Protein AF-A0A0F3MQQ2-F1 (afdb_monomer_lite)

Organism: NCBI:txid1359196

Radius of gyration: 52.8 Å; chains: 1; bounding box: 110×40×161 Å

pLDDT: mean 92.57, std 6.62, range [52.12, 98.69]

Foldseek 3Di:
DEAQDLDAAEEDPEEAEAEYEYAAQHEYEDAAEYQHAYEYPAALGYEYEYNDHEYNHEAYDVRTAHNEYEFHQYEYEYNEEHAYEYEDEDQNGEYEYAALYEYAHEYWYPQALGYEYEYYANYEYAAEYYDVRTAYVEYEYEAHEYEYHAEHRYQEHEYEDQRYEYEYEALYEAPHEYWYPAALGYEYEYYHNYAYPYAYDVRTAYVEYEFEAAEDEYEAEHRHQEYEDEDQRGEYEYEPAYEYAHEYWYPAALGYEYEDPEEYEYQEEYYDVRTAYVEYEFAYAYEYNYEHGHQEYEDQYLRGEYEYEYEYEHEYEYPEQEEYEYQEYQYEYEDQQYQHEYEYEAPYEYNYEYKHNPAAYYEYEYQFAYEYPDEAYPEQGIHHAEYEYNYELVGEYEYQEAHHYQEYEYCYAEEYEYAYEYDYQAYELHPHGYEYEYQHADAYEAEYQYHPQLRYEYEAQEHYEYEDLNPQNHQEYEAHALVDAYEYEYEPEPAAHEHQQDPNREYHDNAQAHEYEYEYPEAYEYEDAAEYAASYEYEYEPNQHEYEYEYDPQYEDHDPVRAHAEYEYHAHYEYDHLHAYQSHQEYEQEFNHEYEYQNQNVLNHQAYEWHDDPDDDDGGGEAEYECQPAADEHDCNHYDHPDPRYYYHYHHPHPVLPYEYEYPDEDDDAADEDPGAEYEDEEYQYAYEYPEQYEYEYNEEYHHAEHEPQAYQHEYEYEAAYEYAYEYYYDNALHYEYADCEEYEYAHEAASHAEYEDANYAYEDADADEHEYAEYEYDHPYDYYYHPNYDYDYNYYQPVHD

Sequence (802 aa):
MKISNAAANVTAAGQISGVVSYTADGKLTANNGISGSVTTATNDTGTLTIGAGNVTGTIGTNGKSLKLVNIGANPITFSSNVFAPVALTDQNSQLTLADGIVVTGSVTTKNNTRGVLSLGVGSSITNGIGANNFSLERVELRAGASSLGGNIYAGAVKLMADTSVVTLEDNAKVYGSVTTKTDTKGVLVLGRNSSVAGIGANGFALERVEIGAGASSLRGNIFTGTVKLMADDSALTLEDNATIHGSVTTKTNEKGILIFSRNGSVTDNIGENGAALEKVIFKGVDTIEGAAYAQTFTIANANANVTVKGLMTGDVNYEADGTLASESIIGDIDFKGTNGIFSINDGRAIDGAVLSTGGVGGILNFKGNANVTQNVGADEENSSATINIQGDDTTNVSLANDVFVGGVNFTNSGKLQLSKSFSAKNVDFGAKGGTLEFNGNDKYIFNAVIANGQTGILNVLTKLAATDASVGTLKTINIGNANAGQSFLIAVNNANLALLTSPNSSINFSNANSQLTLTAPVDQTVTLANNLKGGGIVTLNGNGHNLVVSGKNGAMLGTAGNELAELNIKGDVTITNNLDIHNINKLNIQKGAYFTDQSLTSAKVAEINIGQLIDKTSYAATYALDAVNGDFELNTGGMKFIHEDSALDLKNSSNANDHTINLQTEIYVENIVLDIHAITLNRVNANIRFEDDTIYTATGNIESDIIDFQGKAGVINIADNVKIDSRVTSTADTSGILNFEGAGEVTKLITNIKMLKTGNGNVALTAGGDYSIGEIQGNGNNNLTFGPNSRLTTTYINKTGG

Secondary structure (DSSP, 8-state):
-EE--TT-EEEESS-B-SPEEESSS-EEEETT-B-S-EEESSTT--EEEE-SS-B-S-B-BTTB--SEEEE-SS-EEE-S-B-S-EEE-STT-EEEE-TT-EE-S-EEESSTT--EEEE-TT-EESS-B-BTTB-EEEEEE-SEEEEE-SEE-EEEEEE-STTEEEEEPTT-EEEEEEEESSTTEEEEEE-TT-EEEEE--TT--EEEEEE-SSEEEE-S-EEEEEEEE-STT-EEEEPTTEEEEEEEEESSTTEEEEEESSSEEESS-BS-TTS-EEEEEE-SEEEE-S-EEEEEEEE-STT-EEEEEEEEEEEEEESSS-EEEEEEEES-EE-TTS--EEEE-TTEEEES-EE-TTSSEEEEEE-SSEEE-S-B-SSSSS-EEEEEE-S-TT-EEEE-S-EEEEEEEESSS-EEEESS-EEEEEEE-TTT--EEEE-SSSPEEE--EEESGGG-EEEE-S-EEE-SGGGGG-SEEEESBTTB--EEEEE--SS-EEES-STT-EEEESSTT-EEEEE-SSSEEEEE-S-B--SSEEEEEEEEEEEEEEESTT-BBSBTTB-BSEEEEEEEEEEETT-B---BS-EEEETT-EEEESS--GGG-S-EEEEE-SSSS----EEEEEGGGS-EEE--TTEEESSTT-EEEEE---TT----EEE-S-EEEEEEEE-SSEEEESSEEEEEEESS--EEEE-S-EEEEEEE-TT---EEEE-TTEEEEEEEE-SSSSEEEEEESSSEEE-S-B-SEEEEEE-SS-EEE---EEEEEEEEEE-SS--EEE-TTEEEEEEEESSS--

Structure (mmCIF, N/CA/C/O backbone):
data_AF-A0A0F3MQQ2-F1
#
_entry.id   AF-A0A0F3MQQ2-F1
#
loop_
_atom_site.group_PDB
_atom_site.id
_atom_site.type_symbol
_atom_site.label_atom_id
_atom_site.label_alt_id
_atom_site.label_comp_id
_atom_site.label_asym_id
_atom_site.label_entity_id
_atom_site.label_seq_id
_atom_site.pdbx_PDB_ins_code
_atom_site.Cartn_x
_atom_site.Cartn_y
_atom_site.Cartn_z
_atom_site.occupancy
_atom_site.B_iso_or_equiv
_atom_site.auth_seq_id
_atom_site.auth_comp_id
_atom_site.auth_asym_id
_atom_site.auth_atom_id
_atom_site.pdbx_PDB_model_num
ATOM 1 N N . MET A 1 1 ? 38.359 1.311 -73.657 1.00 90.44 1 MET A N 1
ATOM 2 C CA . MET A 1 1 ? 39.644 0.677 -73.288 1.00 90.44 1 MET A CA 1
ATOM 3 C C . MET A 1 1 ? 39.388 -0.776 -72.909 1.00 90.44 1 MET A C 1
ATOM 5 O O . MET A 1 1 ? 38.448 -1.030 -72.168 1.00 90.44 1 MET A O 1
ATOM 9 N N . LYS A 1 2 ? 40.182 -1.728 -73.411 1.00 93.94 2 LYS A N 1
ATOM 10 C CA . LYS A 1 2 ? 40.045 -3.158 -73.088 1.00 93.94 2 LYS A CA 1
ATOM 11 C C . LYS A 1 2 ? 41.311 -3.654 -72.389 1.00 93.94 2 LYS A C 1
ATOM 13 O O . LYS A 1 2 ? 42.399 -3.455 -72.917 1.00 93.94 2 LYS A O 1
ATOM 18 N N . ILE A 1 3 ? 41.163 -4.298 -71.233 1.00 95.44 3 ILE A N 1
ATOM 19 C CA . ILE A 1 3 ? 42.242 -4.980 -70.510 1.00 95.44 3 ILE A CA 1
ATOM 20 C C . ILE A 1 3 ? 42.068 -6.482 -70.753 1.00 95.44 3 ILE A C 1
ATOM 22 O O . ILE A 1 3 ? 41.130 -7.099 -70.247 1.00 95.44 3 ILE A O 1
ATOM 26 N N . SER A 1 4 ? 42.914 -7.067 -71.602 1.00 93.50 4 SER A N 1
ATOM 27 C CA . SER A 1 4 ? 42.756 -8.449 -72.091 1.00 93.50 4 SER A CA 1
ATOM 28 C C . SER A 1 4 ? 43.905 -9.391 -71.740 1.00 93.50 4 SER A C 1
ATOM 30 O O . SER A 1 4 ? 43.922 -10.520 -72.215 1.00 93.50 4 SER A O 1
ATOM 32 N N . ASN A 1 5 ? 44.859 -8.951 -70.917 1.00 93.31 5 ASN A N 1
ATOM 33 C CA . ASN A 1 5 ? 45.957 -9.779 -70.423 1.00 93.31 5 ASN A CA 1
ATOM 34 C C . ASN A 1 5 ? 46.016 -9.673 -68.892 1.00 93.31 5 ASN A C 1
ATOM 36 O O . ASN A 1 5 ? 45.994 -8.566 -68.360 1.00 93.31 5 ASN A O 1
ATOM 40 N N . ALA A 1 6 ? 46.100 -10.806 -68.191 1.00 91.88 6 ALA A N 1
ATOM 41 C CA . ALA A 1 6 ? 46.198 -10.844 -66.731 1.00 91.88 6 ALA A CA 1
ATOM 42 C C . ALA A 1 6 ? 47.482 -10.176 -66.197 1.00 91.88 6 ALA A C 1
ATOM 44 O O . ALA A 1 6 ? 47.494 -9.640 -65.096 1.00 91.88 6 ALA A O 1
ATOM 45 N N . ALA A 1 7 ? 48.556 -10.138 -66.994 1.00 93.56 7 ALA A N 1
ATOM 46 C CA . ALA A 1 7 ? 49.788 -9.425 -66.653 1.00 93.56 7 ALA A CA 1
ATOM 47 C C . ALA A 1 7 ? 49.728 -7.915 -66.955 1.00 93.56 7 ALA A C 1
ATOM 49 O O . ALA A 1 7 ? 50.684 -7.195 -66.665 1.00 93.56 7 ALA A O 1
ATOM 50 N N . ALA A 1 8 ? 48.644 -7.418 -67.565 1.00 93.69 8 ALA A N 1
ATOM 51 C CA . ALA A 1 8 ? 48.526 -6.003 -67.891 1.00 93.69 8 ALA A CA 1
ATOM 52 C C . ALA A 1 8 ? 48.569 -5.153 -66.614 1.00 93.69 8 ALA A C 1
ATOM 54 O O . ALA A 1 8 ? 47.844 -5.418 -65.657 1.00 93.69 8 ALA A O 1
ATOM 55 N N . ASN A 1 9 ? 49.396 -4.111 -66.626 1.00 94.50 9 ASN A N 1
ATOM 56 C CA . ASN A 1 9 ? 49.468 -3.102 -65.579 1.00 94.50 9 ASN A CA 1
ATOM 57 C C . ASN A 1 9 ? 49.482 -1.727 -66.248 1.00 94.50 9 ASN A C 1
ATOM 59 O O . ASN A 1 9 ? 50.531 -1.210 -66.627 1.00 94.50 9 ASN A O 1
ATOM 63 N N . VAL A 1 10 ? 48.289 -1.203 -66.507 1.00 95.38 10 VAL A N 1
ATOM 64 C CA . VAL A 1 10 ? 48.091 0.004 -67.311 1.00 95.38 10 VAL A CA 1
ATOM 65 C C . VAL A 1 10 ? 47.930 1.199 -66.386 1.00 95.38 10 VAL A C 1
ATOM 67 O O . VAL A 1 10 ? 47.158 1.136 -65.436 1.00 95.38 10 VAL A O 1
ATOM 70 N N . THR A 1 11 ? 48.587 2.312 -66.697 1.00 94.88 11 THR A N 1
ATOM 71 C CA . THR A 1 11 ? 48.364 3.590 -66.011 1.00 94.88 11 THR A CA 1
ATOM 72 C C . THR A 1 11 ? 47.834 4.604 -67.011 1.00 94.88 11 THR A C 1
ATOM 74 O O . THR A 1 11 ? 48.484 4.898 -68.011 1.00 94.88 11 THR A O 1
ATOM 77 N N . ALA A 1 12 ? 46.648 5.145 -66.747 1.00 93.69 12 ALA A N 1
ATOM 78 C CA . ALA A 1 12 ? 46.078 6.233 -67.522 1.00 93.69 12 ALA A CA 1
ATOM 79 C C . ALA A 1 12 ? 46.525 7.575 -66.934 1.00 93.69 12 ALA A C 1
ATOM 81 O O . ALA A 1 12 ? 46.235 7.892 -65.778 1.00 93.69 12 ALA A O 1
ATOM 82 N N . ALA A 1 13 ? 47.228 8.363 -67.749 1.00 88.19 13 ALA A N 1
ATOM 83 C CA . ALA A 1 13 ? 47.680 9.698 -67.371 1.00 88.19 13 ALA A CA 1
ATOM 84 C C . ALA A 1 13 ? 46.556 10.747 -67.417 1.00 88.19 13 ALA A C 1
ATOM 86 O O . ALA A 1 13 ? 46.638 11.732 -66.700 1.00 88.19 13 ALA A O 1
ATOM 87 N N . GLY A 1 14 ? 45.512 10.555 -68.228 1.00 91.38 14 GLY A N 1
ATOM 88 C CA . GLY A 1 14 ? 44.338 11.436 -68.304 1.00 91.38 14 GLY A CA 1
ATOM 89 C C . GLY A 1 14 ? 43.085 10.811 -67.685 1.00 91.38 14 GLY A C 1
ATOM 90 O O . GLY A 1 14 ? 43.096 9.641 -67.298 1.00 91.38 14 GLY A O 1
ATOM 91 N N . GLN A 1 15 ? 41.997 11.584 -67.612 1.00 93.56 15 GLN A N 1
ATOM 92 C CA . GLN A 1 15 ? 40.680 11.052 -67.249 1.00 93.56 15 GLN A CA 1
ATOM 93 C C . GLN A 1 15 ? 40.226 10.025 -68.294 1.00 93.56 15 GLN A C 1
ATOM 95 O O . GLN A 1 15 ? 40.364 10.244 -69.500 1.00 93.56 15 GLN A O 1
ATOM 100 N N . ILE A 1 16 ? 39.654 8.908 -67.846 1.00 95.44 16 ILE A N 1
ATOM 101 C CA . ILE A 1 16 ? 39.128 7.879 -68.747 1.00 95.44 16 ILE A CA 1
ATOM 102 C C . ILE A 1 16 ? 37.637 8.129 -68.990 1.00 95.44 16 ILE A C 1
ATOM 104 O O . ILE A 1 16 ? 36.815 7.887 -68.109 1.00 95.44 16 ILE A O 1
ATOM 108 N N . SER A 1 17 ? 37.277 8.591 -70.188 1.00 93.69 17 SER A N 1
ATOM 109 C CA . SER A 1 17 ? 35.881 8.887 -70.550 1.00 93.69 17 SER A CA 1
ATOM 110 C C . SER A 1 17 ? 35.147 7.755 -71.269 1.00 93.69 17 SER A C 1
ATOM 112 O O . SER A 1 17 ? 33.926 7.653 -71.186 1.00 93.69 17 SER A O 1
ATOM 114 N N . GLY A 1 18 ? 35.875 6.876 -71.960 1.00 92.44 18 GLY A N 1
ATOM 115 C CA . GLY A 1 18 ? 35.301 5.706 -72.625 1.00 92.44 18 GLY A CA 1
ATOM 116 C C . GLY A 1 18 ? 35.110 4.513 -71.685 1.00 92.44 18 GLY A C 1
ATOM 117 O O . GLY A 1 18 ? 35.767 4.410 -70.651 1.00 92.44 18 GLY A O 1
ATOM 118 N N . VAL A 1 19 ? 34.264 3.559 -72.089 1.00 95.69 19 VAL A N 1
ATOM 119 C CA . VAL A 1 19 ? 34.048 2.295 -71.361 1.00 95.69 19 VAL A CA 1
ATOM 120 C C . VAL A 1 19 ? 35.370 1.554 -71.153 1.00 95.69 19 VAL A C 1
ATOM 122 O O . VAL A 1 19 ? 36.141 1.361 -72.101 1.00 95.69 19 VAL A O 1
ATOM 125 N N . VAL A 1 20 ? 35.619 1.098 -69.928 1.00 96.56 20 VAL A N 1
ATOM 126 C CA . VAL A 1 20 ? 36.700 0.168 -69.589 1.00 96.56 20 VAL A CA 1
ATOM 127 C C . VAL A 1 20 ? 36.111 -1.237 -69.489 1.00 96.56 20 VAL A C 1
ATOM 129 O O . VAL A 1 20 ? 35.113 -1.447 -68.805 1.00 96.56 20 VAL A O 1
ATOM 132 N N . SER A 1 21 ? 36.713 -2.213 -70.165 1.00 96.19 21 SER A N 1
ATOM 133 C CA . SER A 1 21 ? 36.279 -3.611 -70.112 1.00 96.19 21 SER A CA 1
ATOM 134 C C . SER A 1 21 ? 37.446 -4.528 -69.765 1.00 96.19 21 SER A C 1
ATOM 136 O O . SER A 1 21 ? 38.434 -4.589 -70.503 1.00 96.19 21 SER A O 1
ATOM 138 N N . TYR A 1 22 ? 37.334 -5.243 -68.648 1.00 96.88 22 TYR A N 1
ATOM 139 C CA . TYR A 1 22 ? 38.242 -6.321 -68.280 1.00 96.88 22 TYR A CA 1
ATOM 140 C C . TYR A 1 22 ? 37.745 -7.635 -68.873 1.00 96.88 22 TYR A C 1
ATOM 142 O O . TYR A 1 22 ? 36.661 -8.126 -68.566 1.00 96.88 22 TYR A O 1
ATOM 150 N N . THR A 1 23 ? 38.587 -8.215 -69.717 1.00 93.81 23 THR A N 1
ATOM 151 C CA . THR A 1 23 ? 38.416 -9.573 -70.257 1.00 93.81 23 THR A CA 1
ATOM 152 C C . THR A 1 23 ? 39.443 -10.555 -69.694 1.00 93.81 23 THR A C 1
ATOM 154 O O . THR A 1 23 ? 39.382 -11.738 -69.998 1.00 93.81 23 THR A O 1
ATOM 157 N N . ALA A 1 24 ? 40.367 -10.064 -68.863 1.00 93.88 24 ALA A N 1
ATOM 158 C CA . ALA A 1 24 ? 41.311 -10.833 -68.059 1.00 93.88 24 ALA A CA 1
ATOM 159 C C . ALA A 1 24 ? 41.585 -10.083 -66.736 1.00 93.88 24 ALA A C 1
ATOM 161 O O . ALA A 1 24 ? 41.316 -8.881 -66.654 1.00 93.88 24 ALA A O 1
ATOM 162 N N . ASP A 1 25 ? 42.154 -10.761 -65.730 1.00 94.81 25 ASP A N 1
ATOM 163 C CA . ASP A 1 25 ? 42.445 -10.219 -64.382 1.00 94.81 25 ASP A CA 1
ATOM 164 C C . ASP A 1 25 ? 43.667 -9.271 -64.343 1.00 94.81 25 ASP A C 1
ATOM 166 O O . ASP A 1 25 ? 44.595 -9.443 -63.559 1.00 94.81 25 ASP A O 1
ATOM 170 N N . GLY A 1 26 ? 43.708 -8.291 -65.249 1.00 95.94 26 GLY A N 1
ATOM 171 C CA . GLY A 1 26 ? 44.752 -7.264 -65.292 1.00 95.94 26 GLY A CA 1
ATOM 172 C C . GLY A 1 26 ? 44.508 -6.111 -64.310 1.00 95.94 26 GLY A C 1
ATOM 173 O O . GLY A 1 26 ? 43.473 -6.030 -63.646 1.00 95.94 26 GLY A O 1
ATOM 174 N N . LYS A 1 27 ? 45.456 -5.173 -64.248 1.00 97.12 27 LYS A N 1
ATOM 175 C CA . LYS A 1 27 ? 45.410 -3.972 -63.402 1.00 97.12 27 LYS A CA 1
ATOM 176 C C . LYS A 1 27 ? 45.321 -2.694 -64.238 1.00 97.12 27 LYS A C 1
ATOM 178 O O . LYS A 1 27 ? 46.037 -2.549 -65.231 1.00 97.12 27 LYS A O 1
ATOM 183 N N . LEU A 1 28 ? 44.492 -1.748 -63.802 1.00 96.88 28 LEU A N 1
ATOM 184 C CA . LEU A 1 28 ? 44.422 -0.385 -64.339 1.00 96.88 28 LEU A CA 1
ATOM 185 C C . LEU A 1 28 ? 44.542 0.628 -63.204 1.00 96.88 28 LEU A C 1
ATOM 187 O O . LEU A 1 28 ? 43.793 0.556 -62.237 1.00 96.88 28 LEU A O 1
ATOM 191 N N . THR A 1 29 ? 45.414 1.614 -63.362 1.00 96.06 29 THR A N 1
ATOM 192 C CA . THR A 1 29 ? 45.502 2.790 -62.497 1.00 96.06 29 THR A CA 1
ATOM 193 C C . THR A 1 29 ? 44.970 4.006 -63.249 1.00 96.06 29 THR A C 1
ATOM 195 O O . THR A 1 29 ? 45.543 4.418 -64.255 1.00 96.06 29 THR A O 1
ATOM 198 N N . ALA A 1 30 ? 43.869 4.583 -62.777 1.00 95.56 30 ALA A N 1
ATOM 199 C CA . ALA A 1 30 ? 43.278 5.811 -63.289 1.00 95.56 30 ALA A CA 1
ATOM 200 C C . ALA A 1 30 ? 43.661 6.982 -62.375 1.00 95.56 30 ALA A C 1
ATOM 202 O O . ALA A 1 30 ? 43.093 7.158 -61.297 1.00 95.56 30 ALA A O 1
ATOM 203 N N . ASN A 1 31 ? 44.639 7.787 -62.796 1.00 92.88 31 ASN A N 1
ATOM 204 C CA . ASN A 1 31 ? 45.156 8.873 -61.959 1.00 92.88 31 ASN A CA 1
ATOM 205 C C . ASN A 1 31 ? 44.248 10.106 -61.915 1.00 92.88 31 ASN A C 1
ATOM 207 O O . ASN A 1 31 ? 44.405 10.912 -61.012 1.00 92.88 31 ASN A O 1
ATOM 211 N N . ASN A 1 32 ? 43.315 10.256 -62.860 1.00 92.75 32 ASN A N 1
ATOM 212 C CA . ASN A 1 32 ? 42.488 11.458 -63.022 1.00 92.75 32 ASN A CA 1
ATOM 213 C C . ASN A 1 32 ? 40.987 11.137 -63.153 1.00 92.75 32 ASN A C 1
ATOM 215 O O . ASN A 1 32 ? 40.246 11.832 -63.845 1.00 92.75 32 ASN A O 1
ATOM 219 N N . GLY A 1 33 ? 40.533 10.069 -62.498 1.00 93.12 33 GLY A N 1
ATOM 220 C CA . GLY A 1 33 ? 39.132 9.658 -62.463 1.00 93.12 33 GLY A CA 1
ATOM 221 C C . GLY A 1 33 ? 38.663 8.909 -63.712 1.00 93.12 33 GLY A C 1
ATOM 222 O O . GLY A 1 33 ? 39.406 8.698 -64.679 1.00 93.12 33 GLY A O 1
ATOM 223 N N . ILE A 1 34 ? 37.400 8.482 -63.673 1.00 95.75 34 ILE A N 1
ATOM 224 C CA . ILE A 1 34 ? 36.755 7.695 -64.729 1.00 95.75 34 ILE A CA 1
ATOM 225 C C . ILE A 1 34 ? 35.309 8.163 -64.893 1.00 95.75 34 ILE A C 1
ATOM 227 O O . ILE A 1 34 ? 34.527 8.099 -63.950 1.00 95.75 34 ILE A O 1
ATOM 231 N N . SER A 1 35 ? 34.919 8.574 -66.096 1.00 94.62 35 SER A N 1
ATOM 232 C CA . SER A 1 35 ? 33.514 8.861 -66.405 1.00 94.62 35 SER A CA 1
ATOM 233 C C . SER A 1 35 ? 32.814 7.767 -67.211 1.00 94.62 35 SER A C 1
ATOM 235 O O . SER A 1 35 ? 31.591 7.661 -67.148 1.00 94.62 35 SER A O 1
ATOM 237 N N . GLY A 1 36 ? 33.566 6.907 -67.906 1.00 93.62 36 GLY A N 1
ATOM 238 C CA . GLY A 1 36 ? 33.019 5.726 -68.580 1.00 93.62 36 GLY A CA 1
ATOM 239 C C . GLY A 1 36 ? 32.719 4.568 -67.619 1.00 93.62 36 GLY A C 1
ATOM 240 O O . GLY A 1 36 ? 33.360 4.425 -66.582 1.00 93.62 36 GLY A O 1
ATOM 241 N N . SER A 1 37 ? 31.770 3.692 -67.958 1.00 96.00 37 SER A N 1
ATOM 242 C CA . SER A 1 37 ? 31.509 2.488 -67.153 1.00 96.00 37 SER A CA 1
ATOM 243 C C . SER A 1 37 ? 32.712 1.539 -67.151 1.00 96.00 37 SER A C 1
ATOM 245 O O . SER A 1 37 ? 33.376 1.369 -68.178 1.00 96.00 37 SER A O 1
ATOM 247 N N . VAL A 1 38 ? 32.943 0.849 -66.038 1.00 97.56 38 VAL A N 1
ATOM 248 C CA . VAL A 1 38 ? 33.972 -0.186 -65.900 1.00 97.56 38 VAL A CA 1
ATOM 249 C C . VAL A 1 38 ? 33.281 -1.539 -65.783 1.00 97.56 38 VAL A C 1
ATOM 251 O O . VAL A 1 38 ? 32.481 -1.747 -64.884 1.00 97.56 38 VAL A O 1
ATOM 254 N N . THR A 1 39 ? 33.562 -2.464 -66.694 1.00 96.31 39 THR A N 1
ATOM 255 C CA . THR A 1 39 ? 32.819 -3.727 -66.834 1.00 96.31 39 THR A CA 1
ATOM 256 C C . THR A 1 39 ? 33.750 -4.932 -66.868 1.00 96.31 39 THR A C 1
ATOM 258 O O . THR A 1 39 ? 34.921 -4.814 -67.236 1.00 96.31 39 THR A O 1
ATOM 261 N N . THR A 1 40 ? 33.222 -6.101 -66.514 1.00 95.69 40 THR A N 1
ATOM 262 C CA . THR A 1 40 ? 33.900 -7.402 -66.590 1.00 95.69 40 THR A CA 1
ATOM 263 C C . THR A 1 40 ? 32.944 -8.425 -67.211 1.00 95.69 40 THR A C 1
ATOM 265 O O . THR A 1 40 ? 31.726 -8.223 -67.223 1.00 95.69 40 THR A O 1
ATOM 268 N N . ALA A 1 41 ? 33.474 -9.517 -67.765 1.00 89.88 41 ALA A N 1
ATOM 269 C CA . ALA A 1 41 ? 32.642 -10.620 -68.262 1.00 89.88 41 ALA A CA 1
ATOM 270 C C . ALA A 1 41 ? 32.227 -11.604 -67.150 1.00 89.88 41 ALA A C 1
ATOM 272 O O . ALA A 1 41 ? 31.187 -12.252 -67.262 1.00 89.88 41 ALA A O 1
ATOM 273 N N . THR A 1 42 ? 33.034 -11.692 -66.093 1.00 92.19 42 THR A N 1
ATOM 274 C CA . THR A 1 42 ? 32.938 -12.639 -64.975 1.00 92.19 42 THR A CA 1
ATOM 275 C C . THR A 1 42 ? 33.193 -11.916 -63.653 1.00 92.19 42 THR A C 1
ATOM 277 O O . THR A 1 42 ? 33.853 -10.874 -63.640 1.00 92.19 42 THR A O 1
ATOM 280 N N . ASN A 1 43 ? 32.693 -12.470 -62.544 1.00 93.06 43 ASN A N 1
ATOM 281 C CA . ASN A 1 43 ? 33.027 -11.986 -61.201 1.00 93.06 43 ASN A CA 1
ATOM 282 C C . ASN A 1 43 ? 34.533 -12.050 -60.932 1.00 93.06 43 ASN A C 1
ATOM 284 O O . ASN A 1 43 ? 35.275 -12.778 -61.599 1.00 93.06 43 ASN A O 1
ATOM 288 N N . ASP A 1 44 ? 34.965 -11.272 -59.944 1.00 94.00 44 ASP A N 1
ATOM 289 C CA . ASP A 1 44 ? 36.315 -11.310 -59.380 1.00 94.00 44 ASP A CA 1
ATOM 290 C C . ASP A 1 44 ? 37.431 -11.132 -60.416 1.00 94.00 44 ASP A C 1
ATOM 292 O O . ASP A 1 44 ? 38.531 -11.672 -60.291 1.00 94.00 44 ASP A O 1
ATOM 296 N N . THR A 1 45 ? 37.147 -10.352 -61.462 1.00 94.75 45 THR A N 1
ATOM 297 C CA . THR A 1 45 ? 38.060 -10.135 -62.585 1.00 94.75 45 THR A CA 1
ATOM 298 C C . THR A 1 45 ? 38.470 -8.671 -62.670 1.00 94.75 45 THR A C 1
ATOM 300 O O . THR A 1 45 ? 37.631 -7.788 -62.816 1.00 94.75 45 THR A O 1
ATOM 303 N N . GLY A 1 46 ? 39.772 -8.402 -62.635 1.00 96.38 46 GLY A N 1
ATOM 304 C CA . GLY A 1 46 ? 40.341 -7.078 -62.847 1.00 96.38 46 GLY A CA 1
ATOM 305 C C . GLY A 1 46 ? 40.463 -6.263 -61.564 1.00 96.38 46 GLY A C 1
ATOM 306 O O . GLY A 1 46 ? 39.574 -6.255 -60.711 1.00 96.38 46 GLY A O 1
ATOM 307 N N . THR A 1 47 ? 41.580 -5.545 -61.438 1.00 97.31 47 THR A N 1
ATOM 308 C CA . THR A 1 47 ? 41.837 -4.616 -60.329 1.00 97.31 47 THR A CA 1
ATOM 309 C C . THR A 1 47 ? 41.940 -3.189 -60.849 1.00 97.31 47 THR A C 1
ATOM 311 O O . THR A 1 47 ? 42.845 -2.866 -61.619 1.00 97.31 47 THR A O 1
ATOM 314 N N . LEU A 1 48 ? 41.049 -2.319 -60.382 1.00 97.38 48 LEU A N 1
ATOM 315 C CA . LEU A 1 48 ? 41.072 -0.893 -60.687 1.00 97.38 48 LEU A CA 1
ATOM 316 C C . LEU A 1 48 ? 41.672 -0.119 -59.509 1.00 97.38 48 LEU A C 1
ATOM 318 O O . LEU A 1 48 ? 41.245 -0.313 -58.383 1.00 97.38 48 LEU A O 1
ATOM 322 N N . THR A 1 49 ? 42.604 0.794 -59.751 1.00 96.50 49 THR A N 1
ATOM 323 C CA . THR A 1 49 ? 43.108 1.755 -58.762 1.00 96.50 49 THR A CA 1
ATOM 324 C C . THR A 1 49 ? 42.761 3.165 -59.213 1.00 96.50 49 THR A C 1
ATOM 326 O O . THR A 1 49 ? 43.049 3.530 -60.349 1.00 96.50 49 THR A O 1
ATOM 329 N N . ILE A 1 50 ? 42.166 3.970 -58.338 1.00 96.25 50 ILE A N 1
ATOM 330 C CA . ILE A 1 50 ? 41.796 5.359 -58.617 1.00 96.25 50 ILE A CA 1
ATOM 331 C C . ILE A 1 50 ? 42.680 6.258 -57.754 1.00 96.25 50 ILE A C 1
ATOM 333 O O . ILE A 1 50 ? 42.576 6.257 -56.527 1.00 96.25 50 ILE A O 1
ATOM 337 N N . GLY A 1 51 ? 43.595 6.977 -58.404 1.00 91.12 51 GLY A N 1
ATOM 338 C CA . GLY A 1 51 ? 44.601 7.803 -57.731 1.00 91.12 51 GLY A CA 1
ATOM 339 C C . GLY A 1 51 ? 44.097 9.195 -57.348 1.00 91.12 51 GLY A C 1
ATOM 340 O O . GLY A 1 51 ? 44.464 9.706 -56.291 1.00 91.12 51 GLY A O 1
ATOM 341 N N . ALA A 1 52 ? 43.262 9.794 -58.197 1.00 90.12 52 ALA A N 1
ATOM 342 C CA . ALA A 1 52 ? 42.560 11.058 -57.978 1.00 90.12 52 ALA A CA 1
ATOM 343 C C . ALA A 1 52 ? 41.351 11.154 -58.930 1.00 90.12 52 ALA A C 1
ATOM 345 O O . ALA A 1 52 ? 41.188 10.309 -59.814 1.00 90.12 52 ALA A O 1
ATOM 346 N N . GLY A 1 53 ? 40.532 12.199 -58.775 1.00 89.44 53 GLY A N 1
ATOM 347 C CA . GLY A 1 53 ? 39.382 12.497 -59.637 1.00 89.44 53 GLY A CA 1
ATOM 348 C C . GLY A 1 53 ? 38.093 11.758 -59.258 1.00 89.44 53 GLY A C 1
ATOM 349 O O . GLY A 1 53 ? 38.085 10.864 -58.417 1.00 89.44 53 GLY A O 1
ATOM 350 N N . ASN A 1 54 ? 36.980 12.140 -59.888 1.00 89.00 54 ASN A N 1
ATOM 351 C CA . ASN A 1 54 ? 35.668 11.545 -59.616 1.00 89.00 54 ASN A CA 1
ATOM 352 C C . ASN A 1 54 ? 35.400 10.324 -60.505 1.00 89.00 54 ASN A C 1
ATOM 354 O O . ASN A 1 54 ? 35.905 10.229 -61.630 1.00 89.00 54 ASN A O 1
ATOM 358 N N . VAL A 1 55 ? 34.562 9.414 -60.006 1.00 95.81 55 VAL A N 1
ATOM 359 C CA . VAL A 1 55 ? 34.018 8.292 -60.772 1.00 95.81 55 VAL A CA 1
ATOM 360 C C . VAL A 1 55 ? 32.542 8.530 -61.035 1.00 95.81 55 VAL A C 1
ATOM 362 O O . VAL A 1 55 ? 31.739 8.478 -60.109 1.00 95.81 55 VAL A O 1
ATOM 365 N N . THR A 1 56 ? 32.169 8.753 -62.291 1.00 95.38 56 THR A N 1
ATOM 366 C CA . THR A 1 56 ? 30.756 8.927 -62.677 1.00 95.38 56 THR A CA 1
ATOM 367 C C . THR A 1 56 ? 30.197 7.738 -63.452 1.00 95.38 56 THR A C 1
ATOM 369 O O . THR A 1 56 ? 28.988 7.643 -63.629 1.00 95.38 56 THR A O 1
ATOM 372 N N . GLY A 1 57 ? 31.053 6.824 -63.914 1.00 94.25 57 GLY A N 1
ATOM 373 C CA . GLY A 1 57 ? 30.631 5.579 -64.549 1.00 94.25 57 GLY A CA 1
ATOM 374 C C . GLY A 1 57 ? 30.410 4.464 -63.529 1.00 94.25 57 GLY A C 1
ATOM 375 O O . GLY A 1 57 ? 31.150 4.355 -62.555 1.00 94.25 57 GLY A O 1
ATOM 376 N N . THR A 1 58 ? 29.417 3.607 -63.762 1.00 96.31 58 THR A N 1
ATOM 377 C CA . THR A 1 58 ? 29.180 2.412 -62.934 1.00 96.31 58 THR A CA 1
ATOM 378 C C . THR A 1 58 ? 30.391 1.479 -62.975 1.00 96.31 58 THR A C 1
ATOM 380 O O . THR A 1 58 ? 30.960 1.259 -64.050 1.00 96.31 58 THR A O 1
ATOM 383 N N . ILE A 1 59 ? 30.774 0.910 -61.829 1.00 97.38 59 ILE A N 1
ATOM 384 C CA . ILE A 1 59 ? 31.851 -0.086 -61.740 1.00 97.38 59 ILE A CA 1
ATOM 385 C C . ILE A 1 59 ? 31.248 -1.464 -61.465 1.00 97.38 59 ILE A C 1
ATOM 387 O O . ILE A 1 59 ? 30.695 -1.711 -60.396 1.00 97.38 59 ILE A O 1
ATOM 391 N N . GLY A 1 60 ? 31.409 -2.380 -62.414 1.00 95.50 60 GLY A N 1
ATOM 392 C CA . GLY A 1 60 ? 30.818 -3.712 -62.384 1.00 95.50 60 GLY A CA 1
ATOM 393 C C . GLY A 1 60 ? 29.307 -3.691 -62.608 1.00 95.50 60 GLY A C 1
ATOM 394 O O . GLY A 1 60 ? 28.697 -2.652 -62.852 1.00 95.50 60 GLY A O 1
ATOM 395 N N . THR A 1 61 ? 28.700 -4.869 -62.527 1.00 93.81 61 THR A N 1
ATOM 396 C CA . THR A 1 61 ? 27.241 -5.056 -62.475 1.00 93.81 61 THR A CA 1
ATOM 397 C C . THR A 1 61 ? 26.927 -6.241 -61.565 1.00 93.81 61 THR A C 1
ATOM 399 O O . THR A 1 61 ? 27.824 -7.024 -61.247 1.00 93.81 61 THR A O 1
ATOM 402 N N . ASN A 1 62 ? 25.671 -6.402 -61.145 1.00 88.31 62 ASN A N 1
ATOM 403 C CA . ASN A 1 62 ? 25.272 -7.564 -60.351 1.00 88.31 62 ASN A CA 1
ATOM 404 C C . ASN A 1 62 ? 25.614 -8.878 -61.091 1.00 88.31 62 ASN A C 1
ATOM 406 O O . ASN A 1 62 ? 25.269 -9.045 -62.261 1.00 88.31 62 ASN A O 1
ATOM 410 N N . GLY A 1 63 ? 26.340 -9.783 -60.428 1.00 87.25 63 GLY A N 1
ATOM 411 C CA . GLY A 1 63 ? 26.843 -11.030 -61.016 1.00 87.25 63 GLY A CA 1
ATOM 412 C C . GLY A 1 63 ? 28.038 -10.883 -61.972 1.00 87.25 63 GLY A C 1
ATOM 413 O O . GLY A 1 63 ? 28.447 -11.881 -62.568 1.00 87.25 63 GLY A O 1
ATOM 414 N N . LYS A 1 64 ? 28.596 -9.671 -62.129 1.00 94.38 64 LYS A N 1
ATOM 415 C CA . LYS A 1 64 ? 29.844 -9.381 -62.863 1.00 94.38 64 LYS A CA 1
ATOM 416 C C . LYS A 1 64 ? 30.644 -8.289 -62.140 1.00 94.38 64 LYS A C 1
ATOM 418 O O . LYS A 1 64 ? 30.754 -7.150 -62.612 1.00 94.38 64 LYS A O 1
ATOM 423 N N . SER A 1 65 ? 31.132 -8.624 -60.951 1.00 95.00 65 SER A N 1
ATOM 424 C CA . SER A 1 65 ? 31.970 -7.758 -60.120 1.00 95.00 65 SER A CA 1
ATOM 425 C C . SER A 1 65 ? 33.403 -7.670 -60.650 1.00 95.00 65 SER A C 1
ATOM 427 O O . SER A 1 65 ? 33.936 -8.603 -61.260 1.00 95.00 65 SER A O 1
ATOM 429 N N . LEU A 1 66 ? 34.062 -6.544 -60.370 1.00 96.56 66 LEU A N 1
ATOM 430 C CA . LEU A 1 66 ? 35.523 -6.503 -60.381 1.00 96.56 66 LEU A CA 1
ATOM 431 C C . LEU A 1 66 ? 36.055 -7.224 -59.144 1.00 96.56 66 LEU A C 1
ATOM 433 O O . LEU A 1 66 ? 35.385 -7.278 -58.114 1.00 96.56 66 LEU A O 1
ATOM 437 N N . LYS A 1 67 ? 37.303 -7.686 -59.228 1.00 96.25 67 LYS A N 1
ATOM 438 C CA . LYS A 1 67 ? 38.020 -8.261 -58.086 1.00 96.25 67 LYS A CA 1
ATOM 439 C C . LYS A 1 67 ? 38.200 -7.252 -56.959 1.00 96.25 67 LYS A C 1
ATOM 441 O O . LYS A 1 67 ? 38.008 -7.579 -55.794 1.00 96.25 67 LYS A O 1
ATOM 446 N N . LEU A 1 68 ? 38.629 -6.038 -57.309 1.00 97.12 68 LEU A N 1
ATOM 447 C CA . LEU A 1 68 ? 38.937 -4.995 -56.336 1.00 97.12 68 LEU A CA 1
ATOM 448 C C . LEU A 1 68 ? 38.988 -3.609 -56.982 1.00 97.12 68 LEU A C 1
ATOM 450 O O . LEU A 1 68 ? 39.551 -3.434 -58.067 1.00 97.12 68 LEU A O 1
ATOM 454 N N . VAL A 1 69 ? 38.480 -2.614 -56.259 1.00 97.81 69 VAL A N 1
ATOM 455 C CA . VAL A 1 69 ? 38.672 -1.188 -56.533 1.00 97.81 69 VAL A CA 1
ATOM 456 C C . VAL A 1 69 ? 39.517 -0.577 -55.413 1.00 97.81 69 VAL A C 1
ATOM 458 O O . VAL A 1 69 ? 39.094 -0.537 -54.266 1.00 97.81 69 VAL A O 1
ATOM 461 N N . ASN A 1 70 ? 40.715 -0.091 -55.718 1.00 96.94 70 ASN A N 1
ATOM 462 C CA . ASN A 1 70 ? 41.587 0.591 -54.768 1.00 96.94 70 ASN A CA 1
ATOM 463 C C . ASN A 1 70 ? 41.389 2.108 -54.843 1.00 96.94 70 ASN A C 1
ATOM 465 O O . ASN A 1 70 ? 41.413 2.688 -55.930 1.00 96.94 70 ASN A O 1
ATOM 469 N N . ILE A 1 71 ? 41.287 2.751 -53.685 1.00 97.50 71 ILE A N 1
ATOM 470 C CA . ILE A 1 71 ? 41.289 4.204 -53.515 1.00 97.50 71 ILE A CA 1
ATOM 471 C C . ILE A 1 71 ? 42.683 4.635 -53.055 1.00 97.50 71 ILE A C 1
ATOM 473 O O . ILE A 1 71 ? 43.218 4.083 -52.088 1.00 97.50 71 ILE A O 1
ATOM 477 N N . GLY A 1 72 ? 43.287 5.577 -53.783 1.00 93.94 72 GLY A N 1
ATOM 478 C CA . GLY A 1 72 ? 44.601 6.150 -53.484 1.00 93.94 72 GLY A CA 1
ATOM 479 C C . GLY A 1 72 ? 44.573 7.208 -52.374 1.00 93.94 72 GLY A C 1
ATOM 480 O O . GLY A 1 72 ? 43.658 7.243 -51.554 1.00 93.94 72 GLY A O 1
ATOM 481 N N . ALA A 1 73 ? 45.592 8.069 -52.344 1.00 92.25 73 ALA A N 1
ATOM 482 C CA . ALA A 1 73 ? 45.791 9.075 -51.293 1.00 92.25 73 ALA A CA 1
ATOM 483 C C . ALA A 1 73 ? 44.861 10.296 -51.385 1.00 92.25 73 ALA A C 1
ATOM 485 O O . ALA A 1 73 ? 44.674 10.996 -50.393 1.00 92.25 73 ALA A O 1
ATOM 486 N N . ASN A 1 74 ? 44.300 10.579 -52.564 1.00 93.62 74 ASN A N 1
ATOM 487 C CA . ASN A 1 74 ? 43.444 11.746 -52.768 1.00 93.62 74 ASN A CA 1
ATOM 488 C C . ASN A 1 74 ? 41.968 11.403 -52.515 1.00 93.62 74 ASN A C 1
ATOM 490 O O . ASN A 1 74 ? 41.563 10.271 -52.789 1.00 93.62 74 ASN A O 1
ATOM 494 N N . PRO A 1 75 ? 41.143 12.365 -52.060 1.00 94.50 75 PRO A N 1
ATOM 495 C CA . PRO A 1 75 ? 39.703 12.169 -51.940 1.00 94.50 75 PRO A CA 1
ATOM 496 C C . PRO A 1 75 ? 39.055 11.803 -53.279 1.00 94.50 75 PRO A C 1
ATOM 498 O O . PRO A 1 75 ? 39.276 12.477 -54.287 1.00 94.50 75 PRO A O 1
ATOM 501 N N . ILE A 1 76 ? 38.232 10.755 -53.273 1.00 96.69 76 ILE A N 1
ATOM 502 C CA . ILE A 1 76 ? 37.496 10.259 -54.441 1.00 96.69 76 ILE A CA 1
ATOM 503 C C . ILE A 1 76 ? 35.998 10.345 -54.172 1.00 96.69 76 ILE A C 1
ATOM 505 O O . ILE A 1 76 ? 35.544 9.999 -53.082 1.00 96.69 76 ILE A O 1
ATOM 509 N N . THR A 1 77 ? 35.225 10.745 -55.183 1.00 96.81 77 THR A N 1
ATOM 510 C CA . THR A 1 77 ? 33.760 10.653 -55.148 1.00 96.81 77 THR A CA 1
ATOM 511 C C . THR A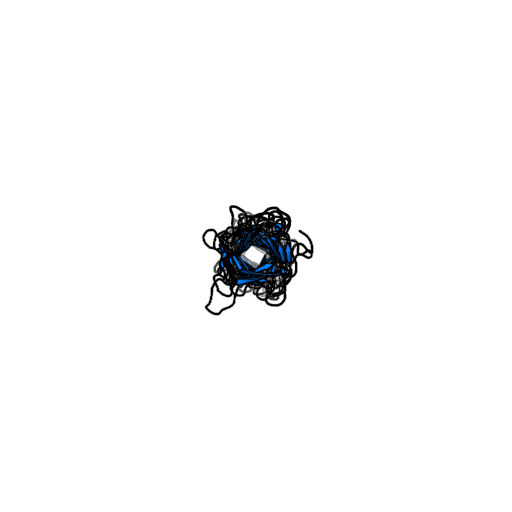 1 77 ? 33.262 9.615 -56.145 1.00 96.81 77 THR A C 1
ATOM 513 O O . THR A 1 77 ? 33.609 9.676 -57.327 1.00 96.81 77 THR A O 1
ATOM 516 N N . PHE A 1 78 ? 32.423 8.690 -55.684 1.00 97.94 78 PHE A N 1
ATOM 517 C CA . PHE A 1 78 ? 31.609 7.833 -56.540 1.00 97.94 78 PHE A CA 1
ATOM 518 C C . PHE A 1 78 ? 30.250 8.485 -56.767 1.00 97.94 78 PHE A C 1
ATOM 520 O O . PHE A 1 78 ? 29.523 8.767 -55.821 1.00 97.94 78 PHE A O 1
ATOM 527 N N . SER A 1 79 ? 29.909 8.715 -58.029 1.00 97.19 79 SER A N 1
ATOM 528 C CA . SER A 1 79 ? 28.625 9.266 -58.479 1.00 97.19 79 SER A CA 1
ATOM 529 C C . SER A 1 79 ? 27.804 8.247 -59.275 1.00 97.19 79 SER A C 1
ATOM 531 O O . SER A 1 79 ? 26.839 8.607 -59.938 1.00 97.19 79 SER A O 1
ATOM 533 N N . SER A 1 80 ? 28.197 6.973 -59.232 1.00 96.81 80 SER A N 1
ATOM 534 C CA . SER A 1 80 ? 27.447 5.842 -59.775 1.00 96.81 80 SER A CA 1
ATOM 535 C C . SER A 1 80 ? 27.698 4.596 -58.924 1.00 96.81 80 SER A C 1
ATOM 537 O O . SER A 1 80 ? 28.657 4.553 -58.151 1.00 96.81 80 SER A O 1
ATOM 539 N N . ASN A 1 81 ? 26.834 3.592 -59.066 1.00 96.81 81 ASN A N 1
ATOM 540 C CA . ASN A 1 81 ? 26.877 2.371 -58.267 1.00 96.81 81 ASN A CA 1
ATOM 541 C C . ASN A 1 81 ? 28.163 1.568 -58.500 1.00 96.81 81 ASN A C 1
ATOM 543 O O . ASN A 1 81 ? 28.737 1.557 -59.597 1.00 96.81 81 ASN A O 1
ATOM 547 N N . VAL A 1 82 ? 28.588 0.858 -57.456 1.00 97.38 82 VAL A N 1
ATOM 548 C CA . VAL A 1 82 ? 29.791 0.022 -57.474 1.00 97.38 82 VAL A CA 1
ATOM 549 C C . VAL A 1 82 ? 29.450 -1.381 -56.994 1.00 97.38 82 VAL A C 1
ATOM 551 O O . VAL A 1 82 ? 29.083 -1.601 -55.845 1.00 97.38 82 VAL A O 1
ATOM 554 N N . PHE A 1 83 ? 29.617 -2.356 -57.880 1.00 96.38 83 PHE A N 1
ATOM 555 C CA . PHE A 1 83 ? 29.291 -3.760 -57.641 1.00 96.38 83 PHE A CA 1
ATOM 556 C C . PHE A 1 83 ? 30.534 -4.605 -57.327 1.00 96.38 83 PHE A C 1
ATOM 558 O O . PHE A 1 83 ? 30.618 -5.767 -57.713 1.00 96.38 83 PHE A O 1
ATOM 565 N N . ALA A 1 84 ? 31.544 -4.011 -56.690 1.00 96.56 84 ALA A N 1
ATOM 566 C CA . ALA A 1 84 ? 32.838 -4.635 -56.422 1.00 96.56 84 ALA A CA 1
ATOM 567 C C . ALA A 1 84 ? 33.357 -4.263 -55.023 1.00 96.56 84 ALA A C 1
ATOM 569 O O . ALA A 1 84 ? 33.000 -3.193 -54.522 1.00 96.56 84 ALA A O 1
ATOM 570 N N . PRO A 1 85 ? 34.214 -5.093 -54.394 1.00 96.56 85 PRO A N 1
ATOM 571 C CA . PRO A 1 85 ? 34.913 -4.714 -53.170 1.00 96.56 85 PRO A CA 1
ATOM 572 C C . PRO A 1 85 ? 35.765 -3.459 -53.379 1.00 96.56 85 PRO A C 1
ATOM 574 O O . PRO A 1 85 ? 36.438 -3.316 -54.404 1.00 96.56 85 PRO A O 1
ATOM 577 N N . VAL A 1 86 ? 35.769 -2.571 -52.388 1.00 97.88 86 VAL A N 1
ATOM 578 C CA . VAL A 1 86 ? 36.538 -1.324 -52.393 1.00 97.88 86 VAL A CA 1
ATOM 579 C C . VAL A 1 86 ? 37.554 -1.355 -51.253 1.00 97.88 86 VAL A C 1
ATOM 581 O O . VAL A 1 86 ? 37.221 -1.728 -50.131 1.00 97.88 86 VAL A O 1
ATOM 584 N N . ALA A 1 87 ? 38.798 -0.963 -51.516 1.00 96.81 87 ALA A N 1
ATOM 585 C CA . ALA A 1 87 ? 39.849 -0.856 -50.510 1.00 96.81 87 ALA A CA 1
ATOM 586 C C . ALA A 1 87 ? 40.468 0.544 -50.503 1.00 96.81 87 ALA A C 1
ATOM 588 O O . ALA A 1 87 ? 40.984 1.016 -51.513 1.00 96.81 87 ALA A O 1
ATOM 589 N N . LEU A 1 88 ? 40.470 1.187 -49.341 1.00 97.12 88 LEU A N 1
ATOM 590 C CA . LEU A 1 88 ? 41.204 2.413 -49.058 1.00 97.12 88 LEU A CA 1
ATOM 591 C C . LEU A 1 88 ? 42.665 2.030 -48.797 1.00 97.12 88 LEU A C 1
ATOM 593 O O . LEU A 1 88 ? 42.978 1.349 -47.820 1.00 97.12 88 LEU A O 1
ATOM 597 N N . THR A 1 89 ? 43.557 2.355 -49.733 1.00 95.06 89 THR A N 1
ATOM 598 C CA . THR A 1 89 ? 44.915 1.778 -49.760 1.00 95.06 89 THR A CA 1
ATOM 599 C C . THR A 1 89 ? 46.003 2.678 -49.194 1.00 95.06 89 THR A C 1
ATOM 601 O O . THR A 1 89 ? 47.093 2.186 -48.908 1.00 95.06 89 THR A O 1
ATOM 604 N N . ASP A 1 90 ? 45.703 3.954 -48.979 1.00 93.50 90 ASP A N 1
ATOM 605 C CA . ASP A 1 90 ? 46.605 4.945 -48.406 1.00 93.50 90 ASP A CA 1
ATOM 606 C C . ASP A 1 90 ? 46.103 5.404 -47.028 1.00 93.50 90 ASP A C 1
ATOM 608 O O . ASP A 1 90 ? 44.921 5.279 -46.702 1.00 93.50 90 ASP A O 1
ATOM 612 N N . GLN A 1 91 ? 46.996 5.933 -46.193 1.00 89.81 91 GLN A N 1
ATOM 613 C CA . GLN A 1 91 ? 46.635 6.460 -44.873 1.00 89.81 91 GLN A CA 1
ATOM 614 C C . GLN A 1 91 ? 45.691 7.674 -44.942 1.00 89.81 91 GLN A C 1
ATOM 616 O O . GLN A 1 91 ? 44.954 7.918 -43.989 1.00 89.81 91 GLN A O 1
ATOM 621 N N . ASN A 1 92 ? 45.707 8.407 -46.060 1.00 91.88 92 ASN A N 1
ATOM 622 C CA . ASN A 1 92 ? 44.887 9.590 -46.312 1.00 91.88 92 ASN A CA 1
ATOM 623 C C . ASN A 1 92 ? 43.692 9.305 -47.231 1.00 91.88 92 ASN A C 1
ATOM 625 O O . ASN A 1 92 ? 42.998 10.240 -47.625 1.00 91.88 92 ASN A O 1
ATOM 629 N N . SER A 1 93 ? 43.450 8.040 -47.599 1.00 95.50 93 SER A N 1
ATOM 630 C CA . SER A 1 93 ? 42.340 7.678 -48.479 1.00 95.50 93 SER A CA 1
ATOM 631 C C . SER A 1 93 ? 41.004 8.178 -47.927 1.00 95.50 93 SER A C 1
ATOM 633 O O . SER A 1 93 ? 40.640 7.900 -46.785 1.00 95.50 93 SER A O 1
ATOM 635 N N . GLN A 1 94 ? 40.239 8.871 -48.766 1.00 96.25 94 GLN A N 1
ATOM 636 C CA . GLN A 1 94 ? 38.877 9.292 -48.452 1.00 96.25 94 GLN A CA 1
ATOM 637 C C . GLN A 1 94 ? 37.966 8.920 -49.611 1.00 96.25 94 GLN A C 1
ATOM 639 O O . GLN A 1 94 ? 38.263 9.228 -50.767 1.00 96.25 94 GLN A O 1
ATOM 644 N N . LEU A 1 95 ? 36.856 8.263 -49.296 1.00 97.19 95 LEU A N 1
ATOM 645 C CA . LEU A 1 95 ? 35.837 7.898 -50.264 1.00 97.19 95 LEU A CA 1
ATOM 646 C C . LEU A 1 95 ? 34.528 8.586 -49.900 1.00 97.19 95 LEU A C 1
ATOM 648 O O . LEU A 1 95 ? 34.009 8.395 -48.807 1.00 97.19 95 LEU A O 1
ATOM 652 N N . THR A 1 96 ? 33.984 9.356 -50.832 1.00 96.94 96 THR A N 1
ATOM 653 C CA . THR A 1 96 ? 32.637 9.916 -50.740 1.00 96.94 96 THR A CA 1
ATOM 654 C C . THR A 1 96 ? 31.721 9.195 -51.717 1.00 96.94 96 THR A C 1
ATOM 656 O O . THR A 1 96 ? 32.051 9.037 -52.891 1.00 96.94 96 THR A O 1
ATOM 659 N N . LEU A 1 97 ? 30.554 8.778 -51.250 1.00 97.56 97 LEU A N 1
ATOM 660 C CA . LEU A 1 97 ? 29.450 8.374 -52.104 1.00 97.56 97 LEU A CA 1
ATOM 661 C C . LEU A 1 97 ? 28.549 9.587 -52.311 1.00 97.56 97 LEU A C 1
ATOM 663 O O . LEU A 1 97 ? 28.130 10.210 -51.338 1.00 97.56 97 LEU A O 1
ATOM 667 N N . ALA A 1 98 ? 28.256 9.924 -53.564 1.00 96.56 98 ALA A N 1
ATOM 668 C CA . ALA A 1 98 ? 27.199 10.878 -53.874 1.00 96.56 98 ALA A CA 1
ATOM 669 C C . ALA A 1 98 ? 25.831 10.316 -53.452 1.00 96.56 98 ALA A C 1
ATOM 671 O O . ALA A 1 98 ? 25.725 9.155 -53.043 1.00 96.56 98 ALA A O 1
ATOM 672 N N . ASP A 1 99 ? 24.793 11.136 -53.567 1.00 96.12 99 ASP A N 1
ATOM 673 C CA . ASP A 1 99 ? 23.434 10.759 -53.191 1.00 96.12 99 ASP A CA 1
ATOM 674 C C . ASP A 1 99 ? 22.915 9.577 -54.031 1.00 96.12 99 ASP A C 1
ATOM 676 O O . ASP A 1 99 ? 23.144 9.494 -55.240 1.00 96.12 99 ASP A O 1
ATOM 680 N N . GLY A 1 100 ? 22.215 8.651 -53.377 1.00 95.38 100 GLY A N 1
ATOM 681 C CA . GLY A 1 100 ? 21.562 7.489 -53.982 1.00 95.38 100 GLY A CA 1
ATOM 682 C C . GLY A 1 100 ? 22.513 6.385 -54.443 1.00 95.38 100 GLY A C 1
ATOM 683 O O . GLY A 1 100 ? 22.097 5.491 -55.180 1.00 95.38 100 GLY A O 1
ATOM 684 N N . ILE A 1 101 ? 23.790 6.444 -54.055 1.00 97.50 101 ILE A N 1
ATOM 685 C CA . ILE A 1 101 ? 24.803 5.497 -54.526 1.00 97.50 101 ILE A CA 1
ATOM 686 C C . ILE A 1 101 ? 24.855 4.247 -53.654 1.00 97.50 101 ILE A C 1
ATOM 688 O O . ILE A 1 101 ? 25.046 4.319 -52.442 1.00 97.50 101 ILE A O 1
ATOM 692 N N . VAL A 1 102 ? 24.767 3.091 -54.309 1.00 96.94 102 VAL A N 1
ATOM 693 C CA . VAL A 1 102 ? 24.861 1.767 -53.691 1.00 96.94 102 VAL A CA 1
ATOM 694 C C . VAL A 1 102 ? 26.222 1.147 -53.991 1.00 96.94 102 VAL A C 1
ATOM 696 O O . VAL A 1 102 ? 26.626 1.026 -55.155 1.00 96.94 102 VAL A O 1
ATOM 699 N N . VAL A 1 103 ? 26.910 0.697 -52.942 1.00 97.31 103 VAL A N 1
ATOM 700 C CA . VAL A 1 103 ? 28.086 -0.169 -53.051 1.00 97.31 103 VAL A CA 1
ATOM 701 C C . VAL A 1 103 ? 27.725 -1.552 -52.529 1.00 97.31 103 VAL A C 1
ATOM 703 O O . VAL A 1 103 ? 27.477 -1.741 -51.339 1.00 97.31 103 VAL A O 1
ATOM 706 N N . THR A 1 104 ? 27.708 -2.542 -53.420 1.00 95.25 104 THR A N 1
ATOM 707 C CA . THR A 1 104 ? 27.348 -3.915 -53.033 1.00 95.25 104 THR A CA 1
ATOM 708 C C . THR A 1 104 ? 28.547 -4.734 -52.562 1.00 95.25 104 THR A C 1
ATOM 710 O O . THR A 1 104 ? 28.381 -5.843 -52.069 1.00 95.25 104 THR A O 1
ATOM 713 N N . GLY A 1 105 ? 29.773 -4.244 -52.752 1.00 93.69 105 GLY A N 1
ATOM 714 C CA . GLY A 1 105 ? 30.981 -4.848 -52.189 1.00 93.69 105 GLY A CA 1
ATOM 715 C C . GLY A 1 105 ? 31.292 -4.325 -50.787 1.00 93.69 105 GLY A C 1
ATOM 716 O O . GLY A 1 105 ? 30.774 -3.294 -50.366 1.00 93.69 105 GLY A O 1
ATOM 717 N N . SER A 1 106 ? 32.173 -5.018 -50.066 1.00 95.44 106 SER A N 1
ATOM 718 C CA . SER A 1 106 ? 32.713 -4.510 -48.800 1.00 95.44 106 SER A CA 1
ATOM 719 C C . SER A 1 106 ? 33.597 -3.282 -49.039 1.00 95.44 106 SER A C 1
ATOM 721 O O . SER A 1 106 ? 34.372 -3.275 -50.001 1.00 95.44 106 SER A O 1
ATOM 723 N N . VAL A 1 107 ? 33.575 -2.302 -48.134 1.00 98.00 107 VAL A N 1
ATOM 724 C CA . VAL A 1 107 ? 34.516 -1.166 -48.142 1.00 98.00 107 VAL A CA 1
ATOM 725 C C . VAL A 1 107 ? 35.540 -1.347 -47.030 1.00 98.00 107 VAL A C 1
ATOM 727 O O . VAL A 1 107 ? 35.211 -1.211 -45.863 1.00 98.00 107 VAL A O 1
ATOM 730 N N . THR A 1 108 ? 36.791 -1.643 -47.362 1.00 96.25 108 THR A N 1
ATOM 731 C CA . THR A 1 108 ? 37.858 -1.962 -46.393 1.00 96.25 108 THR A CA 1
ATOM 732 C C . THR A 1 108 ? 38.991 -0.938 -46.431 1.00 96.25 108 THR A C 1
ATOM 734 O O . THR A 1 108 ? 39.021 -0.065 -47.295 1.00 96.25 108 THR A O 1
ATOM 737 N N . THR A 1 109 ? 39.947 -1.041 -45.508 1.00 95.88 109 THR A N 1
ATOM 738 C CA . THR A 1 109 ? 41.195 -0.262 -45.517 1.00 95.88 109 THR A CA 1
ATOM 739 C C . THR A 1 109 ? 42.399 -1.194 -45.421 1.00 95.88 109 THR A C 1
ATOM 741 O O . THR A 1 109 ? 42.319 -2.254 -44.807 1.00 95.88 109 THR A O 1
ATOM 744 N N . LYS A 1 110 ? 43.533 -0.816 -46.018 1.00 93.94 110 LYS A N 1
ATOM 745 C CA . LYS A 1 110 ? 44.819 -1.512 -45.808 1.00 93.94 110 LYS A CA 1
ATOM 746 C C . LYS A 1 110 ? 45.582 -0.990 -44.594 1.00 93.94 110 LYS A C 1
ATOM 748 O O . LYS A 1 110 ? 46.499 -1.652 -44.122 1.00 93.94 110 LYS A O 1
ATOM 753 N N . ASN A 1 111 ? 45.205 0.186 -44.102 1.00 92.00 111 ASN A N 1
ATOM 754 C CA . ASN A 1 111 ? 45.861 0.864 -42.997 1.00 92.00 111 ASN A CA 1
ATOM 755 C C . ASN A 1 111 ? 44.888 0.885 -41.818 1.00 92.00 111 ASN A C 1
ATOM 757 O O . ASN A 1 111 ? 43.888 1.601 -41.853 1.00 92.00 111 ASN A O 1
ATOM 761 N N . ASN A 1 112 ? 45.152 0.072 -40.794 1.00 92.69 112 ASN A N 1
ATOM 762 C CA . ASN A 1 112 ? 44.269 -0.024 -39.634 1.00 92.69 112 ASN A CA 1
ATOM 763 C C . ASN A 1 112 ? 44.033 1.355 -39.003 1.00 92.69 112 ASN A C 1
ATOM 765 O O . ASN A 1 112 ? 44.977 2.129 -38.843 1.00 92.69 112 ASN A O 1
ATOM 769 N N . THR A 1 113 ? 42.789 1.648 -38.622 1.00 92.44 113 THR A N 1
ATOM 770 C CA . THR A 1 113 ? 42.324 2.929 -38.054 1.00 92.44 113 THR A CA 1
ATOM 771 C C . THR A 1 113 ? 42.517 4.145 -38.965 1.00 92.44 113 THR A C 1
ATOM 773 O O . THR A 1 113 ? 42.500 5.284 -38.507 1.00 92.44 113 THR A O 1
ATOM 776 N N . ARG A 1 114 ? 42.698 3.918 -40.268 1.00 93.50 114 ARG A N 1
ATOM 777 C CA . ARG A 1 114 ? 42.809 4.963 -41.289 1.00 93.50 114 ARG A CA 1
ATOM 778 C C . ARG A 1 114 ? 41.747 4.778 -42.359 1.00 93.50 114 ARG A C 1
ATOM 780 O O . ARG A 1 114 ? 41.229 3.682 -42.571 1.00 93.50 114 ARG A O 1
ATOM 787 N N . GLY A 1 115 ? 41.498 5.856 -43.085 1.00 94.50 115 GLY A N 1
ATOM 788 C CA . GLY A 1 115 ? 40.519 5.899 -44.155 1.00 94.50 115 GLY A CA 1
ATOM 789 C C . GLY A 1 115 ? 39.166 6.397 -43.664 1.00 94.50 115 GLY A C 1
ATOM 790 O O . GLY A 1 115 ? 38.673 5.968 -42.617 1.00 94.50 115 GLY A O 1
ATOM 791 N N . VAL A 1 116 ? 38.578 7.306 -44.438 1.00 96.69 116 VAL A N 1
ATOM 792 C CA . VAL A 1 116 ? 37.266 7.903 -44.160 1.00 96.69 116 VAL A CA 1
ATOM 793 C C . VAL A 1 116 ? 36.300 7.533 -45.275 1.00 96.69 116 VAL A C 1
ATOM 795 O O . VAL A 1 116 ? 36.613 7.696 -46.457 1.00 96.69 116 VAL A O 1
ATOM 798 N N . LEU A 1 117 ? 35.120 7.054 -44.893 1.00 97.56 117 LEU A N 1
ATOM 799 C CA . LEU A 1 117 ? 34.005 6.803 -45.799 1.00 97.56 117 LEU A CA 1
ATOM 800 C C . LEU A 1 117 ? 32.881 7.799 -45.495 1.00 97.56 117 LEU A C 1
ATOM 802 O O . LEU A 1 117 ? 32.387 7.822 -44.375 1.00 97.56 117 LEU A O 1
ATOM 806 N N . SER A 1 118 ? 32.465 8.599 -46.475 1.00 97.00 118 SER A N 1
ATOM 807 C CA . SER A 1 118 ? 31.359 9.557 -46.360 1.00 97.00 118 SER A CA 1
ATOM 808 C C . SER A 1 118 ? 30.200 9.142 -47.266 1.00 97.00 118 SER A C 1
ATOM 810 O O . SER A 1 118 ? 30.411 8.892 -48.452 1.00 97.00 118 SER A O 1
ATOM 812 N N . LEU A 1 119 ? 28.985 9.066 -46.726 1.00 97.69 119 LEU A N 1
ATOM 813 C CA . LEU A 1 119 ? 27.771 8.706 -47.458 1.00 97.69 119 LEU A CA 1
ATOM 814 C C . LEU A 1 119 ? 26.901 9.946 -47.696 1.00 97.69 119 LEU A C 1
ATOM 816 O O . LEU A 1 119 ? 26.643 10.724 -46.772 1.00 97.69 119 LEU A O 1
ATOM 820 N N . GLY A 1 120 ? 26.457 10.113 -48.942 1.00 94.81 120 GLY A N 1
ATOM 821 C CA . GLY A 1 120 ? 25.385 11.025 -49.331 1.00 94.81 120 GLY A CA 1
ATOM 822 C C . GLY A 1 120 ? 23.992 10.514 -48.949 1.00 94.81 120 GLY A C 1
ATOM 823 O O . GLY A 1 120 ? 23.823 9.422 -48.394 1.00 94.81 120 GLY A O 1
ATOM 824 N N . VAL A 1 121 ? 22.979 11.323 -49.258 1.00 93.81 121 VAL A N 1
ATOM 825 C CA . VAL A 1 121 ? 21.565 11.018 -48.999 1.00 93.81 121 VAL A CA 1
ATOM 826 C C . VAL A 1 121 ? 21.172 9.769 -49.784 1.00 93.81 121 VAL A C 1
ATOM 828 O O . VAL A 1 121 ? 21.396 9.702 -50.985 1.00 93.81 121 VAL A O 1
ATOM 831 N N . GLY A 1 122 ? 20.534 8.789 -49.157 1.00 93.88 122 GLY A N 1
ATOM 832 C CA . GLY A 1 122 ? 20.031 7.584 -49.825 1.00 93.88 122 GLY A CA 1
ATOM 833 C C . GLY A 1 122 ? 21.107 6.572 -50.219 1.00 93.88 122 GLY A C 1
ATOM 834 O O . GLY A 1 122 ? 20.783 5.564 -50.841 1.00 93.88 122 GLY A O 1
ATOM 835 N N . SER A 1 123 ? 22.376 6.828 -49.898 1.00 97.12 123 SER A N 1
ATOM 836 C CA . SER A 1 123 ? 23.479 5.928 -50.242 1.00 97.12 123 SER A CA 1
ATOM 837 C C . SER A 1 123 ? 23.521 4.714 -49.310 1.00 97.12 123 SER A C 1
ATOM 839 O O . SER A 1 123 ? 23.111 4.800 -48.149 1.00 97.12 123 SER A O 1
ATOM 841 N N . SER A 1 124 ? 24.042 3.583 -49.790 1.00 97.06 124 SER A N 1
ATOM 842 C CA . SER A 1 124 ? 24.137 2.361 -48.986 1.00 97.06 124 SER A CA 1
ATOM 843 C C . SER A 1 124 ? 25.379 1.518 -49.256 1.00 97.06 124 SER A C 1
ATOM 845 O O . SER A 1 124 ? 25.952 1.535 -50.349 1.00 97.06 124 SER A O 1
ATOM 847 N N . ILE A 1 125 ? 25.783 0.758 -48.235 1.00 97.44 125 ILE A N 1
ATOM 848 C CA . ILE A 1 125 ? 26.808 -0.291 -48.309 1.00 97.44 125 ILE A CA 1
ATOM 849 C C . ILE A 1 125 ? 26.177 -1.589 -47.818 1.00 97.44 125 ILE A C 1
ATOM 851 O O . ILE A 1 125 ? 25.742 -1.626 -46.675 1.00 97.44 125 ILE A O 1
ATOM 855 N N . THR A 1 126 ? 26.170 -2.661 -48.611 1.00 95.00 126 THR A N 1
ATOM 856 C CA . THR A 1 126 ? 25.433 -3.886 -48.226 1.00 95.00 126 THR A CA 1
ATOM 857 C C . THR A 1 126 ? 26.307 -4.989 -47.612 1.00 95.00 126 THR A C 1
ATOM 859 O O . THR A 1 126 ? 25.809 -5.811 -46.853 1.00 95.00 126 THR A O 1
ATOM 862 N N . ASN A 1 127 ? 27.613 -5.037 -47.916 1.00 92.56 127 ASN A N 1
ATOM 863 C CA . ASN A 1 127 ? 28.496 -6.175 -47.587 1.00 92.56 127 ASN A CA 1
ATOM 864 C C . ASN A 1 127 ? 29.554 -5.887 -46.498 1.00 92.56 127 ASN A C 1
ATOM 866 O O . ASN A 1 127 ? 30.529 -6.628 -46.367 1.00 92.56 127 ASN A O 1
ATOM 870 N N . GLY A 1 128 ? 29.370 -4.834 -45.697 1.00 95.19 128 GLY A N 1
ATOM 871 C CA . GLY A 1 128 ? 30.244 -4.496 -44.568 1.00 95.19 128 GLY A CA 1
ATOM 872 C C . GLY A 1 128 ? 31.281 -3.405 -44.843 1.00 95.19 128 GLY A C 1
ATOM 873 O O . GLY A 1 128 ? 31.606 -3.066 -45.986 1.00 95.19 128 GLY A O 1
ATOM 874 N N . ILE A 1 129 ? 31.809 -2.851 -43.752 1.00 97.56 129 ILE A N 1
ATOM 875 C CA . ILE A 1 129 ? 32.801 -1.774 -43.731 1.00 97.56 129 ILE A CA 1
ATOM 876 C C . ILE A 1 129 ? 33.945 -2.177 -42.798 1.00 97.56 129 ILE A C 1
ATOM 878 O O . ILE A 1 129 ? 33.714 -2.546 -41.652 1.00 97.56 129 ILE A O 1
ATOM 882 N N . GLY A 1 130 ? 35.184 -2.071 -43.265 1.00 96.00 130 GLY A N 1
ATOM 883 C CA . GLY A 1 130 ? 36.378 -2.498 -42.542 1.00 96.00 130 GLY A CA 1
ATOM 884 C C . GLY A 1 130 ? 36.434 -4.011 -42.310 1.00 96.00 130 GLY A C 1
ATOM 885 O O . GLY A 1 130 ? 35.627 -4.783 -42.826 1.00 96.00 130 GLY A O 1
ATOM 886 N N . ALA A 1 131 ? 37.425 -4.438 -41.535 1.00 94.06 131 ALA A N 1
ATOM 887 C CA . ALA A 1 131 ? 37.553 -5.806 -41.037 1.00 94.06 131 ALA A CA 1
ATOM 888 C C . ALA A 1 131 ? 38.275 -5.809 -39.679 1.00 94.06 131 ALA A C 1
ATOM 890 O O . ALA A 1 131 ? 38.850 -4.797 -39.272 1.00 94.06 131 ALA A O 1
ATOM 891 N N . ASN A 1 132 ? 38.296 -6.953 -38.986 1.00 89.81 132 ASN A N 1
ATOM 892 C CA . ASN A 1 132 ? 39.113 -7.127 -37.779 1.00 89.81 132 ASN A CA 1
ATOM 893 C C . ASN A 1 132 ? 40.580 -6.754 -38.062 1.00 89.81 132 ASN A C 1
ATOM 895 O O . ASN A 1 132 ? 41.176 -7.282 -38.999 1.00 89.81 132 ASN A O 1
ATOM 899 N N . ASN A 1 133 ? 41.156 -5.867 -37.242 1.00 87.62 133 ASN A N 1
ATOM 900 C CA . ASN A 1 133 ? 42.502 -5.286 -37.406 1.00 87.62 133 ASN A CA 1
ATOM 901 C C . ASN A 1 133 ? 42.709 -4.421 -38.666 1.00 87.62 133 ASN A C 1
ATOM 903 O O . ASN A 1 133 ? 43.837 -4.032 -38.960 1.00 87.62 133 ASN A O 1
ATOM 907 N N . PHE A 1 134 ? 41.633 -4.096 -39.382 1.00 92.75 134 PHE A N 1
ATOM 908 C CA . PHE A 1 134 ? 41.606 -3.197 -40.535 1.00 92.75 134 PHE A CA 1
ATOM 909 C C . PHE A 1 134 ? 40.372 -2.290 -40.444 1.00 92.75 134 PHE A C 1
ATOM 911 O O . PHE A 1 134 ? 39.541 -2.227 -41.355 1.00 92.75 134 PHE A O 1
ATOM 918 N N . SER A 1 135 ? 40.221 -1.630 -39.297 1.00 94.44 135 SER A N 1
ATOM 919 C CA . SER A 1 135 ? 39.112 -0.718 -39.021 1.00 94.44 135 SER A CA 1
ATOM 920 C C . SER A 1 135 ? 39.289 0.575 -39.806 1.00 94.44 135 SER A C 1
ATOM 922 O O . SER A 1 135 ? 40.401 1.098 -39.867 1.00 94.44 135 SER A O 1
ATOM 924 N N . LEU A 1 136 ? 38.213 1.147 -40.342 1.00 96.50 136 LEU A N 1
ATOM 925 C CA . LEU A 1 136 ? 38.260 2.531 -40.822 1.00 96.50 136 LEU A CA 1
ATOM 926 C C . LEU A 1 136 ? 38.426 3.497 -39.639 1.00 96.50 136 LEU A C 1
ATOM 928 O O . LEU A 1 136 ? 38.084 3.169 -38.500 1.00 96.50 136 LEU A O 1
ATOM 932 N N . GLU A 1 137 ? 38.919 4.707 -39.906 1.00 95.56 137 GLU A N 1
ATOM 933 C CA . GLU A 1 137 ? 38.960 5.758 -38.883 1.00 95.56 137 GLU A CA 1
ATOM 934 C C . GLU A 1 137 ? 37.532 6.118 -38.450 1.00 95.56 137 GLU A C 1
ATOM 936 O O . GLU A 1 137 ? 37.192 6.070 -37.268 1.00 95.56 137 GLU A O 1
ATOM 941 N N . ARG A 1 138 ? 36.683 6.445 -39.430 1.00 95.25 138 ARG A N 1
ATOM 942 C CA . ARG A 1 138 ? 35.282 6.812 -39.225 1.00 95.25 138 ARG A CA 1
ATOM 943 C C . ARG A 1 138 ? 34.455 6.617 -40.492 1.00 95.25 138 ARG A C 1
ATOM 945 O O . ARG A 1 138 ? 34.975 6.682 -41.609 1.00 95.25 138 ARG A O 1
ATOM 952 N N . VAL A 1 139 ? 33.158 6.430 -40.292 1.00 97.75 139 VAL A N 1
ATOM 953 C CA . VAL A 1 139 ? 32.126 6.511 -41.330 1.00 97.75 139 VAL A CA 1
ATOM 954 C C . VAL A 1 139 ? 31.302 7.759 -41.052 1.00 97.75 139 VAL A C 1
ATOM 956 O O . VAL A 1 139 ? 30.892 7.970 -39.918 1.00 97.75 139 VAL A O 1
ATOM 959 N N . GLU A 1 140 ? 31.062 8.593 -42.053 1.00 96.81 140 GLU A N 1
ATOM 960 C CA . GLU A 1 140 ? 30.325 9.847 -41.914 1.00 96.81 140 GLU A CA 1
ATOM 961 C C . GLU A 1 140 ? 29.047 9.813 -42.744 1.00 96.81 140 GLU A C 1
ATOM 963 O O . GLU A 1 140 ? 29.092 9.567 -43.948 1.00 96.81 140 GLU A O 1
ATOM 968 N N . LEU A 1 141 ? 27.912 10.109 -42.118 1.00 96.69 141 LEU A N 1
ATOM 969 C CA . LEU A 1 141 ? 26.635 10.257 -42.805 1.00 96.69 141 LEU A CA 1
ATOM 970 C C . LEU A 1 141 ? 26.269 11.729 -42.907 1.00 96.69 141 LEU A C 1
ATOM 972 O O . LEU A 1 141 ? 26.285 12.452 -41.907 1.00 96.69 141 LEU A O 1
ATOM 976 N N . ARG A 1 142 ? 25.950 12.171 -44.122 1.00 91.62 142 ARG A N 1
ATOM 977 C CA . ARG A 1 142 ? 25.426 13.515 -44.385 1.00 91.62 142 ARG A CA 1
ATOM 978 C C . ARG A 1 142 ? 23.920 13.556 -44.094 1.00 91.62 142 ARG A C 1
ATOM 980 O O . ARG A 1 142 ? 23.344 12.587 -43.612 1.00 91.62 142 ARG A O 1
ATOM 987 N N . ALA A 1 143 ? 23.300 14.708 -44.348 1.00 91.88 143 ALA A N 1
ATOM 988 C CA . ALA A 1 143 ? 21.858 14.887 -44.196 1.00 91.88 143 ALA A CA 1
ATOM 989 C C . ALA A 1 143 ? 21.076 13.794 -44.945 1.00 91.88 143 ALA A C 1
ATOM 991 O O . ALA A 1 143 ? 21.489 13.389 -46.026 1.00 91.88 143 ALA A O 1
ATOM 992 N N . GLY A 1 144 ? 19.939 13.360 -44.397 1.00 93.00 144 GLY A N 1
ATOM 993 C CA . GLY A 1 144 ? 19.092 12.328 -44.993 1.00 93.00 144 GLY A CA 1
ATOM 994 C C . GLY A 1 144 ? 19.431 10.901 -44.551 1.00 93.00 144 GLY A C 1
ATOM 995 O O . GLY A 1 144 ? 20.271 10.680 -43.682 1.00 93.00 144 GLY A O 1
ATOM 996 N N . ALA A 1 145 ? 18.719 9.929 -45.124 1.00 94.88 145 ALA A N 1
ATOM 997 C CA . ALA A 1 145 ? 18.798 8.528 -44.718 1.00 94.88 145 ALA A CA 1
ATOM 998 C C . ALA A 1 145 ? 19.815 7.730 -45.538 1.00 94.88 145 ALA A C 1
ATOM 1000 O O . ALA A 1 145 ? 19.782 7.793 -46.760 1.00 94.88 145 ALA A O 1
ATOM 1001 N N . SER A 1 146 ? 20.654 6.930 -44.886 1.00 96.62 146 SER A N 1
ATOM 1002 C CA . SER A 1 146 ? 21.567 5.967 -45.519 1.00 96.62 146 SER A CA 1
ATOM 1003 C C . SER A 1 146 ? 21.462 4.606 -44.821 1.00 96.62 146 SER A C 1
ATOM 1005 O O . SER A 1 146 ? 21.066 4.546 -43.653 1.00 96.62 146 SER A O 1
ATOM 1007 N N . SER A 1 147 ? 21.842 3.514 -45.497 1.00 96.56 147 SER A N 1
ATOM 1008 C CA . SER A 1 147 ? 21.850 2.168 -44.896 1.00 96.56 147 SER A CA 1
ATOM 1009 C C . SER A 1 147 ? 23.229 1.512 -44.884 1.00 96.56 147 SER A C 1
ATOM 1011 O O . SER A 1 147 ? 24.025 1.665 -45.813 1.00 96.56 147 SER A O 1
ATOM 1013 N N . LEU A 1 148 ? 23.514 0.783 -43.803 1.00 97.25 148 LEU A N 1
ATOM 1014 C CA . LEU A 1 148 ? 24.747 0.028 -43.602 1.00 97.25 148 LEU A CA 1
ATOM 1015 C C . LEU A 1 148 ? 24.406 -1.437 -43.301 1.00 97.25 148 LEU A C 1
ATOM 1017 O O . LEU A 1 148 ? 23.765 -1.738 -42.294 1.00 97.25 148 LEU A O 1
ATOM 1021 N N . GLY A 1 149 ? 24.865 -2.338 -44.162 1.00 95.81 149 GLY A N 1
ATOM 1022 C CA . GLY A 1 149 ? 24.770 -3.786 -44.017 1.00 95.81 149 GLY A CA 1
ATOM 1023 C C . GLY A 1 149 ? 26.101 -4.434 -43.635 1.00 95.81 149 GLY A C 1
ATOM 1024 O O . GLY A 1 149 ? 27.180 -3.855 -43.801 1.00 95.81 149 GLY A O 1
ATOM 1025 N N . GLY A 1 150 ? 26.026 -5.665 -43.129 1.00 95.19 150 GLY A N 1
ATOM 1026 C CA . GLY A 1 150 ? 27.184 -6.455 -42.707 1.00 95.19 150 GLY A CA 1
ATOM 1027 C C . GLY A 1 150 ? 27.863 -5.944 -41.429 1.00 95.19 150 GLY A C 1
ATOM 1028 O O . GLY A 1 150 ? 27.296 -5.195 -40.637 1.00 95.19 150 GLY A O 1
ATOM 1029 N N . ASN A 1 151 ? 29.103 -6.378 -41.200 1.00 96.00 151 ASN A N 1
ATOM 1030 C CA . ASN A 1 151 ? 29.892 -5.918 -40.056 1.00 96.00 151 ASN A CA 1
ATOM 1031 C C . ASN A 1 151 ? 30.554 -4.569 -40.371 1.00 96.00 151 ASN A C 1
ATOM 1033 O O . ASN A 1 151 ? 31.166 -4.411 -41.427 1.00 96.00 151 ASN A O 1
ATOM 1037 N N . ILE A 1 152 ? 30.468 -3.623 -39.438 1.00 96.88 152 ILE A N 1
ATOM 1038 C CA . ILE A 1 152 ? 31.045 -2.282 -39.519 1.00 96.88 152 ILE A CA 1
ATOM 1039 C C . ILE A 1 152 ? 32.154 -2.148 -38.470 1.00 96.88 152 ILE A C 1
ATOM 1041 O O . ILE A 1 152 ? 31.911 -1.946 -37.278 1.00 96.88 152 ILE A O 1
ATOM 1045 N N . TYR A 1 153 ? 33.390 -2.242 -38.944 1.00 96.81 153 TYR A N 1
ATOM 1046 C CA . TYR A 1 153 ? 34.624 -1.977 -38.218 1.00 96.81 153 TYR A CA 1
ATOM 1047 C C . TYR A 1 153 ? 35.109 -0.566 -38.556 1.00 96.81 153 TYR A C 1
ATOM 1049 O O . TYR A 1 153 ? 35.859 -0.346 -39.510 1.00 96.81 153 TYR A O 1
ATOM 1057 N N . ALA A 1 154 ? 34.672 0.402 -37.761 1.00 96.19 154 ALA A N 1
ATOM 1058 C CA . ALA A 1 154 ? 35.131 1.784 -37.812 1.00 96.19 154 ALA A CA 1
ATOM 1059 C C . ALA A 1 154 ? 35.281 2.319 -36.386 1.00 96.19 154 ALA A C 1
ATOM 1061 O O . ALA A 1 154 ? 34.595 1.835 -35.487 1.00 96.19 154 ALA A O 1
ATOM 1062 N N . GLY A 1 155 ? 36.149 3.313 -36.174 1.00 92.31 155 GLY A N 1
ATOM 1063 C CA . GLY A 1 155 ? 36.276 3.962 -34.864 1.00 92.31 155 GLY A CA 1
ATOM 1064 C C . GLY A 1 155 ? 34.949 4.567 -34.394 1.00 92.31 155 GLY A C 1
ATOM 1065 O O . GLY A 1 155 ? 34.540 4.359 -33.253 1.00 92.31 155 GLY A O 1
ATOM 1066 N N . ALA A 1 156 ? 34.244 5.247 -35.301 1.00 93.88 156 ALA A N 1
ATOM 1067 C CA . ALA A 1 156 ? 32.875 5.706 -35.089 1.00 93.88 156 ALA A CA 1
ATOM 1068 C C . ALA A 1 156 ? 32.085 5.784 -36.404 1.00 93.88 156 ALA A C 1
ATOM 1070 O O . ALA A 1 156 ? 32.646 6.058 -37.469 1.00 93.88 156 ALA A O 1
ATOM 1071 N N . VAL A 1 157 ? 30.770 5.609 -36.312 1.00 97.00 157 VAL A N 1
ATOM 1072 C CA . VAL A 1 157 ? 29.792 6.044 -37.313 1.00 97.00 157 VAL A CA 1
ATOM 1073 C C . VAL A 1 157 ? 29.245 7.389 -36.843 1.00 97.00 157 VAL A C 1
ATOM 1075 O O . VAL A 1 157 ? 28.620 7.473 -35.787 1.00 97.00 157 VAL A O 1
ATOM 1078 N N . LYS A 1 158 ? 29.523 8.457 -37.588 1.00 96.19 158 LYS A N 1
ATOM 1079 C CA . LYS A 1 158 ? 29.235 9.834 -37.193 1.00 96.19 158 LYS A CA 1
ATOM 1080 C C . LYS A 1 158 ? 28.155 10.457 -38.070 1.00 96.19 158 LYS A C 1
ATOM 1082 O O . LYS A 1 158 ? 28.315 10.573 -39.283 1.00 96.19 158 LYS A O 1
ATOM 1087 N N . LEU A 1 159 ? 27.078 10.903 -37.436 1.00 96.62 159 LEU A N 1
ATOM 1088 C CA . LEU A 1 159 ? 25.967 11.611 -38.062 1.00 96.62 159 LEU A CA 1
ATOM 1089 C C . LEU A 1 159 ? 26.310 13.107 -38.113 1.00 96.62 159 LEU A C 1
ATOM 1091 O O . LEU A 1 159 ? 26.467 13.754 -37.076 1.00 96.62 159 LEU A O 1
ATOM 1095 N N . MET A 1 160 ? 26.510 13.647 -39.317 1.00 94.00 160 MET A N 1
ATOM 1096 C CA . MET A 1 160 ? 27.148 14.958 -39.516 1.00 94.00 160 MET A CA 1
ATOM 1097 C C . MET A 1 160 ? 26.169 16.131 -39.608 1.00 94.00 160 MET A C 1
ATOM 1099 O O . MET A 1 160 ? 26.607 17.281 -39.532 1.00 94.00 160 MET A O 1
ATOM 1103 N N . ALA A 1 161 ? 24.879 15.850 -39.779 1.00 91.56 161 ALA A N 1
ATOM 1104 C CA . ALA A 1 161 ? 23.799 16.828 -39.866 1.00 91.56 161 ALA A CA 1
ATOM 1105 C C . ALA A 1 161 ? 22.597 16.421 -39.003 1.00 91.56 161 ALA A C 1
ATOM 1107 O O . ALA A 1 161 ? 22.386 15.235 -38.748 1.00 91.56 161 ALA A O 1
ATOM 1108 N N . ASP A 1 162 ? 21.768 17.397 -38.641 1.00 89.06 162 ASP A N 1
ATOM 1109 C CA . ASP A 1 162 ? 20.567 17.208 -37.822 1.00 89.06 162 ASP A CA 1
ATOM 1110 C C . ASP A 1 162 ? 19.615 16.139 -38.371 1.00 89.06 162 ASP A C 1
ATOM 1112 O O . ASP A 1 162 ? 19.090 15.326 -37.621 1.00 89.06 162 ASP A O 1
ATOM 1116 N N . THR A 1 163 ? 19.455 16.100 -39.693 1.00 92.12 163 THR A N 1
ATOM 1117 C CA . THR A 1 163 ? 18.551 15.189 -40.408 1.00 92.12 163 THR A CA 1
ATOM 1118 C C . THR A 1 163 ? 19.220 13.888 -40.857 1.00 92.12 163 THR A C 1
ATOM 1120 O O . THR A 1 163 ? 18.678 13.191 -41.715 1.00 92.12 163 THR A O 1
ATOM 1123 N N . SER A 1 164 ? 20.420 13.575 -40.356 1.00 95.62 164 SER A N 1
ATOM 1124 C CA . SER A 1 164 ? 21.100 12.323 -40.717 1.00 95.62 164 SER A CA 1
ATOM 1125 C C . SER A 1 164 ? 20.349 11.142 -40.107 1.00 95.62 164 SER A C 1
ATOM 1127 O O . SER A 1 164 ? 20.050 11.147 -38.913 1.00 95.62 164 SER A O 1
ATOM 1129 N N . VAL A 1 165 ? 20.096 10.106 -40.897 1.00 96.94 165 VAL A N 1
ATOM 1130 C CA . VAL A 1 165 ? 19.502 8.852 -40.427 1.00 96.94 165 VAL A CA 1
ATOM 1131 C C . VAL A 1 165 ? 20.385 7.700 -40.888 1.00 96.94 165 VAL A C 1
ATOM 1133 O O . VAL A 1 165 ? 20.634 7.553 -42.082 1.00 96.94 165 VAL A O 1
ATOM 1136 N N . VAL A 1 166 ? 20.853 6.872 -39.955 1.00 96.88 166 VAL A N 1
ATOM 1137 C CA . VAL A 1 166 ? 21.545 5.619 -40.278 1.00 96.88 166 VAL A CA 1
ATOM 1138 C C . VAL A 1 166 ? 20.619 4.446 -40.005 1.00 96.88 166 VAL A C 1
ATOM 1140 O O . VAL A 1 166 ? 20.167 4.253 -38.881 1.00 96.88 166 VAL A O 1
ATOM 1143 N N . THR A 1 167 ? 20.348 3.645 -41.030 1.00 95.81 167 THR A N 1
ATOM 1144 C CA . THR A 1 167 ? 19.663 2.360 -40.876 1.00 95.81 167 THR A CA 1
ATOM 1145 C C . THR A 1 167 ? 20.683 1.238 -40.901 1.00 95.81 167 THR A C 1
ATOM 1147 O O . THR A 1 167 ? 21.407 1.071 -41.881 1.00 95.81 167 THR A O 1
ATOM 1150 N N . LEU A 1 168 ? 20.746 0.458 -39.828 1.00 94.88 168 LEU A N 1
ATOM 1151 C CA . LEU A 1 168 ? 21.481 -0.797 -39.821 1.00 94.88 168 LEU A CA 1
ATOM 1152 C C . LEU A 1 168 ? 20.582 -1.882 -40.400 1.00 94.88 168 LEU A C 1
ATOM 1154 O O . LEU A 1 168 ? 19.523 -2.162 -39.842 1.00 94.88 168 LEU A O 1
ATOM 1158 N N . GLU A 1 169 ? 20.998 -2.480 -41.513 1.00 93.31 169 GLU A N 1
ATOM 1159 C CA . GLU A 1 169 ? 20.272 -3.597 -42.124 1.00 93.31 169 GLU A CA 1
ATOM 1160 C C . GLU A 1 169 ? 20.263 -4.814 -41.185 1.00 93.31 169 GLU A C 1
ATOM 1162 O O . GLU A 1 169 ? 21.024 -4.869 -40.216 1.00 93.31 169 GLU A O 1
ATOM 1167 N N . ASP A 1 170 ? 19.400 -5.794 -41.453 1.00 90.56 170 ASP A N 1
ATOM 1168 C CA . ASP A 1 170 ? 19.285 -6.992 -40.619 1.00 90.56 170 ASP A CA 1
ATOM 1169 C C . ASP A 1 170 ? 20.652 -7.689 -40.455 1.00 90.56 170 ASP A C 1
ATOM 1171 O O . ASP A 1 170 ? 21.368 -7.960 -41.422 1.00 90.56 170 ASP A O 1
ATOM 1175 N N . ASN A 1 171 ? 20.989 -8.038 -39.213 1.00 90.25 171 ASN A N 1
ATOM 1176 C CA . ASN A 1 171 ? 22.251 -8.639 -38.771 1.00 90.25 171 ASN A CA 1
ATOM 1177 C C . ASN A 1 171 ? 23.485 -7.726 -38.876 1.00 90.25 171 ASN A C 1
ATOM 1179 O O . ASN A 1 171 ? 24.604 -8.203 -38.658 1.00 90.25 171 ASN A O 1
ATOM 1183 N N . ALA A 1 172 ? 23.320 -6.438 -39.190 1.00 92.44 172 ALA A N 1
ATOM 1184 C CA . ALA A 1 172 ? 24.438 -5.508 -39.241 1.00 92.44 172 ALA A CA 1
ATOM 1185 C C . ALA A 1 172 ? 24.972 -5.194 -37.834 1.00 92.44 172 ALA A C 1
ATOM 1187 O O . ALA A 1 172 ? 24.222 -4.913 -36.896 1.00 92.44 172 ALA A O 1
ATOM 1188 N N . LYS A 1 173 ? 26.298 -5.225 -37.677 1.00 93.06 173 LYS A N 1
ATOM 1189 C CA . LYS A 1 173 ? 26.959 -5.031 -36.376 1.00 93.06 173 LYS A CA 1
ATOM 1190 C C . LYS A 1 173 ? 27.973 -3.911 -36.445 1.00 93.06 173 LYS A C 1
ATOM 1192 O O . LYS A 1 173 ? 28.955 -4.021 -37.172 1.00 93.06 173 LYS A O 1
ATOM 1197 N N . VAL A 1 174 ? 27.777 -2.868 -35.649 1.00 93.94 174 VAL A N 1
ATOM 1198 C CA . VAL A 1 174 ? 28.744 -1.781 -35.494 1.00 93.94 174 VAL A CA 1
ATOM 1199 C C . VAL A 1 174 ? 29.623 -2.076 -34.286 1.00 93.94 174 VAL A C 1
ATOM 1201 O O . VAL A 1 174 ? 29.158 -2.073 -33.148 1.00 93.94 174 VAL A O 1
ATOM 1204 N N . TYR A 1 175 ? 30.904 -2.331 -34.541 1.00 92.69 175 TYR A N 1
ATOM 1205 C CA . TYR A 1 175 ? 31.897 -2.613 -33.500 1.00 92.69 175 TYR A CA 1
ATOM 1206 C C . TYR A 1 175 ? 32.489 -1.339 -32.872 1.00 92.69 175 TYR A C 1
ATOM 1208 O O . TYR A 1 175 ? 33.154 -1.421 -31.843 1.00 92.69 175 TYR A O 1
ATOM 1216 N N . GLY A 1 176 ? 32.246 -0.175 -33.482 1.00 91.12 176 GLY A N 1
ATOM 1217 C CA . GLY A 1 176 ? 32.511 1.147 -32.908 1.00 91.12 176 GLY A CA 1
ATOM 1218 C C . GLY A 1 176 ? 31.256 1.800 -32.321 1.00 91.12 176 GLY A C 1
ATOM 1219 O O . GLY A 1 176 ? 30.203 1.169 -32.198 1.00 91.12 176 GLY A O 1
ATOM 1220 N N . SER A 1 177 ? 31.356 3.085 -31.984 1.00 93.38 177 SER A N 1
ATOM 1221 C CA . SER A 1 177 ? 30.200 3.865 -31.534 1.00 93.38 177 SER A CA 1
ATOM 1222 C C . SER A 1 177 ? 29.422 4.478 -32.701 1.00 93.38 177 SER A C 1
ATOM 1224 O O . SER A 1 177 ? 29.989 4.784 -33.751 1.00 93.38 177 SER A O 1
ATOM 1226 N N . VAL A 1 178 ? 28.123 4.699 -32.511 1.00 95.94 178 VAL A N 1
ATOM 1227 C CA . VAL A 1 178 ? 27.312 5.590 -33.353 1.00 95.94 178 VAL A CA 1
ATOM 1228 C C . VAL A 1 178 ? 27.137 6.897 -32.589 1.00 95.94 178 VAL A C 1
ATOM 1230 O O . VAL A 1 178 ? 26.621 6.887 -31.478 1.00 95.94 178 VAL A O 1
ATOM 1233 N N . THR A 1 179 ? 27.594 8.016 -33.145 1.00 95.25 179 THR A N 1
ATOM 1234 C CA . THR A 1 179 ? 27.592 9.331 -32.477 1.00 95.25 179 THR A CA 1
ATOM 1235 C C . THR A 1 179 ? 27.198 10.439 -33.441 1.00 95.25 179 THR A C 1
ATOM 1237 O O . THR A 1 179 ? 27.099 10.233 -34.652 1.00 95.25 179 THR A O 1
ATOM 1240 N N . THR A 1 180 ? 26.997 11.640 -32.918 1.00 95.38 180 THR A N 1
ATOM 1241 C CA . THR A 1 180 ? 26.610 12.813 -33.697 1.00 95.38 180 THR A CA 1
ATOM 1242 C C . THR A 1 180 ? 27.739 13.836 -33.754 1.00 95.38 180 THR A C 1
ATOM 1244 O O . THR A 1 180 ? 28.724 13.785 -33.012 1.00 95.38 180 THR A O 1
ATOM 1247 N N . LYS A 1 181 ? 27.645 14.782 -34.689 1.00 92.81 181 LYS A N 1
ATOM 1248 C CA . LYS A 1 181 ? 28.506 15.971 -34.702 1.00 92.81 181 LYS A CA 1
ATOM 1249 C C . LYS A 1 181 ? 28.046 17.024 -33.694 1.00 92.81 181 LYS A C 1
ATOM 1251 O O . LYS A 1 181 ? 28.894 17.714 -33.132 1.00 92.81 181 LYS A O 1
ATOM 1256 N N . THR A 1 182 ? 26.738 17.143 -33.517 1.00 89.00 182 THR A N 1
ATOM 1257 C CA . THR A 1 182 ? 26.039 18.098 -32.654 1.00 89.00 182 THR A CA 1
ATOM 1258 C C . THR A 1 182 ? 25.113 17.335 -31.717 1.00 89.00 182 THR A C 1
ATOM 1260 O O . THR A 1 182 ? 24.527 16.328 -32.109 1.00 89.00 182 THR A O 1
ATOM 1263 N N . ASP A 1 183 ? 25.006 17.794 -30.475 1.00 91.25 183 ASP A N 1
ATOM 1264 C CA . ASP A 1 183 ? 24.223 17.112 -29.447 1.00 91.25 183 ASP A CA 1
ATOM 1265 C C . ASP A 1 183 ? 22.731 17.031 -29.800 1.00 91.25 183 ASP A C 1
ATOM 1267 O O . ASP A 1 183 ? 22.183 17.974 -30.372 1.00 91.25 183 ASP A O 1
ATOM 1271 N N . THR A 1 184 ? 22.066 15.942 -29.407 1.00 89.00 184 THR A N 1
ATOM 1272 C CA . THR A 1 184 ? 20.619 15.672 -29.579 1.00 89.00 184 THR A CA 1
ATOM 1273 C C . THR A 1 184 ? 20.119 15.649 -31.026 1.00 89.00 184 THR A C 1
ATOM 1275 O O . THR A 1 184 ? 19.021 16.116 -31.323 1.00 89.00 184 THR A O 1
ATOM 1278 N N . LYS A 1 185 ? 20.920 15.117 -31.953 1.00 92.31 185 LYS A N 1
ATOM 1279 C CA . LYS A 1 185 ? 20.624 15.129 -33.397 1.00 92.31 185 LYS A CA 1
ATOM 1280 C C . LYS A 1 185 ? 20.716 13.763 -34.051 1.00 92.31 185 LYS A C 1
ATOM 1282 O O . LYS A 1 185 ? 21.386 12.875 -33.549 1.00 92.31 185 LYS A O 1
ATOM 1287 N N . GLY A 1 186 ? 20.086 13.602 -35.207 1.00 94.88 186 GLY A N 1
ATOM 1288 C CA . GLY A 1 186 ? 20.190 12.391 -36.009 1.00 94.88 186 GLY A CA 1
ATOM 1289 C C . GLY A 1 186 ? 19.534 11.152 -35.393 1.00 94.88 186 GLY A C 1
ATOM 1290 O O . GLY A 1 186 ? 19.262 11.070 -34.193 1.00 94.88 186 GLY A O 1
ATOM 1291 N N . VAL A 1 187 ? 19.270 10.170 -36.252 1.00 97.12 187 VAL A N 1
ATOM 1292 C CA . VAL A 1 187 ? 18.504 8.970 -35.899 1.00 97.12 187 VAL A CA 1
ATOM 1293 C C . VAL A 1 187 ? 19.287 7.708 -36.241 1.00 97.12 187 VAL A C 1
ATOM 1295 O O . VAL A 1 187 ? 19.843 7.581 -37.334 1.00 97.12 187 VAL A O 1
ATOM 1298 N N . LEU A 1 188 ? 19.304 6.757 -35.311 1.00 96.38 188 LEU A N 1
ATOM 1299 C CA . LEU A 1 188 ? 19.801 5.397 -35.521 1.00 96.38 188 LEU A CA 1
ATOM 1300 C C . LEU A 1 188 ? 18.613 4.439 -35.584 1.00 96.38 188 LEU A C 1
ATOM 1302 O O . LEU A 1 188 ? 17.868 4.337 -34.618 1.00 96.38 188 LEU A O 1
ATOM 1306 N N . VAL A 1 189 ? 18.470 3.710 -36.686 1.00 95.00 189 VAL A N 1
ATOM 1307 C CA . VAL A 1 189 ? 17.446 2.675 -36.867 1.00 95.00 189 VAL A CA 1
ATOM 1308 C C . VAL A 1 189 ? 18.115 1.304 -36.835 1.00 95.00 189 VAL A C 1
ATOM 1310 O O . VAL A 1 189 ? 19.037 1.044 -37.612 1.00 95.00 189 VAL A O 1
ATOM 1313 N N . LEU A 1 190 ? 17.662 0.426 -35.941 1.00 92.38 190 LEU A N 1
ATOM 1314 C CA . LEU A 1 190 ? 18.164 -0.941 -35.814 1.00 92.38 190 LEU A CA 1
ATOM 1315 C C . LEU A 1 190 ? 17.241 -1.930 -36.536 1.00 92.38 190 LEU A C 1
ATOM 1317 O O . LEU A 1 190 ? 16.076 -2.090 -36.166 1.00 92.38 190 LEU A O 1
ATOM 1321 N N . GLY A 1 191 ? 17.784 -2.609 -37.549 1.00 88.75 191 GLY A N 1
ATOM 1322 C CA . GLY A 1 191 ? 17.198 -3.816 -38.129 1.00 88.75 191 GLY A CA 1
ATOM 1323 C C . GLY A 1 191 ? 17.253 -5.016 -37.177 1.00 88.75 191 GLY A C 1
ATOM 1324 O O . GLY A 1 191 ? 17.758 -4.937 -36.052 1.00 88.75 191 GLY A O 1
ATOM 1325 N N . ARG A 1 192 ? 16.731 -6.160 -37.626 1.00 85.94 192 ARG A N 1
ATOM 1326 C CA . ARG A 1 192 ? 16.674 -7.382 -36.810 1.00 85.94 192 ARG A CA 1
ATOM 1327 C C . ARG A 1 192 ? 18.072 -7.886 -36.487 1.00 85.94 192 ARG A C 1
ATOM 1329 O O . ARG A 1 192 ? 18.909 -7.987 -37.378 1.00 85.94 192 ARG A O 1
ATOM 1336 N N . ASN A 1 193 ? 18.306 -8.289 -35.238 1.00 83.94 193 ASN A N 1
ATOM 1337 C CA . ASN A 1 193 ? 19.600 -8.800 -34.758 1.00 83.94 193 ASN A CA 1
ATOM 1338 C C . ASN A 1 193 ? 20.783 -7.836 -34.974 1.00 83.94 193 ASN A C 1
ATOM 1340 O O . ASN A 1 193 ? 21.941 -8.269 -34.969 1.00 83.94 193 ASN A O 1
ATOM 1344 N N . SER A 1 194 ? 20.507 -6.549 -35.182 1.00 88.31 194 SER A N 1
ATOM 1345 C CA . SER A 1 194 ? 21.540 -5.534 -35.344 1.00 88.31 194 SER A CA 1
ATOM 1346 C C . SER A 1 194 ? 22.021 -5.050 -33.979 1.00 88.31 194 SER A C 1
ATOM 1348 O O . SER A 1 194 ? 21.264 -5.005 -33.011 1.00 88.31 194 SER A O 1
ATOM 1350 N N . SER A 1 195 ? 23.305 -4.712 -33.874 1.00 88.25 195 SER A N 1
ATOM 1351 C CA . SER A 1 195 ? 23.911 -4.311 -32.599 1.00 88.25 195 SER A CA 1
ATOM 1352 C C . SER A 1 195 ? 24.929 -3.201 -32.787 1.00 88.25 195 SER A C 1
ATOM 1354 O O . SER A 1 195 ? 25.666 -3.198 -33.774 1.00 88.25 195 SER A O 1
ATOM 1356 N N . VAL A 1 196 ? 25.034 -2.319 -31.799 1.00 90.88 196 VAL A N 1
ATOM 1357 C CA . VAL A 1 196 ? 26.011 -1.228 -31.770 1.00 90.88 196 VAL A CA 1
ATOM 1358 C C . VAL A 1 196 ? 26.786 -1.294 -30.460 1.00 90.88 196 VAL A C 1
ATOM 1360 O O . VAL A 1 196 ? 26.187 -1.492 -29.406 1.00 90.88 196 VAL A O 1
ATOM 1363 N N . ALA A 1 197 ? 28.111 -1.140 -30.517 1.00 88.75 197 ALA A N 1
ATOM 1364 C CA . ALA A 1 197 ? 28.960 -1.222 -29.328 1.00 88.75 197 ALA A CA 1
ATOM 1365 C C . ALA A 1 197 ? 28.787 -0.032 -28.363 1.00 88.75 197 ALA A C 1
ATOM 1367 O O . ALA A 1 197 ? 28.996 -0.190 -27.164 1.00 88.75 197 ALA A O 1
ATOM 1368 N N . GLY A 1 198 ? 28.398 1.143 -28.867 1.00 92.06 198 GLY A N 1
ATOM 1369 C CA . GLY A 1 198 ? 28.025 2.298 -28.048 1.00 92.06 198 GLY A CA 1
ATOM 1370 C C . GLY A 1 198 ? 27.159 3.293 -28.818 1.00 92.06 198 GLY A C 1
ATOM 1371 O O . GLY A 1 198 ? 27.392 3.523 -30.006 1.00 92.06 198 GLY A O 1
ATOM 1372 N N . ILE A 1 199 ? 26.161 3.878 -28.157 1.00 95.44 199 ILE A N 1
ATOM 1373 C CA . ILE A 1 199 ? 25.197 4.790 -28.783 1.00 95.44 199 ILE A CA 1
ATOM 1374 C C . ILE A 1 199 ? 25.275 6.156 -28.103 1.00 95.44 199 ILE A C 1
ATOM 1376 O O . ILE A 1 199 ? 24.968 6.296 -26.922 1.00 95.44 199 ILE A O 1
ATOM 1380 N N . GLY A 1 200 ? 25.670 7.161 -28.879 1.00 94.50 200 GLY A N 1
ATOM 1381 C CA . GLY A 1 200 ? 25.880 8.529 -28.427 1.00 94.50 200 GLY A CA 1
ATOM 1382 C C . GLY A 1 200 ? 27.030 8.674 -27.425 1.00 94.50 200 GLY A C 1
ATOM 1383 O O . GLY A 1 200 ? 27.763 7.731 -27.121 1.00 94.50 200 GLY A O 1
ATOM 1384 N N . ALA A 1 201 ? 27.207 9.898 -26.939 1.00 93.38 201 ALA A N 1
ATOM 1385 C CA . ALA A 1 201 ? 28.082 10.243 -25.823 1.00 93.38 201 ALA A CA 1
ATOM 1386 C C . ALA A 1 201 ? 27.585 11.544 -25.172 1.00 93.38 201 ALA A C 1
ATOM 1388 O O . ALA A 1 201 ? 26.756 12.247 -25.747 1.00 93.38 201 ALA A O 1
ATOM 1389 N N . ASN A 1 202 ? 28.114 11.902 -24.000 1.00 90.56 202 ASN A N 1
ATOM 1390 C CA . ASN A 1 202 ? 27.816 13.193 -23.374 1.00 90.56 202 ASN A CA 1
ATOM 1391 C C . ASN A 1 202 ? 28.228 14.360 -24.303 1.00 90.56 202 ASN A C 1
ATOM 1393 O O . ASN A 1 202 ? 29.376 14.412 -24.749 1.00 90.56 202 ASN A O 1
ATOM 1397 N N . GLY A 1 203 ? 27.285 15.255 -24.623 1.00 90.38 203 GLY A N 1
ATOM 1398 C CA . GLY A 1 203 ? 27.445 16.342 -25.599 1.00 90.38 203 GLY A CA 1
ATOM 1399 C C . GLY A 1 203 ? 27.362 15.915 -27.074 1.00 90.38 203 GLY A C 1
ATOM 1400 O O . GLY A 1 203 ? 27.561 16.747 -27.961 1.00 90.38 203 GLY A O 1
ATOM 1401 N N . PHE A 1 204 ? 27.095 14.633 -27.344 1.00 93.56 204 PHE A N 1
ATOM 1402 C CA . PHE A 1 204 ? 26.952 14.037 -28.679 1.00 93.56 204 PHE A CA 1
ATOM 1403 C C . PHE A 1 204 ? 25.855 12.953 -28.693 1.00 93.56 204 PHE A C 1
ATOM 1405 O O . PHE A 1 204 ? 26.032 11.872 -29.271 1.00 93.56 204 PHE A O 1
ATOM 1412 N N . ALA A 1 205 ? 24.750 13.199 -27.990 1.00 95.12 205 ALA A N 1
ATOM 1413 C CA . ALA A 1 205 ? 23.598 12.313 -27.933 1.00 95.12 205 ALA A CA 1
ATOM 1414 C C . ALA A 1 205 ? 22.842 12.298 -29.268 1.00 95.12 205 ALA A C 1
ATOM 1416 O O . ALA A 1 205 ? 22.837 13.282 -30.013 1.00 95.12 205 ALA A O 1
ATOM 1417 N N . LEU A 1 206 ? 22.173 11.184 -29.560 1.00 96.81 206 LEU A N 1
ATOM 1418 C CA . LEU A 1 206 ? 21.276 11.082 -30.712 1.00 96.81 206 LEU A CA 1
ATOM 1419 C C . LEU A 1 206 ? 19.931 11.757 -30.417 1.00 96.81 206 LEU A C 1
ATOM 1421 O O . LEU A 1 206 ? 19.495 11.791 -29.270 1.00 96.81 206 LEU A O 1
ATOM 1425 N N . GLU A 1 207 ? 19.218 12.227 -31.439 1.00 96.81 207 GLU A N 1
ATOM 1426 C CA . GLU A 1 207 ? 17.816 12.644 -31.268 1.00 96.81 207 GLU A CA 1
ATOM 1427 C C . GLU A 1 207 ? 16.971 11.436 -30.855 1.00 96.81 207 GLU A C 1
ATOM 1429 O O . GLU A 1 207 ? 16.286 11.465 -29.833 1.00 96.81 207 GLU A O 1
ATOM 1434 N N . ARG A 1 208 ? 17.072 10.349 -31.633 1.00 96.19 208 ARG A N 1
ATOM 1435 C CA . ARG A 1 208 ? 16.290 9.135 -31.414 1.00 96.19 208 ARG A CA 1
ATOM 1436 C C . ARG A 1 208 ? 17.028 7.865 -31.827 1.00 96.19 208 ARG A C 1
ATOM 1438 O O . ARG A 1 208 ? 17.753 7.839 -32.823 1.00 96.19 208 ARG A O 1
ATOM 1445 N N . VAL A 1 209 ? 16.765 6.786 -31.100 1.00 96.50 209 VAL A N 1
ATOM 1446 C CA . VAL A 1 209 ? 17.065 5.408 -31.507 1.00 96.50 209 VAL A CA 1
ATOM 1447 C C . VAL A 1 209 ? 15.751 4.700 -31.812 1.00 96.50 209 VAL A C 1
ATOM 1449 O O . VAL A 1 209 ? 14.841 4.709 -30.992 1.00 96.50 209 VAL A O 1
ATOM 1452 N N . GLU A 1 210 ? 15.635 4.082 -32.978 1.00 95.50 210 GLU A N 1
ATOM 1453 C CA . GLU A 1 210 ? 14.448 3.347 -33.407 1.00 95.50 210 GLU A CA 1
ATOM 1454 C C . GLU A 1 210 ? 14.728 1.844 -33.405 1.00 95.50 210 GLU A C 1
ATOM 1456 O O . GLU A 1 210 ? 15.642 1.365 -34.080 1.00 95.50 210 GLU A O 1
ATOM 1461 N N . ILE A 1 211 ? 13.928 1.102 -32.640 1.00 93.19 211 ILE A N 1
ATOM 1462 C CA . ILE A 1 211 ? 14.005 -0.356 -32.540 1.00 93.19 211 ILE A CA 1
ATOM 1463 C C . ILE A 1 211 ? 12.936 -0.957 -33.450 1.00 93.19 211 ILE A C 1
ATOM 1465 O O . ILE A 1 211 ? 11.745 -0.693 -33.269 1.00 93.19 211 ILE A O 1
ATOM 1469 N N . GLY A 1 212 ? 13.362 -1.742 -34.441 1.00 88.31 212 GLY A N 1
ATOM 1470 C CA . GLY A 1 212 ? 12.471 -2.452 -35.356 1.00 88.31 212 GLY A CA 1
ATOM 1471 C C . GLY A 1 212 ? 11.753 -3.651 -34.722 1.00 88.31 212 GLY A C 1
ATOM 1472 O O . GLY A 1 212 ? 11.682 -3.794 -33.502 1.00 88.31 212 GLY A O 1
ATOM 1473 N N . ALA A 1 213 ? 11.203 -4.516 -35.576 1.00 85.31 213 ALA A N 1
ATOM 1474 C CA . ALA A 1 213 ? 10.498 -5.731 -35.167 1.00 85.31 213 ALA A CA 1
ATOM 1475 C C . ALA A 1 213 ? 11.422 -6.751 -34.480 1.00 85.31 213 ALA A C 1
ATOM 1477 O O . ALA A 1 213 ? 12.557 -6.967 -34.920 1.00 85.31 213 ALA A O 1
ATOM 1478 N N . GLY A 1 214 ? 10.897 -7.432 -33.463 1.00 82.06 214 GLY A N 1
ATOM 1479 C CA . GLY A 1 214 ? 11.592 -8.470 -32.706 1.00 82.06 214 GLY A CA 1
ATOM 1480 C C . GLY A 1 214 ? 12.467 -7.956 -31.557 1.00 82.06 214 GLY A C 1
ATOM 1481 O O . GLY A 1 214 ? 12.440 -6.785 -31.178 1.00 82.06 214 GLY A O 1
ATOM 1482 N N . ALA A 1 215 ? 13.245 -8.874 -30.978 1.00 81.69 215 ALA A N 1
ATOM 1483 C CA . ALA A 1 215 ? 14.077 -8.598 -29.812 1.00 81.69 215 ALA A CA 1
ATOM 1484 C C . ALA A 1 215 ? 15.420 -7.964 -30.197 1.00 81.69 215 ALA A C 1
ATOM 1486 O O . ALA A 1 215 ? 16.196 -8.526 -30.970 1.00 81.69 215 ALA A O 1
ATOM 1487 N N . SER A 1 216 ? 15.714 -6.817 -29.595 1.00 85.75 216 SER A N 1
ATOM 1488 C CA . SER A 1 216 ? 17.008 -6.142 -29.638 1.00 85.75 216 SER A CA 1
ATOM 1489 C C . SER A 1 216 ? 17.584 -6.050 -28.230 1.00 85.75 216 SER A C 1
ATOM 1491 O O . SER A 1 216 ? 16.852 -5.876 -27.259 1.00 85.75 216 SER A O 1
ATOM 1493 N N . SER A 1 217 ? 18.903 -6.163 -28.110 1.00 85.81 217 SER A N 1
ATOM 1494 C CA . SER A 1 217 ? 19.617 -6.004 -26.842 1.00 85.81 217 SER A CA 1
ATOM 1495 C C . SER A 1 217 ? 20.621 -4.869 -26.985 1.00 85.81 217 SER A C 1
ATOM 1497 O O . SER A 1 217 ? 21.390 -4.831 -27.951 1.00 85.81 217 SER A O 1
ATOM 1499 N N . LEU A 1 218 ? 20.590 -3.927 -26.043 1.00 83.88 218 LEU A N 1
ATOM 1500 C CA . LEU A 1 218 ? 21.529 -2.815 -25.981 1.00 83.88 218 LEU A CA 1
ATOM 1501 C C . LEU A 1 218 ? 22.427 -2.963 -24.754 1.00 83.88 218 LEU A C 1
ATOM 1503 O O . LEU A 1 218 ? 21.985 -3.325 -23.664 1.00 83.88 218 LEU A O 1
ATOM 1507 N N . ARG A 1 219 ? 23.716 -2.680 -24.957 1.00 83.81 219 ARG A N 1
ATOM 1508 C CA . ARG A 1 219 ? 24.763 -2.782 -23.936 1.00 83.81 219 ARG A CA 1
ATOM 1509 C C . ARG A 1 219 ? 25.374 -1.413 -23.687 1.00 83.81 219 ARG A C 1
ATOM 1511 O O . ARG A 1 219 ? 25.555 -0.642 -24.626 1.00 83.81 219 ARG A O 1
ATOM 1518 N N . GLY A 1 220 ? 25.767 -1.169 -22.440 1.00 87.69 220 GLY A N 1
ATOM 1519 C CA . GLY A 1 220 ? 26.364 0.099 -22.032 1.00 87.69 220 GLY A CA 1
ATOM 1520 C C . GLY A 1 220 ? 25.364 1.256 -22.040 1.00 87.69 220 GLY A C 1
ATOM 1521 O O . GLY A 1 220 ? 24.155 1.058 -22.137 1.00 87.69 220 GLY A O 1
ATOM 1522 N N . ASN A 1 221 ? 25.884 2.473 -21.910 1.00 92.62 221 ASN A N 1
ATOM 1523 C CA . ASN A 1 221 ? 25.056 3.673 -21.849 1.00 92.62 221 ASN A CA 1
ATOM 1524 C C . ASN A 1 221 ? 24.591 4.096 -23.246 1.00 92.62 221 ASN A C 1
ATOM 1526 O O . ASN A 1 221 ? 25.360 4.064 -24.210 1.00 92.62 221 ASN A O 1
ATOM 1530 N N . ILE A 1 222 ? 23.336 4.528 -23.326 1.00 95.75 222 ILE A N 1
ATOM 1531 C CA . ILE A 1 222 ? 22.661 4.961 -24.545 1.00 95.75 222 ILE A CA 1
ATOM 1532 C C . ILE A 1 222 ? 22.317 6.436 -24.363 1.00 95.75 222 ILE A C 1
ATOM 1534 O O . ILE A 1 222 ? 21.410 6.783 -23.610 1.00 95.75 222 ILE A O 1
ATOM 1538 N N . PHE A 1 223 ? 23.057 7.313 -25.034 1.00 96.81 223 PHE A N 1
ATOM 1539 C CA . PHE A 1 223 ? 22.827 8.755 -24.994 1.00 96.81 223 PHE A CA 1
ATOM 1540 C C . PHE A 1 223 ? 21.937 9.161 -26.165 1.00 96.81 223 PHE A C 1
ATOM 1542 O O . PHE A 1 223 ? 22.393 9.260 -27.309 1.00 96.81 223 PHE A O 1
ATOM 1549 N N . THR A 1 224 ? 20.653 9.373 -25.886 1.00 96.75 224 THR A N 1
ATOM 1550 C CA . THR A 1 224 ? 19.657 9.766 -26.885 1.00 96.75 224 THR A CA 1
ATOM 1551 C C . THR A 1 224 ? 18.516 10.545 -26.245 1.00 96.75 224 THR A C 1
ATOM 1553 O O . THR A 1 224 ? 18.240 10.322 -25.080 1.00 96.75 224 THR A O 1
ATOM 1556 N N . GLY A 1 225 ? 17.812 11.407 -26.981 1.00 96.25 225 GLY A N 1
ATOM 1557 C CA . GLY A 1 225 ? 16.575 12.014 -26.478 1.00 96.25 225 GLY A CA 1
ATOM 1558 C C . GLY A 1 225 ? 15.476 10.977 -26.221 1.00 96.25 225 GLY A C 1
ATOM 1559 O O . GLY A 1 225 ? 14.821 11.003 -25.178 1.00 96.25 225 GLY A O 1
ATOM 1560 N N . THR A 1 226 ? 15.308 10.027 -27.147 1.00 96.75 226 THR A N 1
ATOM 1561 C CA . THR A 1 226 ? 14.267 8.994 -27.055 1.00 96.75 226 THR A CA 1
ATOM 1562 C C . THR A 1 226 ? 14.706 7.671 -27.683 1.00 96.75 226 THR A C 1
ATOM 1564 O O . THR A 1 226 ? 15.278 7.639 -28.769 1.00 96.75 226 THR A O 1
ATOM 1567 N N . VAL A 1 227 ? 14.350 6.549 -27.066 1.00 97.25 227 VAL A N 1
ATOM 1568 C CA . VAL A 1 227 ? 14.304 5.235 -27.713 1.00 97.25 227 VAL A CA 1
ATOM 1569 C C . VAL A 1 227 ? 12.857 4.930 -28.090 1.00 97.25 227 VAL A C 1
ATOM 1571 O O . VAL A 1 227 ? 11.978 4.960 -27.236 1.00 97.25 227 VAL A O 1
ATOM 1574 N N . LYS A 1 228 ? 12.585 4.647 -29.365 1.00 96.31 228 LYS A N 1
ATOM 1575 C CA . LYS A 1 228 ? 11.233 4.402 -29.876 1.00 96.31 228 LYS A CA 1
ATOM 1576 C C . LYS A 1 228 ? 11.089 2.990 -30.429 1.00 96.31 228 LYS A C 1
ATOM 1578 O O . LYS A 1 228 ? 11.798 2.605 -31.357 1.00 96.31 228 LYS A O 1
ATOM 1583 N N . LEU A 1 229 ? 10.144 2.237 -29.873 1.00 95.25 229 LEU A N 1
ATOM 1584 C CA . LEU A 1 229 ? 9.763 0.901 -30.331 1.00 95.25 229 LEU A CA 1
ATOM 1585 C C . LEU A 1 229 ? 8.789 1.031 -31.512 1.00 95.25 229 LEU A C 1
ATOM 1587 O O . LEU A 1 229 ? 7.721 1.630 -31.375 1.00 95.25 229 LEU A O 1
ATOM 1591 N N . MET A 1 230 ? 9.178 0.546 -32.693 1.00 93.25 230 MET A N 1
ATOM 1592 C CA . MET A 1 230 ? 8.516 0.898 -33.958 1.00 93.25 230 MET A CA 1
ATOM 1593 C C . MET A 1 230 ? 7.498 -0.130 -34.464 1.00 93.25 230 MET A C 1
ATOM 1595 O O . MET A 1 230 ? 6.723 0.207 -35.365 1.00 93.25 230 MET A O 1
ATOM 1599 N N . ALA A 1 231 ? 7.505 -1.349 -33.928 1.00 89.06 231 ALA A N 1
ATOM 1600 C CA . ALA A 1 231 ? 6.612 -2.440 -34.304 1.00 89.06 231 ALA A CA 1
ATOM 1601 C C . ALA A 1 231 ? 5.904 -3.028 -33.076 1.00 89.06 231 ALA A C 1
ATOM 1603 O O . ALA A 1 231 ? 6.360 -2.871 -31.944 1.00 89.06 231 ALA A O 1
ATOM 1604 N N . ASP A 1 232 ? 4.799 -3.732 -33.315 1.00 88.25 232 ASP A N 1
ATOM 1605 C CA . ASP A 1 232 ? 3.990 -4.331 -32.251 1.00 88.25 232 ASP A CA 1
ATOM 1606 C C . ASP A 1 232 ? 4.773 -5.374 -31.437 1.00 88.25 232 ASP A C 1
ATOM 1608 O O . ASP A 1 232 ? 4.589 -5.481 -30.229 1.00 88.25 232 ASP A O 1
ATOM 1612 N N . ASP A 1 233 ? 5.685 -6.096 -32.093 1.00 89.06 233 ASP A N 1
ATOM 1613 C CA . ASP A 1 233 ? 6.556 -7.123 -31.518 1.00 89.06 233 ASP A CA 1
ATOM 1614 C C . ASP A 1 233 ? 7.964 -6.604 -31.160 1.00 89.06 233 ASP A C 1
ATOM 1616 O O . ASP A 1 233 ? 8.879 -7.398 -30.919 1.00 89.06 233 ASP A O 1
ATOM 1620 N N . SER A 1 234 ? 8.174 -5.282 -31.153 1.00 92.00 234 SER A N 1
ATOM 1621 C CA . SER A 1 234 ? 9.445 -4.684 -30.740 1.00 92.00 234 SER A CA 1
ATOM 1622 C C . SER A 1 234 ? 9.714 -4.975 -29.263 1.00 92.00 234 SER A C 1
ATOM 1624 O O . SER A 1 234 ? 8.970 -4.539 -28.389 1.00 92.00 234 SER A O 1
ATOM 1626 N N . ALA A 1 235 ? 10.824 -5.642 -28.963 1.00 92.75 235 ALA A N 1
ATOM 1627 C CA . ALA A 1 235 ? 11.271 -5.860 -27.593 1.00 92.75 235 ALA A CA 1
ATOM 1628 C C . ALA A 1 235 ? 12.687 -5.314 -27.412 1.00 92.75 235 ALA A C 1
ATOM 1630 O O . ALA A 1 235 ? 13.603 -5.690 -28.142 1.00 92.75 235 ALA A O 1
ATOM 1631 N N . LEU A 1 236 ? 12.878 -4.440 -26.430 1.00 93.94 236 LEU A N 1
ATOM 1632 C CA . LEU A 1 236 ? 14.180 -3.913 -26.052 1.00 93.94 236 LEU A CA 1
ATOM 1633 C C . LEU A 1 236 ? 14.620 -4.523 -24.725 1.00 93.94 236 LEU A C 1
ATOM 1635 O O . LEU A 1 236 ? 13.970 -4.332 -23.702 1.00 93.94 236 LEU A O 1
ATOM 1639 N N . THR A 1 237 ? 15.759 -5.204 -24.737 1.00 93.81 237 THR A N 1
ATOM 1640 C CA . THR A 1 237 ? 16.435 -5.673 -23.530 1.00 93.81 237 THR A CA 1
ATOM 1641 C C . THR A 1 237 ? 17.591 -4.739 -23.188 1.00 93.81 237 THR A C 1
ATOM 1643 O O . THR A 1 237 ? 18.498 -4.537 -23.998 1.00 93.81 237 THR A O 1
ATOM 1646 N N . LEU A 1 238 ? 17.572 -4.197 -21.975 1.00 94.06 238 LEU A N 1
ATOM 1647 C CA . LEU A 1 238 ? 18.709 -3.541 -21.349 1.00 94.06 238 LEU A CA 1
ATOM 1648 C C . LEU A 1 238 ? 19.545 -4.583 -20.618 1.00 94.06 238 LEU A C 1
ATOM 1650 O O . LEU A 1 238 ? 19.060 -5.269 -19.716 1.00 94.06 238 LEU A O 1
ATOM 1654 N N . GLU A 1 239 ? 20.798 -4.714 -21.045 1.00 91.00 239 GLU A N 1
ATOM 1655 C CA . GLU A 1 239 ? 21.763 -5.578 -20.375 1.00 91.00 239 GLU A CA 1
ATOM 1656 C C . GLU A 1 239 ? 22.300 -4.946 -19.088 1.00 91.00 239 GLU A C 1
ATOM 1658 O O . GLU A 1 239 ? 22.054 -3.782 -18.785 1.00 91.00 239 GLU A O 1
ATOM 1663 N N . ASP A 1 240 ? 23.072 -5.730 -18.339 1.00 94.31 240 ASP A N 1
ATOM 1664 C CA . ASP A 1 240 ? 23.617 -5.331 -17.044 1.00 94.31 240 ASP A CA 1
ATOM 1665 C C . ASP A 1 240 ? 24.332 -3.969 -17.063 1.00 94.31 240 ASP A C 1
ATOM 1667 O O . ASP A 1 240 ? 25.265 -3.740 -17.841 1.00 94.31 240 ASP A O 1
ATOM 1671 N N . ASN A 1 241 ? 23.906 -3.093 -16.155 1.00 93.56 241 ASN A N 1
ATOM 1672 C CA . ASN A 1 241 ? 24.346 -1.712 -15.967 1.00 93.56 241 ASN A CA 1
ATOM 1673 C C . ASN A 1 241 ? 24.137 -0.798 -17.189 1.00 93.56 241 ASN A C 1
ATOM 1675 O O . ASN A 1 241 ? 24.791 0.242 -17.295 1.00 93.56 241 ASN A O 1
ATOM 1679 N N . ALA A 1 242 ? 23.245 -1.154 -18.119 1.00 93.12 242 ALA A N 1
ATOM 1680 C CA . ALA A 1 242 ? 22.864 -0.265 -19.210 1.00 93.12 242 ALA A CA 1
ATOM 1681 C C . ALA A 1 242 ? 21.959 0.869 -18.700 1.00 93.12 242 ALA A C 1
ATOM 1683 O O . ALA A 1 242 ? 20.989 0.641 -17.975 1.00 93.12 242 ALA A O 1
ATOM 1684 N N . THR A 1 243 ? 22.271 2.099 -19.110 1.00 95.94 243 THR A N 1
ATOM 1685 C CA . THR A 1 243 ? 21.469 3.292 -18.804 1.00 95.94 243 THR A CA 1
ATOM 1686 C C . THR A 1 243 ? 21.006 3.956 -20.093 1.00 95.94 243 THR A C 1
ATOM 1688 O O . THR A 1 243 ? 21.835 4.289 -20.944 1.00 95.94 243 THR A O 1
ATOM 1691 N N . ILE A 1 244 ? 19.702 4.190 -20.234 1.00 97.38 244 ILE A N 1
ATOM 1692 C CA . ILE A 1 244 ? 19.150 5.071 -21.267 1.00 97.38 244 ILE A CA 1
ATOM 1693 C C . ILE A 1 244 ? 19.108 6.488 -20.698 1.00 97.38 244 ILE A C 1
ATOM 1695 O O . ILE A 1 244 ? 18.331 6.780 -19.792 1.00 97.38 244 ILE A O 1
ATOM 1699 N N . HIS A 1 245 ? 19.939 7.370 -21.247 1.00 96.75 245 HIS A N 1
ATOM 1700 C CA . HIS A 1 245 ? 19.955 8.793 -20.915 1.00 96.75 245 HIS A CA 1
ATOM 1701 C C . HIS A 1 245 ? 18.920 9.567 -21.741 1.00 96.75 245 HIS A C 1
ATOM 1703 O O . HIS A 1 245 ? 19.293 10.448 -22.512 1.00 96.75 245 HIS A O 1
ATOM 1709 N N . GLY A 1 246 ? 17.648 9.188 -21.613 1.00 96.31 246 GLY A N 1
ATOM 1710 C CA . GLY A 1 246 ? 16.515 9.721 -22.365 1.00 96.31 246 GLY A CA 1
ATOM 1711 C C . GLY A 1 246 ? 15.246 8.913 -22.126 1.00 96.31 246 GLY A C 1
ATOM 1712 O O . GLY A 1 246 ? 15.231 8.002 -21.298 1.00 96.31 246 GLY A O 1
ATOM 1713 N N . SER A 1 247 ? 14.188 9.240 -22.863 1.00 97.62 247 SER A N 1
ATOM 1714 C CA . SER A 1 247 ? 12.883 8.578 -22.739 1.00 97.62 247 SER A CA 1
ATOM 1715 C C . SER A 1 247 ? 12.821 7.259 -23.510 1.00 97.62 247 SER A C 1
ATOM 1717 O O . SER A 1 247 ? 13.578 7.034 -24.456 1.00 97.62 247 SER A O 1
ATOM 1719 N N . VAL A 1 248 ? 11.885 6.386 -23.146 1.00 98.06 248 VAL A N 1
ATOM 1720 C CA . VAL A 1 248 ? 11.498 5.215 -23.948 1.00 98.06 248 VAL A CA 1
ATOM 1721 C C . VAL A 1 248 ? 10.037 5.375 -24.333 1.00 98.06 248 VAL A C 1
ATOM 1723 O O . VAL A 1 248 ? 9.221 5.636 -23.468 1.00 98.06 248 VAL A O 1
ATOM 1726 N N . THR A 1 249 ? 9.673 5.216 -25.601 1.00 96.75 249 THR A N 1
ATOM 1727 C CA . THR A 1 249 ? 8.276 5.311 -26.059 1.00 96.75 249 THR A CA 1
ATOM 1728 C C . THR A 1 249 ? 7.992 4.303 -27.168 1.00 96.75 249 THR A C 1
ATOM 1730 O O . THR A 1 249 ? 8.872 3.566 -27.625 1.00 96.75 249 THR A O 1
ATOM 1733 N N . THR A 1 250 ? 6.752 4.271 -27.628 1.00 95.94 250 THR A N 1
ATOM 1734 C CA . THR A 1 250 ? 6.263 3.360 -28.657 1.00 95.94 250 THR A CA 1
ATOM 1735 C C . THR A 1 250 ? 5.721 4.152 -29.842 1.00 95.94 250 THR A C 1
ATOM 1737 O O . THR A 1 250 ? 5.422 5.344 -29.767 1.00 95.94 250 THR A O 1
ATOM 1740 N N . LYS A 1 251 ? 5.668 3.524 -31.015 1.00 94.12 251 LYS A N 1
ATOM 1741 C CA . LYS A 1 251 ? 4.998 4.104 -32.185 1.00 94.12 251 LYS A CA 1
ATOM 1742 C C . LYS A 1 251 ? 3.486 3.902 -32.124 1.00 94.12 251 LYS A C 1
ATOM 1744 O O . LYS A 1 251 ? 2.746 4.792 -32.535 1.00 94.12 251 LYS A O 1
ATOM 1749 N N . THR A 1 252 ? 3.070 2.732 -31.655 1.00 92.19 252 THR A N 1
ATOM 1750 C CA . THR A 1 252 ? 1.676 2.326 -31.487 1.00 92.19 252 THR A CA 1
ATOM 1751 C C . THR A 1 252 ? 1.417 2.210 -29.993 1.00 92.19 252 THR A C 1
ATOM 1753 O O . THR A 1 252 ? 2.177 1.525 -29.314 1.00 92.19 252 THR A O 1
ATOM 1756 N N . ASN A 1 253 ? 0.360 2.856 -29.497 1.00 93.50 253 ASN A N 1
ATOM 1757 C CA . ASN A 1 253 ? -0.038 2.754 -28.095 1.00 93.50 253 ASN A CA 1
ATOM 1758 C C . ASN A 1 253 ? -0.188 1.293 -27.661 1.00 93.50 253 ASN A C 1
ATOM 1760 O O . ASN A 1 253 ? -0.701 0.479 -28.430 1.00 93.50 253 ASN A O 1
ATOM 1764 N N . GLU A 1 254 ? 0.209 1.000 -26.423 1.00 92.69 254 GLU A N 1
ATOM 1765 C CA . GLU A 1 254 ? 0.034 -0.301 -25.768 1.00 92.69 254 GLU A CA 1
ATOM 1766 C C . GLU A 1 254 ? 0.765 -1.453 -26.471 1.00 92.69 254 GLU A C 1
ATOM 1768 O O . GLU A 1 254 ? 0.345 -2.610 -26.402 1.00 92.69 254 GLU A O 1
ATOM 1773 N N . LYS A 1 255 ? 1.872 -1.139 -27.147 1.00 94.00 255 LYS A N 1
ATOM 1774 C CA . LYS A 1 255 ? 2.732 -2.106 -27.835 1.00 94.00 255 LYS A CA 1
ATOM 1775 C C . LYS A 1 255 ? 4.164 -2.037 -27.351 1.00 94.00 255 LYS A C 1
ATOM 1777 O O . LYS A 1 255 ? 4.575 -1.082 -26.707 1.00 94.00 255 LYS A O 1
ATOM 1782 N N . GLY A 1 256 ? 4.942 -3.052 -27.696 1.00 94.62 256 GLY A N 1
ATOM 1783 C CA . GLY A 1 256 ? 6.361 -3.096 -27.403 1.00 94.62 256 GLY A CA 1
ATOM 1784 C C . GLY A 1 256 ? 6.686 -3.396 -25.939 1.00 94.62 256 GLY A C 1
ATOM 1785 O O . GLY A 1 256 ? 5.939 -3.089 -25.007 1.00 94.62 256 GLY A O 1
ATOM 1786 N N . ILE A 1 257 ? 7.837 -4.034 -25.752 1.00 96.56 257 ILE A N 1
ATOM 1787 C CA . ILE A 1 257 ? 8.271 -4.569 -24.465 1.00 96.56 257 ILE A CA 1
ATOM 1788 C C . ILE A 1 257 ? 9.622 -3.966 -24.100 1.00 96.56 257 ILE A C 1
ATOM 1790 O O . ILE A 1 257 ? 10.550 -3.978 -24.909 1.00 96.56 257 ILE A O 1
ATOM 1794 N N . LEU A 1 258 ? 9.758 -3.504 -22.860 1.00 97.62 258 LEU A N 1
ATOM 1795 C CA . LEU A 1 258 ? 11.049 -3.164 -22.269 1.00 97.62 258 LEU A CA 1
ATOM 1796 C C . LEU A 1 258 ? 11.417 -4.191 -21.197 1.00 97.62 258 LEU A C 1
ATOM 1798 O O . LEU A 1 258 ? 10.611 -4.512 -20.327 1.00 97.62 258 LEU A O 1
ATOM 1802 N N . ILE A 1 259 ? 12.641 -4.705 -21.250 1.00 97.50 259 ILE A N 1
ATOM 1803 C CA . ILE A 1 259 ? 13.139 -5.736 -20.341 1.00 97.50 259 ILE A CA 1
ATOM 1804 C C . ILE A 1 259 ? 14.441 -5.256 -19.716 1.00 97.50 259 ILE A C 1
ATOM 1806 O O . ILE A 1 259 ? 15.427 -5.054 -20.417 1.00 97.50 259 ILE A O 1
ATOM 1810 N N . PHE A 1 260 ? 14.478 -5.161 -18.395 1.00 97.38 260 PHE A N 1
ATOM 1811 C CA . PHE A 1 260 ? 15.720 -5.058 -17.641 1.00 97.38 260 PHE A CA 1
ATOM 1812 C C . PHE A 1 260 ? 16.216 -6.483 -17.372 1.00 97.38 260 PHE A C 1
ATOM 1814 O O . PHE A 1 260 ? 15.562 -7.253 -16.666 1.00 97.38 260 PHE A O 1
ATOM 1821 N N . SER A 1 261 ? 17.309 -6.912 -18.020 1.00 94.69 261 SER A N 1
ATOM 1822 C CA . SER A 1 261 ? 17.801 -8.296 -17.875 1.00 94.69 261 SER A CA 1
ATOM 1823 C C . SER A 1 261 ? 18.481 -8.527 -16.522 1.00 94.69 261 SER A C 1
ATOM 1825 O O . SER A 1 261 ? 18.408 -9.630 -15.971 1.00 94.69 261 SER A O 1
ATOM 1827 N N . ARG A 1 262 ? 19.118 -7.469 -16.009 1.00 94.50 262 ARG A N 1
ATOM 1828 C CA . ARG A 1 262 ? 19.730 -7.300 -14.684 1.00 94.50 262 ARG A CA 1
ATOM 1829 C C . ARG A 1 262 ? 19.549 -5.837 -14.281 1.00 94.50 262 ARG A C 1
ATOM 1831 O O . ARG A 1 262 ? 18.503 -5.293 -14.585 1.00 94.50 262 ARG A O 1
ATOM 1838 N N . ASN A 1 263 ? 20.538 -5.215 -13.639 1.00 95.50 263 ASN A N 1
ATOM 1839 C CA . ASN A 1 263 ? 20.467 -3.818 -13.230 1.00 95.50 263 ASN A CA 1
ATOM 1840 C C . ASN A 1 263 ? 20.414 -2.915 -14.463 1.00 95.50 263 ASN A C 1
ATOM 1842 O O . ASN A 1 263 ? 21.286 -3.016 -15.328 1.00 95.50 263 ASN A O 1
ATOM 1846 N N . GLY A 1 264 ? 19.462 -1.994 -14.523 1.00 96.50 264 GLY A N 1
ATOM 1847 C CA . GLY A 1 264 ? 19.455 -0.960 -15.550 1.00 96.50 264 GLY A CA 1
ATOM 1848 C C . GLY A 1 264 ? 18.715 0.299 -15.127 1.00 96.50 264 GLY A C 1
ATOM 1849 O O . GLY A 1 264 ? 18.059 0.359 -14.089 1.00 96.50 264 GLY A O 1
ATOM 1850 N N . SER A 1 265 ? 18.843 1.346 -15.935 1.00 97.38 265 SER A N 1
ATOM 1851 C CA . SER A 1 265 ? 18.215 2.630 -15.632 1.00 97.38 265 SER A CA 1
ATOM 1852 C C . SER A 1 265 ? 17.685 3.338 -16.873 1.00 97.38 265 SER A C 1
ATOM 1854 O O . SER A 1 265 ? 18.248 3.228 -17.963 1.00 97.38 265 SER A O 1
ATOM 1856 N N . VAL A 1 266 ? 16.607 4.096 -16.686 1.00 98.31 266 VAL A N 1
ATOM 1857 C CA . VAL A 1 266 ? 16.102 5.086 -17.637 1.00 98.31 266 VAL A CA 1
ATOM 1858 C C . VAL A 1 266 ? 15.999 6.421 -16.908 1.00 98.31 266 VAL A C 1
ATOM 1860 O O . VAL A 1 266 ? 15.345 6.521 -15.869 1.00 98.31 266 VAL A O 1
ATOM 1863 N N . THR A 1 267 ? 16.675 7.446 -17.426 1.00 97.50 267 THR A N 1
ATOM 1864 C CA . THR A 1 267 ? 16.788 8.748 -16.743 1.00 97.50 267 THR A CA 1
ATOM 1865 C C . THR A 1 267 ? 15.623 9.700 -17.017 1.00 97.50 267 THR A C 1
ATOM 1867 O O . THR A 1 267 ? 15.665 10.845 -16.579 1.00 97.50 267 THR A O 1
ATOM 1870 N N . ASP A 1 268 ? 14.622 9.259 -17.772 1.00 97.88 268 ASP A N 1
ATOM 1871 C CA . ASP A 1 268 ? 13.440 10.029 -18.163 1.00 97.88 268 ASP A CA 1
ATOM 1872 C C . ASP A 1 268 ? 12.210 9.095 -18.188 1.00 97.88 268 ASP A C 1
ATOM 1874 O O . ASP A 1 268 ? 12.257 7.979 -17.659 1.00 97.88 268 ASP A O 1
ATOM 1878 N N . ASN A 1 269 ? 11.103 9.541 -18.777 1.00 97.69 269 ASN A N 1
ATOM 1879 C CA . ASN A 1 269 ? 9.855 8.793 -18.847 1.00 97.69 269 ASN A CA 1
ATOM 1880 C C . ASN A 1 269 ? 9.968 7.501 -19.674 1.00 97.69 269 ASN A C 1
ATOM 1882 O O . ASN A 1 269 ? 10.684 7.426 -20.679 1.00 97.69 269 ASN A O 1
ATOM 1886 N N . ILE A 1 270 ? 9.173 6.503 -19.291 1.00 97.94 270 ILE A N 1
ATOM 1887 C CA . ILE A 1 270 ? 8.895 5.306 -20.089 1.00 97.94 270 ILE A CA 1
ATOM 1888 C C . ILE A 1 270 ? 7.424 5.333 -20.483 1.00 97.94 270 ILE A C 1
ATOM 1890 O O . ILE A 1 270 ? 6.561 5.407 -19.620 1.00 97.94 270 ILE A O 1
ATOM 1894 N N . GLY A 1 271 ? 7.137 5.255 -21.775 1.00 96.25 271 GLY A N 1
ATOM 1895 C CA . GLY A 1 271 ? 5.817 5.482 -22.342 1.00 96.25 271 GLY A CA 1
ATOM 1896 C C . GLY A 1 271 ? 5.311 6.912 -22.127 1.00 96.25 271 GLY A C 1
ATOM 1897 O O . GLY A 1 271 ? 5.963 7.763 -21.523 1.00 96.25 271 GLY A O 1
ATOM 1898 N N . GLU A 1 272 ? 4.113 7.165 -22.639 1.00 92.81 272 GLU A N 1
ATOM 1899 C CA . GLU A 1 272 ? 3.342 8.394 -22.438 1.00 92.81 272 GLU A CA 1
ATOM 1900 C C . GLU A 1 272 ? 1.855 8.107 -22.698 1.00 92.81 272 GLU A C 1
ATOM 1902 O O . GLU A 1 272 ? 1.499 7.059 -23.242 1.00 92.81 272 GLU A O 1
ATOM 1907 N N . ASN A 1 273 ? 0.965 9.032 -22.334 1.00 86.81 273 ASN A N 1
ATOM 1908 C CA . ASN A 1 273 ? -0.455 8.897 -22.655 1.00 86.81 273 ASN A CA 1
ATOM 1909 C C . ASN A 1 273 ? -0.663 8.856 -24.184 1.00 86.81 273 ASN A C 1
ATOM 1911 O O . ASN A 1 273 ? -0.326 9.812 -24.881 1.00 86.81 273 ASN A O 1
ATOM 1915 N N . GLY A 1 274 ? -1.221 7.759 -24.701 1.00 85.25 274 GLY A N 1
ATOM 1916 C CA . GLY A 1 274 ? -1.367 7.519 -26.141 1.00 85.25 274 GLY A CA 1
ATOM 1917 C C . GLY A 1 274 ? -0.143 6.891 -26.824 1.00 85.25 274 GLY A C 1
ATOM 1918 O O . GLY A 1 274 ? -0.193 6.661 -28.033 1.00 85.25 274 GLY A O 1
ATOM 1919 N N . ALA A 1 275 ? 0.921 6.581 -26.075 1.00 92.69 275 ALA A N 1
ATOM 1920 C CA . ALA A 1 275 ? 2.037 5.739 -26.515 1.00 92.69 275 ALA A CA 1
ATOM 1921 C C . ALA A 1 275 ? 2.628 4.902 -25.355 1.00 92.69 275 ALA A C 1
ATOM 1923 O O . ALA A 1 275 ? 3.847 4.759 -25.213 1.00 92.69 275 ALA A O 1
ATOM 1924 N N . ALA A 1 276 ? 1.762 4.335 -24.511 1.00 94.69 276 ALA A N 1
ATOM 1925 C CA . ALA A 1 276 ? 2.153 3.450 -23.413 1.00 94.69 276 ALA A CA 1
ATOM 1926 C C . ALA A 1 276 ? 2.804 2.162 -23.941 1.00 94.69 276 ALA A C 1
ATOM 1928 O O . ALA A 1 276 ? 2.522 1.731 -25.061 1.00 94.69 276 ALA A O 1
ATOM 1929 N N . LEU A 1 277 ? 3.666 1.531 -23.142 1.00 97.81 277 LEU A N 1
ATOM 1930 C CA . LEU A 1 277 ? 4.220 0.217 -23.481 1.00 97.81 277 LEU A CA 1
ATOM 1931 C C . LEU A 1 277 ? 3.190 -0.891 -23.236 1.00 97.81 277 LEU A C 1
ATOM 1933 O O . LEU A 1 277 ? 2.299 -0.760 -22.401 1.00 97.81 277 LEU A O 1
ATOM 1937 N N . GLU A 1 278 ? 3.328 -2.023 -23.922 1.00 97.38 278 GLU A N 1
ATOM 1938 C CA . GLU A 1 278 ? 2.575 -3.227 -23.555 1.00 97.38 278 GLU A CA 1
ATOM 1939 C C . GLU A 1 278 ? 3.046 -3.735 -22.194 1.00 97.38 278 GLU A C 1
ATOM 1941 O O . GLU A 1 278 ? 2.250 -3.962 -21.284 1.00 97.38 278 GLU A O 1
ATOM 1946 N N . LYS A 1 279 ? 4.365 -3.888 -22.043 1.00 97.75 279 LYS A N 1
ATOM 1947 C CA . LYS A 1 279 ? 4.938 -4.512 -20.857 1.00 97.75 279 LYS A CA 1
ATOM 1948 C C . LYS A 1 279 ? 6.309 -3.955 -20.503 1.00 97.75 279 LYS A C 1
ATOM 1950 O O . LYS A 1 279 ? 7.164 -3.783 -21.372 1.00 97.75 279 LYS A O 1
ATOM 1955 N N . VAL A 1 280 ? 6.547 -3.775 -19.209 1.00 98.50 280 VAL A N 1
ATOM 1956 C CA . VAL A 1 280 ? 7.880 -3.524 -18.647 1.00 98.50 280 VAL A CA 1
ATOM 1957 C C . VAL A 1 280 ? 8.225 -4.646 -17.676 1.00 98.50 280 VAL A C 1
ATOM 1959 O O . VAL A 1 280 ? 7.448 -4.957 -16.776 1.00 98.50 280 VAL A O 1
ATOM 1962 N N . ILE A 1 281 ? 9.374 -5.290 -17.869 1.00 98.56 281 ILE A N 1
ATOM 1963 C CA . ILE A 1 281 ? 9.807 -6.448 -17.081 1.00 98.56 281 ILE A CA 1
ATOM 1964 C C . ILE A 1 281 ? 11.064 -6.088 -16.297 1.00 98.56 281 ILE A C 1
ATOM 1966 O O . ILE A 1 281 ? 12.094 -5.782 -16.897 1.00 98.56 281 ILE A O 1
ATOM 1970 N N . PHE A 1 282 ? 10.989 -6.215 -14.976 1.00 98.56 282 PHE A N 1
ATOM 1971 C CA . PHE A 1 282 ? 12.084 -5.940 -14.053 1.00 98.56 282 PHE A CA 1
ATOM 1972 C C . PHE A 1 282 ? 12.687 -7.230 -13.505 1.00 98.56 282 PHE A C 1
ATOM 1974 O O . PHE A 1 282 ? 11.962 -8.161 -13.127 1.00 98.56 282 PHE A O 1
ATOM 1981 N N . LYS A 1 283 ? 14.020 -7.296 -13.462 1.00 97.62 283 LYS A N 1
ATOM 1982 C CA . LYS A 1 283 ? 14.756 -8.476 -12.972 1.00 97.62 283 LYS A CA 1
ATOM 1983 C C . LYS A 1 283 ? 15.962 -8.133 -12.100 1.00 97.62 283 LYS A C 1
ATOM 1985 O O . LYS A 1 283 ? 16.532 -9.059 -11.521 1.00 97.62 283 LYS A O 1
ATOM 1990 N N . GLY A 1 284 ? 16.364 -6.866 -12.018 1.00 96.50 284 GLY A N 1
ATOM 1991 C CA . GLY A 1 284 ? 17.531 -6.432 -11.254 1.00 96.50 284 GLY A CA 1
ATOM 1992 C C . GLY A 1 284 ? 17.249 -5.203 -10.401 1.00 96.50 284 GLY A C 1
ATOM 1993 O O . GLY A 1 284 ? 16.108 -4.932 -10.028 1.00 96.50 284 GLY A O 1
ATOM 1994 N N . VAL A 1 285 ? 18.311 -4.476 -10.057 1.00 97.62 285 VAL A N 1
ATOM 1995 C CA . VAL A 1 285 ? 18.202 -3.169 -9.404 1.00 97.62 285 VAL A CA 1
ATOM 1996 C C . VAL A 1 285 ? 17.911 -2.130 -10.480 1.00 97.62 285 VAL A C 1
ATOM 1998 O O . VAL A 1 285 ? 18.828 -1.646 -11.146 1.00 97.62 285 VAL A O 1
ATOM 2001 N N . ASP A 1 286 ? 16.628 -1.839 -10.666 1.00 98.06 286 ASP A N 1
ATOM 2002 C CA . ASP A 1 286 ? 16.126 -1.094 -11.815 1.00 98.06 286 ASP A CA 1
ATOM 2003 C C . ASP A 1 286 ? 15.610 0.278 -11.382 1.00 98.06 286 ASP A C 1
ATOM 2005 O O . ASP A 1 286 ? 14.920 0.406 -10.370 1.00 98.06 286 ASP A O 1
ATOM 2009 N N . THR A 1 287 ? 15.964 1.334 -12.116 1.00 98.00 287 THR A N 1
ATOM 2010 C CA . THR A 1 287 ? 15.546 2.704 -11.773 1.00 98.00 287 THR A CA 1
ATOM 2011 C C . THR A 1 287 ? 14.943 3.435 -12.960 1.00 98.00 287 THR A C 1
ATOM 2013 O O . THR A 1 287 ? 15.581 3.567 -14.005 1.00 98.00 287 THR A O 1
ATOM 2016 N N . ILE A 1 288 ? 13.743 3.974 -12.762 1.00 98.25 288 ILE A N 1
ATOM 2017 C CA . ILE A 1 288 ? 13.082 4.897 -13.683 1.00 98.25 288 ILE A CA 1
ATOM 2018 C C . ILE A 1 288 ? 12.984 6.249 -12.979 1.00 98.25 288 ILE A C 1
ATOM 2020 O O . ILE A 1 288 ? 12.317 6.382 -11.953 1.00 98.25 288 ILE A O 1
ATOM 2024 N N . GLU A 1 289 ? 13.683 7.249 -13.508 1.00 97.81 289 GLU A N 1
ATOM 2025 C CA . GLU A 1 289 ? 13.697 8.597 -12.925 1.00 97.81 289 GLU A CA 1
ATOM 2026 C C . GLU A 1 289 ? 12.418 9.387 -13.258 1.00 97.81 289 GLU A C 1
ATOM 2028 O O . GLU A 1 289 ? 11.999 10.228 -12.464 1.00 97.81 289 GLU A O 1
ATOM 2033 N N . GLY A 1 290 ? 11.789 9.113 -14.408 1.00 96.50 290 GLY A N 1
ATOM 2034 C CA . GLY A 1 290 ? 10.549 9.754 -14.854 1.00 96.50 290 GLY A CA 1
ATOM 2035 C C . GLY A 1 290 ? 9.268 8.978 -14.521 1.00 96.50 290 GLY A C 1
ATOM 2036 O O . GLY A 1 290 ? 9.264 8.011 -13.756 1.00 96.50 290 GLY A O 1
ATOM 2037 N N . ALA A 1 291 ? 8.157 9.417 -15.115 1.00 96.88 291 ALA A N 1
ATOM 2038 C CA . ALA A 1 291 ? 6.880 8.707 -15.111 1.00 96.88 291 ALA A CA 1
ATOM 2039 C C . ALA A 1 291 ? 6.944 7.437 -15.974 1.00 96.88 291 ALA A C 1
ATOM 2041 O O . ALA A 1 291 ? 7.715 7.357 -16.932 1.00 96.88 291 ALA A O 1
ATOM 2042 N N . ALA A 1 292 ? 6.118 6.447 -15.643 1.00 98.00 292 ALA A N 1
ATOM 2043 C CA . ALA A 1 292 ? 6.095 5.162 -16.329 1.00 98.00 292 ALA A CA 1
ATOM 2044 C C . ALA A 1 292 ? 4.668 4.796 -16.758 1.00 98.00 292 ALA A C 1
ATOM 2046 O O . ALA A 1 292 ? 3.790 4.627 -15.917 1.00 98.00 292 ALA A O 1
ATOM 2047 N N . TYR A 1 293 ? 4.458 4.622 -18.061 1.00 97.94 293 TYR A N 1
ATOM 2048 C CA . TYR A 1 293 ? 3.194 4.272 -18.701 1.00 97.94 293 TYR A CA 1
ATOM 2049 C C . TYR A 1 293 ? 3.337 2.936 -19.434 1.00 97.94 293 TYR A C 1
ATOM 2051 O O . TYR A 1 293 ? 4.027 2.835 -20.456 1.00 97.94 293 TYR A O 1
ATOM 2059 N N . ALA A 1 294 ? 2.667 1.909 -18.926 1.00 98.19 294 ALA A N 1
ATOM 2060 C CA . ALA A 1 294 ? 2.570 0.600 -19.562 1.00 98.19 294 ALA A CA 1
ATOM 2061 C C . ALA A 1 294 ? 1.205 -0.029 -19.258 1.00 98.19 294 ALA A C 1
ATOM 2063 O O . ALA A 1 294 ? 0.550 0.383 -18.313 1.00 98.19 294 ALA A O 1
ATOM 2064 N N . GLN A 1 295 ? 0.770 -1.046 -20.002 1.00 97.25 295 GLN A N 1
ATOM 2065 C CA . GLN A 1 295 ? -0.384 -1.838 -19.549 1.00 97.25 295 GLN A CA 1
ATOM 2066 C C . GLN A 1 295 ? -0.012 -2.653 -18.312 1.00 97.25 295 GLN A C 1
ATOM 2068 O O . GLN A 1 295 ? -0.782 -2.750 -17.361 1.00 97.25 295 GLN A O 1
ATOM 2073 N N . THR A 1 296 ? 1.186 -3.245 -18.321 1.00 98.12 296 THR A N 1
ATOM 2074 C CA . THR A 1 296 ? 1.646 -4.095 -17.227 1.00 98.12 296 THR A CA 1
ATOM 2075 C C . THR A 1 296 ? 3.119 -3.879 -16.899 1.00 98.12 296 THR A C 1
ATOM 2077 O O . THR A 1 296 ? 4.007 -4.014 -17.743 1.00 98.12 296 THR A O 1
ATOM 2080 N N . PHE A 1 297 ? 3.392 -3.659 -15.624 1.00 98.69 297 PHE A N 1
ATOM 2081 C CA . PHE A 1 297 ? 4.699 -3.783 -14.999 1.00 98.69 297 PHE A CA 1
ATOM 2082 C C . PHE A 1 297 ? 4.818 -5.174 -14.379 1.00 98.69 297 PHE A C 1
ATOM 2084 O O . PHE A 1 297 ? 3.896 -5.661 -13.733 1.00 98.69 297 PHE A O 1
ATOM 2091 N N . THR A 1 298 ? 5.939 -5.859 -14.585 1.00 98.62 298 THR A N 1
ATOM 2092 C CA . THR A 1 298 ? 6.143 -7.212 -14.056 1.00 98.62 298 THR A CA 1
ATOM 2093 C C . THR A 1 298 ? 7.422 -7.298 -13.250 1.00 98.62 298 THR A C 1
ATOM 2095 O O . THR A 1 298 ? 8.514 -7.104 -13.785 1.00 98.62 298 THR A O 1
ATOM 2098 N N . ILE A 1 299 ? 7.282 -7.674 -11.983 1.00 98.62 299 ILE A N 1
ATOM 2099 C CA . ILE A 1 299 ? 8.391 -8.038 -11.106 1.00 98.62 299 ILE A CA 1
ATOM 2100 C C . ILE A 1 299 ? 8.677 -9.525 -11.327 1.00 98.62 299 ILE A C 1
ATOM 2102 O O . ILE A 1 299 ? 7.954 -10.388 -10.837 1.00 98.62 299 ILE A O 1
ATOM 2106 N N . ALA A 1 300 ? 9.691 -9.833 -12.140 1.00 98.06 300 ALA A N 1
ATOM 2107 C CA . ALA A 1 300 ? 9.929 -11.181 -12.670 1.00 98.06 300 ALA A CA 1
ATOM 2108 C C . ALA A 1 300 ? 11.107 -11.922 -12.010 1.00 98.06 300 ALA A C 1
ATOM 2110 O O . ALA A 1 300 ? 11.519 -12.984 -12.483 1.00 98.06 300 ALA A O 1
ATOM 2111 N N . ASN A 1 301 ? 11.708 -11.358 -10.960 1.00 97.75 301 ASN A N 1
ATOM 2112 C CA . ASN A 1 301 ? 12.815 -11.973 -10.232 1.00 97.75 301 ASN A CA 1
ATOM 2113 C C . ASN A 1 301 ? 12.766 -11.607 -8.745 1.00 97.75 301 ASN A C 1
ATOM 2115 O O . ASN A 1 301 ? 12.471 -10.466 -8.412 1.00 97.75 301 ASN A O 1
ATOM 2119 N N . ALA A 1 302 ? 13.127 -12.543 -7.864 1.00 97.12 302 ALA A N 1
ATOM 2120 C CA . ALA A 1 302 ? 13.176 -12.298 -6.420 1.00 97.12 302 ALA A CA 1
ATOM 2121 C C . ALA A 1 302 ? 14.236 -11.253 -6.015 1.00 97.12 302 ALA A C 1
ATOM 2123 O O . ALA A 1 302 ? 14.106 -10.611 -4.983 1.00 97.12 302 ALA A O 1
ATOM 2124 N N . ASN A 1 303 ? 15.276 -11.053 -6.834 1.00 95.38 303 ASN A N 1
ATOM 2125 C CA . ASN A 1 303 ? 16.289 -10.015 -6.619 1.00 95.38 303 ASN A CA 1
ATOM 2126 C C . ASN A 1 303 ? 15.943 -8.684 -7.305 1.00 95.38 303 ASN A C 1
ATOM 2128 O O . ASN A 1 303 ? 16.765 -7.767 -7.275 1.00 95.38 303 ASN A O 1
ATOM 2132 N N . ALA A 1 304 ? 14.784 -8.580 -7.967 1.00 98.25 304 ALA A N 1
ATOM 2133 C CA . ALA A 1 304 ? 14.362 -7.313 -8.541 1.00 98.25 304 ALA A CA 1
ATOM 2134 C C . ALA A 1 304 ? 14.166 -6.299 -7.407 1.00 98.25 304 ALA A C 1
ATOM 2136 O O . ALA A 1 304 ? 13.464 -6.580 -6.438 1.00 98.25 304 ALA A O 1
ATOM 2137 N N . ASN A 1 305 ? 14.796 -5.136 -7.528 1.00 97.94 305 ASN A N 1
ATOM 2138 C CA . ASN A 1 305 ? 14.661 -4.023 -6.601 1.00 97.94 305 ASN A CA 1
ATOM 2139 C C . ASN A 1 305 ? 14.452 -2.750 -7.412 1.00 97.94 305 ASN A C 1
ATOM 2141 O O . ASN A 1 305 ? 15.401 -2.110 -7.865 1.00 97.94 305 ASN A O 1
ATOM 2145 N N . VAL A 1 306 ? 13.183 -2.448 -7.649 1.00 98.50 306 VAL A N 1
ATOM 2146 C CA . VAL A 1 306 ? 12.754 -1.444 -8.610 1.00 98.50 306 VAL A CA 1
ATOM 2147 C C . VAL A 1 306 ? 12.411 -0.152 -7.889 1.00 98.50 306 VAL A C 1
ATOM 2149 O O . VAL A 1 306 ? 11.673 -0.152 -6.905 1.00 98.50 306 VAL A O 1
ATOM 2152 N N . THR A 1 307 ? 12.917 0.963 -8.401 1.00 98.06 307 THR A N 1
ATOM 2153 C CA . THR A 1 307 ? 12.535 2.308 -7.968 1.00 98.06 307 THR A CA 1
ATOM 2154 C C . THR A 1 307 ? 11.987 3.091 -9.153 1.00 98.06 307 THR A C 1
ATOM 2156 O O . THR A 1 307 ? 12.693 3.299 -10.139 1.00 98.06 307 THR A O 1
ATOM 2159 N N . VAL A 1 308 ? 10.748 3.564 -9.044 1.00 97.81 308 VAL A N 1
ATOM 2160 C CA . VAL A 1 308 ? 10.137 4.488 -10.006 1.00 97.81 308 VAL A CA 1
ATOM 2161 C C . VAL A 1 308 ? 9.852 5.804 -9.295 1.00 97.81 308 VAL A C 1
ATOM 2163 O O . VAL A 1 308 ? 9.070 5.850 -8.349 1.00 97.81 308 VAL A O 1
ATOM 2166 N N . LYS A 1 309 ? 10.530 6.875 -9.716 1.00 95.88 309 LYS A N 1
ATOM 2167 C CA . LYS A 1 309 ? 10.414 8.200 -9.082 1.00 95.88 309 LYS A CA 1
ATOM 2168 C C . LYS A 1 309 ? 9.297 9.063 -9.664 1.00 95.88 309 LYS A C 1
ATOM 2170 O O . LYS A 1 309 ? 8.989 10.107 -9.100 1.00 95.88 309 LYS A O 1
ATOM 2175 N N . GLY A 1 310 ? 8.706 8.672 -10.789 1.00 94.94 310 GLY A N 1
ATOM 2176 C CA . GLY A 1 310 ? 7.509 9.310 -11.327 1.00 94.94 310 GLY A CA 1
ATOM 2177 C C . GLY A 1 310 ? 6.229 8.542 -11.007 1.00 94.94 310 GLY A C 1
ATOM 2178 O O . GLY A 1 310 ? 6.239 7.500 -10.356 1.00 94.94 310 GLY A O 1
ATOM 2179 N N . LEU A 1 311 ? 5.106 9.068 -11.497 1.00 95.69 311 LEU A N 1
ATOM 2180 C CA . LEU A 1 311 ? 3.822 8.372 -11.467 1.00 95.69 311 LEU A CA 1
ATOM 2181 C C . LEU A 1 311 ? 3.889 7.113 -12.340 1.00 95.69 311 LEU A C 1
ATOM 2183 O O . LEU A 1 311 ? 4.293 7.191 -13.502 1.00 95.69 311 LEU A O 1
ATOM 2187 N N . MET A 1 312 ? 3.443 5.983 -11.800 1.00 97.81 312 MET A N 1
ATOM 2188 C CA . MET A 1 312 ? 3.177 4.776 -12.577 1.00 97.81 312 MET A CA 1
ATOM 2189 C C . MET A 1 312 ? 1.725 4.772 -13.064 1.00 97.81 312 MET A C 1
ATOM 2191 O O . MET A 1 312 ? 0.807 5.100 -12.316 1.00 97.81 312 MET A O 1
ATOM 2195 N N . THR A 1 313 ? 1.499 4.406 -14.319 1.00 97.62 313 THR A N 1
ATOM 2196 C CA . THR A 1 313 ? 0.171 4.163 -14.891 1.00 97.62 313 THR A CA 1
ATOM 2197 C C . THR A 1 313 ? 0.200 2.821 -15.604 1.00 97.62 313 THR A C 1
ATOM 2199 O O . THR A 1 313 ? 0.967 2.664 -16.556 1.00 97.62 313 THR A O 1
ATOM 2202 N N . GLY A 1 314 ? -0.589 1.871 -15.107 1.00 97.69 314 GLY A N 1
ATOM 2203 C CA . GLY A 1 314 ? -0.559 0.463 -15.493 1.00 97.69 314 GLY A CA 1
ATOM 2204 C C . GLY A 1 314 ? -0.574 -0.473 -14.294 1.00 97.69 314 GLY A C 1
ATOM 2205 O O . GLY A 1 314 ? -0.177 -0.081 -13.197 1.00 97.69 314 GLY A O 1
ATOM 2206 N N . ASP A 1 315 ? -0.964 -1.723 -14.526 1.00 98.31 315 ASP A N 1
ATOM 2207 C CA . ASP A 1 315 ? -1.049 -2.726 -13.466 1.00 98.31 315 ASP A CA 1
ATOM 2208 C C . ASP A 1 315 ? 0.337 -3.268 -13.104 1.00 98.31 315 ASP A C 1
ATOM 2210 O O . ASP A 1 315 ? 1.199 -3.454 -13.967 1.00 98.31 315 ASP A O 1
ATOM 2214 N N . VAL A 1 316 ? 0.566 -3.575 -11.831 1.00 98.62 316 VAL A N 1
ATOM 2215 C CA . VAL A 1 316 ? 1.791 -4.215 -11.341 1.00 98.62 316 VAL A CA 1
ATOM 2216 C C . VAL A 1 316 ? 1.500 -5.669 -11.003 1.00 98.62 316 VAL A C 1
ATOM 2218 O O . VAL A 1 316 ? 0.716 -5.958 -10.111 1.00 98.62 316 VAL A O 1
ATOM 2221 N N . ASN A 1 317 ? 2.209 -6.585 -11.655 1.00 98.12 317 ASN A N 1
ATOM 2222 C CA . ASN A 1 317 ? 2.136 -8.018 -11.398 1.00 98.12 317 ASN A CA 1
ATOM 2223 C C . ASN A 1 317 ? 3.443 -8.530 -10.785 1.00 98.12 317 ASN A C 1
ATOM 2225 O O . ASN A 1 317 ? 4.519 -8.369 -11.375 1.00 98.12 317 ASN A O 1
ATOM 2229 N N . TYR A 1 318 ? 3.352 -9.206 -9.644 1.00 98.38 318 TYR A N 1
ATOM 2230 C CA . TYR A 1 318 ? 4.478 -9.926 -9.058 1.00 98.38 318 TYR A CA 1
ATOM 2231 C C . TYR A 1 318 ? 4.462 -11.385 -9.506 1.00 98.38 318 TYR A C 1
ATOM 2233 O O . TYR A 1 318 ? 3.572 -12.147 -9.160 1.00 98.38 318 TYR A O 1
ATOM 2241 N N . GLU A 1 319 ? 5.474 -11.785 -10.270 1.00 97.31 319 GLU A N 1
ATOM 2242 C CA . GLU A 1 319 ? 5.724 -13.191 -10.629 1.00 97.31 319 GLU A CA 1
ATOM 2243 C C . GLU A 1 319 ? 6.845 -13.795 -9.758 1.00 97.31 319 GLU A C 1
ATOM 2245 O O . GLU A 1 319 ? 7.217 -14.958 -9.912 1.00 97.31 319 GLU A O 1
ATOM 2250 N N . ALA A 1 320 ? 7.432 -12.985 -8.870 1.00 97.81 320 ALA A N 1
ATOM 2251 C CA . ALA A 1 320 ? 8.467 -13.359 -7.916 1.00 97.81 320 ALA A CA 1
ATOM 2252 C C . ALA A 1 320 ? 8.515 -12.367 -6.737 1.00 97.81 320 ALA A C 1
ATOM 2254 O O . ALA A 1 320 ? 8.019 -11.247 -6.843 1.00 97.81 320 ALA A O 1
ATOM 2255 N N . ASP A 1 321 ? 9.212 -12.747 -5.662 1.00 97.56 321 ASP A N 1
ATOM 2256 C CA . ASP A 1 321 ? 9.314 -12.021 -4.379 1.00 97.56 321 ASP A CA 1
ATOM 2257 C C . ASP A 1 321 ? 10.146 -10.712 -4.417 1.00 97.56 321 ASP A C 1
ATOM 2259 O O . ASP A 1 321 ? 10.732 -10.306 -3.416 1.00 97.56 321 ASP A O 1
ATOM 2263 N N . GLY A 1 322 ? 10.253 -10.053 -5.574 1.00 98.31 322 GLY A N 1
ATOM 2264 C CA . GLY A 1 322 ? 11.013 -8.809 -5.718 1.00 98.31 322 GLY A CA 1
ATOM 2265 C C . GLY A 1 322 ? 10.349 -7.610 -5.032 1.00 98.31 322 GLY A C 1
ATOM 2266 O O . GLY A 1 322 ? 9.245 -7.691 -4.488 1.00 98.31 322 GLY A O 1
ATOM 2267 N N . THR A 1 323 ? 11.012 -6.457 -5.084 1.00 98.38 323 THR A N 1
ATOM 2268 C CA . THR A 1 323 ? 10.544 -5.213 -4.468 1.00 98.38 323 THR A CA 1
ATOM 2269 C C . THR A 1 323 ? 10.308 -4.124 -5.510 1.00 98.38 323 THR A C 1
ATOM 2271 O O . THR A 1 323 ? 11.101 -3.958 -6.436 1.00 98.38 323 THR A O 1
ATOM 2274 N N . LEU A 1 324 ? 9.253 -3.333 -5.324 1.00 98.50 324 LEU A N 1
ATOM 2275 C CA . LEU A 1 324 ? 8.963 -2.131 -6.103 1.00 98.50 324 LEU A CA 1
ATOM 2276 C C . LEU A 1 324 ? 8.628 -0.982 -5.154 1.00 98.50 324 LEU A C 1
ATOM 2278 O O . LEU A 1 324 ? 7.743 -1.097 -4.306 1.00 98.50 324 LEU A O 1
ATOM 2282 N N . ALA A 1 325 ? 9.338 0.129 -5.306 1.00 97.31 325 ALA A N 1
ATOM 2283 C CA . ALA A 1 325 ? 9.010 1.398 -4.684 1.00 97.31 325 ALA A CA 1
ATOM 2284 C C . ALA A 1 325 ? 8.563 2.388 -5.761 1.00 97.31 325 ALA A C 1
ATOM 2286 O O . ALA A 1 325 ? 9.293 2.620 -6.727 1.00 97.31 325 ALA A O 1
ATOM 2287 N N . SER A 1 326 ? 7.386 2.977 -5.571 1.00 94.00 326 SER A N 1
ATOM 2288 C CA . SER A 1 326 ? 6.840 4.006 -6.456 1.00 94.00 326 SER A CA 1
ATOM 2289 C C . SER A 1 326 ? 6.484 5.261 -5.664 1.00 94.00 326 SER A C 1
ATOM 2291 O O . SER A 1 326 ? 6.175 5.184 -4.470 1.00 94.00 326 SER A O 1
ATOM 2293 N N . GLU A 1 327 ? 6.506 6.417 -6.330 1.00 90.75 327 GLU A N 1
ATOM 2294 C CA . GLU A 1 327 ? 5.840 7.607 -5.808 1.00 90.75 327 GLU A CA 1
ATOM 2295 C C . GLU A 1 327 ? 4.332 7.357 -5.745 1.00 90.75 327 GLU A C 1
ATOM 2297 O O . GLU A 1 327 ? 3.814 7.231 -4.652 1.00 90.75 327 GLU A O 1
ATOM 2302 N N . SER A 1 328 ? 3.639 7.205 -6.874 1.00 95.62 328 SER A N 1
ATOM 2303 C CA . SER A 1 328 ? 2.197 6.905 -6.935 1.00 95.62 328 SER A CA 1
ATOM 2304 C C . SER A 1 328 ? 1.913 5.905 -8.053 1.00 95.62 328 SER A C 1
ATOM 2306 O O . SER A 1 328 ? 2.727 5.739 -8.966 1.00 95.62 328 SER A O 1
ATOM 2308 N N . ILE A 1 329 ? 0.735 5.285 -8.031 1.00 97.44 329 ILE A N 1
ATOM 2309 C CA . ILE A 1 329 ? 0.272 4.404 -9.108 1.00 97.44 329 ILE A CA 1
ATOM 2310 C C . ILE A 1 329 ? -1.203 4.647 -9.440 1.00 97.44 329 ILE A C 1
ATOM 2312 O O . ILE A 1 329 ? -2.011 4.873 -8.543 1.00 97.44 329 ILE A O 1
ATOM 2316 N N . ILE A 1 330 ? -1.527 4.602 -10.732 1.00 97.50 330 ILE A N 1
ATOM 2317 C CA . ILE A 1 330 ? -2.883 4.439 -11.268 1.00 97.50 330 ILE A CA 1
ATOM 2318 C C . ILE A 1 330 ? -2.910 3.077 -11.962 1.00 97.50 330 ILE A C 1
ATOM 2320 O O . ILE A 1 330 ? -2.249 2.905 -12.988 1.00 97.50 330 ILE A O 1
ATOM 2324 N N . GLY A 1 331 ? -3.630 2.120 -11.394 1.00 97.50 331 GLY A N 1
ATOM 2325 C CA . GLY A 1 331 ? -3.599 0.718 -11.810 1.00 97.50 331 GLY A CA 1
ATOM 2326 C C . GLY A 1 331 ? -3.563 -0.227 -10.616 1.00 97.50 331 GLY A C 1
ATOM 2327 O O . GLY A 1 331 ? -3.202 0.168 -9.501 1.00 97.50 331 GLY A O 1
ATOM 2328 N N . ASP A 1 332 ? -3.948 -1.472 -10.862 1.00 97.81 332 ASP A N 1
ATOM 2329 C CA . ASP A 1 332 ? -4.041 -2.489 -9.823 1.00 97.81 332 ASP A CA 1
ATOM 2330 C C . ASP A 1 332 ? -2.655 -3.059 -9.492 1.00 97.81 332 ASP A C 1
ATOM 2332 O O . ASP A 1 332 ? -1.748 -3.114 -10.323 1.00 97.81 332 ASP A O 1
ATOM 2336 N N . ILE A 1 333 ? -2.477 -3.508 -8.254 1.00 98.25 333 ILE A N 1
ATOM 2337 C CA . ILE A 1 333 ? -1.298 -4.255 -7.814 1.00 98.25 333 ILE A CA 1
ATOM 2338 C C . ILE A 1 333 ? -1.751 -5.674 -7.515 1.00 98.25 333 ILE A C 1
ATOM 2340 O O . ILE A 1 333 ? -2.622 -5.860 -6.676 1.00 98.25 333 ILE A O 1
ATOM 2344 N N . ASP A 1 334 ? -1.138 -6.675 -8.135 1.00 97.88 334 ASP A N 1
ATOM 2345 C CA . ASP A 1 334 ? -1.411 -8.083 -7.866 1.00 97.88 334 ASP A CA 1
ATOM 2346 C C . ASP A 1 334 ? -0.129 -8.822 -7.464 1.00 97.88 334 ASP A C 1
ATOM 2348 O O . ASP A 1 334 ? 0.808 -8.987 -8.255 1.00 97.88 334 ASP A O 1
ATOM 2352 N N . PHE A 1 335 ? -0.089 -9.281 -6.213 1.00 98.00 335 PHE A N 1
ATOM 2353 C CA . PHE A 1 335 ? 1.019 -10.057 -5.665 1.00 98.00 335 PHE A CA 1
ATOM 2354 C C . PHE A 1 335 ? 1.043 -11.515 -6.130 1.00 98.00 335 PHE A C 1
ATOM 2356 O O . PHE A 1 335 ? 2.060 -12.181 -5.947 1.00 98.00 335 PHE A O 1
ATOM 2363 N N . LYS A 1 336 ? -0.047 -12.028 -6.706 1.00 95.69 336 LYS A N 1
ATOM 2364 C CA . LYS A 1 336 ? -0.170 -13.402 -7.217 1.00 95.69 336 LYS A CA 1
ATOM 2365 C C . LYS A 1 336 ? 0.274 -14.517 -6.252 1.00 95.69 336 LYS A C 1
ATOM 2367 O O . LYS A 1 336 ? 0.927 -15.481 -6.655 1.00 95.69 336 LYS A O 1
ATOM 2372 N N . GLY A 1 337 ? 0.016 -14.353 -4.953 1.00 95.12 337 GLY A N 1
ATOM 2373 C CA . GLY A 1 337 ? 0.452 -15.293 -3.912 1.00 95.12 337 GLY A CA 1
ATOM 2374 C C . GLY A 1 337 ? 1.961 -15.285 -3.614 1.00 95.12 337 GLY A C 1
ATOM 2375 O O . GLY A 1 337 ? 2.428 -16.106 -2.826 1.00 95.12 337 GLY A O 1
ATOM 2376 N N . THR A 1 338 ? 2.739 -14.383 -4.220 1.00 96.56 338 THR A N 1
ATOM 2377 C CA . THR A 1 338 ? 4.176 -14.199 -3.934 1.00 96.56 338 THR A CA 1
ATOM 2378 C C . THR A 1 338 ? 4.389 -13.378 -2.663 1.00 96.56 338 THR A C 1
ATOM 2380 O O . THR A 1 338 ? 3.485 -12.688 -2.209 1.00 96.56 338 THR A O 1
ATOM 2383 N N . ASN A 1 339 ? 5.597 -13.369 -2.097 1.00 95.94 339 ASN A N 1
ATOM 2384 C CA . ASN A 1 339 ? 5.970 -12.499 -0.971 1.00 95.94 339 ASN A CA 1
ATOM 2385 C C . ASN A 1 339 ? 6.577 -11.163 -1.431 1.00 95.94 339 ASN A C 1
ATOM 2387 O O . ASN A 1 339 ? 7.388 -10.569 -0.718 1.00 95.94 339 ASN A O 1
ATOM 2391 N N . GLY A 1 340 ? 6.212 -10.703 -2.631 1.00 97.94 340 GLY A N 1
ATOM 2392 C CA . GLY A 1 340 ? 6.691 -9.445 -3.189 1.00 97.94 340 GLY A CA 1
ATOM 2393 C C . GLY A 1 340 ? 6.403 -8.246 -2.285 1.00 97.94 340 GLY A C 1
ATOM 2394 O O . GLY A 1 340 ? 5.451 -8.240 -1.504 1.00 97.94 340 GLY A O 1
ATOM 2395 N N . ILE A 1 341 ? 7.230 -7.208 -2.389 1.00 98.31 341 ILE A N 1
ATOM 2396 C CA . ILE A 1 341 ? 7.093 -5.997 -1.573 1.00 98.31 341 ILE A CA 1
ATOM 2397 C C . ILE A 1 341 ? 6.720 -4.824 -2.471 1.00 98.31 341 ILE A C 1
ATOM 2399 O O . ILE A 1 341 ? 7.481 -4.464 -3.372 1.00 98.31 341 ILE A O 1
ATOM 2403 N N . PHE A 1 342 ? 5.590 -4.182 -2.188 1.00 98.44 342 PHE A N 1
ATOM 2404 C CA . PHE A 1 342 ? 5.240 -2.884 -2.760 1.00 98.44 342 PHE A CA 1
ATOM 2405 C C . PHE A 1 342 ? 5.385 -1.808 -1.687 1.00 98.44 342 PHE A C 1
ATOM 2407 O O . PHE A 1 342 ? 4.853 -1.941 -0.585 1.00 98.44 342 PHE A O 1
ATOM 2414 N N . SER A 1 343 ? 6.121 -0.740 -1.981 1.00 97.25 343 SER A N 1
ATOM 2415 C CA . SER A 1 343 ? 6.305 0.384 -1.061 1.00 97.25 343 SER A CA 1
ATOM 2416 C C . SER A 1 343 ? 5.848 1.687 -1.695 1.00 97.25 343 SER A C 1
ATOM 2418 O O . SER A 1 343 ? 6.335 2.057 -2.761 1.00 97.25 343 SER A O 1
ATOM 2420 N N . ILE A 1 344 ? 4.980 2.410 -0.992 1.00 95.56 344 ILE A N 1
ATOM 2421 C CA . ILE A 1 344 ? 4.530 3.741 -1.389 1.00 95.56 344 ILE A CA 1
ATOM 2422 C C . ILE A 1 344 ? 5.132 4.815 -0.477 1.00 95.56 344 ILE A C 1
ATOM 2424 O O . ILE A 1 344 ? 5.228 4.644 0.746 1.00 95.56 344 ILE A O 1
ATOM 2428 N N . ASN A 1 345 ? 5.603 5.902 -1.090 1.00 91.94 345 ASN A N 1
ATOM 2429 C CA . ASN A 1 345 ? 6.219 7.026 -0.387 1.00 91.94 345 ASN A CA 1
ATOM 2430 C C . ASN A 1 345 ? 5.165 7.934 0.285 1.00 91.94 345 ASN A C 1
ATOM 2432 O O . ASN A 1 345 ? 3.969 7.821 0.033 1.00 91.94 345 ASN A O 1
ATOM 2436 N N . ASP A 1 346 ? 5.614 8.819 1.178 1.00 94.25 346 ASP A N 1
ATOM 2437 C CA . ASP A 1 346 ? 4.747 9.750 1.913 1.00 94.25 346 ASP A CA 1
ATOM 2438 C C . ASP A 1 346 ? 4.051 10.770 0.988 1.00 94.25 346 ASP A C 1
ATOM 2440 O O . ASP A 1 346 ? 4.665 11.354 0.092 1.00 94.25 346 ASP A O 1
ATOM 2444 N N . GLY A 1 347 ? 2.762 11.003 1.232 1.00 93.56 347 GLY A N 1
ATOM 2445 C CA . GLY A 1 347 ? 1.914 11.945 0.506 1.00 93.56 347 GLY A CA 1
ATOM 2446 C C . GLY A 1 347 ? 1.471 11.438 -0.866 1.00 93.56 347 GLY A C 1
ATOM 2447 O O . GLY A 1 347 ? 1.418 12.232 -1.810 1.00 93.56 347 GLY A O 1
ATOM 2448 N N . ARG A 1 348 ? 1.231 10.129 -1.012 1.00 94.81 348 ARG A N 1
ATOM 2449 C CA . ARG A 1 348 ? 0.998 9.479 -2.313 1.00 94.81 348 ARG A CA 1
ATOM 2450 C C . ARG A 1 348 ? -0.181 8.507 -2.328 1.00 94.81 348 ARG A C 1
ATOM 2452 O O . ARG A 1 348 ? -0.710 8.152 -1.282 1.00 94.81 348 ARG A O 1
ATOM 2459 N N . ALA A 1 349 ? -0.592 8.078 -3.522 1.00 95.81 349 ALA A N 1
ATOM 2460 C CA . ALA A 1 349 ? -1.806 7.289 -3.724 1.00 95.81 349 ALA A CA 1
ATOM 2461 C C . ALA A 1 349 ? -1.578 6.003 -4.533 1.00 95.81 349 ALA A C 1
ATOM 2463 O O . ALA A 1 349 ? -0.778 5.980 -5.473 1.00 95.81 349 ALA A O 1
ATOM 2464 N N . ILE A 1 350 ? -2.353 4.974 -4.189 1.00 98.06 350 ILE A N 1
ATOM 2465 C CA . ILE A 1 350 ? -2.653 3.818 -5.038 1.00 98.06 350 ILE A CA 1
ATOM 2466 C C . ILE A 1 350 ? -4.078 4.021 -5.548 1.00 98.06 350 ILE A C 1
ATOM 2468 O O . ILE A 1 350 ? -5.043 3.849 -4.798 1.00 98.06 350 ILE A O 1
ATOM 2472 N N . ASP A 1 351 ? -4.205 4.439 -6.805 1.00 97.75 351 ASP A N 1
ATOM 2473 C CA . ASP A 1 351 ? -5.490 4.525 -7.489 1.00 97.75 351 ASP A CA 1
ATOM 2474 C C . ASP A 1 351 ? -5.778 3.221 -8.242 1.00 97.75 351 ASP A C 1
ATOM 2476 O O . ASP A 1 351 ? -5.574 3.113 -9.450 1.00 97.75 351 ASP A O 1
ATOM 2480 N N . GLY A 1 352 ? -6.160 2.201 -7.479 1.00 97.25 352 GLY A N 1
ATOM 2481 C CA . GLY A 1 352 ? -6.259 0.814 -7.923 1.00 97.25 352 GLY A CA 1
ATOM 2482 C C . GLY A 1 352 ? -6.529 -0.127 -6.755 1.00 97.25 352 GLY A C 1
ATOM 2483 O O . GLY A 1 352 ? -6.441 0.271 -5.586 1.00 97.25 352 GLY A O 1
ATOM 2484 N N . ALA A 1 353 ? -6.892 -1.366 -7.066 1.00 96.94 353 ALA A N 1
ATOM 2485 C CA . ALA A 1 353 ? -7.005 -2.440 -6.091 1.00 96.94 353 ALA A CA 1
ATOM 2486 C C . ALA A 1 353 ? -5.622 -3.011 -5.753 1.00 96.94 353 ALA A C 1
ATOM 2488 O O . ALA A 1 353 ? -4.716 -3.025 -6.583 1.00 96.94 353 ALA A O 1
ATOM 2489 N N . VAL A 1 354 ? -5.460 -3.513 -4.529 1.00 97.88 354 VAL A N 1
ATOM 2490 C CA . VAL A 1 354 ? -4.278 -4.290 -4.132 1.00 97.88 354 VAL A CA 1
ATOM 2491 C C . VAL A 1 354 ? -4.723 -5.716 -3.859 1.00 97.88 354 VAL A C 1
ATOM 2493 O O . VAL A 1 354 ? -5.468 -5.954 -2.920 1.00 97.88 354 VAL A O 1
ATOM 2496 N N . LEU A 1 355 ? -4.284 -6.664 -4.671 1.00 96.06 355 LEU A N 1
ATOM 2497 C CA . LEU A 1 355 ? -4.756 -8.041 -4.729 1.00 96.06 355 LEU A CA 1
ATOM 2498 C C . LEU A 1 355 ? -3.594 -9.026 -4.545 1.00 96.06 355 LEU A C 1
ATOM 2500 O O . LEU A 1 355 ? -2.419 -8.670 -4.631 1.00 96.06 355 LEU A O 1
ATOM 2504 N N . SER A 1 356 ? -3.934 -10.289 -4.304 1.00 96.12 356 SER A N 1
ATOM 2505 C CA . SER A 1 356 ? -2.995 -11.409 -4.347 1.00 96.12 356 SER A CA 1
ATOM 2506 C C . SER A 1 356 ? -3.716 -12.617 -4.941 1.00 96.12 356 SER A C 1
ATOM 2508 O O . SER A 1 356 ? -4.238 -13.466 -4.220 1.00 96.12 356 SER A O 1
ATOM 2510 N N . THR A 1 357 ? -3.843 -12.657 -6.268 1.00 93.69 357 THR A N 1
ATOM 2511 C CA . THR A 1 357 ? -4.574 -13.736 -6.938 1.00 93.69 357 THR A CA 1
ATOM 2512 C C . THR A 1 357 ? -3.851 -15.074 -6.755 1.00 93.69 357 THR A C 1
ATOM 2514 O O . THR A 1 357 ? -2.644 -15.187 -6.925 1.00 93.69 357 THR A O 1
ATOM 2517 N N . GLY A 1 358 ? -4.571 -16.130 -6.377 1.00 88.50 358 GLY A N 1
ATOM 2518 C CA . GLY A 1 358 ? -3.958 -17.453 -6.200 1.00 88.50 358 GLY A CA 1
ATOM 2519 C C . GLY A 1 358 ? -3.317 -17.695 -4.831 1.00 88.50 358 GLY A C 1
ATOM 2520 O O . GLY A 1 358 ? -2.634 -18.707 -4.666 1.00 88.50 358 GLY A O 1
ATOM 2521 N N . GLY A 1 359 ? -3.562 -16.827 -3.844 1.00 91.81 359 GLY A N 1
ATOM 2522 C CA . GLY A 1 359 ? -3.258 -17.118 -2.444 1.00 91.81 359 GLY A CA 1
ATOM 2523 C C . GLY A 1 359 ? -2.881 -15.899 -1.609 1.00 91.81 359 GLY A C 1
ATOM 2524 O O . GLY A 1 359 ? -2.662 -14.803 -2.120 1.00 91.81 359 GLY A O 1
ATOM 2525 N N . VAL A 1 360 ? -2.723 -16.113 -0.304 1.00 93.06 360 VAL A N 1
ATOM 2526 C CA . VAL A 1 360 ? -2.210 -15.094 0.617 1.00 93.06 360 VAL A CA 1
ATOM 2527 C C . VAL A 1 360 ? -0.740 -14.809 0.303 1.00 93.06 360 VAL A C 1
ATOM 2529 O O . VAL A 1 360 ? 0.095 -15.706 0.396 1.00 93.06 360 VAL A O 1
ATOM 2532 N N . GLY A 1 361 ? -0.423 -13.561 -0.031 1.00 93.00 361 GLY A N 1
ATOM 2533 C CA . GLY A 1 361 ? 0.918 -13.141 -0.434 1.00 93.00 361 GLY A CA 1
ATOM 2534 C C . GLY A 1 361 ? 1.049 -11.622 -0.436 1.00 93.00 361 GLY A C 1
ATOM 2535 O O . GLY A 1 361 ? 0.055 -10.912 -0.411 1.00 93.00 361 GLY A O 1
ATOM 2536 N N . GLY A 1 362 ? 2.269 -11.105 -0.414 1.00 96.81 362 GLY A N 1
ATOM 2537 C CA . GLY A 1 362 ? 2.542 -9.686 -0.600 1.00 96.81 362 GLY A CA 1
ATOM 2538 C C . GLY A 1 362 ? 2.686 -8.879 0.684 1.00 96.81 362 GLY A C 1
ATOM 2539 O O . GLY A 1 362 ? 1.983 -9.081 1.677 1.00 96.81 362 GLY A O 1
ATOM 2540 N N . ILE A 1 363 ? 3.605 -7.920 0.644 1.00 97.62 363 ILE A N 1
ATOM 2541 C CA . ILE A 1 363 ? 3.848 -6.955 1.711 1.00 97.62 363 ILE A CA 1
ATOM 2542 C C . ILE A 1 363 ? 3.615 -5.555 1.152 1.00 97.62 363 ILE A C 1
ATOM 2544 O O . ILE A 1 363 ? 4.328 -5.108 0.252 1.00 97.62 363 ILE A O 1
ATOM 2548 N N . LEU A 1 364 ? 2.647 -4.845 1.727 1.00 97.56 364 LEU A N 1
ATOM 2549 C CA . LEU A 1 364 ? 2.338 -3.465 1.377 1.00 97.56 364 LEU A CA 1
ATOM 2550 C C . LEU A 1 364 ? 2.885 -2.509 2.443 1.00 97.56 364 LEU A C 1
ATOM 2552 O O . LEU A 1 364 ? 2.440 -2.510 3.589 1.00 97.56 364 LEU A O 1
ATOM 2556 N N . ASN A 1 365 ? 3.855 -1.682 2.064 1.00 97.31 365 ASN A N 1
ATOM 2557 C CA . ASN A 1 365 ? 4.517 -0.731 2.952 1.00 97.31 365 ASN A CA 1
ATOM 2558 C C . ASN A 1 365 ? 4.046 0.698 2.692 1.00 97.31 365 ASN A C 1
ATOM 2560 O O . ASN A 1 365 ? 4.258 1.236 1.604 1.00 97.31 365 ASN A O 1
ATOM 2564 N N . PHE A 1 366 ? 3.535 1.351 3.731 1.00 97.25 366 PHE A N 1
ATOM 2565 C CA . PHE A 1 366 ? 3.199 2.769 3.719 1.00 97.25 366 PHE A CA 1
ATOM 2566 C C . PHE A 1 366 ? 4.228 3.559 4.530 1.00 97.25 366 PHE A C 1
ATOM 2568 O O . PHE A 1 366 ? 4.295 3.429 5.755 1.00 97.25 366 PHE A O 1
ATOM 2575 N N . LYS A 1 367 ? 5.047 4.377 3.857 1.00 94.50 367 LYS A N 1
ATOM 2576 C CA . LYS A 1 367 ? 6.122 5.144 4.517 1.00 94.50 367 LYS A CA 1
ATOM 2577 C C . LYS A 1 367 ? 5.645 6.407 5.246 1.00 94.50 367 LYS A C 1
ATOM 2579 O O . LYS A 1 367 ? 6.404 6.964 6.031 1.00 94.50 367 LYS A O 1
ATOM 2584 N N . GLY A 1 368 ? 4.415 6.846 4.996 1.00 94.88 368 GLY A N 1
ATOM 2585 C CA . GLY A 1 368 ? 3.815 8.050 5.567 1.00 94.88 368 GLY A CA 1
ATOM 2586 C C . GLY A 1 368 ? 2.341 8.157 5.187 1.00 94.88 368 GLY A C 1
ATOM 2587 O O . GLY A 1 368 ? 1.643 7.144 5.145 1.00 94.88 368 GLY A O 1
ATOM 2588 N N . ASN A 1 369 ? 1.877 9.369 4.888 1.00 96.19 369 ASN A N 1
ATOM 2589 C CA . ASN A 1 369 ? 0.536 9.628 4.379 1.00 96.19 369 ASN A CA 1
ATOM 2590 C C . ASN A 1 369 ? 0.300 8.871 3.077 1.00 96.19 369 ASN A C 1
ATOM 2592 O O . ASN A 1 369 ? 1.077 9.010 2.131 1.00 96.19 369 ASN A O 1
ATOM 2596 N N . ALA A 1 370 ? -0.789 8.118 3.007 1.00 96.69 370 ALA A N 1
ATOM 2597 C CA . ALA A 1 370 ? -1.159 7.433 1.785 1.00 96.69 370 ALA A CA 1
ATOM 2598 C C . ALA A 1 370 ? -2.656 7.158 1.701 1.00 96.69 370 ALA A C 1
ATOM 2600 O O . ALA A 1 370 ? -3.351 7.094 2.716 1.00 96.69 370 ALA A O 1
ATOM 2601 N N . ASN A 1 371 ? -3.147 6.940 0.487 1.00 96.19 371 ASN A N 1
ATOM 2602 C CA . ASN A 1 371 ? -4.507 6.474 0.261 1.00 96.19 371 ASN A CA 1
ATOM 2603 C C . ASN A 1 371 ? -4.550 5.336 -0.760 1.00 96.19 371 ASN A C 1
ATOM 2605 O O . ASN A 1 371 ? -3.840 5.370 -1.764 1.00 96.19 371 ASN A O 1
ATOM 2609 N N . VAL A 1 372 ? -5.422 4.361 -0.512 1.00 97.88 372 VAL A N 1
ATOM 2610 C CA . VAL A 1 372 ? -5.795 3.326 -1.485 1.00 97.88 372 VAL A CA 1
ATOM 2611 C C . VAL A 1 372 ? -7.259 3.530 -1.843 1.00 97.88 372 VAL A C 1
ATOM 2613 O O . VAL A 1 372 ? -8.117 3.564 -0.955 1.00 97.88 372 VAL A O 1
ATOM 2616 N N . THR A 1 373 ? -7.539 3.744 -3.129 1.00 96.50 373 THR A N 1
ATOM 2617 C CA . THR A 1 373 ? -8.881 4.135 -3.589 1.00 96.50 373 THR A CA 1
ATOM 2618 C C . THR A 1 373 ? -9.828 2.954 -3.749 1.00 96.50 373 THR A C 1
ATOM 2620 O O . THR A 1 373 ? -11.035 3.163 -3.659 1.00 96.50 373 THR A O 1
ATOM 2623 N N . GLN A 1 374 ? -9.321 1.732 -3.937 1.00 97.12 374 GLN A N 1
ATOM 2624 C CA . GLN A 1 374 ? -10.122 0.510 -4.083 1.00 97.12 374 GLN A CA 1
ATOM 2625 C C . GLN A 1 374 ? -9.826 -0.511 -2.967 1.00 97.12 374 GLN A C 1
ATOM 2627 O O . GLN A 1 374 ? -9.307 -0.148 -1.910 1.00 97.12 374 GLN A O 1
ATOM 2632 N N . ASN A 1 375 ? -10.247 -1.764 -3.155 1.00 95.62 375 ASN A N 1
ATOM 2633 C CA . ASN A 1 375 ? -10.100 -2.830 -2.163 1.00 95.62 375 ASN A CA 1
ATOM 2634 C C . ASN A 1 375 ? -8.626 -3.182 -1.917 1.00 95.62 375 ASN A C 1
ATOM 2636 O O . ASN A 1 375 ? -7.799 -3.122 -2.830 1.00 95.62 375 ASN A O 1
ATOM 2640 N N . VAL A 1 376 ? -8.321 -3.621 -0.695 1.00 96.88 376 VAL A N 1
ATOM 2641 C CA . VAL A 1 376 ? -7.055 -4.283 -0.361 1.00 96.88 376 VAL A CA 1
ATOM 2642 C C . VAL A 1 376 ? -7.364 -5.717 0.045 1.00 96.88 376 VAL A C 1
ATOM 2644 O O . VAL A 1 376 ? -7.961 -5.940 1.088 1.00 96.88 376 VAL A O 1
ATOM 2647 N N . GLY A 1 377 ? -6.958 -6.682 -0.771 1.00 94.69 377 GLY A N 1
ATOM 2648 C CA . GLY A 1 377 ? -7.408 -8.069 -0.726 1.00 94.69 377 GLY A CA 1
ATOM 2649 C C . GLY A 1 377 ? -8.803 -8.243 -1.331 1.00 94.69 377 GLY A C 1
ATOM 2650 O O . GLY A 1 377 ? -9.631 -7.332 -1.303 1.00 94.69 377 GLY A O 1
ATOM 2651 N N . ALA A 1 378 ? -9.062 -9.422 -1.896 1.00 91.06 378 ALA A N 1
ATOM 2652 C CA . ALA A 1 378 ? -10.397 -9.785 -2.381 1.00 91.06 378 ALA A CA 1
ATOM 2653 C C . ALA A 1 378 ? -11.217 -10.512 -1.302 1.00 91.06 378 ALA A C 1
ATOM 2655 O O . ALA A 1 378 ? -12.407 -10.251 -1.142 1.00 91.06 378 ALA A O 1
ATOM 2656 N N . ASP A 1 379 ? -10.560 -11.408 -0.565 1.00 90.38 379 ASP A N 1
ATOM 2657 C CA . ASP A 1 379 ? -11.101 -12.222 0.522 1.00 90.38 379 ASP A CA 1
ATOM 2658 C C . ASP A 1 379 ? -9.940 -12.754 1.391 1.00 90.38 379 ASP A C 1
ATOM 2660 O O . ASP A 1 379 ? -8.783 -12.395 1.174 1.00 90.38 379 ASP A O 1
ATOM 2664 N N . GLU A 1 380 ? -10.231 -13.602 2.382 1.00 86.12 380 GLU A N 1
ATOM 2665 C CA . GLU A 1 380 ? -9.216 -14.178 3.282 1.00 86.12 380 GLU A CA 1
ATOM 2666 C C . GLU A 1 380 ? -8.255 -15.179 2.607 1.00 86.12 380 GLU A C 1
ATOM 2668 O O . GLU A 1 380 ? -7.190 -15.465 3.161 1.00 86.12 380 GLU A O 1
ATOM 2673 N N . GLU A 1 381 ? -8.608 -15.727 1.439 1.00 88.38 381 GLU A N 1
ATOM 2674 C CA . GLU A 1 381 ? -7.780 -16.672 0.676 1.00 88.38 381 GLU A CA 1
ATOM 2675 C C . GLU A 1 381 ? -6.904 -15.955 -0.367 1.00 88.38 381 GLU A C 1
ATOM 2677 O O . GLU A 1 381 ? -5.830 -16.447 -0.709 1.00 88.38 381 GLU A O 1
ATOM 2682 N N . ASN A 1 382 ? -7.320 -14.770 -0.820 1.00 88.19 382 ASN A N 1
ATOM 2683 C CA . ASN A 1 382 ? -6.701 -13.944 -1.860 1.00 88.19 382 ASN A CA 1
ATOM 2684 C C . ASN A 1 382 ? -6.407 -12.528 -1.330 1.00 88.19 382 ASN A C 1
ATOM 2686 O O . ASN A 1 382 ? -6.803 -11.507 -1.909 1.00 88.19 382 ASN A O 1
ATOM 2690 N N . SER A 1 383 ? -5.736 -12.471 -0.182 1.00 88.44 383 SER A N 1
ATOM 2691 C CA . SER A 1 383 ? -5.395 -11.238 0.532 1.00 88.44 383 SER A CA 1
ATOM 2692 C C . SER A 1 383 ? -3.909 -10.905 0.472 1.00 88.44 383 SER A C 1
ATOM 2694 O O . SER A 1 383 ? -3.070 -11.810 0.472 1.00 88.44 383 SER A O 1
ATOM 2696 N N . SER A 1 384 ? -3.584 -9.616 0.598 1.00 84.69 384 SER A N 1
ATOM 2697 C CA . SER A 1 384 ? -2.224 -9.196 0.948 1.00 84.69 384 SER A CA 1
ATOM 2698 C C . SER A 1 384 ? -1.795 -9.834 2.274 1.00 84.69 384 SER A C 1
ATOM 2700 O O . SER A 1 384 ? -2.530 -9.771 3.263 1.00 84.69 384 SER A O 1
ATOM 2702 N N . ALA A 1 385 ? -0.607 -10.431 2.338 1.00 85.38 385 ALA A N 1
ATOM 2703 C CA . ALA A 1 385 ? -0.151 -11.112 3.549 1.00 85.38 385 ALA A CA 1
ATOM 2704 C C . ALA A 1 385 ? 0.071 -10.133 4.708 1.00 85.38 385 ALA A C 1
ATOM 2706 O O . ALA A 1 385 ? -0.215 -10.456 5.862 1.00 85.38 385 ALA A O 1
ATOM 2707 N N . THR A 1 386 ? 0.589 -8.933 4.441 1.00 95.56 386 THR A N 1
ATOM 2708 C CA . THR A 1 386 ? 0.891 -7.951 5.491 1.00 95.56 386 THR A CA 1
ATOM 2709 C C . THR A 1 386 ? 0.782 -6.515 4.990 1.00 95.56 386 THR A C 1
ATOM 2711 O O . THR A 1 386 ? 1.285 -6.187 3.917 1.00 95.56 386 THR A O 1
ATOM 2714 N N . ILE A 1 387 ? 0.203 -5.636 5.813 1.00 97.69 387 ILE A N 1
ATOM 2715 C CA . ILE A 1 387 ? 0.336 -4.181 5.679 1.00 97.69 387 ILE A CA 1
ATOM 2716 C C . ILE A 1 387 ? 1.261 -3.652 6.775 1.00 97.69 387 ILE A C 1
ATOM 2718 O O . ILE A 1 387 ? 1.051 -3.939 7.952 1.00 97.69 387 ILE A O 1
ATOM 2722 N N . ASN A 1 388 ? 2.232 -2.817 6.406 1.00 97.56 388 ASN A N 1
ATOM 2723 C CA . ASN A 1 388 ? 3.096 -2.113 7.349 1.00 97.56 388 ASN A CA 1
ATOM 2724 C C . ASN A 1 388 ? 2.845 -0.601 7.308 1.00 97.56 388 ASN A C 1
ATOM 2726 O O . ASN A 1 388 ? 2.959 0.030 6.255 1.00 97.56 388 ASN A O 1
ATOM 2730 N N . ILE A 1 389 ? 2.580 -0.017 8.474 1.00 97.75 389 ILE A N 1
ATOM 2731 C CA . ILE A 1 389 ? 2.380 1.419 8.684 1.00 97.75 389 ILE A CA 1
ATOM 2732 C C . ILE A 1 389 ? 3.645 1.987 9.338 1.00 97.75 389 ILE A C 1
ATOM 2734 O O . ILE A 1 389 ? 3.940 1.686 10.498 1.00 97.75 389 ILE A O 1
ATOM 2738 N N . GLN A 1 390 ? 4.424 2.772 8.585 1.00 95.06 390 GLN A N 1
ATOM 2739 C CA . GLN A 1 390 ? 5.768 3.212 8.998 1.00 95.06 390 GLN A CA 1
ATOM 2740 C C . GLN A 1 390 ? 5.879 4.708 9.321 1.00 95.06 390 GLN A C 1
ATOM 2742 O O . GLN A 1 390 ? 6.900 5.142 9.865 1.00 95.06 390 GLN A O 1
ATOM 2747 N N . GLY A 1 391 ? 4.848 5.492 9.004 1.00 90.50 391 GLY A N 1
ATOM 2748 C CA . GLY A 1 391 ? 4.808 6.919 9.312 1.00 90.50 391 GLY A CA 1
ATOM 2749 C C . GLY A 1 391 ? 4.651 7.223 10.811 1.00 90.50 391 GLY A C 1
ATOM 2750 O O . GLY A 1 391 ? 4.587 6.317 11.642 1.00 90.50 391 GLY A O 1
ATOM 2751 N N . ASP A 1 392 ? 4.646 8.503 11.172 1.00 91.31 392 ASP A N 1
ATOM 2752 C CA . ASP A 1 392 ? 4.482 8.977 12.553 1.00 91.31 392 ASP A CA 1
ATOM 2753 C C . ASP A 1 392 ? 3.029 9.367 12.882 1.00 91.31 392 ASP A C 1
ATOM 2755 O O . ASP A 1 392 ? 2.131 9.215 12.057 1.00 91.31 392 ASP A O 1
ATOM 2759 N N . ASP A 1 393 ? 2.789 9.887 14.087 1.00 86.94 393 ASP A N 1
ATOM 2760 C CA . ASP A 1 393 ? 1.457 10.250 14.592 1.00 86.94 393 ASP A CA 1
ATOM 2761 C C . ASP A 1 393 ? 0.779 11.408 13.834 1.00 86.94 393 ASP A C 1
ATOM 2763 O O . ASP A 1 393 ? -0.406 11.672 14.050 1.00 86.94 393 ASP A O 1
ATOM 2767 N N . THR A 1 394 ? 1.491 12.064 12.914 1.00 91.25 394 THR A N 1
ATOM 2768 C CA . THR A 1 394 ? 0.945 13.069 11.992 1.00 91.25 394 THR A CA 1
ATOM 2769 C C . THR A 1 394 ? 0.567 12.490 10.630 1.00 91.25 394 THR A C 1
ATOM 2771 O O . THR A 1 394 ? -0.125 13.148 9.851 1.00 91.25 394 THR A O 1
ATOM 2774 N N . THR A 1 395 ? 0.989 11.257 10.341 1.00 94.56 395 THR A N 1
ATOM 2775 C CA . THR A 1 395 ? 0.738 10.587 9.065 1.00 94.56 395 THR A CA 1
ATOM 2776 C C . THR A 1 395 ? -0.479 9.671 9.109 1.00 94.56 395 THR A C 1
ATOM 2778 O O . THR A 1 395 ? -0.757 8.998 10.106 1.00 94.56 395 THR A O 1
ATOM 2781 N N . ASN A 1 396 ? -1.195 9.615 7.989 1.00 95.44 396 ASN A N 1
ATOM 2782 C CA . ASN A 1 396 ? -2.430 8.862 7.861 1.00 95.44 396 ASN A CA 1
ATOM 2783 C C . ASN A 1 396 ? -2.457 7.994 6.601 1.00 95.44 396 ASN A C 1
ATOM 2785 O O . ASN A 1 396 ? -2.351 8.500 5.484 1.00 95.44 396 ASN A O 1
ATOM 2789 N N . VAL A 1 397 ? -2.680 6.697 6.790 1.00 97.75 397 VAL A N 1
ATOM 2790 C CA . VAL A 1 397 ? -2.980 5.741 5.725 1.00 97.75 397 VAL A CA 1
ATOM 2791 C C . VAL A 1 397 ? -4.485 5.523 5.690 1.00 97.75 397 VAL A C 1
ATOM 2793 O O . VAL A 1 397 ? -5.055 5.012 6.650 1.00 97.75 397 VAL A O 1
ATOM 2796 N N . SER A 1 398 ? -5.137 5.904 4.596 1.00 96.94 398 SER A N 1
ATOM 2797 C CA . SER A 1 398 ? -6.580 5.744 4.411 1.00 96.94 398 SER A CA 1
ATOM 2798 C C . SER A 1 398 ? -6.886 4.643 3.400 1.00 96.94 398 SER A C 1
ATOM 2800 O O . SER A 1 398 ? -6.476 4.719 2.241 1.00 96.94 398 SER A O 1
ATOM 2802 N N . LEU A 1 399 ? -7.620 3.623 3.841 1.00 96.94 399 LEU A N 1
ATOM 2803 C CA . LEU A 1 399 ? -8.118 2.547 2.989 1.00 96.94 399 LEU A CA 1
ATOM 2804 C C . LEU A 1 399 ? -9.621 2.756 2.785 1.00 96.94 399 LEU A C 1
ATOM 2806 O O . LEU A 1 399 ? -10.422 2.592 3.711 1.00 96.94 399 LEU A O 1
ATOM 2810 N N . ALA A 1 400 ? -9.989 3.192 1.578 1.00 94.69 400 ALA A N 1
ATOM 2811 C CA . ALA A 1 400 ? -11.328 3.705 1.293 1.00 94.69 400 ALA A CA 1
ATOM 2812 C C . ALA A 1 400 ? -12.400 2.610 1.146 1.00 94.69 400 ALA A C 1
ATOM 2814 O O . ALA A 1 400 ? -13.593 2.904 1.254 1.00 94.69 400 ALA A O 1
ATOM 2815 N N . ASN A 1 401 ? -11.994 1.365 0.888 1.00 94.88 401 ASN A N 1
ATOM 2816 C CA . ASN A 1 401 ? -12.901 0.242 0.662 1.00 94.88 401 ASN A CA 1
ATOM 2817 C C . ASN A 1 401 ? -12.587 -0.957 1.568 1.00 94.88 401 ASN A C 1
ATOM 2819 O O . ASN A 1 401 ? -12.008 -0.777 2.638 1.00 94.88 401 ASN A O 1
ATOM 2823 N N . ASP A 1 402 ? -13.067 -2.147 1.195 1.00 93.56 402 ASP A N 1
ATOM 2824 C CA . ASP A 1 402 ? -12.918 -3.356 1.994 1.00 93.56 402 ASP A CA 1
ATOM 2825 C C . ASP A 1 402 ? -11.444 -3.772 2.074 1.00 93.56 402 ASP A C 1
ATOM 2827 O O . ASP A 1 402 ? -10.681 -3.651 1.108 1.00 93.56 402 ASP A O 1
ATOM 2831 N N . VAL A 1 403 ? -11.053 -4.249 3.253 1.00 95.25 403 VAL A N 1
ATOM 2832 C CA . VAL A 1 403 ? -9.680 -4.617 3.589 1.00 95.25 403 VAL A CA 1
ATOM 2833 C C . VAL A 1 403 ? -9.658 -6.036 4.147 1.00 95.25 403 VAL A C 1
ATOM 2835 O O . VAL A 1 403 ? -10.145 -6.290 5.248 1.00 95.25 403 VAL A O 1
ATOM 2838 N N . PHE A 1 404 ? -9.038 -6.945 3.406 1.00 95.00 404 PHE A N 1
ATOM 2839 C CA . PHE A 1 404 ? -8.756 -8.325 3.776 1.00 95.00 404 PHE A CA 1
ATOM 2840 C C . PHE A 1 404 ? -7.246 -8.531 3.728 1.00 95.00 404 PHE A C 1
ATOM 2842 O O . PHE A 1 404 ? -6.633 -8.438 2.663 1.00 95.00 404 PHE A O 1
ATOM 2849 N N . VAL A 1 405 ? -6.630 -8.777 4.884 1.00 96.25 405 VAL A N 1
ATOM 2850 C CA . VAL A 1 405 ? -5.175 -8.942 5.001 1.00 96.25 405 VAL A CA 1
ATOM 2851 C C . VAL A 1 405 ? -4.798 -10.038 5.984 1.00 96.25 405 VAL A C 1
ATOM 2853 O O . VAL A 1 405 ? -5.542 -10.346 6.910 1.00 96.25 405 VAL A O 1
ATOM 2856 N N . GLY A 1 406 ? -3.602 -10.606 5.834 1.00 93.88 406 GLY A N 1
ATOM 2857 C CA . GLY A 1 406 ? -3.058 -11.527 6.835 1.00 93.88 406 GLY A CA 1
ATOM 2858 C C . GLY A 1 406 ? -2.837 -10.827 8.179 1.00 93.88 406 GLY A C 1
ATOM 2859 O O . GLY A 1 406 ? -3.313 -11.307 9.207 1.00 93.88 406 GLY A O 1
ATOM 2860 N N . GLY A 1 407 ? -2.205 -9.651 8.166 1.00 95.62 407 GLY A N 1
ATOM 2861 C CA . GLY A 1 407 ? -2.008 -8.839 9.364 1.00 95.62 407 GLY A CA 1
ATOM 2862 C C . GLY A 1 407 ? -1.624 -7.387 9.089 1.00 95.62 407 GLY A C 1
ATOM 2863 O O . GLY A 1 407 ? -1.260 -7.015 7.971 1.00 95.62 407 GLY A O 1
ATOM 2864 N N . VAL A 1 408 ? -1.697 -6.568 10.138 1.00 98.12 408 VAL A N 1
ATOM 2865 C CA . VAL A 1 408 ? -1.281 -5.158 10.133 1.00 98.12 408 VAL A CA 1
ATOM 2866 C C . VAL A 1 408 ? -0.183 -4.954 11.167 1.00 98.12 408 VAL A C 1
ATOM 2868 O O . VAL A 1 408 ? -0.372 -5.307 12.328 1.00 98.12 408 VAL A O 1
ATOM 2871 N N . ASN A 1 409 ? 0.926 -4.330 10.770 1.00 97.94 409 ASN A N 1
ATOM 2872 C CA . ASN A 1 409 ? 2.008 -3.963 11.677 1.00 97.94 409 ASN A CA 1
ATOM 2873 C C . ASN A 1 409 ? 2.230 -2.451 11.670 1.00 97.94 409 ASN A C 1
ATOM 2875 O O . ASN A 1 409 ? 2.514 -1.848 10.633 1.00 97.94 409 ASN A O 1
ATOM 2879 N N . PHE A 1 410 ? 2.192 -1.843 12.845 1.00 98.00 410 PHE A N 1
ATOM 2880 C CA . PHE A 1 410 ? 2.660 -0.486 13.068 1.00 98.00 410 PHE A CA 1
ATOM 2881 C C . PHE A 1 410 ? 4.131 -0.553 13.472 1.00 98.00 410 PHE A C 1
ATOM 2883 O O . PHE A 1 410 ? 4.483 -0.957 14.579 1.00 98.00 410 PHE A O 1
ATOM 2890 N N . THR A 1 411 ? 5.030 -0.176 12.565 1.00 95.00 411 THR A N 1
ATOM 2891 C CA . THR A 1 411 ? 6.469 -0.103 12.882 1.00 95.00 411 THR A CA 1
ATOM 2892 C C . THR A 1 411 ? 6.838 1.237 13.527 1.00 95.00 411 THR A C 1
ATOM 2894 O O . THR A 1 411 ? 7.963 1.432 13.995 1.00 95.00 411 THR A O 1
ATOM 2897 N N . ASN A 1 412 ? 5.899 2.182 13.521 1.00 95.19 412 ASN A N 1
ATOM 2898 C CA . ASN A 1 412 ? 6.004 3.534 14.048 1.00 95.19 412 ASN A CA 1
ATOM 2899 C C . ASN A 1 412 ? 4.588 4.063 14.377 1.00 95.19 412 ASN A C 1
ATOM 2901 O O . ASN A 1 412 ? 3.614 3.372 14.098 1.00 95.19 412 ASN A O 1
ATOM 2905 N N . SER A 1 413 ? 4.461 5.267 14.942 1.00 94.25 413 SER A N 1
ATOM 2906 C CA . SER A 1 413 ? 3.210 5.797 15.523 1.00 94.25 413 SER A CA 1
ATOM 2907 C C . SER A 1 413 ? 2.108 6.222 14.536 1.00 94.25 413 SER A C 1
ATOM 2909 O O . SER A 1 413 ? 1.193 6.946 14.925 1.00 94.25 413 SER A O 1
ATOM 2911 N N . GLY A 1 414 ? 2.179 5.773 13.282 1.00 96.50 414 GLY A N 1
ATOM 2912 C CA . GLY A 1 414 ? 1.239 6.090 12.209 1.00 96.50 414 GLY A CA 1
ATOM 2913 C C . GLY A 1 414 ? -0.214 5.718 12.483 1.00 96.50 414 GLY A C 1
ATOM 2914 O O . GLY A 1 414 ? -0.533 4.895 13.348 1.00 96.50 414 GLY A O 1
ATOM 2915 N N . LYS A 1 415 ? -1.111 6.324 11.703 1.00 97.62 415 LYS A N 1
ATOM 2916 C CA . LYS A 1 415 ? -2.551 6.067 11.747 1.00 97.62 415 LYS A CA 1
ATOM 2917 C C . LYS A 1 415 ? -3.012 5.265 10.529 1.00 97.62 415 LYS A C 1
ATOM 2919 O O . LYS A 1 415 ? -2.695 5.628 9.401 1.00 97.62 415 LYS A O 1
ATOM 2924 N N . LEU A 1 416 ? -3.803 4.218 10.760 1.00 98.00 416 LEU A N 1
ATOM 2925 C CA . LEU A 1 416 ? -4.546 3.480 9.739 1.00 98.00 416 LEU A CA 1
ATOM 2926 C C . LEU A 1 416 ? -6.042 3.774 9.882 1.00 98.00 416 LEU A C 1
ATOM 2928 O O . LEU A 1 416 ? -6.638 3.469 10.914 1.00 98.00 416 LEU A O 1
ATOM 2932 N N . GLN A 1 417 ? -6.642 4.353 8.847 1.00 96.69 417 GLN A N 1
ATOM 2933 C CA . GLN A 1 417 ? -8.070 4.643 8.747 1.00 96.69 417 GLN A CA 1
ATOM 2934 C C . GLN A 1 417 ? -8.776 3.652 7.829 1.00 96.69 417 GLN A C 1
ATOM 2936 O O . GLN A 1 417 ? -8.366 3.449 6.685 1.00 96.69 417 GLN A O 1
ATOM 2941 N N . LEU A 1 418 ? -9.877 3.099 8.329 1.00 96.50 418 LEU A N 1
ATOM 2942 C CA . LEU A 1 418 ? -10.706 2.111 7.653 1.00 96.50 418 LEU A CA 1
ATOM 2943 C C . LEU A 1 418 ? -12.112 2.672 7.435 1.00 96.50 418 LEU A C 1
ATOM 2945 O O . LEU A 1 418 ? -12.787 3.058 8.396 1.00 96.50 418 LEU A O 1
ATOM 2949 N N . SER A 1 419 ? -12.552 2.687 6.174 1.00 92.94 419 SER A N 1
ATOM 2950 C CA . SER A 1 419 ? -13.848 3.256 5.771 1.00 92.94 419 SER A CA 1
ATOM 2951 C C . SER A 1 419 ? -14.918 2.227 5.387 1.00 92.94 419 SER A C 1
ATOM 2953 O O . SER A 1 419 ? -16.096 2.582 5.366 1.00 92.94 419 SER A O 1
ATOM 2955 N N . LYS A 1 420 ? -14.538 0.963 5.154 1.00 92.75 420 LYS A N 1
ATOM 2956 C CA . LYS A 1 420 ? -15.447 -0.197 5.018 1.00 92.75 420 LYS A CA 1
ATOM 2957 C C . LYS A 1 420 ? -14.874 -1.428 5.716 1.00 92.75 420 LYS A C 1
ATOM 2959 O O . LYS A 1 420 ? -13.963 -1.256 6.513 1.00 92.75 420 LYS A O 1
ATOM 2964 N N . SER A 1 421 ? -15.393 -2.627 5.443 1.00 91.75 421 SER A N 1
ATOM 2965 C CA . SER A 1 421 ? -15.069 -3.899 6.102 1.00 91.75 421 SER A CA 1
ATOM 2966 C C . SER A 1 421 ? -13.570 -4.110 6.327 1.00 91.75 421 SER A C 1
ATOM 2968 O O . SER A 1 421 ? -12.745 -3.769 5.484 1.00 91.75 421 SER A O 1
ATOM 2970 N N . PHE A 1 422 ? -13.221 -4.722 7.459 1.00 94.00 422 PHE A N 1
ATOM 2971 C CA . PHE A 1 422 ? -11.840 -5.031 7.821 1.00 94.00 422 PHE A CA 1
ATOM 2972 C C . PHE A 1 422 ? -11.746 -6.443 8.398 1.00 94.00 422 PHE A C 1
ATOM 2974 O O . PHE A 1 422 ? -12.392 -6.733 9.405 1.00 94.00 422 PHE A O 1
ATOM 2981 N N . SER A 1 423 ? -10.925 -7.291 7.779 1.00 93.81 423 SER A N 1
ATOM 2982 C CA . SER A 1 423 ? -10.525 -8.601 8.293 1.00 93.81 423 SER A CA 1
ATOM 2983 C C . SER A 1 423 ? -9.002 -8.700 8.315 1.00 93.81 423 SER A C 1
ATOM 2985 O O . SER A 1 423 ? -8.329 -8.472 7.307 1.00 93.81 423 SER A O 1
ATOM 2987 N N . ALA A 1 424 ? -8.467 -9.026 9.488 1.00 94.94 424 ALA A N 1
ATOM 2988 C CA . ALA A 1 424 ? -7.057 -9.306 9.711 1.00 94.94 424 ALA A CA 1
ATOM 2989 C C . ALA A 1 424 ? -6.919 -10.385 10.784 1.00 94.94 424 ALA A C 1
ATOM 2991 O O . ALA A 1 424 ? -7.682 -10.389 11.751 1.00 94.94 424 ALA A O 1
ATOM 2992 N N . LYS A 1 425 ? -5.924 -11.271 10.659 1.00 92.62 425 LYS A N 1
ATOM 2993 C CA . LYS A 1 425 ? -5.661 -12.292 11.689 1.00 92.62 425 LYS A CA 1
ATOM 2994 C C . LYS A 1 425 ? -4.949 -11.692 12.897 1.00 92.62 425 LYS A C 1
ATOM 2996 O O . LYS A 1 425 ? -5.217 -12.081 14.033 1.00 92.62 425 LYS A O 1
ATOM 3001 N N . ASN A 1 426 ? -4.059 -10.731 12.659 1.00 95.56 426 ASN A N 1
ATOM 3002 C CA . ASN A 1 426 ? -3.309 -10.047 13.705 1.00 95.56 426 ASN A CA 1
ATOM 3003 C C . ASN A 1 426 ? -3.177 -8.543 13.446 1.00 95.56 426 ASN A C 1
ATOM 3005 O O . ASN A 1 426 ? -3.059 -8.096 12.304 1.00 95.56 426 ASN A O 1
ATOM 3009 N N . VAL A 1 427 ? -3.136 -7.772 14.532 1.00 98.19 427 VAL A N 1
ATOM 3010 C CA . VAL A 1 427 ? -2.744 -6.359 14.527 1.00 98.19 427 VAL A CA 1
ATOM 3011 C C . VAL A 1 427 ? -1.650 -6.162 15.566 1.00 98.19 427 VAL A C 1
ATOM 3013 O O . VAL A 1 427 ? -1.884 -6.336 16.759 1.00 98.19 427 VAL A O 1
ATOM 3016 N N . ASP A 1 428 ? -0.454 -5.798 15.118 1.00 98.12 428 ASP A N 1
ATOM 3017 C CA . ASP A 1 428 ? 0.672 -5.461 15.983 1.00 98.12 428 ASP A CA 1
ATOM 3018 C C . ASP A 1 428 ? 0.878 -3.944 16.017 1.00 98.12 428 ASP A C 1
ATOM 3020 O O . ASP A 1 428 ? 1.242 -3.340 15.011 1.00 98.12 428 ASP A O 1
ATOM 3024 N N . PHE A 1 429 ? 0.668 -3.319 17.178 1.00 97.75 429 PHE A N 1
ATOM 3025 C CA . PHE A 1 429 ? 0.873 -1.876 17.367 1.00 97.75 429 PHE A CA 1
ATOM 3026 C C . PHE A 1 429 ? 2.347 -1.469 17.536 1.00 97.75 429 PHE A C 1
ATOM 3028 O O . PHE A 1 429 ? 2.651 -0.278 17.601 1.00 97.75 429 PHE A O 1
ATOM 3035 N N . GLY A 1 430 ? 3.265 -2.433 17.613 1.00 96.19 430 GLY A N 1
ATOM 3036 C CA . GLY A 1 430 ? 4.700 -2.206 17.732 1.00 96.19 430 GLY A CA 1
ATOM 3037 C C . GLY A 1 430 ? 5.132 -1.443 18.990 1.00 96.19 430 GLY A C 1
ATOM 3038 O O . GLY A 1 430 ? 4.344 -0.990 19.821 1.00 96.19 430 GLY A O 1
ATOM 3039 N N . ALA A 1 431 ? 6.444 -1.266 19.153 1.00 95.19 431 ALA A N 1
ATOM 3040 C CA . ALA A 1 431 ? 7.007 -0.626 20.349 1.00 95.19 431 ALA A CA 1
ATOM 3041 C C . ALA A 1 431 ? 6.714 0.884 20.442 1.00 95.19 431 ALA A C 1
ATOM 3043 O O . ALA A 1 431 ? 6.717 1.448 21.536 1.00 95.19 431 ALA A O 1
ATOM 3044 N N . LYS A 1 432 ? 6.483 1.547 19.303 1.00 94.88 432 LYS A N 1
ATOM 3045 C CA . LYS A 1 432 ? 6.199 2.989 19.230 1.00 94.88 432 LYS A CA 1
ATOM 3046 C C . LYS A 1 432 ? 4.702 3.315 19.277 1.00 94.88 432 LYS A C 1
ATOM 3048 O O . LYS A 1 432 ? 4.353 4.488 19.375 1.00 94.88 432 LYS A O 1
ATOM 3053 N N . GLY A 1 433 ? 3.844 2.296 19.258 1.00 93.75 433 GLY A N 1
ATOM 3054 C CA . GLY A 1 433 ? 2.402 2.460 19.141 1.00 93.75 433 GLY A CA 1
ATOM 3055 C C . GLY A 1 433 ? 1.967 2.730 17.710 1.00 93.75 433 GLY A C 1
ATOM 3056 O O . GLY A 1 433 ? 2.779 2.780 16.794 1.00 93.75 433 GLY A O 1
ATOM 3057 N N . GLY A 1 434 ? 0.666 2.925 17.554 1.00 97.06 434 GLY A N 1
ATOM 3058 C CA . GLY A 1 434 ? -0.009 3.227 16.300 1.00 97.06 434 GLY A CA 1
ATOM 3059 C C . GLY A 1 434 ? -1.482 3.496 16.576 1.00 97.06 434 GLY A C 1
ATOM 3060 O O . GLY A 1 434 ? -1.979 3.183 17.664 1.00 97.06 434 GLY A O 1
ATOM 3061 N N . THR A 1 435 ? -2.181 4.088 15.616 1.00 98.19 435 THR A N 1
ATOM 3062 C CA . THR A 1 435 ? -3.620 4.349 15.734 1.00 98.19 435 THR A CA 1
ATOM 3063 C C . THR A 1 435 ? -4.384 3.551 14.692 1.00 98.19 435 THR A C 1
ATOM 3065 O O . THR A 1 435 ? -4.195 3.759 13.498 1.00 98.19 435 THR A O 1
ATOM 3068 N N . LEU A 1 436 ? -5.287 2.680 15.135 1.00 98.19 436 LEU A N 1
ATOM 3069 C CA . LEU A 1 436 ? -6.265 2.020 14.279 1.00 98.19 436 LEU A CA 1
ATOM 3070 C C . LEU A 1 436 ? -7.600 2.753 14.407 1.00 98.19 436 LEU A C 1
ATOM 3072 O O . LEU A 1 436 ? -8.150 2.858 15.502 1.00 98.19 436 LEU A O 1
ATOM 3076 N N . GLU A 1 437 ? -8.123 3.280 13.305 1.00 97.38 437 GLU A N 1
ATOM 3077 C CA . GLU A 1 437 ? -9.353 4.065 13.294 1.00 97.38 437 GLU A CA 1
ATOM 3078 C C . GLU A 1 437 ? -10.412 3.468 12.374 1.00 97.38 437 GLU A C 1
ATOM 3080 O O . GLU A 1 437 ? -10.216 3.330 11.169 1.00 97.38 437 GLU A O 1
ATOM 3085 N N . PHE A 1 438 ? -11.580 3.213 12.956 1.00 97.12 438 PHE A N 1
ATOM 3086 C CA . PHE A 1 438 ? -12.789 2.814 12.255 1.00 97.12 438 PHE A CA 1
ATOM 3087 C C . PHE A 1 438 ? -13.699 4.033 12.116 1.00 97.12 438 PHE A C 1
ATOM 3089 O O . PHE A 1 438 ? -14.300 4.465 13.102 1.00 97.12 438 PHE A O 1
ATOM 3096 N N . ASN A 1 439 ? -13.776 4.612 10.917 1.00 92.06 439 ASN A N 1
ATOM 3097 C CA . ASN A 1 439 ? -14.532 5.844 10.650 1.00 92.06 439 ASN A CA 1
ATOM 3098 C C . ASN A 1 439 ? -15.546 5.725 9.499 1.00 92.06 439 ASN A C 1
ATOM 3100 O O . ASN A 1 439 ? -16.179 6.718 9.142 1.00 92.06 439 ASN A O 1
ATOM 3104 N N . GLY A 1 440 ? -15.714 4.521 8.947 1.00 89.00 440 GLY A N 1
ATOM 3105 C CA . GLY A 1 440 ? -16.750 4.201 7.970 1.00 89.00 440 GLY A CA 1
ATOM 3106 C C . GLY A 1 440 ? -18.168 4.193 8.538 1.00 89.00 440 GLY A C 1
ATOM 3107 O O . GLY A 1 440 ? -18.377 4.254 9.746 1.00 89.00 440 GLY A O 1
ATOM 3108 N N . ASN A 1 441 ? -19.164 4.055 7.665 1.00 85.19 441 ASN A N 1
ATOM 3109 C CA . ASN A 1 441 ? -20.577 3.971 8.068 1.00 85.19 441 ASN A CA 1
ATOM 3110 C C . ASN A 1 441 ? -21.065 2.529 8.304 1.00 85.19 441 ASN A C 1
ATOM 3112 O O . ASN A 1 441 ? -22.184 2.332 8.783 1.00 85.19 441 ASN A O 1
ATOM 3116 N N . ASP A 1 442 ? -20.239 1.536 7.972 1.00 80.81 442 ASP A N 1
ATOM 3117 C CA . ASP A 1 442 ? -20.577 0.120 8.089 1.00 80.81 442 ASP A CA 1
ATOM 3118 C C . ASP A 1 442 ? -20.435 -0.397 9.527 1.00 80.81 442 ASP A C 1
ATOM 3120 O O . ASP A 1 442 ? -19.800 0.216 10.387 1.00 80.81 442 ASP A O 1
ATOM 3124 N N . LYS A 1 443 ? -21.052 -1.552 9.805 1.00 82.81 443 LYS A N 1
ATOM 3125 C CA . LYS A 1 443 ? -20.831 -2.280 11.059 1.00 82.81 443 LYS A CA 1
ATOM 3126 C C . LYS A 1 443 ? -19.575 -3.133 10.920 1.00 82.81 443 LYS A C 1
ATOM 3128 O O . LYS A 1 443 ? -19.525 -4.021 10.075 1.00 82.81 443 LYS A O 1
ATOM 3133 N N . TYR A 1 444 ? -18.624 -2.931 11.821 1.00 91.25 444 TYR A N 1
ATOM 3134 C CA . TYR A 1 444 ? -17.355 -3.648 11.820 1.00 91.25 444 TYR A CA 1
ATOM 3135 C C . TYR A 1 444 ? -17.340 -4.813 12.802 1.00 91.25 444 TYR A C 1
ATOM 3137 O O . TYR A 1 444 ? -17.904 -4.718 13.896 1.00 91.25 444 TYR A O 1
ATOM 3145 N N . ILE A 1 445 ? -16.634 -5.882 12.432 1.00 91.06 445 ILE A N 1
ATOM 3146 C CA . ILE A 1 445 ? -16.266 -6.980 13.329 1.00 91.06 445 ILE A CA 1
ATOM 3147 C C . ILE A 1 445 ? -14.741 -7.039 13.375 1.00 91.06 445 ILE A C 1
ATOM 3149 O O . ILE A 1 445 ? -14.094 -7.396 12.399 1.00 91.06 445 ILE A O 1
ATOM 3153 N N . PHE A 1 446 ? -14.168 -6.673 14.513 1.00 94.31 446 PHE A N 1
ATOM 3154 C CA . PHE A 1 446 ? -12.740 -6.707 14.770 1.00 94.31 446 PHE A CA 1
ATOM 3155 C C . PHE A 1 446 ? -12.381 -7.977 15.543 1.00 94.31 446 PHE A C 1
ATOM 3157 O O . PHE A 1 446 ? -12.550 -8.066 16.760 1.00 94.31 446 PHE A O 1
ATOM 3164 N N . ASN A 1 447 ? -11.908 -8.975 14.800 1.00 91.44 447 ASN A N 1
ATOM 3165 C CA . ASN A 1 447 ? -11.541 -10.295 15.308 1.00 91.44 447 ASN A CA 1
ATOM 3166 C C . ASN A 1 447 ? -10.060 -10.609 15.041 1.00 91.44 447 ASN A C 1
ATOM 3168 O O . ASN A 1 447 ? -9.729 -11.672 14.523 1.00 91.44 447 ASN A O 1
ATOM 3172 N N . ALA A 1 448 ? -9.178 -9.656 15.337 1.00 94.50 448 ALA A N 1
ATOM 3173 C CA . ALA A 1 448 ? -7.740 -9.848 15.198 1.00 94.50 448 ALA A CA 1
ATOM 3174 C C . ALA A 1 448 ? -7.096 -10.058 16.569 1.00 94.50 448 ALA A C 1
ATOM 3176 O O . ALA A 1 448 ? -7.458 -9.385 17.537 1.00 94.50 448 ALA A O 1
ATOM 3177 N N . VAL A 1 449 ? -6.084 -10.922 16.627 1.00 95.81 449 VAL A N 1
ATOM 3178 C CA . VAL A 1 449 ? -5.208 -11.010 17.798 1.00 95.81 449 VAL A CA 1
ATOM 3179 C C . VAL A 1 449 ? -4.349 -9.749 17.861 1.00 95.81 449 VAL A C 1
ATOM 3181 O O . VAL A 1 449 ? -3.654 -9.408 16.900 1.00 95.81 449 VAL A O 1
ATOM 3184 N N . ILE A 1 450 ? -4.381 -9.054 18.994 1.00 96.81 450 ILE A N 1
ATOM 3185 C CA . ILE A 1 450 ? -3.628 -7.821 19.213 1.00 96.81 450 ILE A CA 1
ATOM 3186 C C . ILE A 1 450 ? -2.282 -8.135 19.860 1.00 96.81 450 ILE A C 1
ATOM 3188 O O . ILE A 1 450 ? -2.212 -8.672 20.967 1.00 96.81 450 ILE A O 1
ATOM 3192 N N . ALA A 1 451 ? -1.210 -7.727 19.187 1.00 97.50 451 ALA A N 1
ATOM 3193 C CA . ALA A 1 451 ? 0.133 -7.662 19.740 1.00 97.50 451 ALA A CA 1
ATOM 3194 C C . ALA A 1 451 ? 0.496 -6.209 20.076 1.00 97.50 451 ALA A C 1
ATOM 3196 O O . ALA A 1 451 ? 0.041 -5.262 19.432 1.00 97.50 451 ALA A O 1
ATOM 3197 N N . ASN A 1 452 ? 1.303 -6.033 21.124 1.00 96.69 452 ASN A N 1
ATOM 3198 C CA . ASN A 1 452 ? 1.737 -4.723 21.615 1.00 96.69 452 ASN A CA 1
ATOM 3199 C C . ASN A 1 452 ? 0.589 -3.724 21.894 1.00 96.69 452 ASN A C 1
ATOM 3201 O O . ASN A 1 452 ? 0.783 -2.514 21.826 1.00 96.69 452 ASN A O 1
ATOM 3205 N N . GLY A 1 453 ? -0.607 -4.200 22.267 1.00 96.38 453 GLY A N 1
ATOM 3206 C CA . GLY A 1 453 ? -1.774 -3.344 22.520 1.00 96.38 453 GLY A CA 1
ATOM 3207 C C . GLY A 1 453 ? -1.522 -2.219 23.537 1.00 96.38 453 GLY A C 1
ATOM 3208 O O . GLY A 1 453 ? -2.061 -1.125 23.394 1.00 96.38 453 GLY A O 1
ATOM 3209 N N . GLN A 1 454 ? -0.619 -2.423 24.495 1.00 96.12 454 GLN A N 1
ATOM 3210 C CA . GLN A 1 454 ? -0.211 -1.458 25.519 1.00 96.12 454 GLN A CA 1
ATOM 3211 C C . GLN A 1 454 ? 0.437 -0.168 24.984 1.00 96.12 454 GLN A C 1
ATOM 3213 O O . GLN A 1 454 ? 0.652 0.774 25.753 1.00 96.12 454 GLN A O 1
ATOM 3218 N N . THR A 1 455 ? 0.757 -0.097 23.692 1.00 96.12 455 THR A N 1
ATOM 3219 C CA . THR A 1 455 ? 1.213 1.121 23.002 1.00 96.12 455 THR A CA 1
ATOM 3220 C C . THR A 1 455 ? 0.167 1.664 22.020 1.00 96.12 455 THR A C 1
ATOM 3222 O O . THR A 1 455 ? 0.281 2.811 21.589 1.00 96.12 455 THR A O 1
ATOM 3225 N N . GLY A 1 456 ? -0.857 0.870 21.693 1.00 97.38 456 GLY A N 1
ATOM 3226 C CA . GLY A 1 456 ? -1.825 1.121 20.631 1.00 97.38 456 GLY A CA 1
ATOM 3227 C C . GLY A 1 456 ? -3.028 1.976 21.020 1.00 97.38 456 GLY A C 1
ATOM 3228 O O . GLY A 1 456 ? -3.492 1.970 22.163 1.00 97.38 456 GLY A O 1
ATOM 3229 N N . ILE A 1 457 ? -3.560 2.687 20.027 1.00 97.88 457 ILE A N 1
ATOM 3230 C CA . ILE A 1 457 ? -4.782 3.486 20.120 1.00 97.88 457 ILE A CA 1
ATOM 3231 C C . ILE A 1 457 ? -5.822 2.906 19.161 1.00 97.88 457 ILE A C 1
ATOM 3233 O O . ILE A 1 457 ? -5.551 2.725 17.975 1.00 97.88 457 ILE A O 1
ATOM 3237 N N . LEU A 1 458 ? -7.028 2.657 19.664 1.00 98.19 458 LEU A N 1
ATOM 3238 C CA . LEU A 1 458 ? -8.196 2.282 18.877 1.00 98.19 458 LEU A CA 1
ATOM 3239 C C . LEU A 1 458 ? -9.211 3.428 18.889 1.00 98.19 458 LEU A C 1
ATOM 3241 O O . LEU A 1 458 ? -9.744 3.781 19.940 1.00 98.19 458 LEU A O 1
ATOM 3245 N N . ASN A 1 459 ? -9.515 3.982 17.719 1.00 97.56 459 ASN A N 1
ATOM 3246 C CA . ASN A 1 459 ? -10.569 4.975 17.541 1.00 97.56 459 ASN A CA 1
ATOM 3247 C C . ASN A 1 459 ? -11.819 4.307 16.960 1.00 97.56 459 ASN A C 1
ATOM 3249 O O . ASN A 1 459 ? -11.836 3.868 15.809 1.00 97.56 459 ASN A O 1
ATOM 3253 N N . VAL A 1 460 ? -12.883 4.275 17.753 1.00 97.56 460 VAL A N 1
ATOM 3254 C CA . VAL A 1 460 ? -14.198 3.744 17.395 1.00 97.56 460 VAL A CA 1
ATOM 3255 C C . VAL A 1 460 ? -15.105 4.911 17.017 1.00 97.56 460 VAL A C 1
ATOM 3257 O O . VAL A 1 460 ? -15.903 5.392 17.820 1.00 97.56 460 VAL A O 1
ATOM 3260 N N . LEU A 1 461 ? -14.962 5.402 15.784 1.00 95.75 461 LEU A N 1
ATOM 3261 C CA . LEU A 1 461 ? -15.766 6.507 15.245 1.00 95.75 461 LEU A CA 1
ATOM 3262 C C . LEU A 1 461 ? -17.000 6.009 14.480 1.00 95.75 461 LEU A C 1
ATOM 3264 O O . LEU A 1 461 ? -17.633 6.781 13.764 1.00 95.75 461 LEU A O 1
ATOM 3268 N N . THR A 1 462 ? -17.363 4.742 14.676 1.00 95.00 462 THR A N 1
ATOM 3269 C CA . THR A 1 462 ? -18.502 4.045 14.069 1.00 95.00 462 THR A CA 1
ATOM 3270 C C . THR A 1 462 ? -18.961 2.883 14.955 1.00 95.00 462 THR A C 1
ATOM 3272 O O . THR A 1 462 ? -18.482 2.729 16.077 1.00 95.00 462 THR A O 1
ATOM 3275 N N . LYS A 1 463 ? -19.900 2.058 14.486 1.00 94.88 463 LYS A N 1
ATOM 3276 C CA . LYS A 1 463 ? -20.339 0.849 15.192 1.00 94.88 463 LYS A CA 1
ATOM 3277 C C . LYS A 1 463 ? -19.309 -0.267 15.021 1.00 94.88 463 LYS A C 1
ATOM 3279 O O . LYS A 1 463 ? -19.165 -0.822 13.931 1.00 94.88 463 LYS A O 1
ATOM 3284 N N . LEU A 1 464 ? -18.654 -0.640 16.115 1.00 97.06 464 LEU A N 1
ATOM 3285 C CA . LEU A 1 464 ? -17.628 -1.681 16.142 1.00 97.06 464 LEU A CA 1
ATOM 3286 C C . LEU A 1 464 ? -18.019 -2.800 17.106 1.00 97.06 464 LEU A C 1
ATOM 3288 O O . LEU A 1 464 ? -18.456 -2.533 18.224 1.00 97.06 464 LEU A O 1
ATOM 3292 N N . ALA A 1 465 ? -17.828 -4.048 16.691 1.00 95.62 465 ALA A N 1
ATOM 3293 C CA . ALA A 1 465 ? -17.859 -5.212 17.565 1.00 95.62 465 ALA A CA 1
ATOM 3294 C C . ALA A 1 465 ? -16.466 -5.848 17.622 1.00 95.62 465 ALA A C 1
ATOM 3296 O O . ALA A 1 465 ? -15.865 -6.050 16.575 1.00 95.62 465 ALA A O 1
ATOM 3297 N N . ALA A 1 466 ? -15.969 -6.188 18.807 1.00 95.38 466 ALA A N 1
ATOM 3298 C CA . ALA A 1 466 ? -14.763 -6.986 18.996 1.00 95.38 466 ALA A CA 1
ATOM 3299 C C . ALA A 1 466 ? -15.105 -8.336 19.635 1.00 95.38 466 ALA A C 1
ATOM 3301 O O . ALA A 1 466 ? -15.982 -8.412 20.499 1.00 95.38 466 ALA A O 1
ATOM 3302 N N . THR A 1 467 ? -14.416 -9.389 19.207 1.00 92.31 467 THR A N 1
ATOM 3303 C CA . THR A 1 467 ? -14.639 -10.771 19.677 1.00 92.31 467 THR A CA 1
ATOM 3304 C C . THR A 1 467 ? -13.391 -11.416 20.271 1.00 92.31 467 THR A C 1
ATOM 3306 O O . THR A 1 467 ? -13.505 -12.372 21.032 1.00 92.31 467 THR A O 1
ATOM 3309 N N . ASP A 1 468 ? -12.198 -10.907 19.956 1.00 93.12 468 ASP A N 1
ATOM 3310 C CA . ASP A 1 468 ? -10.957 -11.415 20.537 1.00 93.12 468 ASP A CA 1
ATOM 3311 C C . ASP A 1 468 ? -10.647 -10.723 21.876 1.00 93.12 468 ASP A C 1
ATOM 3313 O O . ASP A 1 468 ? -10.710 -9.496 21.998 1.00 93.12 468 ASP A O 1
ATOM 3317 N N . ALA A 1 469 ? -10.290 -11.509 22.897 1.00 92.88 469 ALA A N 1
ATOM 3318 C CA . ALA A 1 469 ? -10.050 -11.007 24.251 1.00 92.88 469 ALA A CA 1
ATOM 3319 C C . ALA A 1 469 ? -8.817 -10.086 24.352 1.00 92.88 469 ALA A C 1
ATOM 3321 O O . ALA A 1 469 ? -8.732 -9.266 25.271 1.00 92.88 469 ALA A O 1
ATOM 3322 N N . SER A 1 470 ? -7.875 -10.167 23.404 1.00 94.81 470 SER A N 1
ATOM 3323 C CA . SER A 1 470 ? -6.688 -9.302 23.366 1.00 94.81 470 SER A CA 1
ATOM 3324 C C . SER A 1 470 ? -7.026 -7.817 23.181 1.00 94.81 470 SER A C 1
ATOM 3326 O O . SER A 1 470 ? -6.199 -6.966 23.518 1.00 94.81 470 SER A O 1
ATOM 3328 N N . VAL A 1 471 ? -8.257 -7.474 22.775 1.00 95.38 471 VAL A N 1
ATOM 3329 C CA . VAL A 1 471 ? -8.758 -6.088 22.755 1.00 95.38 471 VAL A CA 1
ATOM 3330 C C . VAL A 1 471 ? -8.638 -5.388 24.108 1.00 95.38 471 VAL A C 1
ATOM 3332 O O . VAL A 1 471 ? -8.420 -4.180 24.171 1.00 95.38 471 VAL A O 1
ATOM 3335 N N . GLY A 1 472 ? -8.687 -6.149 25.205 1.00 95.00 472 GLY A N 1
ATOM 3336 C CA . GLY A 1 472 ? -8.522 -5.614 26.550 1.00 95.00 472 GLY A CA 1
ATOM 3337 C C . GLY A 1 472 ? -7.103 -5.139 26.894 1.00 95.00 472 GLY A C 1
ATOM 3338 O O . GLY A 1 472 ? -6.915 -4.467 27.912 1.00 95.00 472 GLY A O 1
ATOM 3339 N N . THR A 1 473 ? -6.114 -5.443 26.044 1.00 95.81 473 THR A N 1
ATOM 3340 C CA . THR A 1 473 ? -4.709 -5.026 26.207 1.00 95.81 473 THR A CA 1
ATOM 3341 C C . THR A 1 473 ? -4.406 -3.629 25.672 1.00 95.81 473 THR A C 1
ATOM 3343 O O . THR A 1 473 ? -3.335 -3.093 25.961 1.00 95.81 473 THR A O 1
ATOM 3346 N N . LEU A 1 474 ? -5.329 -3.033 24.911 1.00 97.44 474 LEU A N 1
ATOM 3347 C CA . LEU A 1 474 ? -5.139 -1.729 24.281 1.00 97.44 474 LEU A CA 1
ATOM 3348 C C . LEU A 1 474 ? -4.874 -0.619 25.308 1.00 97.44 474 LEU A C 1
ATOM 3350 O O . LEU A 1 474 ? -5.530 -0.538 26.349 1.00 97.44 474 LEU A O 1
ATOM 3354 N N . LYS A 1 475 ? -3.934 0.278 24.991 1.00 97.06 475 LYS A N 1
ATOM 3355 C CA . LYS A 1 475 ? -3.634 1.456 25.813 1.00 97.06 475 LYS A CA 1
ATOM 3356 C C . LYS A 1 475 ? -4.794 2.435 25.807 1.00 97.06 475 LYS A C 1
ATOM 3358 O O . LYS A 1 475 ? -5.221 2.888 26.859 1.00 97.06 475 LYS A O 1
ATOM 3363 N N . THR A 1 476 ? -5.306 2.785 24.638 1.00 97.19 476 THR A N 1
ATOM 3364 C CA . THR A 1 476 ? -6.371 3.782 24.551 1.00 97.19 476 THR A CA 1
ATOM 3365 C C . THR A 1 476 ? -7.450 3.305 23.609 1.00 97.19 476 THR A C 1
ATOM 3367 O O . THR A 1 476 ? -7.165 2.945 22.471 1.00 97.19 476 THR A O 1
ATOM 3370 N N . ILE A 1 477 ? -8.694 3.351 24.068 1.00 98.00 477 ILE A N 1
ATOM 3371 C CA . ILE A 1 477 ? -9.875 3.131 23.239 1.00 98.00 477 ILE A CA 1
ATOM 3372 C C . ILE A 1 477 ? -10.712 4.406 23.304 1.00 98.00 477 ILE A C 1
ATOM 3374 O O . ILE A 1 477 ? -11.200 4.774 24.368 1.00 98.00 477 ILE A O 1
ATOM 3378 N N . ASN A 1 478 ? -10.881 5.090 22.181 1.00 97.50 478 ASN A N 1
ATOM 3379 C CA . ASN A 1 478 ? -11.732 6.271 22.081 1.00 97.50 478 ASN A CA 1
ATOM 3380 C C . ASN A 1 478 ? -13.048 5.874 21.414 1.00 97.50 478 ASN A C 1
ATOM 3382 O O . ASN A 1 478 ? -13.028 5.310 20.323 1.00 97.50 478 ASN A O 1
ATOM 3386 N N . ILE A 1 479 ? -14.183 6.158 22.052 1.00 97.62 479 ILE A N 1
ATOM 3387 C CA . ILE A 1 479 ? -15.509 5.815 21.530 1.00 97.62 479 ILE A CA 1
ATOM 3388 C C . ILE A 1 479 ? -16.254 7.097 21.164 1.00 97.62 479 ILE A C 1
ATOM 3390 O O . ILE A 1 479 ? -16.530 7.944 22.021 1.00 97.62 479 ILE A O 1
ATOM 3394 N N . GLY A 1 480 ? -16.633 7.203 19.892 1.00 95.56 480 GLY A N 1
ATOM 3395 C CA . GLY A 1 480 ? -17.278 8.372 19.306 1.00 95.56 480 GLY A CA 1
ATOM 3396 C C . GLY A 1 480 ? -16.329 9.548 19.092 1.00 95.56 480 GLY A C 1
ATOM 3397 O O . GLY A 1 480 ? -15.112 9.434 19.207 1.00 95.56 480 GLY A O 1
ATOM 3398 N N . ASN A 1 481 ? -16.904 10.699 18.767 1.00 94.00 481 ASN A N 1
ATOM 3399 C CA . ASN A 1 481 ? -16.209 11.981 18.663 1.00 94.00 481 ASN A CA 1
ATOM 3400 C C . ASN A 1 481 ? -17.056 13.082 19.317 1.00 94.00 481 ASN A C 1
ATOM 3402 O O . ASN A 1 481 ? -18.211 12.846 19.656 1.00 94.00 481 ASN A O 1
ATOM 3406 N N . ALA A 1 482 ? -16.519 14.298 19.448 1.00 92.12 482 ALA A N 1
ATOM 3407 C CA . ALA A 1 482 ? -17.212 15.406 20.117 1.00 92.12 482 ALA A CA 1
ATOM 3408 C C . ALA A 1 482 ? -18.637 15.675 19.583 1.00 92.12 482 ALA A C 1
ATOM 3410 O O . ALA A 1 482 ? -19.518 16.070 20.344 1.00 92.12 482 ALA A O 1
ATOM 3411 N N . ASN A 1 483 ? -18.879 15.412 18.295 1.00 91.12 483 ASN A N 1
ATOM 3412 C CA . ASN A 1 483 ? -20.138 15.712 17.615 1.00 91.12 483 ASN A CA 1
ATOM 3413 C C . ASN A 1 483 ? -21.108 14.520 17.559 1.00 91.12 483 ASN A C 1
ATOM 3415 O O . ASN A 1 483 ? -22.298 14.725 17.327 1.00 91.12 483 ASN A O 1
ATOM 3419 N N . ALA A 1 484 ? -20.628 13.286 17.740 1.00 93.38 484 ALA A N 1
ATOM 3420 C CA . ALA A 1 484 ? -21.426 12.074 17.586 1.00 93.38 484 ALA A CA 1
ATOM 3421 C C . ALA A 1 484 ? -20.958 10.952 18.524 1.00 93.38 484 ALA A C 1
ATOM 3423 O O . ALA A 1 484 ? -19.802 10.523 18.485 1.00 93.38 484 ALA A O 1
ATOM 3424 N N . GLY A 1 485 ? -21.888 10.439 19.333 1.00 93.81 485 GLY A N 1
ATOM 3425 C CA . GLY A 1 485 ? -21.681 9.216 20.105 1.00 93.81 485 GLY A CA 1
ATOM 3426 C C . GLY A 1 485 ? -21.714 7.982 19.210 1.00 93.81 485 GLY A C 1
ATOM 3427 O O . GLY A 1 485 ? -22.505 7.925 18.273 1.00 93.81 485 GLY A O 1
ATOM 3428 N N . GLN A 1 486 ? -20.852 7.008 19.502 1.00 95.94 486 GLN A N 1
ATOM 3429 C CA . GLN A 1 486 ? -20.762 5.747 18.758 1.00 95.94 486 GLN A CA 1
ATOM 3430 C C . GLN A 1 486 ? -20.779 4.545 19.695 1.00 95.94 486 GLN A C 1
ATOM 3432 O O . GLN A 1 486 ? -20.699 4.698 20.912 1.00 95.94 486 GLN A O 1
ATOM 3437 N N . SER A 1 487 ? -20.922 3.343 19.141 1.00 95.62 487 SER A N 1
ATOM 3438 C CA . SER A 1 487 ? -21.089 2.122 19.929 1.00 95.62 487 SER A CA 1
ATOM 3439 C C . SER A 1 487 ? -19.931 1.164 19.713 1.00 95.62 487 SER A C 1
ATOM 3441 O O . SER A 1 487 ? -19.681 0.729 18.588 1.00 95.62 487 SER A O 1
ATOM 3443 N N . PHE A 1 488 ? -19.289 0.782 20.811 1.00 98.00 488 PHE A N 1
ATOM 3444 C CA . PHE A 1 488 ? -18.318 -0.295 20.850 1.00 98.00 488 PHE A CA 1
ATOM 3445 C C . PHE A 1 488 ? -18.880 -1.477 21.641 1.00 98.00 488 PHE A C 1
ATOM 3447 O O . PHE A 1 488 ? -19.197 -1.351 22.822 1.00 98.00 488 PHE A O 1
ATOM 3454 N N . LEU A 1 489 ? -19.025 -2.623 20.987 1.00 97.31 489 LEU A N 1
ATOM 3455 C CA . LEU A 1 489 ? -19.457 -3.874 21.595 1.00 97.31 489 LEU A CA 1
ATOM 3456 C C . LEU A 1 489 ? -18.260 -4.812 21.739 1.00 97.31 489 LEU A C 1
ATOM 3458 O O . LEU A 1 489 ? -17.517 -5.005 20.784 1.00 97.31 489 LEU A O 1
ATOM 3462 N N . ILE A 1 490 ? -18.106 -5.442 22.897 1.00 96.81 490 ILE A N 1
ATOM 3463 C CA . ILE A 1 490 ? -17.141 -6.517 23.122 1.00 96.81 490 ILE A CA 1
ATOM 3464 C C . ILE A 1 490 ? -17.925 -7.771 23.502 1.00 96.81 490 ILE A C 1
ATOM 3466 O O . ILE A 1 490 ? -18.607 -7.800 24.530 1.00 96.81 490 ILE A O 1
ATOM 3470 N N . ALA A 1 491 ? -17.853 -8.789 22.649 1.00 93.06 491 ALA A N 1
ATOM 3471 C CA . ALA A 1 491 ? -18.438 -10.094 22.909 1.00 93.06 491 ALA A CA 1
ATOM 3472 C C . ALA A 1 491 ? -17.406 -10.980 23.608 1.00 93.06 491 ALA A C 1
ATOM 3474 O O . ALA A 1 491 ? -16.374 -11.319 23.037 1.00 93.06 491 ALA A O 1
ATOM 3475 N N . VAL A 1 492 ? -17.701 -11.367 24.844 1.00 87.81 492 VAL A N 1
ATOM 3476 C CA . VAL A 1 492 ? -16.867 -12.255 25.655 1.00 87.81 492 VAL A CA 1
ATOM 3477 C C . VAL A 1 492 ? -17.362 -13.679 25.415 1.00 87.81 492 VAL A C 1
ATOM 3479 O O . VAL A 1 492 ? -18.201 -14.184 26.145 1.00 87.81 492 VAL A O 1
ATOM 3482 N N . ASN A 1 493 ? -16.954 -14.296 24.307 1.00 84.38 493 ASN A N 1
ATOM 3483 C CA . ASN A 1 493 ? -17.486 -15.594 23.864 1.00 84.38 493 ASN A CA 1
ATOM 3484 C C . ASN A 1 493 ? -16.513 -16.770 24.042 1.00 84.38 493 ASN A C 1
ATOM 3486 O O . ASN A 1 493 ? -16.968 -17.900 24.176 1.00 84.38 493 ASN A O 1
ATOM 3490 N N . ASN A 1 494 ? -15.200 -16.522 24.074 1.00 78.00 494 ASN A N 1
ATOM 3491 C CA . ASN A 1 494 ? -14.188 -17.587 24.070 1.00 78.00 494 ASN A CA 1
ATOM 3492 C C . ASN A 1 494 ? -13.424 -17.724 25.398 1.00 78.00 494 ASN A C 1
ATOM 3494 O O . ASN A 1 494 ? -13.180 -18.836 25.858 1.00 78.00 494 ASN A O 1
ATOM 3498 N N . ALA A 1 495 ? -13.038 -16.607 26.018 1.00 86.38 495 ALA A N 1
ATOM 3499 C CA . ALA A 1 495 ? -12.238 -16.577 27.241 1.00 86.38 495 ALA A CA 1
ATOM 3500 C C . ALA A 1 495 ? -12.615 -15.378 28.119 1.00 86.38 495 ALA A C 1
ATOM 3502 O O . ALA A 1 495 ? -13.119 -14.374 27.610 1.00 86.38 495 ALA A O 1
ATOM 3503 N N . ASN A 1 496 ? -12.300 -15.467 29.415 1.00 92.19 496 ASN A N 1
ATOM 3504 C CA . ASN A 1 496 ? -12.406 -14.338 30.336 1.00 92.19 496 ASN A CA 1
ATOM 3505 C C . ASN A 1 496 ? -11.650 -13.124 29.779 1.00 92.19 496 ASN A C 1
ATOM 3507 O O . ASN A 1 496 ? -10.500 -13.233 29.345 1.00 92.19 496 ASN A O 1
ATOM 3511 N N . LEU A 1 497 ? -12.284 -11.956 29.829 1.00 95.31 497 LEU A N 1
ATOM 3512 C CA . LEU A 1 497 ? -11.714 -10.712 29.330 1.00 95.31 497 LEU A CA 1
ATOM 3513 C C . LEU A 1 497 ? -11.015 -9.973 30.471 1.00 95.31 497 LEU A C 1
ATOM 3515 O O . LEU A 1 497 ? -11.648 -9.596 31.453 1.00 95.31 497 LEU A O 1
ATOM 3519 N N . ALA A 1 498 ? -9.726 -9.691 30.326 1.00 95.06 498 ALA A N 1
ATOM 3520 C CA . ALA A 1 498 ? -9.048 -8.708 31.163 1.00 95.06 498 ALA A CA 1
ATOM 3521 C C . ALA A 1 498 ? -9.027 -7.376 30.409 1.00 95.06 498 ALA A C 1
ATOM 3523 O O . ALA A 1 498 ? 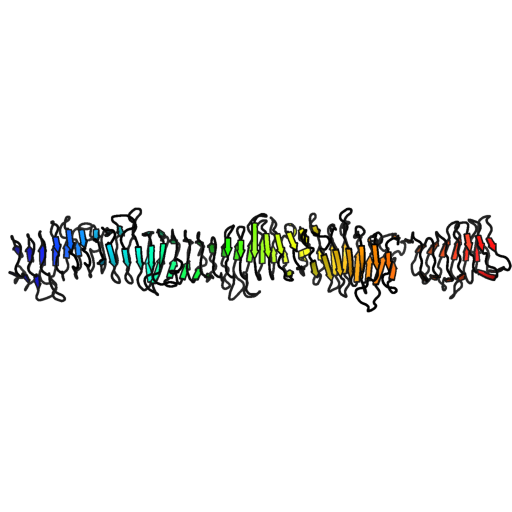-8.398 -7.276 29.360 1.00 95.06 498 ALA A O 1
ATOM 3524 N N . LEU A 1 499 ? -9.732 -6.371 30.920 1.00 95.81 499 LEU A N 1
ATOM 3525 C CA . LEU A 1 499 ? -9.897 -5.067 30.287 1.00 95.81 499 LEU A CA 1
ATOM 3526 C C . LEU A 1 499 ? -9.060 -4.020 31.027 1.00 95.81 499 LEU A C 1
ATOM 3528 O O . LEU A 1 499 ? -8.957 -4.049 32.256 1.00 95.81 499 LEU A O 1
ATOM 3532 N N . LEU A 1 500 ? -8.474 -3.089 30.272 1.00 94.88 500 LEU A N 1
ATOM 3533 C CA . LEU A 1 500 ? -7.584 -2.050 30.794 1.00 94.88 500 LEU A CA 1
ATOM 3534 C C . LEU A 1 500 ? -6.368 -2.639 31.530 1.00 94.88 500 LEU A C 1
ATOM 3536 O O . LEU A 1 500 ? -6.050 -2.240 32.647 1.00 94.88 500 LEU A O 1
ATOM 3540 N N . THR A 1 501 ? -5.682 -3.620 30.937 1.00 93.81 501 THR A N 1
ATOM 3541 C CA . THR A 1 501 ? -4.638 -4.397 31.639 1.00 93.81 501 THR A CA 1
ATOM 3542 C C . THR A 1 501 ? -3.344 -3.636 31.929 1.00 93.81 501 THR A C 1
ATOM 3544 O O . THR A 1 501 ? -2.587 -4.035 32.815 1.00 93.81 501 THR A O 1
ATOM 3547 N N . SER A 1 502 ? -3.080 -2.538 31.218 1.00 89.88 502 SER A N 1
ATOM 3548 C CA . SER A 1 502 ? -1.864 -1.731 31.389 1.00 89.88 502 SER A CA 1
ATOM 3549 C C . SER A 1 502 ? -2.109 -0.540 32.324 1.00 89.88 502 SER A C 1
ATOM 3551 O O . SER A 1 502 ? -3.160 0.077 32.202 1.00 89.88 502 SER A O 1
ATOM 3553 N N . PRO A 1 503 ? -1.162 -0.120 33.188 1.00 85.81 503 PRO A N 1
ATOM 3554 C CA . PRO A 1 503 ? -1.389 0.923 34.208 1.00 85.81 503 PRO A CA 1
ATOM 3555 C C . PRO A 1 503 ? -1.936 2.265 33.696 1.00 85.81 503 PRO A C 1
ATOM 3557 O O . PRO A 1 503 ? -2.632 2.968 34.416 1.00 85.81 503 PRO A O 1
ATOM 3560 N N . ASN A 1 504 ? -1.624 2.622 32.449 1.00 86.56 504 ASN A N 1
ATOM 3561 C CA . ASN A 1 504 ? -2.072 3.863 31.810 1.00 86.56 504 ASN A CA 1
ATOM 3562 C C . ASN A 1 504 ? -3.124 3.616 30.726 1.00 86.56 504 ASN A C 1
ATOM 3564 O O . ASN A 1 504 ? -3.299 4.455 29.840 1.00 86.56 504 ASN A O 1
ATOM 3568 N N . SER A 1 505 ? -3.759 2.442 30.739 1.00 94.94 505 SER A N 1
ATOM 3569 C CA . SER A 1 505 ? -4.807 2.141 29.778 1.00 94.94 505 SER A CA 1
ATOM 3570 C C . SER A 1 505 ? -6.100 2.887 30.116 1.00 94.94 505 SER A C 1
ATOM 3572 O O . SER A 1 505 ? -6.400 3.137 31.283 1.00 94.94 505 SER A O 1
ATOM 3574 N N . SER A 1 506 ? -6.854 3.290 29.096 1.00 95.38 506 SER A N 1
ATOM 3575 C CA . SER A 1 506 ? -8.097 4.047 29.256 1.00 95.38 506 SER A CA 1
ATOM 3576 C C . SER A 1 506 ? -9.096 3.751 28.142 1.00 95.38 506 SER A C 1
ATOM 3578 O O . SER A 1 506 ? -8.720 3.538 26.988 1.00 95.38 506 SER A O 1
ATOM 3580 N N . ILE A 1 507 ? -10.380 3.794 28.491 1.00 96.88 507 ILE A N 1
ATOM 3581 C CA . ILE A 1 507 ? -11.475 3.946 27.534 1.00 96.88 507 ILE A CA 1
ATOM 3582 C C . ILE A 1 507 ? -12.033 5.352 27.734 1.00 96.88 507 ILE A C 1
ATOM 3584 O O . ILE A 1 507 ? -12.384 5.726 28.852 1.00 96.88 507 ILE A O 1
ATOM 3588 N N . ASN A 1 508 ? -12.082 6.130 26.657 1.00 95.69 508 ASN A N 1
ATOM 3589 C CA . ASN A 1 508 ? -12.551 7.506 26.661 1.00 95.69 508 ASN A CA 1
ATOM 3590 C C . ASN A 1 508 ? -13.863 7.601 25.885 1.00 95.69 508 ASN A C 1
ATOM 3592 O O . ASN A 1 508 ? -13.926 7.269 24.698 1.00 95.69 508 ASN A O 1
ATOM 3596 N N . PHE A 1 509 ? -14.900 8.110 26.541 1.00 96.12 509 PHE A N 1
ATOM 3597 C CA . PHE A 1 509 ? -16.161 8.453 25.898 1.00 96.12 509 PHE A CA 1
ATOM 3598 C C . PHE A 1 509 ? -16.067 9.882 25.368 1.00 96.12 509 PHE A C 1
ATOM 3600 O O . PHE A 1 509 ? -16.092 10.844 26.131 1.00 96.12 509 PHE A O 1
ATOM 3607 N N . SER A 1 510 ? -15.924 10.041 24.053 1.00 94.56 510 SER A N 1
ATOM 3608 C CA . SER A 1 510 ? -15.759 11.367 23.440 1.00 94.56 510 SER A CA 1
ATOM 3609 C C . SER A 1 510 ? -17.071 12.151 23.307 1.00 94.56 510 SER A C 1
ATOM 3611 O O . SER A 1 510 ? -17.052 13.311 22.903 1.00 94.56 510 SER A O 1
ATOM 3613 N N . ASN A 1 511 ? -18.203 11.529 23.638 1.00 93.94 511 ASN A N 1
ATOM 3614 C CA . ASN A 1 511 ? -19.534 12.122 23.667 1.00 93.94 511 ASN A CA 1
ATOM 3615 C C . ASN A 1 511 ? -20.378 11.426 24.744 1.00 93.94 511 ASN A C 1
ATOM 3617 O O . ASN A 1 511 ? -20.215 10.226 24.962 1.00 93.94 511 ASN A O 1
ATOM 3621 N N . ALA A 1 512 ? -21.336 12.144 25.336 1.00 91.62 512 ALA A N 1
ATOM 3622 C CA . ALA A 1 512 ? -22.256 11.596 26.339 1.00 91.62 512 ALA A CA 1
ATOM 3623 C C . ALA A 1 512 ? -23.067 10.384 25.842 1.00 91.62 512 ALA A C 1
ATOM 3625 O O . ALA A 1 512 ? -23.417 9.507 26.625 1.00 91.62 512 ALA A O 1
ATOM 3626 N N . ASN A 1 513 ? -23.329 10.311 24.533 1.00 94.25 513 ASN A N 1
ATOM 3627 C CA . ASN A 1 513 ? -24.060 9.213 23.901 1.00 94.25 513 ASN A CA 1
ATOM 3628 C C . ASN A 1 513 ? -23.151 8.072 23.412 1.00 94.25 513 ASN A C 1
ATOM 3630 O O . ASN A 1 513 ? -23.647 7.135 22.786 1.00 94.25 513 ASN A O 1
ATOM 3634 N N . SER A 1 514 ? -21.833 8.152 23.621 1.00 97.06 514 SER A N 1
ATOM 3635 C CA . SER A 1 514 ? -20.921 7.053 23.297 1.00 97.06 514 SER A CA 1
ATOM 3636 C C . SER A 1 514 ? -21.164 5.871 24.230 1.00 97.06 514 SER A C 1
ATOM 3638 O O . SER A 1 514 ? -21.335 6.050 25.434 1.00 97.06 514 SER A O 1
ATOM 3640 N N . GLN A 1 515 ? -21.168 4.660 23.674 1.00 97.31 515 GLN A N 1
ATOM 3641 C CA . GLN A 1 515 ? -21.609 3.457 24.373 1.00 97.31 515 GLN A CA 1
ATOM 3642 C C . GLN A 1 515 ? -20.546 2.366 24.333 1.00 97.31 515 GLN A C 1
ATOM 3644 O O . GLN A 1 515 ? -20.063 2.005 23.260 1.00 97.31 515 GLN A O 1
ATOM 3649 N N . LEU A 1 516 ? -20.256 1.788 25.495 1.00 98.12 516 LEU A N 1
ATOM 3650 C CA . LEU A 1 516 ? -19.515 0.541 25.630 1.00 98.12 516 LEU A CA 1
ATOM 3651 C C . LEU A 1 516 ? -20.492 -0.562 26.037 1.00 98.12 516 LEU A C 1
ATOM 3653 O O . LEU A 1 516 ? -21.156 -0.454 27.062 1.00 98.12 516 LEU A O 1
ATOM 3657 N N . THR A 1 517 ? -20.582 -1.632 25.254 1.00 97.62 517 THR A N 1
ATOM 3658 C CA . THR A 1 517 ? -21.375 -2.818 25.596 1.00 97.62 517 THR A CA 1
ATOM 3659 C C . THR A 1 517 ? -20.454 -4.001 25.832 1.00 97.62 517 THR A C 1
ATOM 3661 O O . THR A 1 517 ? -19.721 -4.394 24.931 1.00 97.62 517 THR A O 1
ATOM 3664 N N . LEU A 1 518 ? -20.529 -4.599 27.016 1.00 97.44 518 LEU A N 1
ATOM 3665 C CA . LEU A 1 518 ? -19.889 -5.870 27.336 1.00 97.44 518 LEU A CA 1
ATOM 3666 C C . LEU A 1 518 ? -20.974 -6.940 27.347 1.00 97.44 518 LEU A C 1
ATOM 3668 O O . LEU A 1 518 ? -21.948 -6.816 28.090 1.00 97.44 518 LEU A O 1
ATOM 3672 N N . THR A 1 519 ? -20.845 -7.960 26.500 1.00 95.88 519 THR A N 1
ATOM 3673 C CA . THR A 1 519 ? -21.860 -9.011 26.388 1.00 95.88 519 THR A CA 1
ATOM 3674 C C . THR A 1 519 ? -21.263 -10.404 26.515 1.00 95.88 519 THR A C 1
ATOM 3676 O O . THR A 1 519 ? -20.213 -10.676 25.938 1.00 95.88 519 THR A O 1
ATOM 3679 N N . ALA A 1 520 ? -21.936 -11.278 27.260 1.00 94.44 520 ALA A N 1
ATOM 3680 C CA . ALA A 1 520 ? -21.490 -12.635 27.555 1.00 94.44 520 ALA A CA 1
ATOM 3681 C C . ALA A 1 520 ? -22.427 -13.667 26.904 1.00 94.44 520 ALA A C 1
ATOM 3683 O O . ALA A 1 520 ? -23.414 -14.063 27.497 1.00 94.44 520 ALA A O 1
ATOM 3684 N N . PRO A 1 521 ? -22.191 -14.114 25.663 1.00 90.62 521 PRO A N 1
ATOM 3685 C CA . PRO A 1 521 ? -22.982 -15.194 25.063 1.00 90.62 521 PRO A CA 1
ATOM 3686 C C . PRO A 1 521 ? -22.722 -16.582 25.677 1.00 90.62 521 PRO A C 1
ATOM 3688 O O . PRO A 1 521 ? -23.343 -17.540 25.237 1.00 90.62 521 PRO A O 1
ATOM 3691 N N . VAL A 1 522 ? -21.801 -16.691 26.635 1.00 92.56 522 VAL A N 1
ATOM 3692 C CA . VAL A 1 522 ? -21.551 -17.848 27.510 1.00 92.56 522 VAL A CA 1
ATOM 3693 C C . VAL A 1 522 ? -21.153 -17.308 28.890 1.00 92.56 522 VAL A C 1
ATOM 3695 O O . VAL A 1 522 ? -20.757 -16.144 28.972 1.00 92.56 522 VAL A O 1
ATOM 3698 N N . ASP A 1 523 ? -21.226 -18.112 29.955 1.00 93.62 523 ASP A N 1
ATOM 3699 C CA . ASP A 1 523 ? -20.828 -17.669 31.303 1.00 93.62 523 ASP A CA 1
ATOM 3700 C C . ASP A 1 523 ? -19.369 -17.199 31.306 1.00 93.62 523 ASP A C 1
ATOM 3702 O O . ASP A 1 523 ? -18.462 -17.967 30.971 1.00 93.62 523 ASP A O 1
ATOM 3706 N N . GLN A 1 524 ? -19.135 -15.933 31.654 1.00 94.62 524 GLN A N 1
ATOM 3707 C CA . GLN A 1 524 ? -17.810 -15.322 31.541 1.00 94.62 524 GLN A CA 1
ATOM 3708 C C . GLN A 1 524 ? -17.558 -14.242 32.578 1.00 94.62 524 GLN A C 1
ATOM 3710 O O . GLN A 1 524 ? -18.467 -13.578 33.073 1.00 94.62 524 GLN A O 1
ATOM 3715 N N . THR A 1 525 ? -16.272 -14.016 32.838 1.00 95.31 525 THR A N 1
ATOM 3716 C CA . THR A 1 525 ? -15.790 -12.921 33.676 1.00 95.31 525 THR A CA 1
ATOM 3717 C C . THR A 1 525 ? -15.092 -11.843 32.849 1.00 95.31 525 THR A C 1
ATOM 3719 O O . THR A 1 525 ? -14.184 -12.125 32.064 1.00 95.31 525 THR A O 1
ATOM 3722 N N . VAL A 1 526 ? -15.452 -10.584 33.094 1.00 97.00 526 VAL A N 1
ATOM 3723 C CA . VAL A 1 526 ? -14.676 -9.400 32.720 1.00 97.00 526 VAL A CA 1
ATOM 3724 C C . VAL A 1 526 ? -13.965 -8.869 33.960 1.00 97.00 526 VAL A C 1
ATOM 3726 O O . VAL A 1 526 ? -14.601 -8.503 34.941 1.00 97.00 526 VAL A O 1
ATOM 3729 N N . THR A 1 527 ? -12.639 -8.787 33.929 1.00 96.12 527 THR A N 1
ATOM 3730 C CA . THR A 1 527 ? -11.845 -8.158 34.993 1.00 96.12 527 THR A CA 1
ATOM 3731 C C . THR A 1 527 ? -11.390 -6.772 34.557 1.00 96.12 527 THR A C 1
ATOM 3733 O O . THR A 1 527 ? -10.639 -6.650 33.590 1.00 96.12 527 THR A O 1
ATOM 3736 N N . LEU A 1 528 ? -11.791 -5.735 35.289 1.00 96.12 528 LEU A N 1
ATOM 3737 C CA . LEU A 1 528 ? -11.268 -4.378 35.143 1.00 96.12 528 LEU A CA 1
ATOM 3738 C C . LEU A 1 528 ? -9.970 -4.245 35.939 1.00 96.12 528 LEU A C 1
ATOM 3740 O O . LEU A 1 528 ? -9.969 -4.303 37.169 1.00 96.12 528 LEU A O 1
ATOM 3744 N N . ALA A 1 529 ? -8.854 -4.078 35.232 1.00 94.44 529 ALA A N 1
ATOM 3745 C CA . ALA A 1 529 ? -7.542 -3.916 35.853 1.00 94.44 529 ALA A CA 1
ATOM 3746 C C . ALA A 1 529 ? -7.219 -2.464 36.252 1.00 94.44 529 ALA A C 1
ATOM 3748 O O . ALA A 1 529 ? -6.337 -2.260 37.084 1.00 94.44 529 ALA A O 1
ATOM 3749 N N . ASN A 1 530 ? -7.937 -1.485 35.693 1.00 93.62 530 ASN A N 1
ATOM 3750 C CA . ASN A 1 530 ? -7.857 -0.064 36.034 1.00 93.62 530 ASN A CA 1
ATOM 3751 C C . ASN A 1 530 ? -9.249 0.579 35.986 1.00 93.62 530 ASN A C 1
ATOM 3753 O O . ASN A 1 530 ? -10.218 -0.041 35.541 1.00 93.62 530 ASN A O 1
ATOM 3757 N N . ASN A 1 531 ? -9.330 1.838 36.418 1.00 93.50 531 ASN A N 1
ATOM 3758 C CA . ASN A 1 531 ? -10.570 2.608 36.417 1.00 93.50 531 ASN A CA 1
ATOM 3759 C C . ASN A 1 531 ? -11.079 2.860 34.995 1.00 93.50 531 ASN A C 1
ATOM 3761 O O . ASN A 1 531 ? -10.348 3.363 34.137 1.00 93.50 531 ASN A O 1
ATOM 3765 N N . LEU A 1 532 ? -12.366 2.608 34.782 1.00 94.62 532 LEU A N 1
ATOM 3766 C CA . LEU A 1 532 ? -13.084 3.107 33.621 1.00 94.62 532 LEU A CA 1
ATOM 3767 C C . LEU A 1 532 ? -13.523 4.545 33.913 1.00 94.62 532 LEU A C 1
ATOM 3769 O O . LEU A 1 532 ? -14.393 4.769 34.751 1.00 94.62 532 LEU A O 1
ATOM 3773 N N . LYS A 1 533 ? -12.923 5.527 33.234 1.00 88.81 533 LYS A N 1
ATOM 3774 C CA . LYS A 1 533 ? -13.371 6.927 33.322 1.00 88.81 533 LYS A CA 1
ATOM 3775 C C . LYS A 1 533 ? -14.784 7.043 32.746 1.00 88.81 533 LYS A C 1
ATOM 3777 O O . LYS A 1 533 ? -15.093 6.376 31.760 1.00 88.81 533 LYS A O 1
ATOM 3782 N N . GLY A 1 534 ? -15.638 7.858 33.361 1.00 85.25 534 GLY A N 1
ATOM 3783 C CA . GLY A 1 534 ? -17.016 8.016 32.903 1.00 85.25 534 GLY A CA 1
ATOM 3784 C C . GLY A 1 534 ? -17.174 8.992 31.737 1.00 85.25 534 GLY A C 1
ATOM 3785 O O . GLY A 1 534 ? -16.271 9.165 30.920 1.00 85.25 534 GLY A O 1
ATOM 3786 N N . GLY A 1 535 ? -18.355 9.606 31.643 1.00 86.75 535 GLY A N 1
ATOM 3787 C CA . GLY A 1 535 ? -18.734 10.526 30.567 1.00 86.75 535 GLY A CA 1
ATOM 3788 C C . GLY A 1 535 ? -19.550 9.910 29.426 1.00 86.75 535 GLY A C 1
ATOM 3789 O O . GLY A 1 535 ? -19.922 10.638 28.515 1.00 86.75 535 GLY A O 1
ATOM 3790 N N . GLY A 1 536 ? -19.857 8.609 29.463 1.00 93.88 536 GLY A N 1
ATOM 3791 C CA . GLY A 1 536 ? -20.695 7.931 28.465 1.00 93.88 536 GLY A CA 1
ATOM 3792 C C . GLY A 1 536 ? -21.607 6.868 29.072 1.00 93.88 536 GLY A C 1
ATOM 3793 O O . GLY A 1 536 ? -21.877 6.885 30.274 1.00 93.88 536 GLY A O 1
ATOM 3794 N N . ILE A 1 537 ? -22.081 5.946 28.236 1.00 96.38 537 ILE A N 1
ATOM 3795 C CA . ILE A 1 537 ? -23.027 4.890 28.609 1.00 96.38 537 ILE A CA 1
ATOM 3796 C C . ILE A 1 537 ? -22.314 3.537 28.604 1.00 96.38 537 ILE A C 1
ATOM 3798 O O . ILE A 1 537 ? -21.650 3.172 27.633 1.00 96.38 537 ILE A O 1
ATOM 3802 N N . VAL A 1 538 ? -22.498 2.752 29.661 1.00 97.94 538 VAL A N 1
ATOM 3803 C CA . VAL A 1 538 ? -22.029 1.362 29.722 1.00 97.94 538 VAL A CA 1
ATOM 3804 C C . VAL A 1 538 ? -23.230 0.428 29.766 1.00 97.94 538 VAL A C 1
ATOM 3806 O O . VAL A 1 538 ? -24.192 0.672 30.485 1.00 97.94 538 VAL A O 1
ATOM 3809 N N . THR A 1 539 ? -23.187 -0.651 28.989 1.00 97.56 539 THR A N 1
ATOM 3810 C CA . THR A 1 539 ? -24.165 -1.741 29.052 1.00 97.56 539 THR A CA 1
ATOM 3811 C C . THR A 1 539 ? -23.460 -3.040 29.406 1.00 97.56 539 THR A C 1
ATOM 3813 O O . THR A 1 539 ? -22.548 -3.461 28.695 1.00 97.56 539 THR A O 1
ATOM 3816 N N . LEU A 1 540 ? -23.911 -3.689 30.474 1.00 97.81 540 LEU A N 1
ATOM 3817 C CA . LEU A 1 540 ? -23.513 -5.038 30.858 1.00 97.81 540 LEU A CA 1
ATOM 3818 C C . LEU A 1 540 ? -24.652 -5.982 30.486 1.00 97.81 540 LEU A C 1
ATOM 3820 O O . LEU A 1 540 ? -25.782 -5.797 30.936 1.00 97.81 540 LEU A O 1
ATOM 3824 N N . ASN A 1 541 ? -24.374 -6.948 29.614 1.00 96.06 541 ASN A N 1
ATOM 3825 C CA . ASN A 1 541 ? -25.383 -7.850 29.078 1.00 96.06 541 ASN A CA 1
ATOM 3826 C C . ASN A 1 541 ? -24.986 -9.318 29.251 1.00 96.06 541 ASN A C 1
ATOM 3828 O O . ASN A 1 541 ? -24.202 -9.842 28.454 1.00 96.06 541 ASN A O 1
ATOM 3832 N N . GLY A 1 542 ? -25.604 -9.990 30.219 1.00 93.81 542 GLY A N 1
ATOM 3833 C CA . GLY A 1 542 ? -25.484 -11.432 30.413 1.00 93.81 542 GLY A CA 1
ATOM 3834 C C . GLY A 1 542 ? -25.977 -12.253 29.219 1.00 93.81 542 GLY A C 1
ATOM 3835 O O . GLY A 1 542 ? -25.542 -13.372 29.036 1.00 93.81 542 GLY A O 1
ATOM 3836 N N . ASN A 1 543 ? -26.841 -11.713 28.348 1.00 92.31 543 ASN A N 1
ATOM 3837 C CA . ASN A 1 543 ? -27.277 -12.370 27.103 1.00 92.31 543 ASN A CA 1
ATOM 3838 C C . ASN A 1 543 ? -27.745 -13.839 27.272 1.00 92.31 543 ASN A C 1
ATOM 3840 O O . ASN A 1 543 ? -27.460 -14.686 26.428 1.00 92.31 543 ASN A O 1
ATOM 3844 N N . GLY A 1 544 ? -28.466 -14.131 28.361 1.00 89.75 544 GLY A N 1
ATOM 3845 C CA . GLY A 1 544 ? -28.935 -15.483 28.709 1.00 89.75 544 GLY A CA 1
ATOM 3846 C C . GLY A 1 544 ? -27.948 -16.318 29.534 1.00 89.75 544 GLY A C 1
ATOM 3847 O O . GLY A 1 544 ? -28.247 -17.468 29.841 1.00 89.75 544 GLY A O 1
ATOM 3848 N N . HIS A 1 545 ? -26.805 -15.739 29.890 1.00 93.75 545 HIS A N 1
ATOM 3849 C CA . HIS A 1 545 ? -25.732 -16.318 30.690 1.00 93.75 545 HIS A CA 1
ATOM 3850 C C . HIS A 1 545 ? -25.307 -15.356 31.802 1.00 93.75 545 HIS A C 1
ATOM 3852 O O . HIS A 1 545 ? -25.694 -14.185 31.807 1.00 93.75 545 HIS A O 1
ATOM 3858 N N . ASN A 1 546 ? -24.487 -15.836 32.735 1.00 92.88 546 ASN A N 1
ATOM 3859 C CA . ASN A 1 546 ? -23.954 -14.999 33.800 1.00 92.88 546 ASN A CA 1
ATOM 3860 C C . ASN A 1 546 ? -22.724 -14.214 33.317 1.00 92.88 546 ASN A C 1
ATOM 3862 O O . ASN A 1 546 ? -21.678 -14.791 32.999 1.00 92.88 546 ASN A O 1
ATOM 3866 N N . LEU A 1 547 ? -22.829 -12.885 33.310 1.00 97.19 547 LEU A N 1
ATOM 3867 C CA . LEU A 1 547 ? -21.691 -11.983 33.144 1.00 97.19 547 LEU A CA 1
ATOM 3868 C C . LEU A 1 547 ? -21.191 -11.523 34.516 1.00 97.19 547 LEU A C 1
ATOM 3870 O O . LEU A 1 547 ? -21.819 -10.697 35.178 1.00 97.19 547 LEU A O 1
ATOM 3874 N N . VAL A 1 548 ? -20.010 -11.987 34.912 1.00 96.69 548 VAL A N 1
ATOM 3875 C CA . VAL A 1 548 ? -19.324 -11.492 36.111 1.00 96.69 548 VAL A CA 1
ATOM 3876 C C . VAL A 1 548 ? -18.427 -10.317 35.730 1.00 96.69 548 VAL A C 1
ATOM 3878 O O . VAL A 1 548 ? -17.586 -10.444 34.845 1.00 96.69 548 VAL A O 1
ATOM 3881 N N . VAL A 1 549 ? -18.547 -9.177 36.406 1.00 97.38 549 VAL A N 1
ATOM 3882 C CA . VAL A 1 549 ? -17.619 -8.048 36.270 1.00 97.38 549 VAL A CA 1
ATOM 3883 C C . VAL A 1 549 ? -16.888 -7.838 37.590 1.00 97.38 549 VAL A C 1
ATOM 3885 O O . VAL A 1 549 ? -17.480 -7.543 38.625 1.00 97.38 549 VAL A O 1
ATOM 3888 N N . SER A 1 550 ? -15.574 -8.017 37.549 1.00 95.06 550 SER A N 1
ATOM 3889 C CA . SER A 1 550 ? -14.693 -7.997 38.711 1.00 95.06 550 SER A CA 1
ATOM 3890 C C . SER A 1 550 ? -13.773 -6.785 38.671 1.00 95.06 550 SER A C 1
ATOM 3892 O O . SER A 1 550 ? -13.170 -6.488 37.640 1.00 95.06 550 SER A O 1
ATOM 3894 N N . GLY A 1 551 ? -13.577 -6.143 39.818 1.00 92.62 551 GLY A N 1
ATOM 3895 C CA . GLY A 1 551 ? -12.548 -5.121 40.005 1.00 92.62 551 GLY A CA 1
ATOM 3896 C C . GLY A 1 551 ? -11.224 -5.750 40.433 1.00 92.62 551 GLY A C 1
ATOM 3897 O O . GLY A 1 551 ? -11.205 -6.746 41.154 1.00 92.62 551 GLY A O 1
ATOM 3898 N N . LYS A 1 552 ? -10.099 -5.181 39.999 1.00 89.12 552 LYS A N 1
ATOM 3899 C CA . LYS A 1 552 ? -8.764 -5.493 40.529 1.00 89.12 552 LYS A CA 1
ATOM 3900 C C . LYS A 1 552 ? -8.155 -4.225 41.118 1.00 89.12 552 LYS A C 1
ATOM 3902 O O . LYS A 1 552 ? -8.283 -3.160 40.530 1.00 89.12 552 LYS A O 1
ATOM 3907 N N . ASN A 1 553 ? -7.468 -4.339 42.257 1.00 80.00 553 ASN A N 1
ATOM 3908 C CA . ASN A 1 553 ? -6.747 -3.228 42.898 1.00 80.00 553 ASN A CA 1
ATOM 3909 C C . ASN A 1 553 ? -7.614 -1.980 43.190 1.00 80.00 553 ASN A C 1
ATOM 3911 O O . ASN A 1 553 ? -7.120 -0.861 43.085 1.00 80.00 553 ASN A O 1
ATOM 3915 N N . GLY A 1 554 ? -8.895 -2.157 43.533 1.00 83.81 554 GLY A N 1
ATOM 3916 C CA . GLY A 1 554 ? -9.804 -1.029 43.777 1.00 83.81 554 GLY A CA 1
ATOM 3917 C C . GLY A 1 554 ? -10.223 -0.284 42.506 1.00 83.81 554 GLY A C 1
ATOM 3918 O O . GLY A 1 554 ? -10.496 0.912 42.568 1.00 83.81 554 GLY A O 1
ATOM 3919 N N . ALA A 1 555 ? -10.236 -0.970 41.356 1.00 92.75 555 ALA A N 1
ATOM 3920 C CA . ALA A 1 555 ? -10.774 -0.422 40.118 1.00 92.75 555 ALA A CA 1
ATOM 3921 C C . ALA A 1 555 ? -12.205 0.104 40.315 1.00 92.75 555 ALA A C 1
ATOM 3923 O O . ALA A 1 555 ? -13.000 -0.485 41.050 1.00 92.75 555 ALA A O 1
ATOM 3924 N N . MET A 1 556 ? -12.516 1.191 39.615 1.00 94.06 556 MET A N 1
ATOM 3925 C CA . MET A 1 556 ? -13.811 1.868 39.646 1.00 94.06 556 MET A CA 1
ATOM 3926 C C . MET A 1 556 ? -14.453 1.885 38.253 1.00 94.06 556 MET A C 1
ATOM 3928 O O . MET A 1 556 ? -13.759 2.012 37.238 1.00 94.06 556 MET A O 1
ATOM 3932 N N . LEU A 1 557 ? -15.778 1.802 38.201 1.00 94.62 557 LEU A N 1
ATOM 3933 C CA . LEU A 1 557 ? -16.592 2.006 37.008 1.00 94.62 557 LEU A CA 1
ATOM 3934 C C . LEU A 1 557 ? -17.249 3.390 37.105 1.00 94.62 557 LEU A C 1
ATOM 3936 O O . LEU A 1 557 ? -18.230 3.588 37.817 1.00 94.62 557 LEU A O 1
ATOM 3940 N N . GLY A 1 558 ? -16.660 4.360 36.406 1.00 91.88 558 GLY A N 1
ATOM 3941 C CA . GLY A 1 558 ? -16.879 5.782 36.661 1.00 91.88 558 GLY A CA 1
ATOM 3942 C C . GLY A 1 558 ? -15.937 6.314 37.748 1.00 91.88 558 GLY A C 1
ATOM 3943 O O . GLY A 1 558 ? -15.477 5.584 38.624 1.00 91.88 558 GLY A O 1
ATOM 3944 N N . THR A 1 559 ? -15.629 7.610 37.699 1.00 91.38 559 THR A N 1
ATOM 3945 C CA . THR A 1 559 ? -14.764 8.284 38.686 1.00 91.38 559 THR A CA 1
ATOM 3946 C C . THR A 1 559 ? -15.363 9.631 39.060 1.00 91.38 559 THR A C 1
ATOM 3948 O O . THR A 1 559 ? -15.940 10.274 38.191 1.00 91.38 559 THR A O 1
ATOM 3951 N N . ALA A 1 560 ? -15.175 10.097 40.294 1.00 90.62 560 ALA A N 1
ATOM 3952 C CA . ALA A 1 560 ? -15.703 11.388 40.743 1.00 90.62 560 ALA A CA 1
ATOM 3953 C C . ALA A 1 560 ? -15.331 12.549 39.793 1.00 90.62 560 ALA A C 1
ATOM 3955 O O . ALA A 1 560 ? -14.178 12.678 39.363 1.00 90.62 560 ALA A O 1
ATOM 3956 N N . GLY A 1 561 ? -16.318 13.378 39.443 1.00 88.88 561 GLY A N 1
ATOM 3957 C CA . GLY A 1 561 ? -16.205 14.473 38.472 1.00 88.88 561 GLY A CA 1
ATOM 3958 C C . GLY A 1 561 ? -16.165 14.032 37.003 1.00 88.88 561 GLY A C 1
ATOM 3959 O O . GLY A 1 561 ? -16.095 14.878 36.114 1.00 88.88 561 GLY A O 1
ATOM 3960 N N . ASN A 1 562 ? -16.166 12.724 36.743 1.00 90.06 562 ASN A N 1
ATOM 3961 C CA . ASN A 1 562 ? -16.324 12.105 35.429 1.00 90.06 562 ASN A CA 1
ATOM 3962 C C . ASN A 1 562 ? -17.219 10.870 35.595 1.00 90.06 562 ASN A C 1
ATOM 3964 O O . ASN A 1 562 ? -16.789 9.738 35.352 1.00 90.06 562 ASN A O 1
ATOM 3968 N N . GLU A 1 563 ? -18.428 11.082 36.102 1.00 93.56 563 GLU A N 1
ATOM 3969 C CA . GLU A 1 563 ? -19.423 10.044 36.338 1.00 93.56 563 GLU A CA 1
ATOM 3970 C C . GLU A 1 563 ? -19.887 9.436 35.010 1.00 93.56 563 GLU A C 1
ATOM 3972 O O . GLU A 1 563 ? -19.911 10.095 33.964 1.00 93.56 563 GLU A O 1
ATOM 3977 N N . LEU A 1 564 ? -20.264 8.158 35.017 1.00 93.50 564 LEU A N 1
ATOM 3978 C CA . LEU A 1 564 ? -20.952 7.580 33.863 1.00 93.50 564 LEU A CA 1
ATOM 3979 C C . LEU A 1 564 ? -22.346 8.189 33.727 1.00 93.50 564 LEU A C 1
ATOM 3981 O O . LEU A 1 564 ? -23.057 8.361 34.717 1.00 93.50 564 LEU A O 1
ATOM 3985 N N . ALA A 1 565 ? -22.745 8.484 32.490 1.00 93.69 565 ALA A N 1
ATOM 3986 C CA . ALA A 1 565 ? -24.075 9.006 32.211 1.00 93.69 565 ALA A CA 1
ATOM 3987 C C . ALA A 1 565 ? -25.137 7.963 32.572 1.00 93.69 565 ALA A C 1
ATOM 3989 O O . ALA A 1 565 ? -26.076 8.273 33.300 1.00 93.69 565 ALA A O 1
ATOM 3990 N N . GLU A 1 566 ? -24.949 6.723 32.113 1.00 95.12 566 GLU A N 1
ATOM 3991 C CA . GLU A 1 566 ? -25.834 5.606 32.436 1.00 95.12 566 GLU A CA 1
ATOM 3992 C C . GLU A 1 566 ? -25.062 4.282 32.525 1.00 95.12 566 GLU A C 1
ATOM 3994 O O . GLU A 1 566 ? -24.169 4.010 31.714 1.00 95.12 566 GLU A O 1
ATOM 3999 N N . LEU A 1 567 ? -25.462 3.428 33.468 1.00 96.50 567 LEU A N 1
ATOM 4000 C CA . LEU A 1 567 ? -25.137 2.003 33.487 1.00 96.50 567 LEU A CA 1
ATOM 4001 C C . LEU A 1 567 ? -26.413 1.197 33.258 1.00 96.50 567 LEU A C 1
ATOM 4003 O O . LEU A 1 567 ? -27.363 1.280 34.030 1.00 96.50 567 LEU A O 1
ATOM 4007 N N . ASN A 1 568 ? -26.422 0.404 32.194 1.00 96.50 568 ASN A N 1
ATOM 4008 C CA . ASN A 1 568 ? -27.537 -0.449 31.811 1.00 96.50 568 ASN A CA 1
ATOM 4009 C C . ASN A 1 568 ? -27.204 -1.915 32.093 1.00 96.50 568 ASN A C 1
ATOM 4011 O O . ASN A 1 568 ? -26.202 -2.426 31.591 1.00 96.50 568 ASN A O 1
ATOM 4015 N N . ILE A 1 569 ? -28.070 -2.600 32.834 1.00 96.88 569 ILE A N 1
ATOM 4016 C CA . ILE A 1 569 ? -27.952 -4.029 33.129 1.00 96.88 569 ILE A CA 1
ATOM 4017 C C . ILE A 1 569 ? -29.008 -4.811 32.347 1.00 96.88 569 ILE A C 1
ATOM 4019 O O . ILE A 1 569 ? -30.192 -4.472 32.384 1.00 96.88 569 ILE A O 1
ATOM 4023 N N . LYS A 1 570 ? -28.572 -5.856 31.637 1.00 93.81 570 LYS A N 1
ATOM 4024 C CA . LYS A 1 570 ? -29.406 -6.784 30.860 1.00 93.81 570 LYS A CA 1
ATOM 4025 C C . LYS A 1 570 ? -29.016 -8.231 31.171 1.00 93.81 570 LYS A C 1
ATOM 4027 O O . LYS A 1 570 ? -27.828 -8.541 31.196 1.00 93.81 570 LYS A O 1
ATOM 4032 N N . GLY A 1 571 ? -30.000 -9.120 31.319 1.00 92.94 571 GLY A N 1
ATOM 4033 C CA . GLY A 1 571 ? -29.757 -10.523 31.682 1.00 92.94 571 GLY A CA 1
ATOM 4034 C C . GLY A 1 571 ? -29.100 -10.667 33.059 1.00 92.94 571 GLY A C 1
ATOM 4035 O O . GLY A 1 571 ? -29.236 -9.773 33.896 1.00 92.94 571 GLY A O 1
ATOM 4036 N N . ASP A 1 572 ? -28.382 -11.767 33.270 1.00 95.25 572 ASP A N 1
ATOM 4037 C CA . ASP A 1 572 ? -27.751 -12.069 34.555 1.00 95.25 572 ASP A CA 1
ATOM 4038 C C . ASP A 1 572 ? -26.367 -11.415 34.633 1.00 95.25 572 ASP A C 1
ATOM 4040 O O . ASP A 1 572 ? -25.473 -11.693 33.827 1.00 95.25 572 ASP A O 1
ATOM 4044 N N . VAL A 1 573 ? -26.194 -10.501 35.588 1.00 97.94 573 VAL A N 1
ATOM 4045 C CA . VAL A 1 573 ? -24.946 -9.758 35.787 1.00 97.94 573 VAL A CA 1
ATOM 4046 C C . VAL A 1 573 ? -24.580 -9.750 37.262 1.00 97.94 573 VAL A C 1
ATOM 4048 O O . VAL A 1 573 ? -25.395 -9.385 38.106 1.00 97.94 573 VAL A O 1
ATOM 4051 N N . THR A 1 574 ? -23.328 -10.084 37.562 1.00 96.75 574 THR A N 1
ATOM 4052 C CA . THR A 1 574 ? -22.777 -10.072 38.920 1.00 96.75 574 THR A CA 1
ATOM 4053 C C . THR A 1 574 ? -21.587 -9.120 39.002 1.00 96.75 574 THR A C 1
ATOM 4055 O O . THR A 1 574 ? -20.636 -9.261 38.237 1.00 96.75 574 THR A O 1
ATOM 4058 N N . ILE A 1 575 ? -21.594 -8.180 39.945 1.00 96.19 575 ILE A N 1
ATOM 4059 C CA . ILE A 1 575 ? -20.445 -7.332 40.290 1.00 96.19 575 ILE A CA 1
ATOM 4060 C C . ILE A 1 575 ? -19.759 -7.917 41.516 1.00 96.19 575 ILE A C 1
ATOM 4062 O O . ILE A 1 575 ? -20.422 -8.233 42.500 1.00 96.19 575 ILE A O 1
ATOM 4066 N N . THR A 1 576 ? -18.434 -8.063 41.468 1.00 93.38 576 THR A N 1
ATOM 4067 C CA . THR A 1 576 ? -17.664 -8.716 42.537 1.00 93.38 576 THR A CA 1
ATOM 4068 C C . THR A 1 576 ? -16.295 -8.069 42.774 1.00 93.38 576 THR A C 1
ATOM 4070 O O . THR A 1 576 ? -15.898 -7.126 42.082 1.00 93.38 576 THR A O 1
ATOM 4073 N N . ASN A 1 577 ? -15.560 -8.589 43.765 1.00 89.94 577 ASN A N 1
ATOM 4074 C CA . ASN A 1 577 ? -14.219 -8.154 44.170 1.00 89.94 577 ASN A CA 1
ATOM 4075 C C . ASN A 1 577 ? -14.125 -6.645 44.437 1.00 89.94 577 ASN A C 1
ATOM 4077 O O . ASN A 1 577 ? -13.165 -5.988 44.031 1.00 89.94 577 ASN A O 1
ATOM 4081 N N . ASN A 1 578 ? -15.134 -6.101 45.124 1.00 85.06 578 ASN A N 1
ATOM 4082 C CA . ASN A 1 578 ? -15.201 -4.698 45.534 1.00 85.06 578 ASN A CA 1
ATOM 4083 C C . ASN A 1 578 ? -15.012 -3.700 44.371 1.00 85.06 578 ASN A C 1
ATOM 4085 O O . ASN A 1 578 ? -14.426 -2.636 44.564 1.00 85.06 578 ASN A O 1
ATOM 4089 N N . LEU A 1 579 ? -15.486 -4.040 43.163 1.00 94.31 579 LEU A N 1
ATOM 4090 C CA . LEU A 1 579 ? -15.566 -3.091 42.050 1.00 94.31 579 LEU A CA 1
ATOM 4091 C C . LEU A 1 579 ? -16.508 -1.952 42.425 1.00 94.31 579 LEU A C 1
ATOM 4093 O O . LEU A 1 579 ? -17.707 -2.166 42.600 1.00 94.31 579 LEU A O 1
ATOM 4097 N N . ASP A 1 580 ? -15.960 -0.750 42.522 1.00 92.81 580 ASP A N 1
ATOM 4098 C CA . ASP A 1 580 ? -16.734 0.416 42.907 1.00 92.81 580 ASP A CA 1
ATOM 4099 C C . ASP A 1 580 ? -17.506 0.987 41.712 1.00 92.81 580 ASP A C 1
ATOM 4101 O O . ASP A 1 580 ? -16.910 1.383 40.710 1.00 92.81 580 ASP A O 1
ATOM 4105 N N . ILE A 1 581 ? -18.831 1.042 41.823 1.00 93.81 581 ILE A N 1
ATOM 4106 C CA . ILE A 1 581 ? -19.755 1.506 40.789 1.00 93.81 581 ILE A CA 1
ATOM 4107 C C . ILE A 1 581 ? -20.677 2.635 41.288 1.00 93.81 581 ILE A C 1
ATOM 4109 O O . ILE A 1 581 ? -21.755 2.834 40.735 1.00 93.81 581 ILE A O 1
ATOM 4113 N N . HIS A 1 582 ? -20.280 3.402 42.315 1.00 91.00 582 HIS A N 1
ATOM 4114 C CA . HIS A 1 582 ? -21.107 4.521 42.808 1.00 91.00 582 HIS A CA 1
ATOM 4115 C C . HIS A 1 582 ? -21.057 5.784 41.933 1.00 91.00 582 HIS A C 1
ATOM 4117 O O . HIS A 1 582 ? -21.973 6.602 41.987 1.00 91.00 582 HIS A O 1
ATOM 4123 N N . ASN A 1 583 ? -19.995 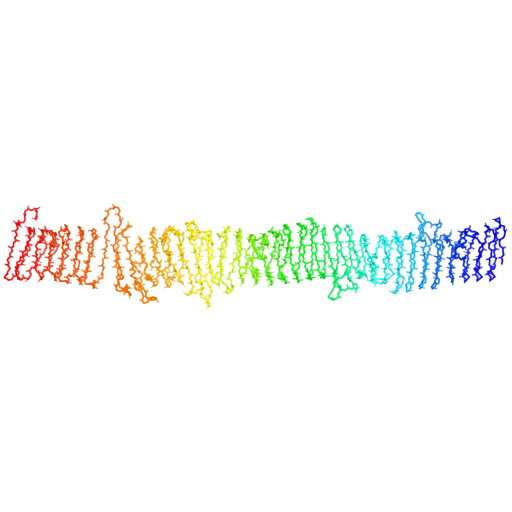5.980 41.140 1.00 93.44 583 ASN A N 1
ATOM 4124 C CA . ASN A 1 583 ? -19.797 7.184 40.314 1.00 93.44 583 ASN A CA 1
ATOM 4125 C C . ASN A 1 583 ? -20.560 7.102 38.983 1.00 93.44 583 ASN A C 1
ATOM 4127 O O . ASN A 1 583 ? -19.989 7.191 37.890 1.00 93.44 583 ASN A O 1
ATOM 4131 N N . ILE A 1 584 ? -21.867 6.899 39.091 1.00 93.56 584 ILE A N 1
ATOM 4132 C CA . ILE A 1 584 ? -22.800 6.724 37.983 1.00 93.56 584 ILE A CA 1
ATOM 4133 C C . ILE A 1 584 ? -23.990 7.639 38.251 1.00 93.56 584 ILE A C 1
ATOM 4135 O O . ILE A 1 584 ? -24.510 7.671 39.363 1.00 93.56 584 ILE A O 1
ATOM 4139 N N . ASN A 1 585 ? -24.441 8.375 37.238 1.00 92.94 585 ASN A N 1
ATOM 4140 C CA . ASN A 1 585 ? -25.595 9.260 37.385 1.00 92.94 585 ASN A CA 1
ATOM 4141 C C . ASN A 1 585 ? -26.906 8.472 37.453 1.00 92.94 585 ASN A C 1
ATOM 4143 O O . ASN A 1 585 ? -27.797 8.817 38.225 1.00 92.94 585 ASN A O 1
ATOM 4147 N N . LYS A 1 586 ? -27.015 7.414 36.640 1.00 93.12 586 LYS A N 1
ATOM 4148 C CA . LYS A 1 586 ? -28.227 6.609 36.506 1.00 93.12 586 LYS A CA 1
ATOM 4149 C C . LYS A 1 586 ? -27.919 5.130 36.290 1.00 93.12 586 LYS A C 1
ATOM 4151 O O . LYS A 1 586 ? -27.225 4.765 35.340 1.00 93.12 586 LYS A O 1
ATOM 4156 N N . LEU A 1 587 ? -28.474 4.282 37.147 1.00 94.94 587 LEU A N 1
ATOM 4157 C CA . LEU A 1 587 ? -28.439 2.827 37.035 1.00 94.94 587 LEU A CA 1
ATOM 4158 C C . LEU A 1 587 ? -29.798 2.320 36.549 1.00 94.94 587 LEU A C 1
ATOM 4160 O O . LEU A 1 587 ? -30.818 2.532 37.199 1.00 94.94 587 LEU A O 1
ATOM 4164 N N . ASN A 1 588 ? -29.808 1.619 35.421 1.00 94.06 588 ASN A N 1
ATOM 4165 C CA . ASN A 1 588 ? -31.004 1.027 34.838 1.00 94.06 588 ASN A CA 1
ATOM 4166 C C . ASN A 1 588 ? -30.884 -0.495 34.838 1.00 94.06 588 ASN A C 1
ATOM 4168 O O . ASN A 1 588 ? -30.103 -1.069 34.076 1.00 94.06 588 ASN A O 1
ATOM 4172 N N . ILE A 1 589 ? -31.705 -1.151 35.646 1.00 94.69 589 ILE A N 1
ATOM 4173 C CA . ILE A 1 589 ? -31.829 -2.604 35.681 1.00 94.69 589 ILE A CA 1
ATOM 4174 C C . ILE A 1 589 ? -33.034 -2.958 34.818 1.00 94.69 589 ILE A C 1
ATOM 4176 O O . ILE A 1 589 ? -34.186 -2.665 35.157 1.00 94.69 589 ILE A O 1
ATOM 4180 N N . GLN A 1 590 ? -32.755 -3.479 33.627 1.00 91.06 590 GLN A N 1
ATOM 4181 C CA . GLN A 1 590 ? -33.767 -3.623 32.589 1.00 91.06 590 GLN A CA 1
ATOM 4182 C C . GLN A 1 590 ? -34.640 -4.860 32.809 1.00 91.06 590 GLN A C 1
ATOM 4184 O O . GLN A 1 590 ? -34.309 -5.757 33.578 1.00 91.06 590 GLN A O 1
ATOM 4189 N N . LYS A 1 591 ? -35.775 -4.901 32.109 1.00 85.38 591 LYS A N 1
ATOM 4190 C CA . LYS A 1 591 ? -36.715 -6.029 32.084 1.00 85.38 591 LYS A CA 1
ATOM 4191 C C . LYS A 1 591 ? -35.999 -7.386 31.974 1.00 85.38 591 LYS A C 1
ATOM 4193 O O . LYS A 1 591 ? -35.203 -7.586 31.056 1.00 85.38 591 LYS A O 1
ATOM 4198 N N . GLY A 1 592 ? -36.339 -8.318 32.866 1.00 86.56 592 GLY A N 1
ATOM 4199 C CA . GLY A 1 592 ? -35.786 -9.674 32.891 1.00 86.56 592 GLY A CA 1
ATOM 4200 C C . GLY A 1 592 ? -34.318 -9.765 33.314 1.00 86.56 592 GLY A C 1
ATOM 4201 O O . GLY A 1 592 ? -33.739 -10.839 33.201 1.00 86.56 592 GLY A O 1
ATOM 4202 N N . ALA A 1 593 ? -33.696 -8.664 33.747 1.00 92.94 593 ALA A N 1
ATOM 4203 C CA . ALA A 1 593 ? -32.334 -8.690 34.262 1.00 92.94 593 ALA A CA 1
ATOM 4204 C C . ALA A 1 593 ? -32.305 -9.135 35.729 1.00 92.94 593 ALA A C 1
ATOM 4206 O O . ALA A 1 593 ? -33.158 -8.729 36.524 1.00 92.94 593 ALA A O 1
ATOM 4207 N N . TYR A 1 594 ? -31.278 -9.906 36.076 1.00 94.38 594 TYR A N 1
ATOM 4208 C CA . TYR A 1 594 ? -30.927 -10.255 37.445 1.00 94.38 594 TYR A CA 1
ATOM 4209 C C . TYR A 1 594 ? -29.571 -9.629 37.767 1.00 94.38 594 TYR A C 1
ATOM 4211 O O . TYR A 1 594 ? -28.526 -10.099 37.315 1.00 94.38 594 TYR A O 1
ATOM 4219 N N . PHE A 1 595 ? -29.580 -8.525 38.510 1.00 96.94 595 PHE A N 1
ATOM 4220 C CA . PHE A 1 595 ? -28.368 -7.784 38.841 1.00 96.94 595 PHE A CA 1
ATOM 4221 C C . PHE A 1 595 ? -27.934 -8.073 40.273 1.00 96.94 595 PHE A C 1
ATOM 4223 O O . PHE A 1 595 ? -28.613 -7.642 41.192 1.00 96.94 595 PHE A O 1
ATOM 4230 N N . THR A 1 596 ? -26.808 -8.757 40.471 1.00 96.06 596 THR A N 1
ATOM 4231 C CA . THR A 1 596 ? -26.215 -8.969 41.801 1.00 96.06 596 THR A CA 1
ATOM 4232 C C . THR A 1 596 ? -25.026 -8.044 42.005 1.00 96.06 596 THR A C 1
ATOM 4234 O O . THR A 1 596 ? -24.044 -8.143 41.274 1.00 96.06 596 THR A O 1
ATOM 4237 N N . ASP A 1 597 ? -25.070 -7.181 43.015 1.00 94.31 597 ASP A N 1
ATOM 4238 C CA . ASP A 1 597 ? -23.928 -6.371 43.433 1.00 94.31 597 ASP A CA 1
ATOM 4239 C C . ASP A 1 597 ? -23.383 -6.840 44.789 1.00 94.31 597 ASP A C 1
ATOM 4241 O O . ASP A 1 597 ? -24.009 -6.645 45.831 1.00 94.31 597 ASP A O 1
ATOM 4245 N N . GLN A 1 598 ? -22.189 -7.437 44.760 1.00 92.06 598 GLN A N 1
ATOM 4246 C CA . GLN A 1 598 ? -21.440 -7.853 45.949 1.00 92.06 598 GLN A CA 1
ATOM 4247 C C . GLN A 1 598 ? -20.479 -6.772 46.464 1.00 92.06 598 GLN A C 1
ATOM 4249 O O . GLN A 1 598 ? -19.871 -6.950 47.520 1.00 92.06 598 GLN A O 1
ATOM 4254 N N . SER A 1 599 ? -20.268 -5.682 45.713 1.00 88.31 599 SER A N 1
ATOM 4255 C CA . SER A 1 599 ? -19.508 -4.520 46.194 1.00 88.31 599 SER A CA 1
ATOM 4256 C C . SER A 1 599 ? -20.384 -3.548 46.979 1.00 88.31 599 SER A C 1
ATOM 4258 O O . SER A 1 599 ? -19.857 -2.739 47.741 1.00 88.31 599 SER A O 1
ATOM 4260 N N . LEU A 1 600 ? -21.708 -3.635 46.798 1.00 89.94 600 LEU A N 1
ATOM 4261 C CA . LEU A 1 600 ? -22.738 -2.834 47.469 1.00 89.94 600 LEU A CA 1
ATOM 4262 C C . LEU A 1 600 ? -22.647 -1.330 47.161 1.00 89.94 600 LEU A C 1
ATOM 4264 O O . LEU A 1 600 ? -23.328 -0.501 47.768 1.00 89.94 600 LEU A O 1
ATOM 4268 N N . THR A 1 601 ? -21.800 -0.944 46.210 1.00 90.31 601 THR A N 1
ATOM 4269 C CA . THR A 1 601 ? -21.570 0.462 45.861 1.00 90.31 601 THR A CA 1
ATOM 4270 C C . THR A 1 601 ? -22.631 1.004 44.909 1.00 90.31 601 THR A C 1
ATOM 4272 O O . THR A 1 601 ? -22.898 2.207 44.937 1.00 90.31 601 THR A O 1
ATOM 4275 N N . SER A 1 602 ? -23.305 0.143 44.132 1.00 91.88 602 SER A N 1
ATOM 4276 C CA . SER A 1 602 ? -24.404 0.562 43.244 1.00 91.88 602 SER A CA 1
ATOM 4277 C C . SER A 1 602 ? -25.568 1.197 43.988 1.00 91.88 602 SER A C 1
ATOM 4279 O O . SER A 1 602 ? -26.251 2.066 43.457 1.00 91.88 602 SER A O 1
ATOM 4281 N N . ALA A 1 603 ? -25.781 0.825 45.243 1.00 88.88 603 ALA A N 1
ATOM 4282 C CA . ALA A 1 603 ? -26.858 1.366 46.049 1.00 88.88 603 ALA A CA 1
ATOM 4283 C C . ALA A 1 603 ? -26.642 2.824 46.497 1.00 88.88 603 ALA A C 1
ATOM 4285 O O . ALA A 1 603 ? -27.559 3.444 47.029 1.00 88.88 603 ALA A O 1
ATOM 4286 N N . LYS A 1 604 ? -25.450 3.387 46.257 1.00 89.06 604 LYS A N 1
ATOM 4287 C CA . LYS A 1 604 ? -25.145 4.812 46.462 1.00 89.06 604 LYS A CA 1
ATOM 4288 C C . LYS A 1 604 ? -25.413 5.666 45.216 1.00 89.06 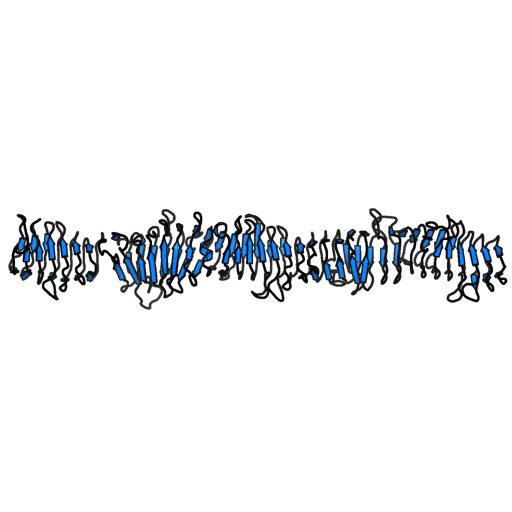604 LYS A C 1
ATOM 4290 O O . LYS A 1 604 ? -25.237 6.881 45.272 1.00 89.06 604 LYS A O 1
ATOM 4295 N N . VAL A 1 605 ? -25.815 5.053 44.101 1.00 90.38 605 VAL A N 1
ATOM 4296 C CA . VAL A 1 605 ? -26.168 5.764 42.866 1.00 90.38 605 VAL A CA 1
ATOM 4297 C C . VAL A 1 605 ? -27.427 6.605 43.089 1.00 90.38 605 VAL A C 1
ATOM 4299 O O . VAL A 1 605 ? -28.409 6.143 43.666 1.00 90.38 605 VAL A O 1
ATOM 4302 N N . ALA A 1 606 ? -27.399 7.853 42.616 1.00 87.06 606 ALA A N 1
ATOM 4303 C CA . ALA A 1 606 ? -28.449 8.835 42.886 1.00 87.06 606 ALA A CA 1
ATOM 4304 C C . ALA A 1 606 ? -29.791 8.527 42.197 1.00 87.06 606 ALA A C 1
ATOM 4306 O O . ALA A 1 606 ? -30.835 8.935 42.698 1.00 87.06 606 ALA A O 1
ATOM 4307 N N . GLU A 1 607 ? -29.781 7.831 41.058 1.00 91.88 607 GLU A N 1
ATOM 4308 C CA . GLU A 1 607 ? -30.991 7.387 40.363 1.00 91.88 607 GLU A CA 1
ATOM 4309 C C . GLU A 1 607 ? -30.878 5.905 39.991 1.00 91.88 607 GLU A C 1
ATOM 4311 O O . GLU A 1 607 ? -30.041 5.525 39.171 1.00 91.88 607 GLU A O 1
ATOM 4316 N N . ILE A 1 608 ? -31.743 5.068 40.568 1.00 92.31 608 ILE A N 1
ATOM 4317 C CA . ILE A 1 608 ? -31.774 3.622 40.321 1.00 92.31 608 ILE A CA 1
ATOM 4318 C C . ILE A 1 608 ? -33.165 3.242 39.818 1.00 92.31 608 ILE A C 1
ATOM 4320 O O . ILE A 1 608 ? -34.147 3.384 40.541 1.00 92.31 608 ILE A O 1
ATOM 4324 N N . ASN A 1 609 ? -33.257 2.731 38.594 1.00 91.56 609 ASN A N 1
ATOM 4325 C CA . ASN A 1 609 ? -34.505 2.301 37.971 1.00 91.56 609 ASN A CA 1
ATOM 4326 C C . ASN A 1 609 ? -34.534 0.774 37.840 1.00 91.56 609 ASN A C 1
ATOM 4328 O O . ASN A 1 609 ? -33.676 0.197 37.171 1.00 91.56 609 ASN A O 1
ATOM 4332 N N . ILE A 1 610 ? -35.542 0.126 38.428 1.00 91.25 610 ILE A N 1
ATOM 4333 C CA . ILE A 1 610 ? -35.687 -1.337 38.453 1.00 91.25 610 ILE A CA 1
ATOM 4334 C C . ILE A 1 610 ? -36.910 -1.749 37.627 1.00 91.25 610 ILE A C 1
ATOM 4336 O O . ILE A 1 610 ? -38.049 -1.421 37.965 1.00 91.25 610 ILE A O 1
ATOM 4340 N N . GLY A 1 611 ? -36.685 -2.474 36.529 1.00 85.50 611 GLY A N 1
ATOM 4341 C CA . GLY A 1 611 ? -37.736 -2.947 35.619 1.00 85.50 611 GLY A CA 1
ATOM 4342 C C . GLY A 1 611 ? -38.135 -1.938 34.544 1.00 85.50 611 GLY A C 1
ATOM 4343 O O . GLY A 1 611 ? -39.315 -1.798 34.232 1.00 85.50 611 GLY A O 1
ATOM 4344 N N . GLN A 1 612 ? -37.174 -1.198 33.986 1.00 70.44 612 GLN A N 1
ATOM 4345 C CA . GLN A 1 612 ? -37.453 -0.167 32.980 1.00 70.44 612 GLN A CA 1
ATOM 4346 C C . GLN A 1 612 ? -38.158 -0.734 31.722 1.00 70.44 612 GLN A C 1
ATOM 4348 O O . GLN A 1 612 ? -37.676 -1.685 31.102 1.00 70.44 612 GLN A O 1
ATOM 4353 N N . LEU A 1 613 ? -39.288 -0.120 31.330 1.00 60.19 613 LEU A N 1
ATOM 4354 C CA . LEU A 1 613 ? -40.157 -0.555 30.225 1.00 60.19 613 LEU A CA 1
ATOM 4355 C C . LEU A 1 613 ? -39.553 -0.227 28.844 1.00 60.19 613 LEU A C 1
ATOM 4357 O O . LEU A 1 613 ? -39.339 0.943 28.527 1.00 60.19 613 LEU A O 1
ATOM 4361 N N . ILE A 1 614 ? -39.360 -1.238 27.989 1.00 57.34 614 ILE A N 1
ATOM 4362 C CA . ILE A 1 614 ? -39.141 -1.041 26.538 1.00 57.34 614 ILE A CA 1
ATOM 4363 C C . ILE A 1 614 ? -40.302 -1.641 25.711 1.00 57.34 614 ILE A C 1
ATOM 4365 O O . ILE A 1 614 ? -40.597 -1.140 24.628 1.00 57.34 614 ILE A O 1
ATOM 4369 N N . ASP A 1 615 ? -41.053 -2.622 26.236 1.00 54.06 615 ASP A N 1
ATOM 4370 C CA . ASP A 1 615 ? -42.263 -3.169 25.601 1.00 54.06 615 ASP A CA 1
ATOM 4371 C C . ASP A 1 615 ? -43.293 -3.691 26.635 1.00 54.06 615 ASP A C 1
ATOM 4373 O O . ASP A 1 615 ? -42.958 -3.947 27.789 1.00 54.06 615 ASP A O 1
ATOM 4377 N N . LYS A 1 616 ? -44.568 -3.816 26.231 1.00 52.12 616 LYS A N 1
ATOM 4378 C CA . LYS A 1 616 ? -45.735 -4.131 27.091 1.00 52.12 616 LYS A CA 1
ATOM 4379 C C . LYS A 1 616 ? -45.882 -5.616 27.475 1.00 52.12 616 LYS A C 1
ATOM 4381 O O . LYS A 1 616 ? -46.982 -6.038 27.824 1.00 52.12 616 LYS A O 1
ATOM 4386 N N . THR A 1 617 ? -44.835 -6.428 27.352 1.00 56.34 617 THR A N 1
ATOM 4387 C CA . THR A 1 617 ? -44.900 -7.849 27.736 1.00 56.34 617 THR A CA 1
ATOM 4388 C C . THR A 1 617 ? -44.116 -8.057 29.028 1.00 56.34 617 THR A C 1
ATOM 4390 O O . THR A 1 617 ? -42.923 -7.797 29.069 1.00 56.34 617 THR A O 1
ATOM 4393 N N . SER A 1 618 ? -44.794 -8.436 30.107 1.00 54.03 618 SER A N 1
ATOM 4394 C CA . SER A 1 618 ? -44.274 -8.455 31.478 1.00 54.03 618 SER A CA 1
ATOM 4395 C C . SER A 1 618 ? -43.111 -9.432 31.684 1.00 54.03 618 SER A C 1
ATOM 4397 O O . SER A 1 618 ? -43.273 -10.625 31.454 1.00 54.03 618 SER A O 1
ATOM 4399 N N . TYR A 1 619 ? -41.972 -8.929 32.170 1.00 65.06 619 TYR A N 1
ATOM 4400 C CA . TYR A 1 619 ? -41.022 -9.690 32.992 1.00 65.06 619 TYR A CA 1
ATOM 4401 C C . TYR A 1 619 ? -40.418 -8.731 34.030 1.00 65.06 619 TYR A C 1
ATOM 4403 O O . TYR A 1 619 ? -39.917 -7.664 33.670 1.00 65.06 619 TYR A O 1
ATOM 4411 N N . ALA A 1 620 ? -40.485 -9.106 35.307 1.00 81.94 620 ALA A N 1
ATOM 4412 C CA . ALA A 1 620 ? -39.841 -8.408 36.417 1.00 81.94 620 ALA A CA 1
ATOM 4413 C C . ALA A 1 620 ? -38.329 -8.234 36.200 1.00 81.94 620 ALA A C 1
ATOM 4415 O O . ALA A 1 620 ? -37.715 -8.985 35.440 1.00 81.94 620 ALA A O 1
ATOM 4416 N N . ALA A 1 621 ? -37.722 -7.266 36.882 1.00 90.81 621 ALA A N 1
ATOM 4417 C CA . ALA A 1 621 ? -36.274 -7.213 37.059 1.00 90.81 621 ALA A CA 1
ATOM 4418 C C . ALA A 1 621 ? -35.935 -7.374 38.541 1.00 90.81 621 ALA A C 1
ATOM 4420 O O . ALA A 1 621 ? -36.675 -6.878 39.393 1.00 90.81 621 ALA A O 1
ATOM 4421 N N . THR A 1 622 ? -34.811 -8.017 38.840 1.00 93.38 622 THR A N 1
ATOM 4422 C CA . THR A 1 622 ? -34.347 -8.202 40.217 1.00 93.38 622 THR A CA 1
ATOM 4423 C C . THR A 1 622 ? -33.039 -7.464 40.431 1.00 93.38 622 THR A C 1
ATOM 4425 O O . THR A 1 622 ? -32.073 -7.646 39.688 1.00 93.38 622 THR A O 1
ATOM 4428 N N . TYR A 1 623 ? -33.012 -6.639 41.470 1.00 94.31 623 TYR A N 1
ATOM 4429 C CA . TYR A 1 623 ? -31.811 -6.006 41.985 1.00 94.31 623 TYR A CA 1
ATOM 4430 C C . TYR A 1 623 ? -31.414 -6.684 43.292 1.00 94.31 623 TYR A C 1
ATOM 4432 O O . TYR A 1 623 ? -32.094 -6.518 44.294 1.00 94.31 623 TYR A O 1
ATOM 4440 N N . ALA A 1 624 ? -30.337 -7.457 43.285 1.00 93.31 624 ALA A N 1
ATOM 4441 C CA . ALA A 1 624 ? -29.804 -8.138 44.449 1.00 93.31 624 ALA A CA 1
ATOM 4442 C C . ALA A 1 624 ? -28.583 -7.399 45.012 1.00 93.31 624 ALA A C 1
ATOM 4444 O O . ALA A 1 624 ? -27.574 -7.237 44.328 1.00 93.31 624 ALA A O 1
ATOM 4445 N N . LEU A 1 625 ? -28.661 -6.986 46.274 1.00 91.31 625 LEU A N 1
ATOM 4446 C CA . LEU A 1 625 ? -27.540 -6.456 47.049 1.00 91.31 625 LEU A CA 1
ATOM 4447 C C . LEU A 1 625 ? -27.069 -7.542 48.010 1.00 91.31 625 LEU A C 1
ATOM 4449 O O . LEU A 1 625 ? -27.835 -7.973 48.870 1.00 91.31 625 LEU A O 1
ATOM 4453 N N . ASP A 1 626 ? -25.830 -8.001 47.846 1.00 89.62 626 ASP A N 1
ATOM 4454 C CA . ASP A 1 626 ? -25.288 -9.138 48.590 1.00 89.62 626 ASP A CA 1
ATOM 4455 C C . ASP A 1 626 ? -24.162 -8.696 49.528 1.00 89.62 626 ASP A C 1
ATOM 4457 O O . ASP A 1 626 ? -23.043 -8.409 49.098 1.00 89.62 626 ASP A O 1
ATOM 4461 N N . ALA A 1 627 ? -24.460 -8.656 50.827 1.00 86.81 627 ALA A N 1
ATOM 4462 C CA . ALA A 1 627 ? -23.560 -8.269 51.914 1.00 86.81 627 ALA A CA 1
ATOM 4463 C C . ALA A 1 627 ? -22.484 -9.332 52.215 1.00 86.81 627 ALA A C 1
ATOM 4465 O O . ALA A 1 627 ? -22.107 -9.572 53.359 1.00 86.81 627 ALA A O 1
ATOM 4466 N N . VAL A 1 628 ? -21.971 -9.997 51.178 1.00 84.44 628 VAL A N 1
ATOM 4467 C CA . VAL A 1 628 ? -20.954 -11.049 51.291 1.00 84.44 628 VAL A CA 1
ATOM 4468 C C . VAL A 1 628 ? -19.593 -10.498 51.740 1.00 84.44 628 VAL A C 1
ATOM 4470 O O . VAL A 1 628 ? -18.819 -11.219 52.366 1.00 84.44 628 VAL A O 1
ATOM 4473 N N . ASN A 1 629 ? -19.309 -9.220 51.456 1.00 78.94 629 ASN A N 1
ATOM 4474 C CA . ASN A 1 629 ? -18.013 -8.577 51.715 1.00 78.94 629 ASN A CA 1
ATOM 4475 C C . ASN A 1 629 ? -18.020 -7.558 52.874 1.00 78.94 629 ASN A C 1
ATOM 4477 O O . ASN A 1 629 ? -16.985 -6.934 53.119 1.00 78.94 629 ASN A O 1
ATOM 4481 N N . GLY A 1 630 ? -19.147 -7.356 53.565 1.00 79.62 630 GLY A N 1
ATOM 4482 C CA . GLY A 1 630 ? -19.240 -6.416 54.685 1.00 79.62 630 GLY A CA 1
ATOM 4483 C C . GLY A 1 630 ? -20.644 -5.866 54.934 1.00 79.62 630 GLY A C 1
ATOM 4484 O O . GLY A 1 630 ? -21.553 -6.055 54.126 1.00 79.62 630 GLY A O 1
ATOM 4485 N N . ASP A 1 631 ? -20.786 -5.149 56.051 1.00 81.44 631 ASP A N 1
ATOM 4486 C CA . ASP A 1 631 ? -22.003 -4.412 56.407 1.00 81.44 631 ASP A CA 1
ATOM 4487 C C . ASP A 1 631 ? -22.331 -3.321 55.383 1.00 81.44 631 ASP A C 1
ATOM 4489 O O . ASP A 1 631 ? -21.442 -2.723 54.765 1.00 81.44 631 ASP A O 1
ATOM 4493 N N . PHE A 1 632 ? -23.621 -3.015 55.239 1.00 82.81 632 PHE A N 1
ATOM 4494 C CA . PHE A 1 632 ? -24.084 -2.071 54.230 1.00 82.81 632 PHE A CA 1
ATOM 4495 C C . PHE A 1 632 ? -25.261 -1.207 54.692 1.00 82.81 632 PHE A C 1
ATOM 4497 O O . PHE A 1 632 ? -26.201 -1.676 55.331 1.00 82.81 632 PHE A O 1
ATOM 4504 N N . GLU A 1 633 ? -25.217 0.074 54.321 1.00 80.06 633 GLU A N 1
ATOM 4505 C CA . GLU A 1 633 ? -26.292 1.039 54.552 1.00 80.06 633 GLU A CA 1
ATOM 4506 C C . GLU A 1 633 ? -27.031 1.337 53.245 1.00 80.06 633 GLU A C 1
ATOM 4508 O O . GLU A 1 633 ? -26.465 1.933 52.325 1.00 80.06 633 GLU A O 1
ATOM 4513 N N . LEU A 1 634 ? -28.313 0.973 53.177 1.00 81.50 634 LEU A N 1
ATOM 4514 C CA . LEU A 1 634 ? -29.174 1.301 52.051 1.00 81.50 634 LEU A CA 1
ATOM 4515 C C . LEU A 1 634 ? -29.887 2.635 52.276 1.00 81.50 634 LEU A C 1
ATOM 4517 O O . LEU A 1 634 ? -30.713 2.781 53.184 1.00 81.50 634 LEU A O 1
ATOM 4521 N N . ASN A 1 635 ? -29.633 3.582 51.376 1.00 73.00 635 ASN A N 1
ATOM 4522 C CA . ASN A 1 635 ? -30.417 4.800 51.234 1.00 73.00 635 ASN A CA 1
ATOM 4523 C C . ASN A 1 635 ? -31.259 4.708 49.954 1.00 73.00 635 ASN A C 1
ATOM 4525 O O . ASN A 1 635 ? -30.725 4.696 48.849 1.00 73.00 635 ASN A O 1
ATOM 4529 N N . THR A 1 636 ? -32.583 4.633 50.093 1.00 65.50 636 THR A N 1
ATOM 4530 C CA . THR A 1 636 ? -33.497 4.439 48.952 1.00 65.50 636 THR A CA 1
ATOM 4531 C C . THR A 1 636 ? -33.907 5.736 48.248 1.00 65.50 636 THR A C 1
ATOM 4533 O O . THR A 1 636 ? -34.680 5.674 47.296 1.00 65.50 636 THR A O 1
ATOM 4536 N N . GLY A 1 637 ? -33.393 6.908 48.656 1.00 67.62 637 GLY A N 1
ATOM 4537 C CA . GLY A 1 637 ? -33.866 8.223 48.188 1.00 67.62 637 GLY A CA 1
ATOM 4538 C C . GLY A 1 637 ? -33.857 8.449 46.665 1.00 67.62 637 GLY A C 1
ATOM 4539 O O . GLY A 1 637 ? -34.520 9.367 46.186 1.00 67.62 637 GLY A O 1
ATOM 4540 N N . GLY A 1 638 ? -33.145 7.606 45.907 1.00 75.62 638 GLY A N 1
ATOM 4541 C CA . GLY A 1 638 ? -33.061 7.614 44.443 1.00 75.62 638 GLY A CA 1
ATOM 4542 C C . GLY A 1 638 ? -33.660 6.402 43.715 1.00 75.62 638 GLY A C 1
ATOM 4543 O O . GLY A 1 638 ? -33.616 6.356 42.484 1.00 75.62 638 GLY A O 1
ATOM 4544 N N . MET A 1 639 ? -34.187 5.406 44.436 1.00 88.00 639 MET A N 1
ATOM 4545 C CA . MET A 1 639 ? -34.594 4.112 43.873 1.00 88.00 639 MET A CA 1
ATOM 4546 C C . MET A 1 639 ? -36.062 4.113 43.422 1.00 88.00 639 MET A C 1
ATOM 4548 O O . MET A 1 639 ? -36.946 4.583 44.134 1.00 88.00 639 MET A O 1
ATOM 4552 N N . LYS A 1 640 ? -36.332 3.583 42.225 1.00 87.50 640 LYS A N 1
ATOM 4553 C CA . LYS A 1 640 ? -37.657 3.550 41.594 1.00 87.50 640 LYS A CA 1
ATOM 4554 C C . LYS A 1 640 ? -37.939 2.176 40.996 1.00 87.50 640 LYS A C 1
ATOM 4556 O O . LYS A 1 640 ? -37.247 1.732 40.078 1.00 87.50 640 LYS A O 1
ATOM 4561 N N . PHE A 1 641 ? -39.013 1.544 41.456 1.00 86.25 641 PHE A N 1
ATOM 4562 C CA . PHE A 1 641 ? -39.596 0.378 40.799 1.00 86.25 641 PHE A CA 1
ATOM 4563 C C . PHE A 1 641 ? -40.462 0.865 39.638 1.00 86.25 641 PHE A C 1
ATOM 4565 O O . PHE A 1 641 ? -41.494 1.501 39.835 1.00 86.25 641 PHE A O 1
ATOM 4572 N N . ILE A 1 642 ? -39.997 0.626 38.413 1.00 85.19 642 ILE A N 1
ATOM 4573 C CA . ILE A 1 642 ? -40.693 1.046 37.189 1.00 85.19 642 ILE A CA 1
ATOM 4574 C C . ILE A 1 642 ? -41.769 0.026 36.791 1.00 85.19 642 ILE A C 1
ATOM 4576 O O . ILE A 1 642 ? -42.727 0.375 36.103 1.00 85.19 642 ILE A O 1
ATOM 4580 N N . HIS A 1 643 ? -41.623 -1.219 37.244 1.00 83.31 643 HIS A N 1
ATOM 4581 C CA . HIS A 1 643 ? -42.583 -2.301 37.058 1.00 83.31 643 HIS A CA 1
ATOM 4582 C C . HIS A 1 643 ? -42.979 -2.884 38.420 1.00 83.31 643 HIS A C 1
ATOM 4584 O O . HIS A 1 643 ? -42.123 -3.019 39.292 1.00 83.31 643 HIS A O 1
ATOM 4590 N N . GLU A 1 644 ? -44.255 -3.236 38.590 1.00 77.69 644 GLU A N 1
ATOM 4591 C CA . GLU A 1 644 ? -44.826 -3.712 39.862 1.00 77.69 644 GLU A CA 1
ATOM 4592 C C . GLU A 1 644 ? -44.234 -5.045 40.340 1.00 77.69 644 GLU A C 1
ATOM 4594 O O . GLU A 1 644 ? -43.981 -5.204 41.526 1.00 77.69 644 GLU A O 1
ATOM 4599 N N . ASP A 1 645 ? -43.922 -5.956 39.413 1.00 83.94 645 ASP A N 1
ATOM 4600 C CA . ASP A 1 645 ? -43.296 -7.246 39.744 1.00 83.94 645 ASP A CA 1
ATOM 4601 C C . ASP A 1 645 ? -41.777 -7.173 40.000 1.00 83.94 645 ASP A C 1
ATOM 4603 O O . ASP A 1 645 ? -41.153 -8.195 40.278 1.00 83.94 645 ASP A O 1
ATOM 4607 N N . SER A 1 646 ? -41.142 -6.006 39.845 1.00 88.56 646 SER A N 1
ATOM 4608 C CA . SER A 1 646 ? -39.700 -5.877 40.088 1.00 88.56 646 SER A CA 1
ATOM 4609 C C . SER A 1 646 ? -39.357 -6.067 41.568 1.00 88.56 646 SER A C 1
ATOM 4611 O O . SER A 1 646 ? -40.082 -5.604 42.444 1.00 88.56 646 SER A O 1
ATOM 4613 N N . ALA A 1 647 ? -38.207 -6.681 41.845 1.00 88.44 647 ALA A N 1
ATOM 4614 C CA . ALA A 1 647 ? -37.783 -7.039 43.195 1.00 88.44 647 ALA A CA 1
ATOM 4615 C C . ALA A 1 647 ? -36.452 -6.384 43.589 1.00 88.44 647 ALA A C 1
ATOM 4617 O O . ALA A 1 647 ? -35.558 -6.193 42.759 1.00 88.44 647 ALA A O 1
ATOM 4618 N N . LEU A 1 648 ? -36.330 -6.067 44.878 1.00 88.69 648 LEU A N 1
ATOM 4619 C CA . LEU A 1 648 ? -35.069 -5.766 45.549 1.00 88.69 648 LEU A CA 1
ATOM 4620 C C . LEU A 1 648 ? -34.766 -6.928 46.501 1.00 88.69 648 LEU A C 1
ATOM 4622 O O . LEU A 1 648 ? -35.436 -7.076 47.522 1.00 88.69 648 LEU A O 1
ATOM 4626 N N . ASP A 1 649 ? -33.762 -7.729 46.164 1.00 88.19 649 ASP A N 1
ATOM 4627 C CA . ASP A 1 649 ? -33.276 -8.828 46.991 1.00 88.19 649 ASP A CA 1
ATOM 4628 C C . ASP A 1 649 ? -32.154 -8.304 47.894 1.00 88.19 649 ASP A C 1
ATOM 4630 O O . ASP A 1 649 ? -31.110 -7.855 47.422 1.00 88.19 649 ASP A O 1
ATOM 4634 N N . LEU A 1 650 ? -32.342 -8.384 49.205 1.00 85.88 650 LEU A N 1
ATOM 4635 C CA . LEU A 1 650 ? -31.297 -8.083 50.181 1.00 85.88 650 LEU A CA 1
ATOM 4636 C C . LEU A 1 650 ? -30.749 -9.407 50.703 1.00 85.88 650 LEU A C 1
ATOM 4638 O O . LEU A 1 650 ? -31.483 -10.179 51.315 1.00 85.88 650 LEU A O 1
ATOM 4642 N N . LYS A 1 651 ? -29.476 -9.690 50.425 1.00 82.69 651 LYS A N 1
ATOM 4643 C CA . LYS A 1 651 ? -28.838 -10.974 50.726 1.00 82.69 651 LYS A CA 1
ATOM 4644 C C . LYS A 1 651 ? -27.628 -10.784 51.625 1.00 82.69 651 LYS A C 1
ATOM 4646 O O . LYS A 1 651 ? -26.941 -9.770 51.561 1.00 82.69 651 LYS A O 1
ATOM 4651 N N . ASN A 1 652 ? -27.343 -11.802 52.423 1.00 79.50 652 ASN A N 1
ATOM 4652 C CA . ASN A 1 652 ? -26.060 -11.970 53.085 1.00 79.50 652 ASN A CA 1
ATOM 4653 C C . ASN A 1 652 ? -25.590 -13.394 52.804 1.00 79.50 652 ASN A C 1
ATOM 4655 O O . ASN A 1 652 ? -25.915 -14.320 53.539 1.00 79.50 652 ASN A O 1
ATOM 4659 N N . SER A 1 653 ? -24.864 -13.563 51.701 1.00 79.75 653 SER A N 1
ATOM 4660 C CA . SER A 1 653 ? -24.334 -14.867 51.290 1.00 79.75 653 SER A CA 1
ATOM 4661 C C . SER A 1 653 ? -22.964 -15.170 51.918 1.00 79.75 653 SER A C 1
ATOM 4663 O O . SER A 1 653 ? -22.264 -16.069 51.453 1.00 79.75 653 SER A O 1
ATOM 4665 N N . SER A 1 654 ? -22.539 -14.407 52.938 1.00 77.81 654 SER A N 1
ATOM 4666 C CA . SER A 1 654 ? -21.294 -14.659 53.675 1.00 77.81 654 SER A CA 1
ATOM 4667 C C . SER A 1 654 ? -21.329 -16.035 54.334 1.00 77.81 654 SER A C 1
ATOM 4669 O O . SER A 1 654 ? -22.312 -16.412 54.960 1.00 77.81 654 SER A O 1
ATOM 4671 N N . ASN A 1 655 ? -20.207 -16.757 54.306 1.00 66.81 655 ASN A N 1
ATOM 4672 C CA . ASN A 1 655 ? -20.080 -18.051 54.987 1.00 66.81 655 ASN A CA 1
ATOM 4673 C C . ASN A 1 655 ? -20.279 -17.958 56.516 1.00 66.81 655 ASN A C 1
ATOM 4675 O O . ASN A 1 655 ? -20.430 -18.989 57.170 1.00 66.81 655 ASN A O 1
ATOM 4679 N N . ALA A 1 656 ? -20.221 -16.748 57.084 1.00 67.12 656 ALA A N 1
ATOM 4680 C CA . ALA A 1 656 ? -20.406 -16.483 58.507 1.00 67.12 656 ALA A CA 1
ATOM 4681 C C . ALA A 1 656 ? -21.791 -15.899 58.863 1.00 67.12 656 ALA A C 1
ATOM 4683 O O . ALA A 1 656 ? -22.098 -15.830 60.050 1.00 67.12 656 ALA A O 1
ATOM 4684 N N . ASN A 1 657 ? -22.634 -15.534 57.878 1.00 61.81 657 ASN A N 1
ATOM 4685 C CA . ASN A 1 657 ? -23.959 -14.909 58.069 1.00 61.81 657 ASN A CA 1
ATOM 4686 C C . ASN A 1 657 ? -23.991 -13.737 59.084 1.00 61.81 657 ASN A C 1
ATOM 4688 O O . ASN A 1 657 ? -25.014 -13.488 59.715 1.00 61.81 657 ASN A O 1
ATOM 4692 N N . ASP A 1 658 ? -22.888 -13.007 59.255 1.00 69.31 658 ASP A N 1
ATOM 4693 C CA . ASP A 1 658 ? -22.674 -12.045 60.346 1.00 69.31 658 ASP A CA 1
ATOM 4694 C C . ASP A 1 658 ? -22.854 -10.570 59.951 1.00 69.31 658 ASP A C 1
ATOM 4696 O O . ASP A 1 658 ? -22.984 -9.714 60.825 1.00 69.31 658 ASP A O 1
ATOM 4700 N N . HIS A 1 659 ? -22.897 -10.260 58.656 1.00 77.88 659 HIS A N 1
ATOM 4701 C CA . HIS A 1 659 ? -23.082 -8.888 58.178 1.00 77.88 659 HIS A CA 1
ATOM 4702 C C . HIS A 1 659 ? -24.520 -8.355 58.297 1.00 77.88 659 HIS A C 1
ATOM 4704 O O . HIS A 1 659 ? -25.506 -9.068 58.081 1.00 77.88 659 HIS A O 1
ATOM 4710 N N . THR A 1 660 ? -24.624 -7.059 58.590 1.00 74.19 660 THR A N 1
ATOM 4711 C CA . THR A 1 660 ? -25.873 -6.323 58.817 1.00 74.19 660 THR A CA 1
ATOM 4712 C C . THR A 1 660 ? -26.235 -5.434 57.624 1.00 74.19 660 THR A C 1
ATOM 4714 O O . THR A 1 660 ? -25.387 -4.727 57.074 1.00 74.19 660 THR A O 1
ATOM 4717 N N . ILE A 1 661 ? -27.526 -5.409 57.268 1.00 80.12 661 ILE A N 1
ATOM 4718 C CA . ILE A 1 661 ? -28.099 -4.477 56.284 1.00 80.12 661 ILE A CA 1
ATOM 4719 C C . ILE A 1 661 ? -28.941 -3.426 57.020 1.00 80.12 661 ILE A C 1
ATOM 4721 O O . ILE A 1 661 ? -29.941 -3.749 57.667 1.00 80.12 661 ILE A O 1
ATOM 4725 N N . ASN A 1 662 ? -28.533 -2.160 56.916 1.00 76.00 662 ASN A N 1
ATOM 4726 C CA . ASN A 1 662 ? -29.171 -1.023 57.578 1.00 76.00 662 ASN A CA 1
ATOM 4727 C C . ASN A 1 662 ? -29.983 -0.196 56.578 1.00 76.00 662 ASN A C 1
ATOM 4729 O O . ASN A 1 662 ? -29.422 0.410 55.669 1.00 76.00 662 ASN A O 1
ATOM 4733 N N . LEU A 1 663 ? -31.299 -0.112 56.766 1.00 77.69 663 LEU A N 1
ATOM 4734 C CA . LEU A 1 663 ? -32.193 0.693 55.928 1.00 77.69 663 LEU A CA 1
ATOM 4735 C C . LEU A 1 663 ? -32.507 2.016 56.632 1.00 77.69 663 LEU A C 1
ATOM 4737 O O . LEU A 1 663 ? -33.249 2.053 57.614 1.00 77.69 663 LEU A O 1
ATOM 4741 N N . GLN A 1 664 ? -31.929 3.115 56.138 1.00 72.12 664 GLN A N 1
ATOM 4742 C CA . GLN A 1 664 ? -32.010 4.430 56.797 1.00 72.12 664 GLN A CA 1
ATOM 4743 C C . GLN A 1 664 ? -33.282 5.227 56.445 1.00 72.12 664 GLN A C 1
ATOM 4745 O O . GLN A 1 664 ? -33.563 6.258 57.057 1.00 72.12 664 GLN A O 1
ATOM 4750 N N . THR A 1 665 ? -34.066 4.760 55.474 1.00 67.62 665 THR A N 1
ATOM 4751 C CA . THR A 1 665 ? -35.255 5.444 54.939 1.00 67.62 665 THR A CA 1
ATOM 4752 C C . THR A 1 665 ? -36.555 4.759 55.355 1.00 67.62 665 THR A C 1
ATOM 4754 O O . THR A 1 665 ? -36.563 3.564 55.636 1.00 67.62 665 THR A O 1
ATOM 4757 N N . GLU A 1 666 ? -37.666 5.500 55.351 1.00 69.12 666 GLU A N 1
ATOM 4758 C CA . GLU A 1 666 ? -39.001 4.927 55.573 1.00 69.12 666 GLU A CA 1
ATOM 4759 C C . GLU A 1 666 ? -39.349 3.902 54.479 1.00 69.12 666 GLU A C 1
ATOM 4761 O O . GLU A 1 666 ? -39.108 4.147 53.295 1.00 69.12 666 GLU A O 1
ATOM 4766 N N . ILE A 1 667 ? -39.930 2.765 54.869 1.00 67.88 667 ILE A N 1
ATOM 4767 C CA . ILE A 1 667 ? -40.375 1.720 53.937 1.00 67.88 667 ILE A CA 1
ATOM 4768 C C . ILE A 1 667 ? -41.896 1.779 53.795 1.00 67.88 667 ILE A C 1
ATOM 4770 O O . ILE A 1 667 ? -42.616 1.613 54.780 1.00 67.88 667 ILE A O 1
ATOM 4774 N N . TYR A 1 668 ? -42.372 1.962 52.561 1.00 68.94 668 TYR A N 1
ATOM 4775 C CA . TYR A 1 668 ? -43.790 1.932 52.194 1.00 68.94 668 TYR A CA 1
ATOM 4776 C C . TYR A 1 668 ? -44.048 0.782 51.214 1.00 68.94 668 TYR A C 1
ATOM 4778 O O . TYR A 1 668 ? -43.914 0.955 50.003 1.00 68.94 668 TYR A O 1
ATOM 4786 N N . VAL A 1 669 ? -44.399 -0.394 51.735 1.00 72.31 669 VAL A N 1
ATOM 4787 C CA . VAL A 1 669 ? -44.770 -1.582 50.943 1.00 72.31 669 VAL A CA 1
ATOM 4788 C C . VAL A 1 669 ? -45.913 -2.318 51.640 1.00 72.31 669 VAL A C 1
ATOM 4790 O O . VAL A 1 669 ? -46.111 -2.150 52.833 1.00 72.31 669 VAL A O 1
ATOM 4793 N N . GLU A 1 670 ? -46.679 -3.149 50.935 1.00 77.12 670 GLU A N 1
ATOM 4794 C CA . GLU A 1 670 ? -47.782 -3.883 51.578 1.00 77.12 670 GLU A CA 1
ATOM 4795 C C . GLU A 1 670 ? -47.264 -4.943 52.568 1.00 77.12 670 GLU A C 1
ATOM 4797 O O . GLU A 1 670 ? -47.780 -5.081 53.679 1.00 77.12 670 GLU A O 1
ATOM 4802 N N . ASN A 1 671 ? -46.212 -5.671 52.181 1.00 81.44 671 ASN A N 1
ATOM 4803 C CA . ASN A 1 671 ? -45.646 -6.771 52.957 1.00 81.44 671 ASN A CA 1
ATOM 4804 C C . ASN A 1 671 ? -44.107 -6.758 52.896 1.00 81.44 671 ASN A C 1
ATOM 4806 O O . ASN A 1 671 ? -43.522 -6.529 51.840 1.00 81.44 671 ASN A O 1
ATOM 4810 N N . ILE A 1 672 ? -43.466 -7.068 54.021 1.00 85.12 672 ILE A N 1
ATOM 4811 C CA . ILE A 1 672 ? -42.041 -7.349 54.196 1.00 85.12 672 ILE A CA 1
ATOM 4812 C C . ILE A 1 672 ? -41.916 -8.803 54.644 1.00 85.12 672 ILE A C 1
ATOM 4814 O O . ILE A 1 672 ? -42.500 -9.210 55.651 1.00 85.12 672 ILE A O 1
ATOM 4818 N N . VAL A 1 673 ? -41.126 -9.581 53.911 1.00 86.31 673 VAL A N 1
ATOM 4819 C CA . VAL A 1 673 ? -40.745 -10.943 54.290 1.00 86.31 673 VAL A CA 1
ATOM 4820 C C . VAL A 1 673 ? -39.292 -10.921 54.755 1.00 86.31 673 VAL A C 1
ATOM 4822 O O . VAL A 1 673 ? -38.425 -10.440 54.033 1.00 86.31 673 VAL A O 1
ATOM 4825 N N . LEU A 1 674 ? -39.037 -11.416 55.963 1.00 86.88 674 LEU A N 1
ATOM 4826 C CA . LEU A 1 674 ? -37.712 -11.485 56.569 1.00 86.88 674 LEU A CA 1
ATOM 4827 C C . LEU A 1 674 ? -37.167 -12.912 56.456 1.00 86.88 674 LEU A C 1
ATOM 4829 O O . LEU A 1 674 ? -37.597 -13.803 57.188 1.00 86.88 674 LEU A O 1
ATOM 4833 N N . ASP A 1 675 ? -36.237 -13.104 55.523 1.00 84.88 675 ASP A N 1
ATOM 4834 C CA . ASP A 1 675 ? -35.517 -14.360 55.255 1.00 84.88 675 ASP A CA 1
ATOM 4835 C C . ASP A 1 675 ? -33.998 -14.105 55.270 1.00 84.88 675 ASP A C 1
ATOM 4837 O O . ASP A 1 675 ? -33.276 -14.319 54.299 1.00 84.88 675 ASP A O 1
ATOM 4841 N N . ILE A 1 676 ? -33.537 -13.475 56.350 1.00 76.62 676 ILE A N 1
ATOM 4842 C CA . ILE A 1 676 ? -32.155 -13.013 56.545 1.00 76.62 676 ILE A CA 1
ATOM 4843 C C . ILE A 1 676 ? -31.768 -13.146 58.017 1.00 76.62 676 ILE A C 1
ATOM 4845 O O . ILE A 1 676 ? -32.635 -13.145 58.887 1.00 76.62 676 ILE A O 1
ATOM 4849 N N . HIS A 1 677 ? -30.472 -13.203 58.328 1.00 82.19 677 HIS A N 1
ATOM 4850 C CA . HIS A 1 677 ? -30.027 -13.359 59.716 1.00 82.19 677 HIS A CA 1
ATOM 4851 C C . HIS A 1 677 ? -30.306 -12.124 60.585 1.00 82.19 677 HIS A C 1
ATOM 4853 O O . HIS A 1 677 ? -30.811 -12.256 61.698 1.00 82.19 677 HIS A O 1
ATOM 4859 N N . ALA A 1 678 ? -30.006 -10.920 60.089 1.00 85.38 678 ALA A N 1
ATOM 4860 C CA . ALA A 1 678 ? -30.207 -9.679 60.829 1.00 85.38 678 ALA A CA 1
ATOM 4861 C C . ALA A 1 678 ? -30.538 -8.499 59.906 1.00 85.38 678 ALA A C 1
ATOM 4863 O O . ALA A 1 678 ? -30.039 -8.413 58.784 1.00 85.38 678 ALA A O 1
ATOM 4864 N N . ILE A 1 679 ? -31.368 -7.574 60.391 1.00 85.50 679 ILE A N 1
ATOM 4865 C CA . ILE A 1 679 ? -31.758 -6.352 59.683 1.00 85.50 679 ILE A CA 1
ATOM 4866 C C . ILE A 1 679 ? -32.073 -5.227 60.656 1.00 85.50 679 ILE A C 1
ATOM 4868 O O . ILE A 1 679 ? -32.697 -5.445 61.694 1.00 85.50 679 ILE A O 1
ATOM 4872 N N . THR A 1 680 ? -31.703 -4.004 60.289 1.00 86.94 680 THR A N 1
ATOM 4873 C CA . THR A 1 680 ? -32.120 -2.804 61.017 1.00 86.94 680 THR A CA 1
ATOM 4874 C C . THR A 1 680 ? -33.043 -1.981 60.131 1.00 86.94 680 THR A C 1
ATOM 4876 O O . THR A 1 680 ? -32.632 -1.535 59.058 1.00 86.94 680 THR A O 1
ATOM 4879 N N . LEU A 1 681 ? -34.279 -1.757 60.582 1.00 84.31 681 LEU A N 1
ATOM 4880 C CA . LEU A 1 681 ? -35.255 -0.906 59.890 1.00 84.31 681 LEU A CA 1
ATOM 4881 C C . LEU A 1 681 ? -35.596 0.295 60.768 1.00 84.31 681 LEU A C 1
ATOM 4883 O O . LEU A 1 681 ? -35.808 0.138 61.970 1.00 84.31 681 LEU A O 1
ATOM 4887 N N . ASN A 1 682 ? -35.683 1.475 60.155 1.00 84.50 682 ASN A N 1
ATOM 4888 C CA . ASN A 1 682 ? -36.202 2.680 60.798 1.00 84.50 682 ASN A CA 1
ATOM 4889 C C . ASN A 1 682 ? -37.739 2.610 60.903 1.00 84.50 682 ASN A C 1
ATOM 4891 O O . ASN A 1 682 ? -38.269 1.743 61.595 1.00 84.50 682 ASN A O 1
ATOM 4895 N N . ARG A 1 683 ? -38.477 3.490 60.217 1.00 84.75 683 ARG A N 1
ATOM 4896 C CA . ARG A 1 683 ? -39.941 3.459 60.198 1.00 84.75 683 ARG A CA 1
ATOM 4897 C C . ARG A 1 683 ? -40.441 2.483 59.134 1.00 84.75 683 ARG A C 1
ATOM 4899 O O . ARG A 1 683 ? -40.047 2.578 57.970 1.00 84.75 683 ARG A O 1
ATOM 4906 N N . VAL A 1 684 ? -41.336 1.582 59.527 1.00 85.88 684 VAL A N 1
ATOM 4907 C CA . VAL A 1 684 ? -41.905 0.542 58.662 1.00 85.88 684 VAL A CA 1
ATOM 4908 C C . VAL A 1 684 ? -43.405 0.747 58.537 1.00 85.88 684 VAL A C 1
ATOM 4910 O O . VAL A 1 684 ? -44.090 0.751 59.551 1.00 85.88 684 VAL A O 1
ATOM 4913 N N . ASN A 1 685 ? -43.914 0.876 57.311 1.00 86.56 685 ASN A N 1
ATOM 4914 C CA . ASN A 1 685 ? -45.346 0.876 57.021 1.00 86.56 685 ASN A CA 1
ATOM 4915 C C . ASN A 1 685 ? -45.712 -0.324 56.137 1.00 86.56 685 ASN A C 1
ATOM 4917 O O . ASN A 1 685 ? -45.928 -0.160 54.937 1.00 86.56 685 ASN A O 1
ATOM 4921 N N . ALA A 1 686 ? -45.645 -1.529 56.710 1.00 86.06 686 ALA A N 1
ATOM 4922 C CA . ALA A 1 686 ? -45.805 -2.793 55.991 1.00 86.06 686 ALA A CA 1
ATOM 4923 C C . ALA A 1 686 ? -46.071 -3.963 56.940 1.00 86.06 686 ALA A C 1
ATOM 4925 O O . ALA A 1 686 ? -45.498 -4.021 58.031 1.00 86.06 686 ALA A O 1
ATOM 4926 N N . ASN A 1 687 ? -46.864 -4.946 56.512 1.00 88.56 687 ASN A N 1
ATOM 4927 C CA . ASN A 1 687 ? -46.986 -6.207 57.248 1.00 88.56 687 ASN A CA 1
ATOM 4928 C C . ASN A 1 687 ? -45.637 -6.922 57.285 1.00 88.56 687 ASN A C 1
ATOM 4930 O O . ASN A 1 687 ? -44.963 -6.981 56.267 1.00 88.56 687 ASN A O 1
ATOM 4934 N N . ILE A 1 688 ? -45.239 -7.483 58.424 1.00 93.12 688 ILE A N 1
ATOM 4935 C CA . ILE A 1 688 ? -43.936 -8.147 58.569 1.00 93.12 688 ILE A CA 1
ATOM 4936 C C . ILE A 1 688 ? -44.160 -9.635 58.786 1.00 93.12 688 ILE A C 1
ATOM 4938 O O . ILE A 1 688 ? -44.949 -10.027 59.644 1.00 93.12 688 ILE A O 1
ATOM 4942 N N . ARG A 1 689 ? -43.446 -10.469 58.036 1.00 93.38 689 ARG A N 1
ATOM 4943 C CA . ARG A 1 689 ? -43.533 -11.925 58.116 1.00 93.38 689 ARG A CA 1
ATOM 4944 C C . ARG A 1 689 ? -42.138 -12.536 58.200 1.00 93.38 689 ARG A C 1
ATOM 4946 O O . ARG A 1 689 ? -41.331 -12.301 57.309 1.00 93.38 689 ARG A O 1
ATOM 4953 N N . PHE A 1 690 ? -41.861 -13.325 59.232 1.00 93.38 690 PHE A N 1
ATOM 4954 C CA . PHE A 1 690 ? -40.578 -14.019 59.390 1.00 93.38 690 PHE A CA 1
ATOM 4955 C C . PHE A 1 690 ? -40.620 -15.386 58.703 1.00 93.38 690 PHE A C 1
ATOM 4957 O O . PHE A 1 690 ? -41.546 -16.167 58.930 1.00 93.38 690 PHE A O 1
ATOM 4964 N N . GLU A 1 691 ? -39.609 -15.668 57.886 1.00 90.25 691 GLU A N 1
ATOM 4965 C CA . GLU A 1 691 ? -39.354 -16.972 57.259 1.00 90.25 691 GLU A CA 1
ATOM 4966 C C . GLU A 1 691 ? -38.092 -17.647 57.811 1.00 90.25 691 GLU A C 1
ATOM 4968 O O . GLU A 1 691 ? -37.981 -18.875 57.741 1.00 90.25 691 GLU A O 1
ATOM 4973 N N . ASP A 1 692 ? -37.208 -16.876 58.447 1.00 87.06 692 ASP A N 1
ATOM 4974 C CA . ASP A 1 692 ? -36.018 -17.352 59.153 1.00 87.06 692 ASP A CA 1
ATOM 4975 C C . ASP A 1 692 ? -35.959 -16.801 60.593 1.00 87.06 692 ASP A C 1
ATOM 4977 O O . ASP A 1 692 ? -36.796 -15.992 61.012 1.00 87.06 692 ASP A O 1
ATOM 4981 N N . ASP A 1 693 ? -34.974 -17.243 61.374 1.00 90.56 693 ASP A N 1
ATOM 4982 C CA . ASP A 1 693 ? -34.698 -16.795 62.744 1.00 90.56 693 ASP A CA 1
ATOM 4983 C C . ASP A 1 693 ? -34.047 -15.390 62.768 1.00 90.56 693 ASP A C 1
ATOM 4985 O O . ASP A 1 693 ? -33.018 -15.158 63.404 1.00 90.56 693 ASP A O 1
ATOM 4989 N N . THR A 1 694 ? -34.654 -14.434 62.056 1.00 89.44 694 THR A N 1
ATOM 4990 C CA . THR A 1 694 ? -34.133 -13.077 61.846 1.00 89.44 694 THR A CA 1
ATOM 4991 C C . THR A 1 694 ? -34.068 -12.257 63.135 1.00 89.44 694 THR A C 1
ATOM 4993 O O . THR A 1 694 ? -35.020 -12.210 63.919 1.00 89.44 694 THR A O 1
ATOM 4996 N N . ILE A 1 695 ? -32.979 -11.509 63.307 1.00 92.75 695 ILE A N 1
ATOM 4997 C CA . ILE A 1 695 ? -32.842 -10.426 64.283 1.00 92.75 695 ILE A CA 1
ATOM 4998 C C . ILE A 1 695 ? -33.229 -9.106 63.607 1.00 92.75 695 ILE A C 1
ATOM 5000 O O . ILE A 1 695 ? -32.467 -8.548 62.824 1.00 92.75 695 ILE A O 1
ATOM 5004 N N . TYR A 1 696 ? -34.414 -8.591 63.909 1.00 93.06 696 TYR A N 1
ATOM 5005 C CA . TYR A 1 696 ? -34.889 -7.299 63.432 1.00 93.06 696 TYR A CA 1
ATOM 5006 C C . TYR A 1 696 ? -34.704 -6.219 64.510 1.00 93.06 696 TYR A C 1
ATOM 5008 O O . TYR A 1 696 ? -35.400 -6.207 65.519 1.00 93.06 696 TYR A O 1
ATOM 5016 N N . THR A 1 697 ? -33.803 -5.266 64.283 1.00 92.38 697 THR A N 1
ATOM 5017 C CA . THR A 1 697 ? -33.676 -4.060 65.111 1.00 92.38 697 THR A CA 1
ATOM 5018 C C . THR A 1 697 ? -34.546 -2.934 64.551 1.00 92.38 697 THR A C 1
ATOM 5020 O O . THR A 1 697 ? -34.252 -2.355 63.504 1.00 92.38 697 THR A O 1
ATOM 5023 N N . ALA A 1 698 ? -35.630 -2.611 65.249 1.00 91.25 698 ALA A N 1
ATOM 5024 C CA . ALA A 1 698 ? -36.521 -1.503 64.940 1.00 91.25 698 ALA A CA 1
ATOM 5025 C C . ALA A 1 698 ? -36.001 -0.215 65.590 1.00 91.25 698 ALA A C 1
ATOM 5027 O O . ALA A 1 698 ? -36.040 -0.067 66.813 1.00 91.25 698 ALA A O 1
ATOM 5028 N N . THR A 1 699 ? -35.512 0.717 64.771 1.00 89.94 699 THR A N 1
ATOM 5029 C CA . THR A 1 699 ? -35.036 2.041 65.215 1.00 89.94 699 THR A CA 1
ATOM 5030 C C . THR A 1 699 ? -36.080 3.145 65.041 1.00 89.94 699 THR A C 1
ATOM 5032 O O . THR A 1 699 ? -35.901 4.242 65.565 1.00 89.94 699 THR A O 1
ATOM 5035 N N . GLY A 1 700 ? -37.188 2.851 64.355 1.00 88.81 700 GLY A N 1
ATOM 5036 C CA . GLY A 1 700 ? -38.355 3.717 64.214 1.00 88.81 700 GLY A CA 1
ATOM 5037 C C . GLY A 1 700 ? -39.661 2.935 64.346 1.00 88.81 700 GLY A C 1
ATOM 5038 O O . GLY A 1 700 ? -39.666 1.721 64.548 1.00 88.81 700 GLY A O 1
ATOM 5039 N N . ASN A 1 701 ? -40.788 3.645 64.263 1.00 91.94 701 ASN A N 1
ATOM 5040 C CA . ASN A 1 701 ? -42.111 3.055 64.477 1.00 91.94 701 ASN A CA 1
ATOM 5041 C C . ASN A 1 701 ? -42.454 1.984 63.433 1.00 91.94 701 ASN A C 1
ATOM 5043 O O . ASN A 1 701 ? -42.171 2.151 62.247 1.00 91.94 701 ASN A O 1
ATOM 5047 N N . ILE A 1 702 ? -43.148 0.934 63.870 1.00 93.38 702 ILE A N 1
ATOM 5048 C CA . ILE A 1 702 ? -43.716 -0.090 62.992 1.00 93.38 702 ILE A CA 1
ATOM 5049 C C . ILE A 1 702 ? -45.223 0.132 62.911 1.00 93.38 702 ILE A C 1
ATOM 5051 O O . ILE A 1 702 ? -45.941 -0.101 63.877 1.00 93.38 702 ILE A O 1
ATOM 5055 N N . GLU A 1 703 ? -45.708 0.576 61.764 1.00 91.88 703 GLU A N 1
ATOM 5056 C CA . GLU A 1 703 ? -47.115 0.811 61.451 1.00 91.88 703 GLU A CA 1
ATOM 5057 C C . GLU A 1 703 ? -47.582 -0.295 60.496 1.00 91.88 703 GLU A C 1
ATOM 5059 O O . GLU A 1 703 ? -47.251 -0.286 59.318 1.00 91.88 703 GLU A O 1
ATOM 5064 N N . SER A 1 704 ? -48.306 -1.306 60.979 1.00 88.44 704 SER A N 1
ATOM 5065 C CA . SER A 1 704 ? -48.761 -2.391 60.097 1.00 88.44 704 SER A CA 1
ATOM 5066 C C . SER A 1 704 ? -50.020 -3.085 60.587 1.00 88.44 704 SER A C 1
ATOM 5068 O O . SER A 1 704 ? -50.469 -2.872 61.715 1.00 88.44 704 SER A O 1
ATOM 5070 N N . ASP A 1 705 ? -50.635 -3.925 59.756 1.00 90.44 705 ASP A N 1
ATOM 5071 C CA . ASP A 1 705 ? -51.769 -4.723 60.218 1.00 90.44 705 ASP A CA 1
ATOM 5072 C C . ASP A 1 705 ? -51.303 -5.926 61.034 1.00 90.44 705 ASP A C 1
ATOM 5074 O O . ASP A 1 705 ? -51.918 -6.247 62.061 1.00 90.44 705 ASP A O 1
ATOM 5078 N N . ILE A 1 706 ? -50.205 -6.563 60.617 1.00 93.81 706 ILE A N 1
ATOM 5079 C CA . ILE A 1 706 ? -49.660 -7.741 61.287 1.00 93.81 706 ILE A CA 1
ATOM 5080 C C . ILE A 1 706 ? -48.126 -7.801 61.260 1.00 93.81 706 ILE A C 1
ATOM 5082 O O . ILE A 1 706 ? -47.485 -7.491 60.256 1.00 93.81 706 ILE A O 1
ATOM 5086 N N . ILE A 1 707 ? -47.553 -8.256 62.373 1.00 96.75 707 ILE A N 1
ATOM 5087 C CA . ILE A 1 707 ? -46.208 -8.826 62.466 1.00 96.75 707 ILE A CA 1
ATOM 5088 C C . ILE A 1 707 ? -46.384 -10.299 62.843 1.00 96.75 707 ILE A C 1
ATOM 5090 O O . ILE A 1 707 ? -46.921 -10.592 63.912 1.00 96.75 707 ILE A O 1
ATOM 5094 N N . ASP A 1 708 ? -45.960 -11.218 61.980 1.00 96.19 708 ASP A N 1
ATOM 5095 C CA . ASP A 1 708 ? -46.100 -12.662 62.177 1.00 96.19 708 ASP A CA 1
ATOM 5096 C C . ASP A 1 708 ? -44.737 -13.365 62.170 1.00 96.19 708 ASP A C 1
ATOM 5098 O O . ASP A 1 708 ? -44.042 -13.392 61.154 1.00 96.19 708 ASP A O 1
ATOM 5102 N N . PHE A 1 709 ? -44.365 -13.966 63.302 1.00 96.56 709 PHE A N 1
ATOM 5103 C CA . PHE A 1 709 ? -43.146 -14.771 63.423 1.00 96.56 709 PHE A CA 1
ATOM 5104 C C . PHE A 1 709 ? -43.261 -16.154 62.766 1.00 96.56 709 PHE A C 1
ATOM 5106 O O . PHE A 1 709 ? -42.247 -16.823 62.600 1.00 96.56 709 PHE A O 1
ATOM 5113 N N . GLN A 1 710 ? -44.474 -16.622 62.440 1.00 94.00 710 GLN A N 1
ATOM 5114 C CA . GLN A 1 710 ? -44.736 -17.923 61.806 1.00 94.00 710 GLN A CA 1
ATOM 5115 C C . GLN A 1 710 ? -43.977 -19.116 62.425 1.00 94.00 710 GLN A C 1
ATOM 5117 O O . GLN A 1 710 ? -43.522 -20.024 61.732 1.00 94.00 710 GLN A O 1
ATOM 5122 N N . GLY A 1 711 ? -43.822 -19.138 63.749 1.00 92.94 711 GLY A N 1
ATOM 5123 C CA . GLY A 1 711 ? -43.120 -20.210 64.460 1.00 92.94 711 GLY A CA 1
ATOM 5124 C C . GLY A 1 711 ? -41.589 -20.106 64.461 1.00 92.94 711 GLY A C 1
ATOM 5125 O O . GLY A 1 711 ? -40.947 -20.929 65.113 1.00 92.94 711 GLY A O 1
ATOM 5126 N N . LYS A 1 712 ? -40.993 -19.095 63.818 1.00 94.88 712 LYS A N 1
ATOM 5127 C CA . LYS A 1 712 ? -39.542 -18.848 63.801 1.00 94.88 712 LYS A CA 1
ATOM 5128 C C . LYS A 1 712 ? -39.052 -18.201 65.093 1.00 94.88 712 LYS A C 1
ATOM 5130 O O . LYS A 1 712 ? -39.771 -17.435 65.740 1.00 94.88 712 LYS A O 1
ATOM 5135 N N . ALA A 1 713 ? -37.812 -18.484 65.483 1.00 93.56 713 ALA A N 1
ATOM 5136 C CA . ALA A 1 713 ? -37.176 -17.964 66.692 1.00 93.56 713 ALA A CA 1
ATOM 5137 C C . ALA A 1 713 ? -36.630 -16.531 66.523 1.00 93.56 713 ALA A C 1
ATOM 5139 O O . ALA A 1 713 ? -35.690 -16.147 67.218 1.00 93.56 713 ALA A O 1
ATOM 5140 N N . GLY A 1 714 ? -37.240 -15.741 65.633 1.00 94.56 714 GLY A N 1
ATOM 5141 C CA . GLY A 1 714 ? -36.846 -14.364 65.365 1.00 94.56 714 GLY A CA 1
ATOM 5142 C C . GLY A 1 714 ? -36.917 -13.462 66.600 1.00 94.56 714 GLY A C 1
ATOM 5143 O O . GLY A 1 714 ? -37.674 -13.700 67.549 1.00 94.56 714 GLY A O 1
ATOM 5144 N N . VAL A 1 715 ? -36.129 -12.394 66.580 1.00 96.19 715 VAL A N 1
ATOM 5145 C CA . VAL A 1 715 ? -36.035 -11.407 67.659 1.00 96.19 715 VAL A CA 1
ATOM 5146 C C . VAL A 1 715 ? -36.314 -10.031 67.083 1.00 96.19 715 VAL A C 1
ATOM 5148 O O . VAL A 1 715 ? -35.662 -9.637 66.126 1.00 96.19 715 VAL A O 1
ATOM 5151 N N . ILE A 1 716 ? -37.240 -9.283 67.678 1.00 96.88 716 ILE A N 1
ATOM 5152 C CA . ILE A 1 716 ? -37.408 -7.856 67.396 1.00 96.88 716 ILE A CA 1
ATOM 5153 C C . ILE A 1 716 ? -36.793 -7.071 68.554 1.00 96.88 716 ILE A C 1
ATOM 5155 O O . ILE A 1 716 ? -37.349 -7.066 69.654 1.00 96.88 716 ILE A O 1
ATOM 5159 N N . ASN A 1 717 ? -35.654 -6.424 68.312 1.00 95.31 717 ASN A N 1
ATOM 5160 C CA . ASN A 1 717 ? -35.058 -5.452 69.227 1.00 95.31 717 ASN A CA 1
ATOM 5161 C C . ASN A 1 717 ? -35.687 -4.085 68.960 1.00 95.31 717 ASN A C 1
ATOM 5163 O O . ASN A 1 717 ? -35.672 -3.601 67.834 1.00 95.31 717 ASN A O 1
ATOM 5167 N N . ILE A 1 718 ? -36.269 -3.477 69.983 1.00 95.56 718 ILE A N 1
ATOM 5168 C CA . ILE A 1 718 ? -37.094 -2.278 69.865 1.00 95.56 718 ILE A CA 1
ATOM 5169 C C . ILE A 1 718 ? -36.355 -1.155 70.581 1.00 95.56 718 ILE A C 1
ATOM 5171 O O . ILE A 1 718 ? -36.210 -1.195 71.807 1.00 95.56 718 ILE A O 1
ATOM 5175 N N . ALA A 1 719 ? -35.864 -0.185 69.808 1.00 93.94 719 ALA A N 1
ATOM 5176 C CA . ALA A 1 719 ? -35.112 0.945 70.338 1.00 93.94 719 ALA A CA 1
ATOM 5177 C C . ALA A 1 719 ? -35.979 1.848 71.239 1.00 93.94 719 ALA A C 1
ATOM 5179 O O . ALA A 1 719 ? -37.210 1.766 71.255 1.00 93.94 719 ALA A O 1
ATOM 5180 N N . ASP A 1 720 ? -35.326 2.729 72.000 1.00 93.62 720 ASP A N 1
ATOM 5181 C CA . ASP A 1 720 ? -36.004 3.666 72.900 1.00 93.62 720 ASP A CA 1
ATOM 5182 C C . ASP A 1 720 ? -36.995 4.578 72.150 1.00 93.62 720 ASP A C 1
ATOM 5184 O O . ASP A 1 720 ? -36.673 5.161 71.115 1.00 93.62 720 ASP A O 1
ATOM 5188 N N . ASN A 1 721 ? -38.194 4.733 72.712 1.00 94.06 721 ASN A N 1
ATOM 5189 C CA . ASN A 1 721 ? -39.329 5.494 72.179 1.00 94.06 721 ASN A CA 1
ATOM 5190 C C . ASN A 1 721 ? -39.917 4.978 70.852 1.00 94.06 721 ASN A C 1
ATOM 5192 O O . ASN A 1 721 ? -40.611 5.727 70.162 1.00 94.06 721 ASN A O 1
ATOM 5196 N N . VAL A 1 722 ? -39.697 3.708 70.500 1.00 95.62 722 VAL A N 1
ATOM 5197 C CA . VAL A 1 722 ? -40.327 3.089 69.325 1.00 95.62 722 VAL A CA 1
ATOM 5198 C C . VAL A 1 722 ? -41.734 2.568 69.650 1.00 95.62 722 VAL A C 1
ATOM 5200 O O . VAL A 1 722 ? -41.965 1.890 70.656 1.00 95.62 722 VAL A O 1
ATOM 5203 N N . LYS A 1 723 ? -42.686 2.865 68.757 1.00 95.81 723 LYS A N 1
ATOM 5204 C CA . LYS A 1 723 ? -44.068 2.368 68.786 1.00 95.81 723 LYS A CA 1
ATOM 5205 C C . LYS A 1 723 ? -44.273 1.238 67.772 1.00 95.81 723 LYS A C 1
ATOM 5207 O O . LYS A 1 723 ? -43.945 1.392 66.598 1.00 95.81 723 LYS A O 1
ATOM 5212 N N . ILE A 1 724 ? -44.915 0.152 68.197 1.00 96.75 724 ILE A N 1
ATOM 5213 C CA . ILE A 1 724 ? -45.455 -0.903 67.333 1.00 96.75 724 ILE A CA 1
ATOM 5214 C C . ILE A 1 724 ? -46.975 -0.746 67.245 1.00 96.75 724 ILE A C 1
ATOM 5216 O O . ILE A 1 724 ? -47.724 -1.143 68.137 1.00 96.75 724 ILE A O 1
ATOM 5220 N N . ASP A 1 725 ? -47.448 -0.196 66.137 1.00 95.75 725 ASP A N 1
ATOM 5221 C CA . ASP A 1 725 ? -48.862 -0.119 65.788 1.00 95.75 725 ASP A CA 1
ATOM 5222 C C . ASP A 1 725 ? -49.305 -1.288 64.920 1.00 95.75 725 ASP A C 1
ATOM 5224 O O . ASP A 1 725 ? -49.808 -1.123 63.810 1.00 95.75 725 ASP A O 1
ATOM 5228 N N . SER A 1 726 ? -49.084 -2.494 65.438 1.00 94.81 726 SER A N 1
ATOM 5229 C CA . SER A 1 726 ? -49.343 -3.735 64.723 1.00 94.81 726 SER A CA 1
ATOM 5230 C C . SER A 1 726 ? -49.749 -4.865 65.649 1.00 94.81 726 SER A C 1
ATOM 5232 O O . SER A 1 726 ? -49.339 -4.915 66.812 1.00 94.81 726 SER A O 1
ATOM 5234 N N . ARG A 1 727 ? -50.584 -5.778 65.139 1.00 95.50 727 ARG A N 1
ATOM 5235 C CA . ARG A 1 727 ? -50.896 -7.015 65.849 1.00 95.50 727 ARG A CA 1
ATOM 5236 C C . ARG A 1 727 ? -49.678 -7.920 65.749 1.00 95.50 727 ARG A C 1
ATOM 5238 O O . ARG A 1 727 ? -49.309 -8.318 64.649 1.00 95.50 727 ARG A O 1
ATOM 5245 N N . VAL A 1 728 ? -49.097 -8.280 66.887 1.00 97.19 728 VAL A N 1
ATOM 5246 C CA . VAL A 1 728 ? -47.896 -9.118 66.921 1.00 97.19 728 VAL A CA 1
ATOM 5247 C C . VAL A 1 728 ? -48.284 -10.547 67.266 1.00 97.19 728 VAL A C 1
ATOM 5249 O O . VAL A 1 728 ? -48.954 -10.797 68.273 1.00 97.19 728 VAL A O 1
ATOM 5252 N N . THR A 1 729 ? -47.926 -11.491 66.404 1.00 96.75 729 THR A N 1
ATOM 5253 C CA . THR A 1 729 ? -48.336 -12.883 66.553 1.00 96.75 729 THR A CA 1
ATOM 5254 C C . THR A 1 729 ? -47.310 -13.882 66.037 1.00 96.75 729 THR A C 1
ATOM 5256 O O . THR A 1 729 ? -46.303 -13.516 65.439 1.00 96.75 729 THR A O 1
ATOM 5259 N N . SER A 1 730 ? -47.574 -15.158 66.291 1.00 95.94 730 SER A N 1
ATOM 5260 C CA . SER A 1 730 ? -46.892 -16.281 65.664 1.00 95.94 730 SER A CA 1
ATOM 5261 C C . SER A 1 730 ? -47.942 -17.339 65.328 1.00 95.94 730 SER A C 1
ATOM 5263 O O . SER A 1 730 ? -48.571 -17.915 66.222 1.00 95.94 730 SER A O 1
ATOM 5265 N N . THR A 1 731 ? -48.201 -17.545 64.036 1.00 90.94 731 THR A N 1
ATOM 5266 C CA . THR A 1 731 ? -49.315 -18.386 63.561 1.00 90.94 731 THR A CA 1
ATOM 5267 C C . THR A 1 731 ? -49.034 -19.892 63.574 1.00 90.94 731 THR A C 1
ATOM 5269 O O . THR A 1 731 ? -49.986 -20.666 63.680 1.00 90.94 731 THR A O 1
ATOM 5272 N N . ALA A 1 732 ? -47.768 -20.326 63.504 1.00 82.50 732 ALA A N 1
ATOM 5273 C CA . ALA A 1 732 ? -47.404 -21.749 63.408 1.00 82.50 732 ALA A CA 1
ATOM 5274 C C . ALA A 1 732 ? -47.012 -22.415 64.746 1.00 82.50 732 ALA A C 1
ATOM 5276 O O . ALA A 1 732 ? -47.249 -23.608 64.920 1.00 82.50 732 ALA A O 1
ATOM 5277 N N . ASP A 1 733 ? -46.429 -21.666 65.687 1.00 89.81 733 ASP A N 1
ATOM 5278 C CA . ASP A 1 733 ? -46.045 -22.121 67.037 1.00 89.81 733 ASP A CA 1
ATOM 5279 C C . ASP A 1 733 ? -45.907 -20.908 67.979 1.00 89.81 733 ASP A C 1
ATOM 5281 O O . ASP A 1 733 ? -45.907 -19.768 67.517 1.00 89.81 733 ASP A O 1
ATOM 5285 N N . THR A 1 734 ? -45.769 -21.118 69.289 1.00 91.75 734 THR A N 1
ATOM 5286 C CA . THR A 1 734 ? -45.426 -20.056 70.245 1.00 91.75 734 THR A CA 1
ATOM 5287 C C . THR A 1 734 ? -43.934 -19.722 70.158 1.00 91.75 734 THR A C 1
ATOM 5289 O O . THR A 1 734 ? -43.109 -20.292 70.878 1.00 91.75 734 THR A O 1
ATOM 5292 N N . SER A 1 735 ? -43.595 -18.769 69.291 1.00 94.31 735 SER A N 1
ATOM 5293 C CA . SER A 1 735 ? -42.217 -18.375 68.961 1.00 94.31 735 SER A CA 1
ATOM 5294 C C . SER A 1 735 ? -42.050 -16.849 68.972 1.00 94.31 735 SER A C 1
ATOM 5296 O O . SER A 1 735 ? -42.952 -16.129 69.392 1.00 94.31 735 SER A O 1
ATOM 5298 N N . GLY A 1 736 ? -40.881 -16.341 68.582 1.00 96.12 736 GLY A N 1
ATOM 5299 C CA . GLY A 1 736 ? -40.594 -14.906 68.567 1.00 96.12 736 GLY A CA 1
ATOM 5300 C C . GLY A 1 736 ? -40.241 -14.294 69.930 1.00 96.12 736 GLY A C 1
ATOM 5301 O O . GLY A 1 736 ? -40.756 -14.688 70.982 1.00 96.12 736 GLY A O 1
ATOM 5302 N N . ILE A 1 737 ? -39.352 -13.302 69.913 1.00 96.00 737 ILE A N 1
ATOM 5303 C CA . ILE A 1 737 ? -38.989 -12.489 71.079 1.00 96.00 737 ILE A CA 1
ATOM 5304 C C . ILE A 1 737 ? -39.215 -11.018 70.738 1.00 96.00 737 ILE A C 1
ATOM 5306 O O . ILE A 1 737 ? -38.665 -10.531 69.757 1.00 96.00 737 ILE A O 1
ATOM 5310 N N . LEU A 1 738 ? -39.968 -10.296 71.570 1.00 96.44 738 LEU A N 1
ATOM 5311 C CA . LEU A 1 738 ? -39.968 -8.831 71.559 1.00 96.44 738 LEU A CA 1
ATOM 5312 C C . LEU A 1 738 ? -39.067 -8.346 72.685 1.00 96.44 738 LEU A C 1
ATOM 5314 O O . LEU A 1 738 ? -39.304 -8.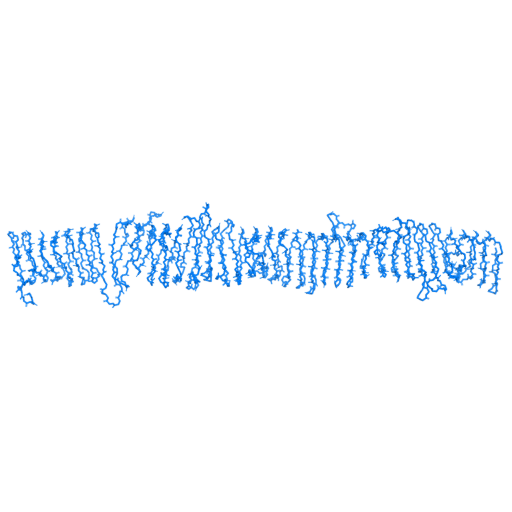674 73.847 1.00 96.44 738 LEU A O 1
ATOM 5318 N N . ASN A 1 739 ? -38.044 -7.576 72.345 1.00 94.69 739 ASN A N 1
ATOM 5319 C CA . ASN A 1 739 ? -37.057 -7.068 73.281 1.00 94.69 739 ASN A CA 1
ATOM 5320 C C . ASN A 1 739 ? -37.064 -5.539 73.274 1.00 94.69 739 ASN A C 1
ATOM 5322 O O . ASN A 1 739 ? -36.535 -4.926 72.354 1.00 94.69 739 ASN A O 1
ATOM 5326 N N . PHE A 1 740 ? -37.664 -4.926 74.293 1.00 94.50 740 PHE A N 1
ATOM 5327 C CA . PHE A 1 740 ? -37.641 -3.475 74.463 1.00 94.50 740 PHE A CA 1
ATOM 5328 C C . PHE A 1 740 ? -36.333 -3.040 75.121 1.00 94.50 740 PHE A C 1
ATOM 5330 O O . PHE A 1 740 ? -36.099 -3.313 76.300 1.00 94.50 740 PHE A O 1
ATOM 5337 N N . GLU A 1 741 ? -35.493 -2.334 74.365 1.00 92.75 741 GLU A N 1
ATOM 5338 C CA . GLU A 1 741 ? -34.209 -1.824 74.853 1.00 92.75 741 GLU A CA 1
ATOM 5339 C C . GLU A 1 741 ? -34.359 -0.540 75.686 1.00 92.75 741 GLU A C 1
ATOM 5341 O O . GLU A 1 741 ? -33.459 -0.217 76.460 1.00 92.75 741 GLU A O 1
ATOM 5346 N N . GLY A 1 742 ? -35.508 0.143 75.586 1.00 91.62 742 GLY A N 1
ATOM 5347 C CA . GLY A 1 742 ? -35.873 1.357 76.323 1.00 91.62 742 GLY A CA 1
ATOM 5348 C C . GLY A 1 742 ? -37.384 1.469 76.568 1.00 91.62 742 GLY A C 1
ATOM 5349 O O . GLY A 1 742 ? -38.069 0.462 76.760 1.00 91.62 742 GLY A O 1
ATOM 5350 N N . ALA A 1 743 ? -37.914 2.693 76.606 1.00 92.56 743 ALA A N 1
ATOM 5351 C CA . ALA A 1 743 ? -39.352 2.943 76.648 1.00 92.56 743 ALA A CA 1
ATOM 5352 C C . ALA A 1 743 ? -40.001 2.611 75.294 1.00 92.56 743 ALA A C 1
ATOM 5354 O O . ALA A 1 743 ? -39.365 2.740 74.253 1.00 92.56 743 ALA A O 1
ATOM 5355 N N . GLY A 1 744 ? -41.271 2.209 75.283 1.00 95.19 744 GLY A N 1
ATOM 5356 C CA . GLY A 1 744 ? -41.961 1.875 74.036 1.00 95.19 744 GLY A CA 1
ATOM 5357 C C . GLY A 1 744 ? -43.443 1.568 74.211 1.00 95.19 744 GLY A C 1
ATOM 5358 O O . GLY A 1 744 ? -43.965 1.495 75.326 1.00 95.19 744 GLY A O 1
ATOM 5359 N N . GLU A 1 745 ? -44.138 1.385 73.095 1.00 96.19 745 GLU A N 1
ATOM 5360 C CA . GLU A 1 745 ? -45.579 1.122 73.085 1.00 96.19 745 GLU A CA 1
ATOM 5361 C C . GLU A 1 745 ? -45.948 0.072 72.031 1.00 96.19 745 GLU A C 1
ATOM 5363 O O . GLU A 1 745 ? -45.420 0.095 70.924 1.00 96.19 745 GLU A O 1
ATOM 5368 N N . VAL A 1 746 ? -46.900 -0.810 72.348 1.00 96.69 746 VAL A N 1
ATOM 5369 C CA . VAL A 1 746 ? -47.611 -1.647 71.372 1.00 96.69 746 VAL A CA 1
ATOM 5370 C C . VAL A 1 746 ? -49.103 -1.324 71.435 1.00 96.69 746 VAL A C 1
ATOM 5372 O O . VAL A 1 746 ? -49.732 -1.513 72.478 1.00 96.69 746 VAL A O 1
ATOM 5375 N N . THR A 1 747 ? -49.688 -0.844 70.335 1.00 95.50 747 THR A N 1
ATOM 5376 C CA . THR A 1 747 ? -51.092 -0.379 70.312 1.00 95.50 747 THR A CA 1
ATOM 5377 C C . THR A 1 747 ? -52.117 -1.420 69.883 1.00 95.50 747 THR A C 1
ATOM 5379 O O . THR A 1 747 ? -53.316 -1.177 70.020 1.00 95.50 747 THR A O 1
ATOM 5382 N N . LYS A 1 748 ? -51.689 -2.589 69.393 1.00 95.56 748 LYS A N 1
ATOM 5383 C CA . LYS A 1 748 ? -52.569 -3.728 69.068 1.00 95.56 748 LYS A CA 1
ATOM 5384 C C . LYS A 1 748 ? -52.165 -4.971 69.886 1.00 95.56 748 LYS A C 1
ATOM 5386 O O . LYS A 1 748 ? -51.202 -4.947 70.645 1.00 95.56 748 LYS A O 1
ATOM 5391 N N . LEU A 1 749 ? -52.945 -6.050 69.797 1.00 94.62 749 LEU A N 1
ATOM 5392 C CA . LEU A 1 749 ? -52.759 -7.242 70.640 1.00 94.62 749 LEU A CA 1
ATOM 5393 C C . LEU A 1 749 ? -51.464 -8.011 70.324 1.00 94.62 749 LEU A C 1
ATOM 5395 O O . LEU A 1 749 ? -51.088 -8.149 69.159 1.00 94.62 749 LEU A O 1
ATOM 5399 N N . ILE A 1 750 ? -50.856 -8.588 71.368 1.00 96.44 750 ILE A N 1
ATOM 5400 C CA . ILE A 1 750 ? -49.750 -9.554 71.272 1.00 96.44 750 ILE A CA 1
ATOM 5401 C C . ILE A 1 750 ? -50.281 -10.952 71.595 1.00 96.44 750 ILE A C 1
ATOM 5403 O O . ILE A 1 750 ? -50.849 -11.170 72.667 1.00 96.44 750 ILE A O 1
ATOM 5407 N N . THR A 1 751 ? -50.085 -11.914 70.696 1.00 95.12 751 THR A N 1
ATOM 5408 C CA . THR A 1 751 ? -50.611 -13.281 70.851 1.00 95.12 751 THR A CA 1
ATOM 5409 C C . THR A 1 751 ? -49.594 -14.336 70.434 1.00 95.12 751 THR A C 1
ATOM 5411 O O . THR A 1 751 ? -48.916 -14.161 69.437 1.00 95.12 751 THR A O 1
ATOM 5414 N N . ASN A 1 752 ? -49.511 -15.457 71.151 1.00 95.06 752 ASN A N 1
ATOM 5415 C CA . ASN A 1 752 ? -48.647 -16.596 70.817 1.00 95.06 752 ASN A CA 1
ATOM 5416 C C . ASN A 1 752 ? -47.160 -16.234 70.655 1.00 95.06 752 ASN A C 1
ATOM 5418 O O . ASN A 1 752 ? -46.454 -16.859 69.872 1.00 95.06 752 ASN A O 1
ATOM 5422 N N . ILE A 1 753 ? -46.670 -15.242 71.401 1.00 96.62 753 ILE A N 1
ATOM 5423 C CA . ILE A 1 753 ? -45.244 -14.897 71.402 1.00 96.62 753 ILE A CA 1
ATOM 5424 C C . ILE A 1 753 ? -44.525 -15.661 72.512 1.00 96.62 753 ILE A C 1
ATOM 5426 O O . ILE A 1 753 ? -45.040 -15.762 73.625 1.00 96.62 753 ILE A O 1
ATOM 5430 N N . LYS A 1 754 ? -43.322 -16.179 72.252 1.00 95.94 754 LYS A N 1
ATOM 5431 C CA . LYS A 1 754 ? -42.536 -16.928 73.246 1.00 95.94 754 LYS A CA 1
ATOM 5432 C C . LYS A 1 754 ? -42.079 -16.052 74.401 1.00 95.94 754 L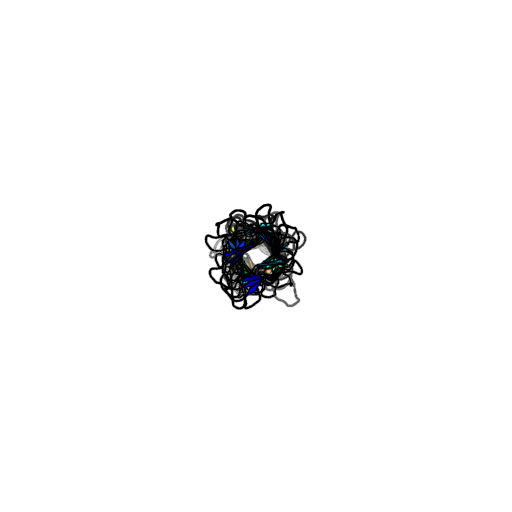YS A C 1
ATOM 5434 O O . LYS A 1 754 ? -42.163 -16.486 75.549 1.00 95.94 754 LYS A O 1
ATOM 5439 N N . MET A 1 755 ? -41.592 -14.847 74.114 1.00 95.12 755 MET A N 1
ATOM 5440 C CA . MET A 1 755 ? -41.015 -13.986 75.141 1.00 95.12 755 MET A CA 1
ATOM 5441 C C . MET A 1 755 ? -41.223 -12.494 74.876 1.00 95.12 755 MET A C 1
ATOM 5443 O O . MET A 1 755 ? -41.033 -12.018 73.759 1.00 95.12 755 MET A O 1
ATOM 5447 N N . LEU A 1 756 ? -41.545 -11.753 75.935 1.00 94.94 756 LEU A N 1
ATOM 5448 C CA . LEU A 1 756 ? -41.526 -10.292 75.968 1.00 94.94 756 LEU A CA 1
ATOM 5449 C C . LEU A 1 756 ? -40.500 -9.838 77.014 1.00 94.94 756 LEU A C 1
ATOM 5451 O O . LEU A 1 756 ? -40.677 -10.117 78.197 1.00 94.94 756 LEU A O 1
ATOM 5455 N N . LYS A 1 757 ? -39.444 -9.140 76.595 1.00 93.56 757 LYS A N 1
ATOM 5456 C CA . LYS A 1 757 ? -38.427 -8.558 77.480 1.00 93.56 757 LYS A CA 1
ATOM 5457 C C . LYS A 1 757 ? -38.648 -7.055 77.612 1.00 93.56 757 LYS A C 1
ATOM 5459 O O . LYS A 1 757 ? -38.803 -6.356 76.614 1.00 93.56 757 LYS A O 1
ATOM 5464 N N . THR A 1 758 ? -38.685 -6.578 78.850 1.00 90.44 758 THR A N 1
ATOM 5465 C CA . THR A 1 758 ? -38.966 -5.185 79.233 1.00 90.44 758 THR A CA 1
ATOM 5466 C C . THR A 1 758 ? -38.101 -4.797 80.436 1.00 90.44 758 THR A C 1
ATOM 5468 O O . THR A 1 758 ? -37.384 -5.634 80.973 1.00 90.44 758 THR A O 1
ATOM 5471 N N . GLY A 1 759 ? -38.154 -3.546 80.897 1.00 82.44 759 GLY A N 1
ATOM 5472 C CA . GLY A 1 759 ? -37.519 -3.136 82.160 1.00 82.44 759 GLY A CA 1
ATOM 5473 C C . GLY A 1 759 ? -36.469 -2.035 82.030 1.00 82.44 759 GLY A C 1
ATOM 5474 O O . GLY A 1 759 ? -36.260 -1.308 83.001 1.00 82.44 759 GLY A O 1
ATOM 5475 N N . ASN A 1 760 ? -35.898 -1.818 80.842 1.00 85.38 760 ASN A N 1
ATOM 5476 C CA . ASN A 1 760 ? -34.979 -0.699 80.585 1.00 85.38 760 ASN A CA 1
ATOM 5477 C C . ASN A 1 760 ? -35.696 0.661 80.456 1.00 85.38 760 ASN A C 1
ATOM 5479 O O . ASN A 1 760 ? -35.100 1.696 80.744 1.00 85.38 760 ASN A O 1
ATOM 5483 N N . GLY A 1 761 ? -36.988 0.664 80.113 1.00 90.38 761 GLY A N 1
ATOM 5484 C CA . GLY A 1 761 ? -37.871 1.833 80.110 1.00 90.38 761 GLY A CA 1
ATOM 5485 C C . GLY A 1 761 ? -39.338 1.434 80.299 1.00 90.38 761 GLY A C 1
ATOM 5486 O O . GLY A 1 761 ? -39.653 0.247 80.420 1.00 90.38 761 GLY A O 1
ATOM 5487 N N . ASN A 1 762 ? -40.237 2.420 80.389 1.00 93.12 762 ASN A N 1
ATOM 5488 C CA . ASN A 1 762 ? -41.675 2.158 80.526 1.00 93.12 762 ASN A CA 1
ATOM 5489 C C . ASN A 1 762 ? -42.231 1.593 79.214 1.00 93.12 762 ASN A C 1
ATOM 5491 O O . ASN A 1 762 ? -42.107 2.232 78.171 1.00 93.12 762 ASN A O 1
ATOM 5495 N N . VAL A 1 763 ? -42.879 0.431 79.284 1.00 95.38 763 VAL A N 1
ATOM 5496 C CA . VAL A 1 763 ? -43.504 -0.229 78.132 1.00 95.38 763 VAL A CA 1
ATOM 5497 C C . VAL A 1 763 ? -45.016 -0.265 78.329 1.00 95.38 763 VAL A C 1
ATOM 5499 O O . VAL A 1 763 ? -45.503 -0.688 79.379 1.00 95.38 763 VAL A O 1
ATOM 5502 N N . ALA A 1 764 ? -45.778 0.168 77.327 1.00 95.50 764 ALA A N 1
ATOM 5503 C CA . ALA A 1 764 ? -47.239 0.147 77.356 1.00 95.50 764 ALA A CA 1
ATOM 5504 C C . ALA A 1 764 ? -47.813 -0.783 76.279 1.00 95.50 764 ALA A C 1
ATOM 5506 O O . ALA A 1 764 ? -47.461 -0.684 75.110 1.00 95.50 764 ALA A O 1
ATOM 5507 N N . LEU A 1 765 ? -48.730 -1.666 76.670 1.00 96.50 765 LEU A N 1
ATOM 5508 C CA . LEU A 1 765 ? -49.528 -2.510 75.784 1.00 96.50 765 LEU A CA 1
ATOM 5509 C C . LEU A 1 765 ? -50.968 -1.996 75.834 1.00 96.50 765 LEU A C 1
ATOM 5511 O O . LEU A 1 765 ? -51.700 -2.290 76.780 1.00 96.50 765 LEU A O 1
ATOM 5515 N N . THR A 1 766 ? -51.360 -1.138 74.894 1.00 94.31 766 THR A N 1
ATOM 5516 C CA . THR A 1 766 ? -52.533 -0.263 75.076 1.00 94.31 766 THR A CA 1
ATOM 5517 C C . THR A 1 766 ? -53.846 -0.830 74.535 1.00 94.31 766 THR A C 1
ATOM 5519 O O . THR A 1 766 ? -54.914 -0.333 74.901 1.00 94.31 766 THR A O 1
ATOM 5522 N N . ALA A 1 767 ? -53.812 -1.914 73.755 1.00 92.62 767 ALA A N 1
ATOM 5523 C CA . ALA A 1 767 ? -55.020 -2.607 73.309 1.00 92.62 767 ALA A CA 1
ATOM 5524 C C . ALA A 1 767 ? -55.738 -3.323 74.468 1.00 92.62 767 ALA A C 1
ATOM 5526 O O . ALA A 1 767 ? -55.109 -3.994 75.284 1.00 92.62 767 ALA A O 1
ATOM 5527 N N . GLY A 1 768 ? -57.068 -3.241 74.514 1.00 88.62 768 GLY A N 1
ATOM 5528 C CA . GLY A 1 768 ? -57.878 -4.138 75.346 1.00 88.62 768 GLY A CA 1
ATOM 5529 C C . GLY A 1 768 ? -58.071 -5.492 74.655 1.00 88.62 768 GLY A C 1
ATOM 5530 O O . GLY A 1 768 ? -58.248 -5.538 73.437 1.00 88.62 768 GLY A O 1
ATOM 5531 N N . GLY A 1 769 ? -58.058 -6.590 75.413 1.00 92.75 769 GLY A N 1
ATOM 5532 C CA . GLY A 1 769 ? -58.262 -7.947 74.892 1.00 92.75 769 GLY A CA 1
ATOM 5533 C C . GLY A 1 769 ? -57.322 -8.999 75.485 1.00 92.75 769 GLY A C 1
ATOM 5534 O O . GLY A 1 769 ? -56.742 -8.811 76.555 1.00 92.75 769 GLY A O 1
ATOM 5535 N N . ASP A 1 770 ? -57.205 -10.131 74.791 1.00 94.00 770 ASP A N 1
ATOM 5536 C CA . ASP A 1 770 ? -56.440 -11.290 75.253 1.00 94.00 770 ASP A CA 1
ATOM 5537 C C . ASP A 1 770 ? -54.989 -11.236 74.766 1.00 94.00 770 ASP A C 1
ATOM 5539 O O . ASP A 1 770 ? -54.715 -11.354 73.572 1.00 94.00 770 ASP A O 1
ATOM 5543 N N . TYR A 1 771 ? -54.059 -11.115 75.710 1.00 95.31 771 TYR A N 1
ATOM 5544 C CA . TYR A 1 771 ? -52.626 -11.242 75.474 1.00 95.31 771 TYR A CA 1
ATOM 5545 C C . TYR A 1 771 ? -52.185 -12.687 75.716 1.00 95.31 771 TYR A C 1
ATOM 5547 O O . TYR A 1 771 ? -52.558 -13.287 76.726 1.00 95.31 771 TYR A O 1
ATOM 5555 N N . SER A 1 772 ? -51.359 -13.238 74.827 1.00 94.62 772 SER A N 1
ATOM 5556 C CA . SER A 1 772 ? -50.769 -14.578 74.973 1.00 94.62 772 SER A CA 1
ATOM 5557 C C . SER A 1 772 ? -49.257 -14.491 74.781 1.00 94.62 772 SER A C 1
ATOM 5559 O O . SER A 1 772 ? -48.780 -14.240 73.674 1.00 94.62 772 SER A O 1
ATOM 5561 N N . ILE A 1 773 ? -48.517 -14.631 75.884 1.00 96.06 773 ILE A N 1
ATOM 5562 C CA . ILE A 1 773 ? -47.061 -14.455 75.949 1.00 96.06 773 ILE A CA 1
ATOM 5563 C C . ILE A 1 773 ? -46.483 -15.583 76.807 1.00 96.06 773 ILE A C 1
ATOM 5565 O O . ILE A 1 773 ? -46.847 -15.702 77.968 1.00 96.06 773 ILE A O 1
ATOM 5569 N N . GLY A 1 774 ? -45.581 -16.408 76.278 1.00 94.12 774 GLY A N 1
ATOM 5570 C CA . GLY A 1 774 ? -45.011 -17.555 76.994 1.00 94.12 774 GLY A CA 1
ATOM 5571 C C . GLY A 1 774 ? -44.296 -17.160 78.290 1.00 94.12 774 GLY A C 1
ATOM 5572 O O . GLY A 1 774 ? -44.614 -17.690 79.359 1.00 94.12 774 GLY A O 1
ATOM 5573 N N . GLU A 1 775 ? -43.367 -16.209 78.194 1.00 95.31 775 GLU A N 1
ATOM 5574 C CA . GLU A 1 775 ? -42.641 -15.631 79.323 1.00 95.31 775 GLU A CA 1
ATOM 5575 C C . GLU A 1 775 ? -42.532 -14.103 79.211 1.00 95.31 775 GLU A C 1
ATOM 5577 O O . GLU A 1 775 ? -42.220 -13.568 78.149 1.00 95.31 775 GLU A O 1
ATOM 5582 N N . ILE A 1 776 ? -42.734 -13.393 80.323 1.00 94.12 776 ILE A N 1
ATOM 5583 C CA . ILE A 1 776 ? -42.392 -11.967 80.435 1.00 94.12 776 ILE A CA 1
ATOM 5584 C C . ILE A 1 776 ? -41.126 -11.840 81.279 1.00 94.12 776 ILE A C 1
ATOM 5586 O O . ILE A 1 776 ? -41.092 -12.345 82.402 1.00 94.12 776 ILE A O 1
ATOM 5590 N N . GLN A 1 777 ? -40.110 -11.164 80.746 1.00 92.19 777 GLN A N 1
ATOM 5591 C CA . GLN A 1 777 ? -38.865 -10.862 81.445 1.00 92.19 777 GLN A CA 1
ATOM 5592 C C . GLN A 1 777 ? -38.736 -9.365 81.722 1.00 92.19 777 GLN A C 1
ATOM 5594 O O . GLN A 1 777 ? -39.059 -8.535 80.868 1.00 92.19 777 GLN A O 1
ATOM 5599 N N . GLY A 1 778 ? -38.216 -9.020 82.894 1.00 85.94 778 GLY A N 1
ATOM 5600 C CA . GLY A 1 778 ? -37.753 -7.673 83.177 1.00 85.94 778 GLY A CA 1
ATOM 5601 C C . GLY A 1 778 ? -36.966 -7.552 84.470 1.00 85.94 778 GLY A C 1
ATOM 5602 O O . GLY A 1 778 ? -37.242 -8.245 85.450 1.00 85.94 778 GLY A O 1
ATOM 5603 N N . ASN A 1 779 ? -35.974 -6.660 84.441 1.00 73.38 779 ASN A N 1
ATOM 5604 C CA . ASN A 1 779 ? -34.933 -6.547 85.465 1.00 73.38 779 ASN A CA 1
ATOM 5605 C C . ASN A 1 779 ? -34.649 -5.116 85.938 1.00 73.38 779 ASN A C 1
ATOM 5607 O O . ASN A 1 779 ? -33.704 -4.880 86.691 1.00 73.38 779 ASN A O 1
ATOM 5611 N N . GLY A 1 780 ? -35.483 -4.166 85.512 1.00 73.88 780 GLY A N 1
ATOM 5612 C CA . GLY A 1 780 ? -35.432 -2.771 85.936 1.00 73.88 780 GLY A CA 1
ATOM 5613 C C . GLY A 1 780 ? -36.659 -2.342 86.742 1.00 73.88 780 GLY A C 1
ATOM 5614 O O . GLY A 1 780 ? -37.583 -3.116 86.977 1.00 73.88 780 GLY A O 1
ATOM 5615 N N . ASN A 1 781 ? -36.672 -1.071 87.150 1.00 83.56 781 ASN A N 1
ATOM 5616 C CA . ASN A 1 781 ? -37.728 -0.473 87.982 1.00 83.56 781 ASN A CA 1
ATOM 5617 C C . ASN A 1 781 ? -38.838 0.217 87.162 1.00 83.56 781 ASN A C 1
ATOM 5619 O O . ASN A 1 781 ? -39.606 1.007 87.711 1.00 83.56 781 ASN A O 1
ATOM 5623 N N . ASN A 1 782 ? -38.883 -0.018 85.850 1.00 90.44 782 ASN A N 1
ATOM 5624 C CA . ASN A 1 782 ? -39.853 0.599 84.951 1.00 90.44 782 ASN A CA 1
ATOM 5625 C C . ASN A 1 782 ? -41.138 -0.229 84.844 1.00 90.44 782 ASN A C 1
ATOM 5627 O O . ASN A 1 782 ? -41.153 -1.432 85.102 1.00 90.44 782 ASN A O 1
ATOM 5631 N N . ASN A 1 783 ? -42.226 0.419 84.437 1.00 91.06 783 ASN A N 1
ATOM 5632 C CA . ASN A 1 783 ? -43.540 -0.209 84.388 1.00 91.06 783 ASN A CA 1
ATOM 5633 C C . ASN A 1 783 ? -43.789 -0.895 83.041 1.00 91.06 783 ASN A C 1
ATOM 5635 O O . ASN A 1 783 ? -43.641 -0.272 81.991 1.00 91.06 783 ASN A O 1
ATOM 5639 N N . LEU A 1 784 ? -44.289 -2.133 83.089 1.00 93.06 784 LEU A N 1
ATOM 5640 C CA . LEU A 1 784 ? -45.057 -2.738 82.002 1.00 93.06 784 LEU A CA 1
ATOM 5641 C C . LEU A 1 784 ? -46.547 -2.499 82.277 1.00 93.06 784 LEU A C 1
ATOM 5643 O O . LEU A 1 784 ? -47.096 -3.018 83.248 1.00 93.06 784 LEU A O 1
ATOM 5647 N N . THR A 1 785 ? -47.199 -1.694 81.442 1.00 93.12 785 THR A N 1
ATOM 5648 C CA . THR A 1 785 ? -48.603 -1.297 81.624 1.00 93.12 785 THR A CA 1
ATOM 5649 C C . THR A 1 785 ? -49.492 -1.987 80.599 1.00 93.12 785 THR A C 1
ATOM 5651 O O . THR A 1 785 ? -49.195 -1.951 79.411 1.00 93.12 785 THR A O 1
ATOM 5654 N N . PHE A 1 786 ? -50.609 -2.559 81.045 1.00 93.88 786 PHE A N 1
ATOM 5655 C CA . PHE A 1 786 ? -51.638 -3.127 80.172 1.00 93.88 786 PHE A CA 1
ATOM 5656 C C . PHE A 1 786 ? -52.847 -2.191 80.105 1.00 93.88 786 PHE A C 1
ATOM 5658 O O . PHE A 1 786 ? -53.257 -1.622 81.120 1.00 93.88 786 PHE A O 1
ATOM 5665 N N . GLY A 1 787 ? -53.433 -2.049 78.918 1.00 89.69 787 GLY A N 1
ATOM 5666 C CA . GLY A 1 787 ? -54.635 -1.257 78.692 1.00 89.69 787 GLY A CA 1
ATOM 5667 C C . GLY A 1 787 ? -55.855 -1.794 79.458 1.00 89.69 787 GLY A C 1
ATOM 5668 O O . GLY A 1 787 ? -55.873 -2.954 79.890 1.00 89.69 787 GLY A O 1
ATOM 5669 N N . PRO A 1 788 ? -56.911 -0.981 79.635 1.00 89.31 788 PRO A N 1
ATOM 5670 C CA . PRO A 1 788 ? -58.153 -1.424 80.266 1.00 89.31 788 PRO A CA 1
ATOM 5671 C C . PRO A 1 788 ? -58.761 -2.639 79.549 1.00 89.31 788 PRO A C 1
ATOM 5673 O O . PRO A 1 788 ? -58.701 -2.738 78.326 1.00 89.31 788 PRO A O 1
ATOM 5676 N N . ASN A 1 789 ? -59.409 -3.533 80.302 1.00 91.69 789 ASN A N 1
ATOM 5677 C CA . ASN A 1 789 ? -60.040 -4.757 79.779 1.00 91.69 789 ASN A CA 1
ATOM 5678 C C . ASN A 1 789 ? -59.057 -5.753 79.128 1.00 91.69 789 ASN A C 1
ATOM 5680 O O . ASN A 1 789 ? -59.406 -6.433 78.164 1.00 91.69 789 ASN A O 1
ATOM 5684 N N . SER A 1 790 ? -57.836 -5.847 79.661 1.00 92.81 790 SER A N 1
ATOM 5685 C CA . SER A 1 790 ? -56.829 -6.819 79.220 1.00 92.81 790 SER A CA 1
ATOM 5686 C C . SER A 1 790 ? -56.868 -8.109 80.039 1.00 92.81 790 SER A C 1
ATOM 5688 O O . SER A 1 790 ? -56.983 -8.070 81.266 1.00 92.81 790 SER A O 1
ATOM 5690 N N . ARG A 1 791 ? -56.700 -9.255 79.376 1.00 93.25 791 ARG A N 1
ATOM 5691 C CA . ARG A 1 791 ? -56.480 -10.560 80.011 1.00 93.25 791 ARG A CA 1
ATOM 5692 C C . ARG A 1 791 ? -55.150 -11.126 79.536 1.00 93.25 791 ARG A C 1
ATOM 5694 O O . ARG A 1 791 ? -54.970 -11.381 78.353 1.00 93.25 791 ARG A O 1
ATOM 5701 N N . LEU A 1 792 ? -54.224 -11.334 80.466 1.00 93.00 792 LEU A N 1
ATOM 5702 C CA . LEU A 1 792 ? -52.913 -11.903 80.174 1.00 93.00 792 LEU A CA 1
ATOM 5703 C C . LEU A 1 792 ? -52.920 -13.416 80.404 1.00 93.00 792 LEU A C 1
ATOM 5705 O O . LEU A 1 792 ? -53.176 -13.880 81.514 1.00 93.00 792 LEU A O 1
ATOM 5709 N N . THR A 1 793 ? -52.567 -14.165 79.366 1.00 92.44 793 THR A N 1
ATOM 5710 C CA . THR A 1 793 ? -52.185 -15.573 79.453 1.00 92.44 793 THR A CA 1
ATOM 5711 C C . THR A 1 793 ? -50.670 -15.650 79.354 1.00 92.44 793 THR A C 1
ATOM 5713 O O . THR A 1 793 ? -50.103 -15.394 78.293 1.00 92.44 793 THR A O 1
ATOM 5716 N N . THR A 1 794 ? -50.021 -15.980 80.470 1.00 89.75 794 THR A N 1
ATOM 5717 C CA . THR A 1 794 ? -48.580 -16.230 80.517 1.00 89.75 794 THR A CA 1
ATOM 5718 C C . THR A 1 794 ? -48.260 -17.519 81.249 1.00 89.75 794 THR A C 1
ATOM 5720 O O . THR A 1 794 ? -48.941 -17.876 82.212 1.00 89.75 794 THR A O 1
ATOM 5723 N N . THR A 1 795 ? -47.232 -18.227 80.780 1.00 86.31 795 THR A N 1
ATOM 5724 C CA . THR A 1 795 ? -46.750 -19.433 81.462 1.00 86.31 795 THR A CA 1
ATOM 5725 C C . THR A 1 795 ? -45.826 -19.045 82.611 1.00 86.31 795 THR A C 1
ATOM 5727 O O . THR A 1 795 ? -45.886 -19.658 83.677 1.00 86.31 795 THR A O 1
ATOM 5730 N N . TYR A 1 796 ? -44.990 -18.019 82.412 1.00 90.31 796 TYR A N 1
ATOM 5731 C CA . TYR A 1 796 ? -43.957 -17.618 83.360 1.00 90.31 796 TYR A CA 1
ATOM 5732 C C . TYR A 1 796 ? -43.703 -16.103 83.380 1.00 90.31 796 TYR A C 1
ATOM 5734 O O . TYR A 1 796 ? -43.862 -15.398 82.387 1.00 90.31 796 TYR A O 1
ATOM 5742 N N . ILE A 1 797 ? -43.242 -15.607 84.526 1.00 89.62 797 ILE A N 1
ATOM 5743 C CA . ILE A 1 797 ? -42.658 -14.270 84.679 1.00 89.62 797 ILE A CA 1
ATOM 5744 C C . ILE A 1 797 ? -41.257 -14.481 85.268 1.00 89.62 797 ILE A C 1
ATOM 5746 O O . ILE A 1 797 ? -41.144 -15.161 86.289 1.00 89.62 797 ILE A O 1
ATOM 5750 N N . ASN A 1 798 ? -40.214 -13.946 84.621 1.00 89.00 798 ASN A N 1
ATOM 5751 C CA . ASN A 1 798 ? -38.800 -14.038 85.030 1.00 89.00 798 ASN A CA 1
ATOM 5752 C C . ASN A 1 798 ? -38.298 -15.472 85.331 1.00 89.00 798 ASN A C 1
ATOM 5754 O O . ASN A 1 798 ? -37.600 -15.698 86.320 1.00 89.00 798 ASN A O 1
ATOM 5758 N N . LYS A 1 799 ? -38.647 -16.478 84.514 1.00 89.56 799 LYS A N 1
ATOM 5759 C CA . LYS A 1 799 ? -38.223 -17.874 84.754 1.00 89.56 799 LYS A CA 1
ATOM 5760 C C . LYS A 1 799 ? -36.836 -18.183 84.198 1.00 89.56 799 LYS A C 1
ATOM 5762 O O . LYS A 1 799 ? -36.070 -18.881 84.857 1.00 89.56 799 LYS A O 1
ATOM 5767 N N . THR A 1 800 ? -36.546 -17.763 82.970 1.00 85.38 800 THR A N 1
ATOM 5768 C CA . THR A 1 800 ? -35.301 -18.100 82.260 1.00 85.38 800 THR A CA 1
ATOM 5769 C C . THR A 1 800 ? -34.240 -17.001 82.343 1.00 85.38 800 THR A C 1
ATOM 5771 O O . THR A 1 800 ? -33.148 -17.163 81.804 1.00 85.38 800 THR A O 1
ATOM 5774 N N . GLY A 1 801 ? -34.527 -15.914 83.058 1.00 71.12 801 GLY A N 1
ATOM 5775 C CA . GLY A 1 801 ? -33.647 -14.760 83.227 1.00 71.12 801 GLY A CA 1
ATOM 5776 C C . GLY A 1 801 ? -34.443 -13.459 83.197 1.00 71.12 801 GLY A C 1
ATOM 5777 O O . GLY A 1 801 ? -35.622 -13.463 82.859 1.00 71.12 801 GLY A O 1
ATOM 5778 N N . GLY A 1 802 ? -33.814 -12.364 83.607 1.00 59.06 802 GLY A N 1
ATOM 5779 C CA . GLY A 1 802 ? -34.461 -11.097 83.940 1.00 59.06 802 GLY A CA 1
ATOM 5780 C C . GLY A 1 802 ? -33.691 -10.497 85.087 1.00 59.06 802 GLY A C 1
ATOM 5781 O O . GLY A 1 802 ? -34.148 -10.666 86.237 1.00 59.06 802 GLY A O 1
#